Protein AF-0000000072489979 (afdb_homodimer)

Foldseek 3Di:
DPPVVVVLVVLLVVQVVVVVVVDQDAPADPVSLLSNLVVCVVVVNLVSNVSSLVNCVVPPVPDPSSLLSVLVCCCPVVVNLVVSLVSLVVCPPVDLSSLLSNCLSVLDADPVLVVSLVVSLVSDFAQELVSLLSNLVSCLSSVNLVVCVVCVVVNLVRYVDSLSNLVNNLVSVVVVVNLVVSLVSLVVNCVVVVLDLVSLQVNLVSCVSVPNLVVSLVSLVSSCVSPVLDLSSLLSNLVSCLVVVPCVVVSLVSLVVSCVVDVPPVVSLLSNLVSCLVVPNNVVSLVSLVVNCVVVVQDVVSLVSNLVSPDLVVNLVSLLSNVVNPPDDQVRLLVVLVVCLVVVNLSNSLSSQVSCCVVVVDGPPLASNLLSCVQVVVLVVLQVCCVPPVVPPVDPVPDPHALVSLLSNLLSCLVVVNLVVSLVSLVVLLPDDLVVDPDPVSSVSSVVSNVLSVVCVCSSVPNPPDDSVVSDPSHDDPPPPPPPPPPPPDD/DPPVVVVLVVLLVVQVVVVVVVDQDAPADPVSLLSNLVVCVVVVNLVSNVSSLVNCVVPPVPDPSSLLSVLVCCCPVVVNLVVSLVSLVVCPPVDLSSLLSNCLSVLDADPVLVVSLVVSLVSDAAQELVSLLSNLVSCLSSVNLVVCVVCVVVRLVRYVDSLSNLVNNLVSVVVVVNLVVSLVSLVVNCVVVVLDLVSLQVNLVSCVSVPNLVSSLVSLVSSCVSPVLDLSSLLSNLVSCLVVVPCVVVSLVSLVVSCVVDVPPVVSLLSNLVSCLVVVNNVVSLVSLVVNCVVVVQDVVSLVSNLVSPDLVVNLVSLLSNVVVPPDDQVRLLVVLVVCLVVVNLSNSLSSQVSCCVVVVDGPPLASNLLSCVQVVVLVVLQVCCVPPVVVPVDPVVDPHALVSLLSNLLSCLVVVNLVVSLVSLVVLLPDDLVVDPDPVSSVSSVVSNVLSVVCVCSSVPNPPDDSVVSDPSHDDPPPPPPPPPPPPDD

Secondary structure (DSSP, 8-state):
--HHHHHHHHHHHHHHHHHTTTSPP-S--HHHHHHHHHHHHHTT-HHHHHHHHHHHHHH-TT-HHHHHHHHHHHHHTT--HHHHHHHHHHTTTS-HHHHHHHHHHH---HHHHHHHHHHHHHH---B-HHHHHHHHHHHHHTT-HHHHHHTHHHHHHTBS-HHHHHHHHHHHHHHTT-HHHHHHHHHHHHHH-TT-HHHHHHHHHHHHHTT-HHHHHHHHHHHHHH-TT-HHHHHHHHHHHHHTTS-HHHHHHHHHHHHHH-TT-HHHHHHHHHHHHHTT-HHHHHHHHHHHHHH-TT-HHHHHHHHTT--HHHHHHHHHHHHHHH---HHHHHHHHHHHHHTT-HHHHHHHHHHHHHHHS--S-HHHHHHHHHHTT-HHHHHHHIIIIITTSS-GGGTT--HHHHHHHHHHHHHTT-HHHHHHHHHHHHHS-GGG---HHHHHHHHHHHHHHHHTHHHHTT-TTS-HHHH-TTS----------------/--HHHHHHHHHHHHHHHHHTTTSPP-S--HHHHHHHHHHHHHTT-HHHHHHHHHHHHHH-TT-HHHHHHHHHHHHHTT--HHHHHHHHHHTTTS-HHHHHHHHHHH---HHHHHHHHHHHHHH---B-HHHHHHHHHHHHHTT-HHHHHHTHHHHHHTBS-HHHHHHHHHHHHHHTT-HHHHHHHHHHHHHH-TT-HHHHHHHHHHHHHTT-HHHHHHHHHHHHHH-TT-HHHHHHHHHHHHHTTS-HHHHHHHHHHHHHH-TT-HHHHHHHHHHHHHTT-HHHHHHHHHHHHHH-TT-HHHHHHHHTT--HHHHHHHHHHHHHHH---HHHHHHHHHHHHHTT-HHHHHHHHHHHHHHHS--S-HHHHHHHHHHTT-HHHHHHHIIIIITT-S-GGGTT--HHHHHHHHHHHHHTT-HHHHHHHHHHHHHS-GGG---HHHHHHHHHHHHHHHHTHHHHTT-TTS-HHHH-TTS----------------

Nearest PDB structures (foldseek):
  5g04-assembly1_J  TM=3.143E-01  e=1.747E-06  Homo sapiens
  4ui9-assembly1_J  TM=3.166E-01  e=6.447E-06  Homo sapiens
  5nrl-assembly1_J  TM=4.904E-01  e=2.181E-04  Saccharomyces cerevisiae
  5a31-assembly1_J  TM=3.166E-01  e=7.858E-06  Homo sapiens
  4hnw-assembly1_A  TM=3.428E-01  e=1.734E-05  Saccharomyces cerevisiae S288C

Sequence (982 aa):
MDQEQKRRENLYRKFRELASSGEIPSNFDENDLVDIYDYANDSYDEAVQLQVIFAAVRYFPDSDELMQRRAYFLLENLSMSDSAISIAESHRNTGTLWDLLVLRVKRPVGQDAADAMSDILNRYGDYDDETIIQLVTTFSELGLLDWLKEHKNLIQQRCMYKDTFLYELAQEVEEQGDYHFAIKLLDELTGMEPFNSTYWHMLSQEYLNVDDYENALGSIEYAVALNPDSASILTTKAQILFDMKKDTQEAYRMMREVVARDNEYTPSLFTLAAMLAIDGSEEESASLLEKYLAEHPAEREAVEHILKLGDSLRNLRVLRQYLPNSGMNSDEWTAWARGFYERGQWQSAADILLTWLYVKGMSDDWNILVESLYRQKRVGEIAQLYREYLLKIDDPQSTNISFMTYLLLILALLRAGQQGVAQNMAGYLLSVNVNIVDSLEQRMQLIGAQSIIRSMQDVLLGDEHVDIDSIDPFITSAVDGKTSGNDTVPEMDQEQKRRENLYRKFRELASSGEIPSNFDENDLVDIYDYANDSYDEAVQLQVIFAAVRYFPDSDELMQRRAYFLLENLSMSDSAISIAESHRNTGTLWDLLVLRVKRPVGQDAADAMSDILNRYGDYDDETIIQLVTTFSELGLLDWLKEHKNLIQQRCMYKDTFLYELAQEVEEQGDYHFAIKLLDELTGMEPFNSTYWHMLSQEYLNVDDYENALGSIEYAVALNPDSASILTTKAQILFDMKKDTQEAYRMMREVVARDNEYTPSLFTLAAMLAIDGSEEESASLLEKYLAEHPAEREAVEHILKLGDSLRNLRVLRQYLPNSGMNSDEWTAWARGFYERGQWQSAADILLTWLYVKGMSDDWNILVESLYRQKRVGEIAQLYREYLLKIDDPQSTNISFMTYLLLILALLRAGQQGVAQNMAGYLLSVNVNIVDSLEQRMQLIGAQSIIRSMQDVLLGDEHVDIDSIDPFITSAVDGKTSGNDTVPE

Radius of gyration: 34.14 Å; Cα contacts (8 Å, |Δi|>4): 1162; chains: 2; bounding box: 89×101×71 Å

InterPro domains:
  IPR011990 Tetratricopeptide-like helical domain superfamily [G3DSA:1.25.40.10] (152-245)
  IPR011990 Tetratricopeptide-like helical domain superfamily [G3DSA:1.25.40.10] (246-457)
  IPR011990 Tetratricopeptide-like helical domain superfamily [SSF48452] (165-353)
  IPR019734 Tetratricopeptide repeat [PS50005] (197-230)
  IPR051685 Ycf3/AcsC/BcsC/TPR Multifunctional [PTHR44943] (36-290)

Structure (mmCIF, N/CA/C/O backbone):
data_AF-0000000072489979-model_v1
#
loop_
_entity.id
_entity.type
_entity.pdbx_description
1 polymer 'Uncharacterized protein'
#
loop_
_atom_site.group_PDB
_atom_site.id
_atom_site.type_symbol
_atom_site.label_atom_id
_atom_site.label_alt_id
_atom_site.label_comp_id
_atom_site.label_asym_id
_atom_site.label_entity_id
_atom_site.label_seq_id
_atom_site.pdbx_PDB_ins_code
_atom_site.Cartn_x
_atom_site.Cartn_y
_atom_site.Cartn_z
_atom_site.occupancy
_atom_site.B_iso_or_equiv
_atom_site.auth_seq_id
_atom_site.auth_comp_id
_atom_site.auth_asym_id
_atom_site.auth_atom_id
_atom_site.pdbx_PDB_model_num
ATOM 1 N N . MET A 1 1 ? -22.156 -28.844 -14.953 1 43.84 1 MET A N 1
ATOM 2 C CA . MET A 1 1 ? -22.375 -27.828 -13.93 1 43.84 1 MET A CA 1
ATOM 3 C C . MET A 1 1 ? -23.625 -28.125 -13.125 1 43.84 1 MET A C 1
ATOM 5 O O . MET A 1 1 ? -24.688 -28.391 -13.703 1 43.84 1 MET A O 1
ATOM 9 N N . ASP A 1 2 ? -23.422 -28.562 -11.922 1 62.31 2 ASP A N 1
ATOM 10 C CA . ASP A 1 2 ? -24.453 -29.016 -10.984 1 62.31 2 ASP A CA 1
ATOM 11 C C . ASP A 1 2 ? -25.641 -28.062 -10.977 1 62.31 2 ASP A C 1
ATOM 13 O O . ASP A 1 2 ? -25.484 -26.875 -11.258 1 62.31 2 ASP A O 1
ATOM 17 N N . GLN A 1 3 ? -26.766 -28.594 -11.336 1 68.5 3 GLN A N 1
ATOM 18 C CA . GLN A 1 3 ? -28.047 -27.906 -11.312 1 68.5 3 GLN A CA 1
ATOM 19 C C . GLN A 1 3 ? -28.094 -26.875 -10.188 1 68.5 3 GLN A C 1
ATOM 21 O O . GLN A 1 3 ? -28.625 -25.781 -10.367 1 68.5 3 GLN A O 1
ATOM 26 N N . GLU A 1 4 ? -27.5 -27.219 -9.148 1 78.5 4 GLU A N 1
ATOM 27 C CA . GLU A 1 4 ? -27.5 -26.312 -7.996 1 78.5 4 GLU A CA 1
ATOM 28 C C . GLU A 1 4 ? -26.578 -25.125 -8.234 1 78.5 4 GLU A C 1
ATOM 30 O O . GLU A 1 4 ? -26.906 -23.984 -7.875 1 78.5 4 GLU A O 1
ATOM 35 N N . GLN A 1 5 ? -25.578 -25.406 -8.875 1 79.25 5 GLN A N 1
ATOM 36 C CA . GLN A 1 5 ? -24.641 -24.328 -9.188 1 79.25 5 GLN A CA 1
ATOM 37 C C . GLN A 1 5 ? -25.234 -23.359 -10.195 1 79.25 5 GLN A C 1
ATOM 39 O O . GLN A 1 5 ? -25.062 -22.141 -10.078 1 79.25 5 GLN A O 1
ATOM 44 N N . LYS A 1 6 ? -26 -23.859 -11.109 1 83.88 6 LYS A N 1
ATOM 45 C CA . LYS A 1 6 ? -26.656 -23.016 -12.102 1 83.88 6 LYS A CA 1
ATOM 46 C C . LYS A 1 6 ? -27.75 -22.156 -11.461 1 83.88 6 LYS A C 1
ATOM 48 O O . LYS A 1 6 ? -27.922 -21 -11.82 1 83.88 6 LYS A O 1
ATOM 53 N N . ARG A 1 7 ? -28.375 -22.797 -10.562 1 89.38 7 ARG A N 1
ATOM 54 C CA . ARG A 1 7 ? -29.406 -22.047 -9.859 1 89.38 7 ARG A CA 1
ATOM 55 C C . ARG A 1 7 ? -28.812 -20.875 -9.094 1 89.38 7 ARG A C 1
ATOM 57 O O . ARG A 1 7 ? -29.312 -19.75 -9.172 1 89.38 7 ARG A O 1
ATOM 64 N N . ARG A 1 8 ? -27.797 -21.078 -8.414 1 91.06 8 ARG A N 1
ATOM 65 C CA . ARG A 1 8 ? -27.141 -20.047 -7.633 1 91.06 8 ARG A CA 1
ATOM 66 C C . ARG A 1 8 ? -26.578 -18.938 -8.531 1 91.06 8 ARG A C 1
ATOM 68 O O . ARG A 1 8 ? -26.688 -17.766 -8.203 1 91.06 8 ARG A O 1
ATOM 75 N N . GLU A 1 9 ? -26.125 -19.359 -9.609 1 92.06 9 GLU A N 1
ATOM 76 C CA . GLU A 1 9 ? -25.609 -18.391 -10.57 1 92.06 9 GLU A CA 1
ATOM 77 C C . GLU A 1 9 ? -26.734 -17.5 -11.109 1 92.06 9 GLU A C 1
ATOM 79 O O . GLU A 1 9 ? -26.547 -16.281 -11.227 1 92.06 9 GLU A O 1
ATOM 84 N N . ASN A 1 10 ? -27.812 -18.125 -11.359 1 92.88 10 ASN A N 1
ATOM 85 C CA . ASN A 1 10 ? -28.953 -17.359 -11.852 1 92.88 10 ASN A CA 1
ATOM 86 C C . ASN A 1 10 ? -29.453 -16.375 -10.812 1 92.88 10 ASN A C 1
ATOM 88 O O . ASN A 1 10 ? -29.766 -15.227 -11.141 1 92.88 10 ASN A O 1
ATOM 92 N N . LEU A 1 11 ? -29.531 -16.828 -9.586 1 94.88 11 LEU A N 1
ATOM 93 C CA . LEU A 1 11 ? -29.938 -15.953 -8.492 1 94.88 11 LEU A CA 1
ATOM 94 C C . LEU A 1 11 ? -28.984 -14.766 -8.375 1 94.88 11 LEU A C 1
ATOM 96 O O . LEU A 1 11 ? -29.422 -13.625 -8.258 1 94.88 11 LEU A O 1
ATOM 100 N N . TYR A 1 12 ? -27.734 -15.086 -8.453 1 95.56 12 TYR A N 1
ATOM 101 C CA . TYR A 1 12 ? -26.688 -14.086 -8.344 1 95.56 12 TYR A CA 1
ATOM 102 C C . TYR A 1 12 ? -26.797 -13.062 -9.469 1 95.56 12 TYR A C 1
ATOM 104 O O . TYR A 1 12 ? -26.766 -11.852 -9.227 1 95.56 12 TYR A O 1
ATOM 112 N N . ARG A 1 13 ? -27.031 -13.477 -10.672 1 94.5 13 ARG A N 1
ATOM 113 C CA . ARG A 1 13 ? -27.125 -12.586 -11.828 1 94.5 13 ARG A CA 1
ATOM 114 C C . ARG A 1 13 ? -28.359 -11.688 -11.742 1 94.5 13 ARG A C 1
ATOM 116 O O . ARG A 1 13 ? -28.281 -10.492 -12.039 1 94.5 13 ARG A O 1
ATOM 123 N N . LYS A 1 14 ? -29.406 -12.305 -11.359 1 95.12 14 LYS A N 1
ATOM 124 C CA . LYS A 1 14 ? -30.625 -11.531 -11.195 1 95.12 14 LYS A CA 1
ATOM 125 C C . LYS A 1 14 ? -30.469 -10.453 -10.125 1 95.12 14 LYS A C 1
ATOM 127 O O . LYS A 1 14 ? -30.859 -9.305 -10.336 1 95.12 14 LYS A O 1
ATOM 132 N N . PHE A 1 15 ? -29.875 -10.836 -9.055 1 96.19 15 PHE A N 1
ATOM 133 C CA . PHE A 1 15 ? -29.672 -9.891 -7.961 1 96.19 15 PHE A CA 1
ATOM 134 C C . PHE A 1 15 ? -28.734 -8.766 -8.398 1 96.19 15 PHE A C 1
ATOM 136 O O . PHE A 1 15 ? -29.016 -7.59 -8.141 1 96.19 15 PHE A O 1
ATOM 143 N N . ARG A 1 16 ? -27.672 -9.125 -9.008 1 94.19 16 ARG A N 1
ATOM 144 C CA . ARG A 1 16 ? -26.688 -8.156 -9.469 1 94.19 16 ARG A CA 1
ATOM 145 C C . ARG A 1 16 ? -27.312 -7.152 -10.43 1 94.19 16 ARG A C 1
ATOM 147 O O . ARG A 1 16 ? -27.047 -5.953 -10.352 1 94.19 16 ARG A O 1
ATOM 154 N N . GLU A 1 17 ? -28.125 -7.648 -11.305 1 92.62 17 GLU A N 1
ATOM 155 C CA . GLU A 1 17 ? -28.828 -6.789 -12.258 1 92.62 17 GLU A CA 1
ATOM 156 C C . GLU A 1 17 ? -29.75 -5.809 -11.547 1 92.62 17 GLU A C 1
ATOM 158 O O . GLU A 1 17 ? -29.75 -4.613 -11.852 1 92.62 17 GLU A O 1
ATOM 163 N N . LEU A 1 18 ? -30.438 -6.285 -10.641 1 92.5 18 LEU A N 1
ATOM 164 C CA . LEU A 1 18 ? -31.359 -5.43 -9.906 1 92.5 18 LEU A CA 1
ATOM 165 C C . LEU A 1 18 ? -30.594 -4.41 -9.062 1 92.5 18 LEU A C 1
ATOM 167 O O . LEU A 1 18 ? -31.016 -3.26 -8.945 1 92.5 18 LEU A O 1
ATOM 171 N N . ALA A 1 19 ? -29.516 -4.855 -8.516 1 90.56 19 ALA A N 1
ATOM 172 C CA . ALA A 1 19 ? -28.719 -3.99 -7.652 1 90.56 19 ALA A CA 1
ATOM 173 C C . ALA A 1 19 ? -28.062 -2.863 -8.453 1 90.56 19 ALA A C 1
ATOM 175 O O . ALA A 1 19 ? -27.75 -1.803 -7.906 1 90.56 19 ALA A O 1
ATOM 176 N N . SER A 1 20 ? -27.859 -3.068 -9.734 1 88.56 20 SER A N 1
ATOM 177 C CA . SER A 1 20 ? -27.203 -2.09 -10.602 1 88.56 20 SER A CA 1
ATOM 178 C C . SER A 1 20 ? -28.094 -0.86 -10.805 1 88.56 20 SER A C 1
ATOM 180 O O . SER A 1 20 ? -27.609 0.188 -11.242 1 88.56 20 SER A O 1
ATOM 182 N N . SER A 1 21 ? -29.328 -0.948 -10.398 1 87.19 21 SER A N 1
ATOM 183 C CA . SER A 1 21 ? -30.25 0.178 -10.516 1 87.19 21 SER A CA 1
ATOM 184 C C . SER A 1 21 ? -30.094 1.147 -9.352 1 87.19 21 SER A C 1
ATOM 186 O O . SER A 1 21 ? -30.688 2.227 -9.352 1 87.19 21 SER A O 1
ATOM 188 N N . GLY A 1 22 ? -29.328 0.793 -8.414 1 84.19 22 GLY A N 1
ATOM 189 C CA . GLY A 1 22 ? -29.078 1.671 -7.281 1 84.19 22 GLY A CA 1
ATOM 190 C C . GLY A 1 22 ? -30 1.401 -6.105 1 84.19 22 GLY A C 1
ATOM 191 O O . GLY A 1 22 ? -29.828 1.99 -5.035 1 84.19 22 GLY A O 1
ATOM 192 N N . GLU A 1 23 ? -30.922 0.505 -6.27 1 87.94 23 GLU A N 1
ATOM 193 C CA . GLU A 1 23 ? -31.844 0.153 -5.191 1 87.94 23 GLU A CA 1
ATOM 194 C C . GLU A 1 23 ? -31.453 -1.169 -4.539 1 87.94 23 GLU A C 1
ATOM 196 O O . GLU A 1 23 ? -30.781 -1.998 -5.16 1 87.94 23 GLU A O 1
ATOM 201 N N . ILE A 1 24 ? -31.875 -1.284 -3.316 1 92 24 ILE A N 1
ATOM 202 C CA . ILE A 1 24 ? -31.672 -2.555 -2.629 1 92 24 ILE A CA 1
ATOM 203 C C . ILE A 1 24 ? -32.719 -3.557 -3.068 1 92 24 ILE A C 1
ATOM 205 O O . ILE A 1 24 ? -33.938 -3.344 -2.844 1 92 24 ILE A O 1
ATOM 209 N N . PRO A 1 25 ? -32.312 -4.625 -3.646 1 92.94 25 PRO A N 1
ATOM 210 C CA . PRO A 1 25 ? -33.281 -5.578 -4.172 1 92.94 25 PRO A CA 1
ATOM 211 C C . PRO A 1 25 ? -34.125 -6.219 -3.078 1 92.94 25 PRO A C 1
ATOM 213 O O . PRO A 1 25 ? -33.625 -6.555 -2.008 1 92.94 25 PRO A O 1
ATOM 216 N N . SER A 1 26 ? -35.5 -6.438 -3.256 1 92.12 26 SER A N 1
ATOM 217 C CA . SER A 1 26 ? -36.406 -6.922 -2.215 1 92.12 26 SER A CA 1
ATOM 218 C C . SER A 1 26 ? -37 -8.281 -2.582 1 92.12 26 SER A C 1
ATOM 220 O O . SER A 1 26 ? -37.625 -8.945 -1.741 1 92.12 26 SER A O 1
ATOM 222 N N . ASN A 1 27 ? -36.844 -8.852 -3.701 1 91.5 27 ASN A N 1
ATOM 223 C CA . ASN A 1 27 ? -37.562 -10.039 -4.148 1 91.5 27 ASN A CA 1
ATOM 224 C C . ASN A 1 27 ? -36.719 -11.305 -3.967 1 91.5 27 ASN A C 1
ATOM 226 O O . ASN A 1 27 ? -36.719 -12.172 -4.84 1 91.5 27 ASN A O 1
ATOM 230 N N . PHE A 1 28 ? -36.031 -11.453 -2.822 1 96.69 28 PHE A N 1
ATOM 231 C CA . PHE A 1 28 ? -35.219 -12.617 -2.479 1 96.69 28 PHE A CA 1
ATOM 232 C C . PHE A 1 28 ? -35.469 -13.023 -1.027 1 96.69 28 PHE A C 1
ATOM 234 O O . PHE A 1 28 ? -35.562 -12.164 -0.148 1 96.69 28 PHE A O 1
ATOM 241 N N . ASP A 1 29 ? -35.656 -14.266 -0.741 1 96.25 29 ASP A N 1
ATOM 242 C CA . ASP A 1 29 ? -35.844 -14.703 0.639 1 96.25 29 ASP A CA 1
ATOM 243 C C . ASP A 1 29 ? -34.469 -14.891 1.329 1 96.25 29 ASP A C 1
ATOM 245 O O . ASP A 1 29 ? -33.438 -14.609 0.743 1 96.25 29 ASP A O 1
ATOM 249 N N . GLU A 1 30 ? -34.5 -15.281 2.535 1 96.81 30 GLU A N 1
ATOM 250 C CA . GLU A 1 30 ? -33.312 -15.391 3.369 1 96.81 30 GLU A CA 1
ATOM 251 C C . GLU A 1 30 ? -32.281 -16.359 2.762 1 96.81 30 GLU A C 1
ATOM 253 O O . GLU A 1 30 ? -31.109 -16.047 2.646 1 96.81 30 GLU A O 1
ATOM 258 N N . ASN A 1 31 ? -32.75 -17.5 2.365 1 96.19 31 ASN A N 1
ATOM 259 C CA . ASN A 1 31 ? -31.859 -18.531 1.798 1 96.19 31 ASN A CA 1
ATOM 260 C C . ASN A 1 31 ? -31.281 -18.078 0.461 1 96.19 31 ASN A C 1
ATOM 262 O O . ASN A 1 31 ? -30.125 -18.391 0.154 1 96.19 31 ASN A O 1
ATOM 266 N N . ASP A 1 32 ? -32.094 -17.391 -0.261 1 97.06 32 ASP A N 1
ATOM 267 C CA . ASP A 1 32 ? -31.609 -16.828 -1.518 1 97.06 32 ASP A CA 1
ATOM 268 C C . ASP A 1 32 ? -30.422 -15.906 -1.277 1 97.06 32 ASP A C 1
ATOM 270 O O . ASP A 1 32 ? -29.406 -16 -1.96 1 97.06 32 ASP A O 1
ATOM 274 N N . LEU A 1 33 ? -30.594 -15.031 -0.296 1 97.56 33 LEU A N 1
ATOM 275 C CA . LEU A 1 33 ? -29.562 -14.031 -0.02 1 97.56 33 LEU A CA 1
ATOM 276 C C . LEU A 1 33 ? -28.266 -14.695 0.432 1 97.56 33 LEU A C 1
ATOM 278 O O . LEU A 1 33 ? -27.172 -14.266 0.058 1 97.56 33 LEU A O 1
ATOM 282 N N . VAL A 1 34 ? -28.422 -15.742 1.207 1 96.94 34 VAL A N 1
ATOM 283 C CA . VAL A 1 34 ? -27.234 -16.484 1.644 1 96.94 34 VAL A CA 1
ATOM 284 C C . VAL A 1 34 ? -26.531 -17.094 0.433 1 96.94 34 VAL A C 1
ATOM 286 O O . VAL A 1 34 ? -25.312 -16.953 0.29 1 96.94 34 VAL A O 1
ATOM 289 N N . ASP A 1 35 ? -27.312 -17.641 -0.436 1 96.06 35 ASP A N 1
ATOM 290 C CA . ASP A 1 35 ? -26.766 -18.266 -1.638 1 96.06 35 ASP A CA 1
ATOM 291 C C . ASP A 1 35 ? -26.078 -17.219 -2.523 1 96.06 35 ASP A C 1
ATOM 293 O O . ASP A 1 35 ? -25 -17.484 -3.062 1 96.06 35 ASP A O 1
ATOM 297 N N . ILE A 1 36 ? -26.703 -16.109 -2.652 1 96.81 36 ILE A N 1
ATOM 298 C CA . ILE A 1 36 ? -26.156 -15.039 -3.48 1 96.81 36 ILE A CA 1
ATOM 299 C C . ILE A 1 36 ? -24.844 -14.531 -2.881 1 96.81 36 ILE A C 1
ATOM 301 O O . ILE A 1 36 ? -23.859 -14.344 -3.596 1 96.81 36 ILE A O 1
ATOM 305 N N . TYR A 1 37 ? -24.828 -14.328 -1.597 1 97.19 37 TYR A N 1
ATOM 306 C CA . TYR A 1 37 ? -23.625 -13.859 -0.92 1 97.19 37 TYR A CA 1
ATOM 307 C C . TYR A 1 37 ? -22.469 -14.82 -1.136 1 97.19 37 TYR A C 1
ATOM 309 O O . TYR A 1 37 ? -21.359 -14.398 -1.476 1 97.19 37 TYR A O 1
ATOM 317 N N . ASP A 1 38 ? -22.734 -16.031 -0.91 1 94.5 38 ASP A N 1
ATOM 318 C CA . ASP A 1 38 ? -21.688 -17.047 -1.008 1 94.5 38 ASP A CA 1
ATOM 319 C C . ASP A 1 38 ? -21.156 -17.156 -2.436 1 94.5 38 ASP A C 1
ATOM 321 O O . ASP A 1 38 ? -19.953 -17.312 -2.646 1 94.5 38 ASP A O 1
ATOM 325 N N . TYR A 1 39 ? -22.062 -17.062 -3.348 1 93.88 39 TYR A N 1
ATOM 326 C CA . TYR A 1 39 ? -21.625 -17.078 -4.738 1 93.88 39 TYR A CA 1
ATOM 327 C C . TYR A 1 39 ? -20.766 -15.852 -5.047 1 93.88 39 TYR A C 1
ATOM 329 O O . TYR A 1 39 ? -19.734 -15.961 -5.723 1 93.88 39 TYR A O 1
ATOM 337 N N . ALA A 1 40 ? -21.188 -14.68 -4.598 1 94.5 40 ALA A N 1
ATOM 338 C CA . ALA A 1 40 ? -20.438 -13.445 -4.797 1 94.5 40 ALA A CA 1
ATOM 339 C C . ALA A 1 40 ? -19.047 -13.539 -4.156 1 94.5 40 ALA A C 1
ATOM 341 O O . ALA A 1 40 ? -18.078 -12.992 -4.68 1 94.5 40 ALA A O 1
ATOM 342 N N . ASN A 1 41 ? -18.984 -14.164 -3.043 1 92.88 41 ASN A N 1
ATOM 343 C CA . ASN A 1 41 ? -17.703 -14.375 -2.371 1 92.88 41 ASN A CA 1
ATOM 344 C C . ASN A 1 41 ? -16.75 -15.195 -3.23 1 92.88 41 ASN A C 1
ATOM 346 O O . ASN A 1 41 ? -15.57 -14.852 -3.365 1 92.88 41 ASN A O 1
ATOM 350 N N . ASP A 1 42 ? -17.25 -16.188 -3.875 1 87.31 42 ASP A N 1
ATOM 351 C CA . ASP A 1 42 ? -16.469 -17.031 -4.75 1 87.31 42 ASP A CA 1
ATOM 352 C C . ASP A 1 42 ? -15.969 -16.266 -5.973 1 87.31 42 ASP A C 1
ATOM 354 O O . ASP A 1 42 ? -14.914 -16.578 -6.523 1 87.31 42 ASP A O 1
ATOM 358 N N . SER A 1 43 ? -16.797 -15.344 -6.285 1 89.25 43 SER A N 1
ATOM 359 C CA . SER A 1 43 ? -16.484 -14.578 -7.484 1 89.25 43 SER A CA 1
ATOM 360 C C . SER A 1 43 ? -15.75 -13.289 -7.141 1 89.25 43 SER A C 1
ATOM 362 O O . SER A 1 43 ? -15.562 -12.422 -8 1 89.25 43 SER A O 1
ATOM 364 N N . TYR A 1 44 ? -15.469 -13.039 -5.887 1 90.69 44 TYR A N 1
ATOM 365 C CA . TYR A 1 44 ? -14.773 -11.859 -5.387 1 90.69 44 TYR A CA 1
ATOM 366 C C . TYR A 1 44 ? -15.516 -10.586 -5.77 1 90.69 44 TYR A C 1
ATOM 368 O O . TYR A 1 44 ? -14.898 -9.602 -6.18 1 90.69 44 TYR A O 1
ATOM 376 N N . ASP A 1 45 ? -16.781 -10.719 -5.73 1 93.31 45 ASP A N 1
ATOM 377 C CA . ASP A 1 45 ? -17.625 -9.57 -6.008 1 93.31 45 ASP A CA 1
ATOM 378 C C . ASP A 1 45 ? -18.078 -8.898 -4.711 1 93.31 45 ASP A C 1
ATOM 380 O O . ASP A 1 45 ? -19.203 -9.148 -4.238 1 93.31 45 ASP A O 1
ATOM 384 N N . GLU A 1 46 ? -17.297 -8.016 -4.258 1 94.44 46 GLU A N 1
ATOM 385 C CA . GLU A 1 46 ? -17.531 -7.371 -2.973 1 94.44 46 GLU A CA 1
ATOM 386 C C . GLU A 1 46 ? -18.766 -6.461 -3.029 1 94.44 46 GLU A C 1
ATOM 388 O O . GLU A 1 46 ? -19.469 -6.305 -2.035 1 94.44 46 GLU A O 1
ATOM 393 N N . ALA A 1 47 ? -19.016 -5.926 -4.207 1 93.81 47 ALA A N 1
ATOM 394 C CA . ALA A 1 47 ? -20.141 -5.02 -4.367 1 93.81 47 ALA A CA 1
ATOM 395 C C . ALA A 1 47 ? -21.469 -5.742 -4.113 1 93.81 47 ALA A C 1
ATOM 397 O O . ALA A 1 47 ? -22.312 -5.254 -3.361 1 93.81 47 ALA A O 1
ATOM 398 N N . VAL A 1 48 ? -21.516 -6.898 -4.672 1 95.5 48 VAL A N 1
ATOM 399 C CA . VAL A 1 48 ? -22.75 -7.676 -4.504 1 95.5 48 VAL A CA 1
ATOM 400 C C . VAL A 1 48 ? -22.844 -8.172 -3.064 1 95.5 48 VAL A C 1
ATOM 402 O O . VAL A 1 48 ? -23.922 -8.195 -2.479 1 95.5 48 VAL A O 1
ATOM 405 N N . GLN A 1 49 ? -21.703 -8.531 -2.518 1 96.62 49 GLN A N 1
ATOM 406 C CA . GLN A 1 49 ? -21.703 -8.938 -1.117 1 96.62 49 GLN A CA 1
ATOM 407 C C . GLN A 1 49 ? -22.297 -7.852 -0.225 1 96.62 49 GLN A C 1
ATOM 409 O O . GLN A 1 49 ? -23.172 -8.117 0.587 1 96.62 49 GLN A O 1
ATOM 414 N N . LEU A 1 50 ? -21.812 -6.68 -0.447 1 96.25 50 LEU A N 1
ATOM 415 C CA . LEU A 1 50 ? -22.25 -5.566 0.384 1 96.25 50 LEU A CA 1
ATOM 416 C C . LEU A 1 50 ? -23.734 -5.262 0.142 1 96.25 50 LEU A C 1
ATOM 418 O O . LEU A 1 50 ? -24.469 -4.969 1.084 1 96.25 50 LEU A O 1
ATOM 422 N N . GLN A 1 51 ? -24.219 -5.387 -1.052 1 95.75 51 GLN A N 1
ATOM 423 C CA . GLN A 1 51 ? -25.625 -5.164 -1.358 1 95.75 51 GLN A CA 1
ATOM 424 C C . GLN A 1 51 ? -26.5 -6.215 -0.694 1 95.75 51 GLN A C 1
ATOM 426 O O . GLN A 1 51 ? -27.594 -5.906 -0.227 1 95.75 51 GLN A O 1
ATOM 431 N N . VAL A 1 52 ? -26 -7.391 -0.688 1 97.56 52 VAL A N 1
ATOM 432 C CA . VAL A 1 52 ? -26.734 -8.453 -0.004 1 97.56 52 VAL A CA 1
ATOM 433 C C . VAL A 1 52 ? -26.828 -8.133 1.486 1 97.56 52 VAL A C 1
ATOM 435 O O . VAL A 1 52 ? -27.875 -8.328 2.102 1 97.56 52 VAL A O 1
ATOM 438 N N . ILE A 1 53 ? -25.766 -7.613 1.996 1 97.25 53 ILE A N 1
ATOM 439 C CA . ILE A 1 53 ? -25.75 -7.27 3.412 1 97.25 53 ILE A CA 1
ATOM 440 C C . ILE A 1 53 ? -26.766 -6.156 3.684 1 97.25 53 ILE A C 1
ATOM 442 O O . ILE A 1 53 ? -27.484 -6.199 4.676 1 97.25 53 ILE A O 1
ATOM 446 N N . PHE A 1 54 ? -26.844 -5.219 2.795 1 96.31 54 PHE A N 1
ATOM 447 C CA . PHE A 1 54 ? -27.859 -4.172 2.941 1 96.31 54 PHE A CA 1
ATOM 448 C C . PHE A 1 54 ? -29.266 -4.758 2.898 1 96.31 54 PHE A C 1
ATOM 450 O O . PHE A 1 54 ? -30.109 -4.406 3.719 1 96.31 54 PHE A O 1
ATOM 457 N N . ALA A 1 55 ? -29.469 -5.621 1.964 1 97.06 55 ALA A N 1
ATOM 458 C CA . ALA A 1 55 ? -30.766 -6.27 1.858 1 97.06 55 ALA A CA 1
ATOM 459 C C . ALA A 1 55 ? -31.094 -7.062 3.121 1 97.06 55 ALA A C 1
ATOM 461 O O . ALA A 1 55 ? -32.219 -7.027 3.615 1 97.06 55 ALA A O 1
ATOM 462 N N . ALA A 1 56 ? -30.109 -7.73 3.609 1 97.19 56 ALA A N 1
ATOM 463 C CA . ALA A 1 56 ? -30.281 -8.539 4.812 1 97.19 56 ALA A CA 1
ATOM 464 C C . ALA A 1 56 ? -30.641 -7.676 6.012 1 97.19 56 ALA A C 1
ATOM 466 O O . ALA A 1 56 ? -31.547 -8.023 6.785 1 97.19 56 ALA A O 1
ATOM 467 N N . VAL A 1 57 ? -29.969 -6.59 6.129 1 96.25 57 VAL A N 1
ATOM 468 C CA . VAL A 1 57 ? -30.203 -5.676 7.238 1 96.25 57 VAL A CA 1
ATOM 469 C C . VAL A 1 57 ? -31.625 -5.113 7.145 1 96.25 57 VAL A C 1
ATOM 471 O O . VAL A 1 57 ? -32.312 -4.953 8.156 1 96.25 57 VAL A O 1
ATOM 474 N N . ARG A 1 58 ? -32.062 -4.902 5.969 1 96.12 58 ARG A N 1
ATOM 475 C CA . ARG A 1 58 ? -33.344 -4.277 5.75 1 96.12 58 ARG A CA 1
ATOM 476 C C . ARG A 1 58 ? -34.5 -5.293 5.922 1 96.12 58 ARG A C 1
ATOM 478 O O . ARG A 1 58 ? -35.469 -5.035 6.637 1 96.12 58 ARG A O 1
ATOM 485 N N . TYR A 1 59 ? -34.312 -6.461 5.352 1 96.5 59 TYR A N 1
ATOM 486 C CA . TYR A 1 59 ? -35.469 -7.359 5.207 1 96.5 59 TYR A CA 1
ATOM 487 C C . TYR A 1 59 ? -35.375 -8.516 6.195 1 96.5 59 TYR A C 1
ATOM 489 O O . TYR A 1 59 ? -36.375 -9.125 6.531 1 96.5 59 TYR A O 1
ATOM 497 N N . PHE A 1 60 ? -34.156 -8.867 6.648 1 96.69 60 PHE A N 1
ATOM 498 C CA . PHE A 1 60 ? -33.969 -10 7.551 1 96.69 60 PHE A CA 1
ATOM 499 C C . PHE A 1 60 ? -33 -9.656 8.672 1 96.69 60 PHE A C 1
ATOM 501 O O . PHE A 1 60 ? -32 -10.352 8.875 1 96.69 60 PHE A O 1
ATOM 508 N N . PRO A 1 61 ? -33.25 -8.672 9.477 1 93.38 61 PRO A N 1
ATOM 509 C CA . PRO A 1 61 ? -32.312 -8.18 10.492 1 93.38 61 PRO A CA 1
ATOM 510 C C . PRO A 1 61 ? -32.031 -9.227 11.57 1 93.38 61 PRO A C 1
ATOM 512 O O . PRO A 1 61 ? -30.984 -9.148 12.234 1 93.38 61 PRO A O 1
ATOM 515 N N . ASP A 1 62 ? -32.875 -10.281 11.719 1 93.25 62 ASP A N 1
ATOM 516 C CA . ASP A 1 62 ? -32.688 -11.242 12.797 1 93.25 62 ASP A CA 1
ATOM 517 C C . ASP A 1 62 ? -32.094 -12.547 12.281 1 93.25 62 ASP A C 1
ATOM 519 O O . ASP A 1 62 ? -31.969 -13.523 13.023 1 93.25 62 ASP A O 1
ATOM 523 N N . SER A 1 63 ? -31.75 -12.547 11.039 1 95.25 63 SER A N 1
ATOM 524 C CA . SER A 1 63 ? -31.156 -13.742 10.461 1 95.25 63 SER A CA 1
ATOM 525 C C . SER A 1 63 ? -29.766 -13.992 11.023 1 95.25 63 SER A C 1
ATOM 527 O O . SER A 1 63 ? -28.859 -13.156 10.867 1 95.25 63 SER A O 1
ATOM 529 N N . ASP A 1 64 ? -29.562 -15.117 11.602 1 94.88 64 ASP A N 1
ATOM 530 C CA . ASP A 1 64 ? -28.266 -15.469 12.164 1 94.88 64 ASP A CA 1
ATOM 531 C C . ASP A 1 64 ? -27.219 -15.672 11.07 1 94.88 64 ASP A C 1
ATOM 533 O O . ASP A 1 64 ? -26.109 -15.164 11.164 1 94.88 64 ASP A O 1
ATOM 537 N N . GLU A 1 65 ? -27.578 -16.344 10.031 1 95.88 65 GLU A N 1
ATOM 538 C CA . GLU A 1 65 ? -26.672 -16.656 8.938 1 95.88 65 GLU A CA 1
ATOM 539 C C . GLU A 1 65 ? -26.203 -15.391 8.227 1 95.88 65 GLU A C 1
ATOM 541 O O . GLU A 1 65 ? -25.016 -15.234 7.945 1 95.88 65 GLU A O 1
ATOM 546 N N . LEU A 1 66 ? -27.141 -14.516 8.008 1 97.06 66 LEU A N 1
ATOM 547 C CA . LEU A 1 66 ? -26.797 -13.281 7.297 1 97.06 66 LEU A CA 1
ATOM 548 C C . LEU A 1 66 ? -26 -12.344 8.195 1 97.06 66 LEU A C 1
ATOM 550 O O . LEU A 1 66 ? -25.156 -11.586 7.715 1 97.06 66 LEU A O 1
ATOM 554 N N . MET A 1 67 ? -26.266 -12.406 9.5 1 96.19 67 MET A N 1
ATOM 555 C CA . MET A 1 67 ? -25.469 -11.641 10.445 1 96.19 67 MET A CA 1
ATOM 556 C C . MET A 1 67 ? -24.031 -12.148 10.469 1 96.19 67 MET A C 1
ATOM 558 O O . MET A 1 67 ? -23.094 -11.352 10.578 1 96.19 67 MET A O 1
ATOM 562 N N . GLN A 1 68 ? -23.922 -13.422 10.398 1 96.69 68 GLN A N 1
ATOM 563 C CA . GLN A 1 68 ? -22.594 -14.008 10.32 1 96.69 68 GLN A CA 1
ATOM 564 C C . GLN A 1 68 ? -21.844 -13.508 9.086 1 96.69 68 GLN A C 1
ATOM 566 O O . GLN A 1 68 ? -20.688 -13.094 9.18 1 96.69 68 GLN A O 1
ATOM 571 N N . ARG A 1 69 ? -22.516 -13.539 7.938 1 97.25 69 ARG A N 1
ATOM 572 C CA . ARG A 1 69 ? -21.891 -13.07 6.707 1 97.25 69 ARG A CA 1
ATOM 573 C C . ARG A 1 69 ? -21.469 -11.609 6.828 1 97.25 69 ARG A C 1
ATOM 575 O O . ARG A 1 69 ? -20.375 -11.234 6.395 1 97.25 69 ARG A O 1
ATOM 582 N N . ARG A 1 70 ? -22.312 -10.828 7.453 1 96.44 70 ARG A N 1
ATOM 583 C CA . ARG A 1 70 ? -22 -9.422 7.668 1 96.44 70 ARG A CA 1
ATOM 584 C C . ARG A 1 70 ? -20.75 -9.266 8.531 1 96.44 70 ARG A C 1
ATOM 586 O O . ARG A 1 70 ? -19.828 -8.523 8.18 1 96.44 70 ARG A O 1
ATOM 593 N N . ALA A 1 71 ? -20.703 -9.969 9.617 1 96.62 71 ALA A N 1
ATOM 594 C CA . ALA A 1 71 ? -19.578 -9.875 10.531 1 96.62 71 ALA A CA 1
ATOM 595 C C . ALA A 1 71 ? -18.281 -10.312 9.852 1 96.62 71 ALA A C 1
ATOM 597 O O . ALA A 1 71 ? -17.25 -9.648 9.992 1 96.62 71 ALA A O 1
ATOM 598 N N . TYR A 1 72 ? -18.281 -11.383 9.109 1 97.31 72 TYR A N 1
ATOM 599 C CA . TYR A 1 72 ? -17.094 -11.867 8.406 1 97.31 72 TYR A CA 1
ATOM 600 C C . TYR A 1 72 ? -16.688 -10.906 7.309 1 97.31 72 TYR A C 1
ATOM 602 O O . TYR A 1 72 ? -15.492 -10.711 7.059 1 97.31 72 TYR A O 1
ATOM 610 N N . PHE A 1 73 ? -17.656 -10.25 6.629 1 96.69 73 PHE A N 1
ATOM 611 C CA . PHE A 1 73 ? -17.359 -9.25 5.617 1 96.69 73 PHE A CA 1
ATOM 612 C C . PHE A 1 73 ? -16.609 -8.07 6.23 1 96.69 73 PHE A C 1
ATOM 614 O O . PHE A 1 73 ? -15.648 -7.566 5.645 1 96.69 73 PHE A O 1
ATOM 621 N N . LEU A 1 74 ? -17.062 -7.664 7.414 1 96.12 74 LEU A N 1
ATOM 622 C CA . LEU A 1 74 ? -16.422 -6.555 8.117 1 96.12 74 LEU A CA 1
ATOM 623 C C . LEU A 1 74 ? -14.961 -6.871 8.406 1 96.12 74 LEU A C 1
ATOM 625 O O . LEU A 1 74 ? -14.094 -6.008 8.266 1 96.12 74 LEU A O 1
ATOM 629 N N . LEU A 1 75 ? -14.703 -8.078 8.734 1 95.38 75 LEU A N 1
ATOM 630 C CA . LEU A 1 75 ? -13.336 -8.477 9.062 1 95.38 75 LEU A CA 1
ATOM 631 C C . LEU A 1 75 ? -12.523 -8.695 7.789 1 95.38 75 LEU A C 1
ATOM 633 O O . LEU A 1 75 ? -11.477 -8.07 7.605 1 95.38 75 LEU A O 1
ATOM 637 N N . GLU A 1 76 ? -13.008 -9.484 6.828 1 94.5 76 GLU A N 1
ATOM 638 C CA . GLU A 1 76 ? -12.219 -10.016 5.723 1 94.5 76 GLU A CA 1
ATOM 639 C C . GLU A 1 76 ? -12.117 -9.008 4.582 1 94.5 76 GLU A C 1
ATOM 641 O O . GLU A 1 76 ? -11.094 -8.93 3.898 1 94.5 76 GLU A O 1
ATOM 646 N N . ASN A 1 77 ? -13.164 -8.281 4.406 1 93.44 77 ASN A N 1
ATOM 647 C CA . ASN A 1 77 ? -13.211 -7.398 3.244 1 93.44 77 ASN A CA 1
ATOM 648 C C . ASN A 1 77 ? -12.914 -5.953 3.627 1 93.44 77 ASN A C 1
ATOM 650 O O . ASN A 1 77 ? -12.258 -5.227 2.875 1 93.44 77 ASN A O 1
ATOM 654 N N . LEU A 1 78 ? -13.328 -5.59 4.879 1 93.31 78 LEU A N 1
ATOM 655 C CA . LEU A 1 78 ? -13.203 -4.176 5.227 1 93.31 78 LEU A CA 1
ATOM 656 C C . LEU A 1 78 ? -12.156 -3.975 6.312 1 93.31 78 LEU A C 1
ATOM 658 O O . LEU A 1 78 ? -11.867 -2.838 6.695 1 93.31 78 LEU A O 1
ATOM 662 N N . SER A 1 79 ? -11.625 -4.988 6.875 1 92.31 79 SER A N 1
ATOM 663 C CA . SER A 1 79 ? -10.594 -4.945 7.914 1 92.31 79 SER A CA 1
ATOM 664 C C . SER A 1 79 ? -11.086 -4.188 9.141 1 92.31 79 SER A C 1
ATOM 666 O O . SER A 1 79 ? -10.32 -3.441 9.758 1 92.31 79 SER A O 1
ATOM 668 N N . MET A 1 80 ? -12.344 -4.344 9.398 1 92.31 80 MET A N 1
ATOM 669 C CA . MET A 1 80 ? -12.938 -3.713 10.57 1 92.31 80 MET A CA 1
ATOM 670 C C . MET A 1 80 ? -13.078 -4.715 11.711 1 92.31 80 MET A C 1
ATOM 672 O O . MET A 1 80 ? -14.188 -5.117 12.055 1 92.31 80 MET A O 1
ATOM 676 N N . SER A 1 81 ? -12 -5.031 12.344 1 92.44 81 SER A N 1
ATOM 677 C CA . SER A 1 81 ? -11.922 -6.074 13.359 1 92.44 81 SER A CA 1
ATOM 678 C C . SER A 1 81 ? -12.766 -5.727 14.578 1 92.44 81 SER A C 1
ATOM 680 O O . SER A 1 81 ? -13.453 -6.59 15.125 1 92.44 81 SER A O 1
ATOM 682 N N . ASP A 1 82 ? -12.812 -4.445 14.953 1 89.5 82 ASP A N 1
ATOM 683 C CA . ASP A 1 82 ? -13.562 -4.027 16.141 1 89.5 82 ASP A CA 1
ATOM 684 C C . ASP A 1 82 ? -15.062 -4.211 15.93 1 89.5 82 ASP A C 1
ATOM 686 O O . ASP A 1 82 ? -15.766 -4.68 16.828 1 89.5 82 ASP A O 1
ATOM 690 N N . SER A 1 83 ? -15.438 -3.859 14.75 1 91.44 83 SER A N 1
ATOM 691 C CA . SER A 1 83 ? -16.859 -4.02 14.445 1 91.44 83 SER A CA 1
ATOM 692 C C . SER A 1 83 ? -17.234 -5.496 14.367 1 91.44 83 SER A C 1
ATOM 694 O O . SER A 1 83 ? -18.297 -5.895 14.875 1 91.44 83 SER A O 1
ATOM 696 N N . ALA A 1 84 ? -16.375 -6.281 13.758 1 94.81 84 ALA A N 1
ATOM 697 C CA . ALA A 1 84 ? -16.641 -7.711 13.602 1 94.81 84 ALA A CA 1
ATOM 698 C C . ALA A 1 84 ? -16.703 -8.406 14.953 1 94.81 84 ALA A C 1
ATOM 700 O O . ALA A 1 84 ? -17.641 -9.172 15.219 1 94.81 84 ALA A O 1
ATOM 701 N N . ILE A 1 85 ? -15.82 -8.117 15.797 1 93.56 85 ILE A N 1
ATOM 702 C CA . ILE A 1 85 ? -15.734 -8.828 17.062 1 93.56 85 ILE A CA 1
ATOM 703 C C . ILE A 1 85 ? -16.859 -8.375 17.984 1 93.56 85 ILE A C 1
ATOM 705 O O . ILE A 1 85 ? -17.344 -9.148 18.812 1 93.56 85 ILE A O 1
ATOM 709 N N . SER A 1 86 ? -17.281 -7.109 17.891 1 92.19 86 SER A N 1
ATOM 710 C CA . SER A 1 86 ? -18.422 -6.645 18.688 1 92.19 86 SER A CA 1
ATOM 711 C C . SER A 1 86 ? -19.672 -7.48 18.422 1 92.19 86 SER A C 1
ATOM 713 O O . SER A 1 86 ? -20.375 -7.863 19.344 1 92.19 86 SER A O 1
ATOM 715 N N . ILE A 1 87 ? -19.844 -7.809 17.203 1 93.88 87 ILE A N 1
ATOM 716 C CA . ILE A 1 87 ? -20.969 -8.656 16.828 1 93.88 87 ILE A CA 1
ATOM 717 C C . ILE A 1 87 ? -20.75 -10.07 17.359 1 93.88 87 ILE A C 1
ATOM 719 O O . ILE A 1 87 ? -21.641 -10.656 17.984 1 93.88 87 ILE A O 1
ATOM 723 N N . ALA A 1 88 ? -19.562 -10.562 17.125 1 95.31 88 ALA A N 1
ATOM 724 C CA . ALA A 1 88 ? -19.25 -11.945 17.453 1 95.31 88 ALA A CA 1
ATOM 725 C C . ALA A 1 88 ? -19.312 -12.18 18.969 1 95.31 88 ALA A C 1
ATOM 727 O O . ALA A 1 88 ? -19.797 -13.219 19.422 1 95.31 88 ALA A O 1
ATOM 728 N N . GLU A 1 89 ? -18.891 -11.266 19.719 1 93.62 89 GLU A N 1
ATOM 729 C CA . GLU A 1 89 ? -18.859 -11.406 21.172 1 93.62 89 GLU A CA 1
ATOM 730 C C . GLU A 1 89 ? -20.281 -11.461 21.75 1 93.62 89 GLU A C 1
ATOM 732 O O . GLU A 1 89 ? -20.531 -12.156 22.734 1 93.62 89 GLU A O 1
ATOM 737 N N . SER A 1 90 ? -21.141 -10.719 21.141 1 91.75 90 SER A N 1
ATOM 738 C CA . SER A 1 90 ? -22.531 -10.727 21.594 1 91.75 90 SER A CA 1
ATOM 739 C C . SER A 1 90 ? -23.188 -12.078 21.328 1 91.75 90 SER A C 1
ATOM 741 O O . SER A 1 90 ? -24.219 -12.391 21.922 1 91.75 90 SER A O 1
ATOM 743 N N . HIS A 1 91 ? -22.609 -12.891 20.469 1 92.81 91 HIS A N 1
ATOM 744 C CA . HIS A 1 91 ? -23.141 -14.203 20.125 1 92.81 91 HIS A CA 1
ATOM 745 C C . HIS A 1 91 ? -22.188 -15.32 20.516 1 92.81 91 HIS A C 1
ATOM 747 O O . HIS A 1 91 ? -22.297 -16.438 20.016 1 92.81 91 HIS A O 1
ATOM 753 N N . ARG A 1 92 ? -21.344 -15 21.375 1 90.69 92 ARG A N 1
ATOM 754 C CA . ARG A 1 92 ? -20.297 -15.953 21.766 1 90.69 92 ARG A CA 1
ATOM 755 C C . ARG A 1 92 ? -20.922 -17.234 22.312 1 90.69 92 ARG A C 1
ATOM 757 O O . ARG A 1 92 ? -21.906 -17.203 23.031 1 90.69 92 ARG A O 1
ATOM 764 N N . ASN A 1 93 ? -20.328 -18.328 21.953 1 90.81 93 ASN A N 1
ATOM 765 C CA . ASN A 1 93 ? -20.656 -19.656 22.438 1 90.81 93 ASN A CA 1
ATOM 766 C C . ASN A 1 93 ? -22.031 -20.109 21.922 1 90.81 93 ASN A C 1
ATOM 768 O O . ASN A 1 93 ? -22.625 -21.031 22.469 1 90.81 93 ASN A O 1
ATOM 772 N N . THR A 1 94 ? -22.547 -19.391 20.922 1 93.5 94 THR A N 1
ATOM 773 C CA . THR A 1 94 ? -23.844 -19.781 20.359 1 93.5 94 THR A CA 1
ATOM 774 C C . THR A 1 94 ? -23.656 -20.562 19.062 1 93.5 94 THR A C 1
ATOM 776 O O . THR A 1 94 ? -24.594 -21.188 18.562 1 93.5 94 THR A O 1
ATOM 779 N N . GLY A 1 95 ? -22.438 -20.531 18.531 1 94.75 95 GLY A N 1
ATOM 780 C CA . GLY A 1 95 ? -22.156 -21.219 17.281 1 94.75 95 GLY A CA 1
ATOM 781 C C . GLY A 1 95 ? -20.672 -21.234 16.938 1 94.75 95 GLY A C 1
ATOM 782 O O . GLY A 1 95 ? -19.906 -20.406 17.422 1 94.75 95 GLY A O 1
ATOM 783 N N . THR A 1 96 ? -20.344 -22.156 16.094 1 96.5 96 THR A N 1
ATOM 784 C CA . THR A 1 96 ? -18.953 -22.359 15.719 1 96.5 96 THR A CA 1
ATOM 785 C C . THR A 1 96 ? -18.406 -21.125 15 1 96.5 96 THR A C 1
ATOM 787 O O . THR A 1 96 ? -17.312 -20.641 15.328 1 96.5 96 THR A O 1
ATOM 790 N N . LEU A 1 97 ? -19.188 -20.578 14.07 1 97.19 97 LEU A N 1
ATOM 791 C CA . LEU A 1 97 ? -18.719 -19.469 13.234 1 97.19 97 LEU A CA 1
ATOM 792 C C . LEU A 1 97 ? -18.422 -18.234 14.086 1 97.19 97 LEU A C 1
ATOM 794 O O . LEU A 1 97 ? -17.453 -17.516 13.836 1 97.19 97 LEU A O 1
ATOM 798 N N . TRP A 1 98 ? -19.266 -18.016 15.102 1 97.31 98 TRP A N 1
ATOM 799 C CA . TRP A 1 98 ? -19.047 -16.875 15.977 1 97.31 98 TRP A CA 1
ATOM 800 C C . TRP A 1 98 ? -17.766 -17.047 16.781 1 97.31 98 TRP A C 1
ATOM 802 O O . TRP A 1 98 ? -16.953 -16.109 16.875 1 97.31 98 TRP A O 1
ATOM 812 N N . ASP A 1 99 ? -17.562 -18.234 17.328 1 97.44 99 ASP A N 1
ATOM 813 C CA . ASP A 1 99 ? -16.375 -18.5 18.125 1 97.44 99 ASP A CA 1
ATOM 814 C C . ASP A 1 99 ? -15.117 -18.422 17.25 1 97.44 99 ASP A C 1
ATOM 816 O O . ASP A 1 99 ? -14.078 -17.938 17.703 1 97.44 99 ASP A O 1
ATOM 820 N N . LEU A 1 100 ? -15.242 -18.922 16.031 1 97.69 100 LEU A N 1
ATOM 821 C CA . LEU A 1 100 ? -14.117 -18.828 15.117 1 97.69 100 LEU A CA 1
ATOM 822 C C . LEU A 1 100 ? -13.766 -17.375 14.828 1 97.69 100 LEU A C 1
ATOM 824 O O . LEU A 1 100 ? -12.586 -17.016 14.789 1 97.69 100 LEU A O 1
ATOM 828 N N . LEU A 1 101 ? -14.75 -16.547 14.578 1 97.31 101 LEU A N 1
ATOM 829 C CA . LEU A 1 101 ? -14.531 -15.148 14.258 1 97.31 101 LEU A CA 1
ATOM 830 C C . LEU A 1 101 ? -13.812 -14.438 15.398 1 97.31 101 LEU A C 1
ATOM 832 O O . LEU A 1 101 ? -12.906 -13.633 15.164 1 97.31 101 LEU A O 1
ATOM 836 N N . VAL A 1 102 ? -14.242 -14.742 16.625 1 96.38 102 VAL A N 1
ATOM 837 C CA . VAL A 1 102 ? -13.594 -14.164 17.797 1 96.38 102 VAL A CA 1
ATOM 838 C C . VAL A 1 102 ? -12.109 -14.523 17.797 1 96.38 102 VAL A C 1
ATOM 840 O O . VAL A 1 102 ? -11.25 -13.664 18 1 96.38 102 VAL A O 1
ATOM 843 N N . LEU A 1 103 ? -11.812 -15.727 17.453 1 95.88 103 LEU A N 1
ATOM 844 C CA . LEU A 1 103 ? -10.43 -16.203 17.453 1 95.88 103 LEU A CA 1
ATOM 845 C C . LEU A 1 103 ? -9.633 -15.516 16.344 1 95.88 103 LEU A C 1
ATOM 847 O O . LEU A 1 103 ? -8.453 -15.203 16.531 1 95.88 103 LEU A O 1
ATOM 851 N N . ARG A 1 104 ? -10.227 -15.328 15.227 1 95.12 104 ARG A N 1
ATOM 852 C CA . ARG A 1 104 ? -9.531 -14.742 14.086 1 95.12 104 ARG A CA 1
ATOM 853 C C . ARG A 1 104 ? -9.172 -13.281 14.359 1 95.12 104 ARG A C 1
ATOM 855 O O . ARG A 1 104 ? -8.227 -12.75 13.773 1 95.12 104 ARG A O 1
ATOM 862 N N . VAL A 1 105 ? -9.93 -12.625 15.227 1 93.5 105 VAL A N 1
ATOM 863 C CA . VAL A 1 105 ? -9.625 -11.242 15.578 1 93.5 105 VAL A CA 1
ATOM 864 C C . VAL A 1 105 ? -8.578 -11.211 16.688 1 93.5 105 VAL A C 1
ATOM 866 O O . VAL A 1 105 ? -7.625 -10.438 16.641 1 93.5 105 VAL A O 1
ATOM 869 N N . LYS A 1 106 ? -8.727 -12.062 17.688 1 91.62 106 LYS A N 1
ATOM 870 C CA . LYS A 1 106 ? -7.816 -12.078 18.828 1 91.62 106 LYS A CA 1
ATOM 871 C C . LYS A 1 106 ? -6.453 -12.641 18.438 1 91.62 106 LYS A C 1
ATOM 873 O O . LYS A 1 106 ? -5.43 -12.25 19 1 91.62 106 LYS A O 1
ATOM 878 N N . ARG A 1 107 ? -6.344 -13.602 17.547 1 89.75 107 ARG A N 1
ATOM 879 C CA . ARG A 1 107 ? -5.164 -14.18 16.906 1 89.75 107 ARG A CA 1
ATOM 880 C C . ARG A 1 107 ? -4.207 -14.758 17.953 1 89.75 107 ARG A C 1
ATOM 882 O O . ARG A 1 107 ? -3.041 -14.359 18.016 1 89.75 107 ARG A O 1
ATOM 889 N N . PRO A 1 108 ? -4.754 -15.633 18.719 1 90.31 108 PRO A N 1
ATOM 890 C CA . PRO A 1 108 ? -3.82 -16.328 19.594 1 90.31 108 PRO A CA 1
ATOM 891 C C . PRO A 1 108 ? -2.707 -17.047 18.828 1 90.31 108 PRO A C 1
ATOM 893 O O . PRO A 1 108 ? -2.83 -17.266 17.625 1 90.31 108 PRO A O 1
ATOM 896 N N . VAL A 1 109 ? -1.582 -17.312 19.516 1 85.81 109 VAL A N 1
ATOM 897 C CA . VAL A 1 109 ? -0.444 -17.891 18.812 1 85.81 109 VAL A CA 1
ATOM 898 C C . VAL A 1 109 ? -0.007 -19.172 19.516 1 85.81 109 VAL A C 1
ATOM 900 O O . VAL A 1 109 ? -0.333 -19.406 20.688 1 85.81 109 VAL A O 1
ATOM 903 N N . GLY A 1 110 ? 0.665 -20.047 18.812 1 88.75 110 GLY A N 1
ATOM 904 C CA . GLY A 1 110 ? 1.279 -21.234 19.359 1 88.75 110 GLY A CA 1
ATOM 905 C C . GLY A 1 110 ? 0.281 -22.172 20.016 1 88.75 110 GLY A C 1
ATOM 906 O O . GLY A 1 110 ? -0.739 -22.516 19.422 1 88.75 110 GLY A O 1
ATOM 907 N N . GLN A 1 111 ? 0.637 -22.531 21.219 1 91.69 111 GLN A N 1
ATOM 908 C CA . GLN A 1 111 ? -0.16 -23.531 21.922 1 91.69 111 GLN A CA 1
ATOM 909 C C . GLN A 1 111 ? -1.516 -22.969 22.328 1 91.69 111 GLN A C 1
ATOM 911 O O . GLN A 1 111 ? -2.518 -23.688 22.344 1 91.69 111 GLN A O 1
ATOM 916 N N . ASP A 1 112 ? -1.575 -21.688 22.562 1 94.38 112 ASP A N 1
ATOM 917 C CA . ASP A 1 112 ? -2.84 -21.047 22.906 1 94.38 112 ASP A CA 1
ATOM 918 C C . ASP A 1 112 ? -3.846 -21.156 21.766 1 94.38 112 ASP A C 1
ATOM 920 O O . ASP A 1 112 ? -5.035 -21.391 22 1 94.38 112 ASP A O 1
ATOM 924 N N . ALA A 1 113 ? -3.324 -21 20.578 1 95.56 113 ALA A N 1
ATOM 925 C CA . ALA A 1 113 ? -4.18 -21.125 19.406 1 95.56 113 ALA A CA 1
ATOM 926 C C . ALA A 1 113 ? -4.699 -22.562 19.25 1 95.56 113 ALA A C 1
ATOM 928 O O . ALA A 1 113 ? -5.891 -22.766 19.016 1 95.56 113 ALA A O 1
ATOM 929 N N . ALA A 1 114 ? -3.84 -23.484 19.422 1 96.12 114 ALA A N 1
ATOM 930 C CA . ALA A 1 114 ? -4.215 -24.891 19.297 1 96.12 114 ALA A CA 1
ATOM 931 C C . ALA A 1 114 ? -5.254 -25.281 20.344 1 96.12 114 ALA A C 1
ATOM 933 O O . ALA A 1 114 ? -6.223 -25.984 20.031 1 96.12 114 ALA A O 1
ATOM 934 N N . ASP A 1 115 ? -5.059 -24.812 21.531 1 97.12 115 ASP A N 1
ATOM 935 C CA . ASP A 1 115 ? -5.988 -25.109 22.609 1 97.12 115 ASP A CA 1
ATOM 936 C C . ASP A 1 115 ? -7.363 -24.5 22.328 1 97.12 115 ASP A C 1
ATOM 938 O O . ASP A 1 115 ? -8.391 -25.156 22.547 1 97.12 115 ASP A O 1
ATOM 942 N N . ALA A 1 116 ? -7.324 -23.297 21.906 1 96.88 116 ALA A N 1
ATOM 943 C CA . ALA A 1 116 ? -8.578 -22.625 21.609 1 96.88 116 ALA A CA 1
ATOM 944 C C . ALA A 1 116 ? -9.352 -23.359 20.516 1 96.88 116 ALA A C 1
ATOM 946 O O . ALA A 1 116 ? -10.57 -23.547 20.625 1 96.88 116 ALA A O 1
ATOM 947 N N . MET A 1 117 ? -8.68 -23.797 19.5 1 97.12 117 MET A N 1
ATOM 948 C CA . MET A 1 117 ? -9.32 -24.516 18.391 1 97.12 117 MET A CA 1
ATOM 949 C C . MET A 1 117 ? -9.82 -25.875 18.859 1 97.12 117 MET A C 1
ATOM 951 O O . MET A 1 117 ? -10.906 -26.312 18.469 1 97.12 117 MET A O 1
ATOM 955 N N . SER A 1 118 ? -9.039 -26.516 19.688 1 96.19 118 SER A N 1
ATOM 956 C CA . SER A 1 118 ? -9.469 -27.797 20.25 1 96.19 118 SER A CA 1
ATOM 957 C C . SER A 1 118 ? -10.75 -27.641 21.062 1 96.19 118 SER A C 1
ATOM 959 O O . SER A 1 118 ? -11.641 -28.484 20.984 1 96.19 118 SER A O 1
ATOM 961 N N . ASP A 1 119 ? -10.812 -26.594 21.781 1 96.25 119 ASP A N 1
ATOM 962 C CA . ASP A 1 119 ? -12.016 -26.312 22.562 1 96.25 119 ASP A CA 1
ATOM 963 C C . ASP A 1 119 ? -13.234 -26.156 21.656 1 96.25 119 ASP A C 1
ATOM 965 O O . ASP A 1 119 ? -14.305 -26.688 21.953 1 96.25 119 ASP A O 1
ATOM 969 N N . ILE A 1 120 ? -13.086 -25.453 20.578 1 96.38 120 ILE A N 1
ATOM 970 C CA . ILE A 1 120 ? -14.172 -25.25 19.625 1 96.38 120 ILE A CA 1
ATOM 971 C C . ILE A 1 120 ? -14.594 -26.578 19.031 1 96.38 120 ILE A C 1
ATOM 973 O O . ILE A 1 120 ? -15.781 -26.875 18.906 1 96.38 120 ILE A O 1
ATOM 977 N N . LEU A 1 121 ? -13.625 -27.438 18.688 1 95.81 121 LEU A N 1
ATOM 978 C CA . LEU A 1 121 ? -13.898 -28.734 18.078 1 95.81 121 LEU A CA 1
ATOM 979 C C . LEU A 1 121 ? -14.617 -29.656 19.047 1 95.81 121 LEU A C 1
ATOM 981 O O . LEU A 1 121 ? -15.438 -30.484 18.641 1 95.81 121 LEU A O 1
ATOM 985 N N . ASN A 1 122 ? -14.352 -29.469 20.312 1 93.81 122 ASN A N 1
ATOM 986 C CA . ASN A 1 122 ? -14.977 -30.297 21.344 1 93.81 122 ASN A CA 1
ATOM 987 C C . ASN A 1 122 ? -16.406 -29.844 21.641 1 93.81 122 ASN A C 1
ATOM 989 O O . ASN A 1 122 ? -17.25 -30.656 22.016 1 93.81 122 ASN A O 1
ATOM 993 N N . ARG A 1 123 ? -16.641 -28.625 21.406 1 94.38 123 ARG A N 1
ATOM 994 C CA . ARG A 1 123 ? -17.922 -28.047 21.781 1 94.38 123 ARG A CA 1
ATOM 995 C C . ARG A 1 123 ? -18.953 -28.234 20.672 1 94.38 123 ARG A C 1
ATOM 997 O O . ARG A 1 123 ? -20.156 -28.391 20.953 1 94.38 123 ARG A O 1
ATOM 1004 N N . TYR A 1 124 ? -18.453 -28.188 19.469 1 94.12 124 TYR A N 1
ATOM 1005 C CA . TYR A 1 124 ? -19.422 -28.203 18.375 1 94.12 124 TYR A CA 1
ATOM 1006 C C . TYR A 1 124 ? -19.156 -29.375 17.438 1 94.12 124 TYR A C 1
ATOM 1008 O O . TYR A 1 124 ? -18.141 -30.062 17.562 1 94.12 124 TYR A O 1
ATOM 1016 N N . GLY A 1 125 ? -20.172 -29.641 16.5 1 91.94 125 GLY A N 1
ATOM 1017 C CA . GLY A 1 125 ? -20.109 -30.672 15.477 1 91.94 125 GLY A CA 1
ATOM 1018 C C . GLY A 1 125 ? -21.047 -30.422 14.312 1 91.94 125 GLY A C 1
ATOM 1019 O O . GLY A 1 125 ? -21.641 -29.359 14.203 1 91.94 125 GLY A O 1
ATOM 1020 N N . ASP A 1 126 ? -20.984 -31.391 13.344 1 93.31 126 ASP A N 1
ATOM 1021 C CA . ASP A 1 126 ? -21.828 -31.312 12.156 1 93.31 126 ASP A CA 1
ATOM 1022 C C . ASP A 1 126 ? -21.609 -30 11.406 1 93.31 126 ASP A C 1
ATOM 1024 O O . ASP A 1 126 ? -22.562 -29.281 11.133 1 93.31 126 ASP A O 1
ATOM 1028 N N . TYR A 1 127 ? -20.422 -29.797 11.07 1 96.5 127 TYR A N 1
ATOM 1029 C CA . TYR A 1 127 ? -20.031 -28.562 10.406 1 96.5 127 TYR A CA 1
ATOM 1030 C C . TYR A 1 127 ? -20.625 -28.484 9.008 1 96.5 127 TYR A C 1
ATOM 1032 O O . TYR A 1 127 ? -20.375 -29.359 8.18 1 96.5 127 TYR A O 1
ATOM 1040 N N . ASP A 1 128 ? -21.391 -27.469 8.766 1 94.31 128 ASP A N 1
ATOM 1041 C CA . ASP A 1 128 ? -21.891 -27.25 7.418 1 94.31 128 ASP A CA 1
ATOM 1042 C C . ASP A 1 128 ? -20.812 -26.656 6.52 1 94.31 128 ASP A C 1
ATOM 1044 O O . ASP A 1 128 ? -19.656 -26.5 6.941 1 94.31 128 ASP A O 1
ATOM 1048 N N . ASP A 1 129 ? -21.109 -26.328 5.293 1 93.69 129 ASP A N 1
ATOM 1049 C CA . ASP A 1 129 ? -20.125 -25.922 4.285 1 93.69 129 ASP A CA 1
ATOM 1050 C C . ASP A 1 129 ? -19.406 -24.641 4.703 1 93.69 129 ASP A C 1
ATOM 1052 O O . ASP A 1 129 ? -18.172 -24.609 4.734 1 93.69 129 ASP A O 1
ATOM 1056 N N . GLU A 1 130 ? -20.156 -23.625 5.082 1 94.31 130 GLU A N 1
ATOM 1057 C CA . GLU A 1 130 ? -19.547 -22.359 5.465 1 94.31 130 GLU A CA 1
ATOM 1058 C C . GLU A 1 130 ? -18.656 -22.516 6.688 1 94.31 130 GLU A C 1
ATOM 1060 O O . GLU A 1 130 ? -17.562 -21.953 6.738 1 94.31 130 GLU A O 1
ATOM 1065 N N . THR A 1 131 ? -19.125 -23.281 7.633 1 96.5 131 THR A N 1
ATOM 1066 C CA . THR A 1 131 ? -18.344 -23.531 8.836 1 96.5 131 THR A CA 1
ATOM 1067 C C . THR A 1 131 ? -17.016 -2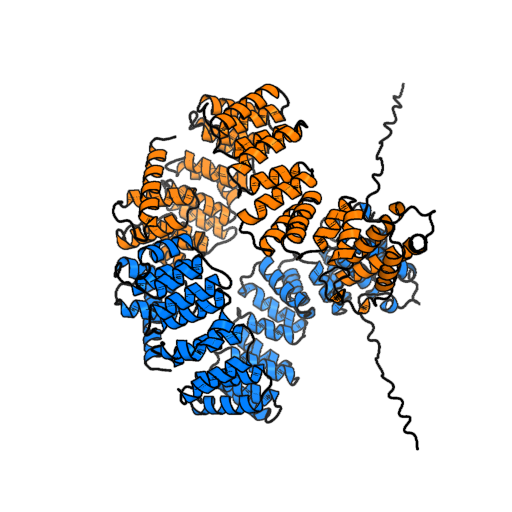4.219 8.484 1 96.5 131 THR A C 1
ATOM 1069 O O . THR A 1 131 ? -15.969 -23.875 9.023 1 96.5 131 THR A O 1
ATOM 1072 N N . ILE A 1 132 ? -17.094 -25.172 7.621 1 97.19 132 ILE A N 1
ATOM 1073 C CA . ILE A 1 132 ? -15.906 -25.906 7.199 1 97.19 132 ILE A CA 1
ATOM 1074 C C . ILE A 1 132 ? -14.906 -24.938 6.574 1 97.19 132 ILE A C 1
ATOM 1076 O O . ILE A 1 132 ? -13.719 -24.953 6.91 1 97.19 132 ILE A O 1
ATOM 1080 N N . ILE A 1 133 ? -15.375 -24.078 5.656 1 96.5 133 ILE A N 1
ATOM 1081 C CA . ILE A 1 133 ? -14.531 -23.125 4.949 1 96.5 133 ILE A CA 1
ATOM 1082 C C . ILE A 1 133 ? -13.82 -22.219 5.957 1 96.5 133 ILE A C 1
ATOM 1084 O O . ILE A 1 133 ? -12.594 -22.078 5.914 1 96.5 133 ILE A O 1
ATOM 1088 N N . GLN A 1 134 ? -14.562 -21.688 6.914 1 96.81 134 GLN A N 1
ATOM 1089 C CA . GLN A 1 134 ? -14 -20.75 7.891 1 96.81 134 GLN A CA 1
ATOM 1090 C C . GLN A 1 134 ? -13.102 -21.469 8.891 1 96.81 134 GLN A C 1
ATOM 1092 O O . GLN A 1 134 ? -12.117 -20.906 9.359 1 96.81 134 GLN A O 1
ATOM 1097 N N . LEU A 1 135 ? -13.516 -22.703 9.172 1 97.56 135 LEU A N 1
ATOM 1098 C CA . LEU A 1 135 ? -12.719 -23.516 10.078 1 97.56 135 LEU A CA 1
ATOM 1099 C C . LEU A 1 135 ? -11.312 -23.734 9.516 1 97.56 135 LEU A C 1
ATOM 1101 O O . LEU A 1 135 ? -10.32 -23.469 10.195 1 97.56 135 LEU A O 1
ATOM 1105 N N . VAL A 1 136 ? -11.234 -24.188 8.281 1 97.88 136 VAL A N 1
ATOM 1106 C CA . VAL A 1 136 ? -9.953 -24.469 7.645 1 97.88 136 VAL A CA 1
ATOM 1107 C C . VAL A 1 136 ? -9.156 -23.172 7.504 1 97.88 136 VAL A C 1
ATOM 1109 O O . VAL A 1 136 ? -7.961 -23.141 7.809 1 97.88 136 VAL A O 1
ATOM 1112 N N . THR A 1 137 ? -9.805 -22.109 7.094 1 96.56 137 THR A N 1
ATOM 1113 C CA . THR A 1 137 ? -9.156 -20.812 6.953 1 96.56 137 THR A CA 1
ATOM 1114 C C . THR A 1 137 ? -8.586 -20.344 8.289 1 96.56 137 THR A C 1
ATOM 1116 O O . THR A 1 137 ? -7.469 -19.828 8.352 1 96.56 137 THR A O 1
ATOM 1119 N N . THR A 1 138 ? -9.367 -20.562 9.352 1 97.44 138 THR A N 1
ATOM 1120 C CA . THR A 1 138 ? -8.93 -20.141 10.672 1 97.44 138 THR A CA 1
ATOM 1121 C C . THR A 1 138 ? -7.676 -20.891 11.102 1 97.44 138 THR A C 1
ATOM 1123 O O . THR A 1 138 ? -6.734 -20.297 11.633 1 97.44 138 THR A O 1
ATOM 1126 N N . PHE A 1 139 ? -7.648 -22.156 10.852 1 97.06 139 PHE A N 1
ATOM 1127 C CA . PHE A 1 139 ? -6.453 -22.938 11.156 1 97.06 139 PHE A CA 1
ATOM 1128 C C . PHE A 1 139 ? -5.238 -22.375 10.43 1 97.06 139 PHE A C 1
ATOM 1130 O O . PHE A 1 139 ? -4.16 -22.25 11.016 1 97.06 139 PHE A O 1
ATOM 1137 N N . SER A 1 140 ? -5.441 -22.109 9.172 1 95.94 140 SER A N 1
ATOM 1138 C CA . SER A 1 140 ? -4.348 -21.578 8.359 1 95.94 140 SER A CA 1
ATOM 1139 C C . SER A 1 140 ? -3.881 -20.219 8.867 1 95.94 140 SER A C 1
ATOM 1141 O O . SER A 1 140 ? -2.682 -20 9.047 1 95.94 140 SER A O 1
ATOM 1143 N N . GLU A 1 141 ? -4.805 -19.375 9.195 1 93.94 141 GLU A N 1
ATOM 1144 C CA . GLU A 1 141 ? -4.473 -18.031 9.641 1 93.94 141 GLU A CA 1
ATOM 1145 C C . GLU A 1 141 ? -3.762 -18.047 10.992 1 93.94 141 GLU A C 1
ATOM 1147 O O . GLU A 1 141 ? -2.926 -17.188 11.273 1 93.94 141 GLU A O 1
ATOM 1152 N N . LEU A 1 142 ? -4.105 -19.047 11.789 1 94.56 142 LEU A N 1
ATOM 1153 C CA . LEU A 1 142 ? -3.521 -19.125 13.125 1 94.56 142 LEU A CA 1
ATOM 1154 C C . LEU A 1 142 ? -2.223 -19.922 13.102 1 94.56 142 LEU A C 1
ATOM 1156 O O . LEU A 1 142 ? -1.639 -20.203 14.156 1 94.56 142 LEU A O 1
ATOM 1160 N N . GLY A 1 143 ? -1.796 -20.375 11.938 1 93.31 143 GLY A N 1
ATOM 1161 C CA . GLY A 1 143 ? -0.556 -21.125 11.812 1 93.31 143 GLY A CA 1
ATOM 1162 C C . GLY A 1 143 ? -0.672 -22.562 12.289 1 93.31 143 GLY A C 1
ATOM 1163 O O . GLY A 1 143 ? 0.301 -23.141 12.781 1 93.31 143 GLY A O 1
ATOM 1164 N N . LEU A 1 144 ? -1.827 -23.094 12.211 1 96.25 144 LEU A N 1
ATOM 1165 C CA . LEU A 1 144 ? -2.07 -24.406 12.781 1 96.25 144 LEU A CA 1
ATOM 1166 C C . LEU A 1 144 ? -2.354 -25.438 11.688 1 96.25 144 LEU A C 1
ATOM 1168 O O . LEU A 1 144 ? -3.078 -26.406 11.906 1 96.25 144 LEU A O 1
ATOM 1172 N N . LEU A 1 145 ? -1.879 -25.188 10.492 1 95.94 145 LEU A N 1
ATOM 1173 C CA . LEU A 1 145 ? -2.164 -26.109 9.391 1 95.94 145 LEU A CA 1
ATOM 1174 C C . LEU A 1 145 ? -1.587 -27.484 9.664 1 95.94 145 LEU A C 1
ATOM 1176 O O . LEU A 1 145 ? -2.217 -28.5 9.344 1 95.94 145 LEU A O 1
ATOM 1180 N N . ASP A 1 146 ? -0.39 -27.578 10.273 1 95.75 146 ASP A N 1
ATOM 1181 C CA . ASP A 1 146 ? 0.213 -28.859 10.602 1 95.75 146 ASP A CA 1
ATOM 1182 C C . ASP A 1 146 ? -0.621 -29.609 11.633 1 95.75 146 ASP A C 1
ATOM 1184 O O . ASP A 1 146 ? -0.797 -30.828 11.539 1 95.75 146 ASP A O 1
ATOM 1188 N N . TRP A 1 147 ? -1.047 -28.828 12.562 1 96.56 147 TRP A N 1
ATOM 1189 C CA . TRP A 1 147 ? -1.936 -29.422 13.555 1 96.56 147 TRP A CA 1
ATOM 1190 C C . TRP A 1 147 ? -3.184 -30 12.891 1 96.56 147 TRP A C 1
ATOM 1192 O O . TRP A 1 147 ? -3.613 -31.109 13.219 1 96.56 147 TRP A O 1
ATOM 1202 N N . LEU A 1 148 ? -3.764 -29.266 11.992 1 97.56 148 LEU A N 1
ATOM 1203 C CA . LEU A 1 148 ? -4.953 -29.688 11.266 1 97.56 148 LEU A CA 1
ATOM 1204 C C . LEU A 1 148 ? -4.676 -30.969 10.477 1 97.56 148 LEU A C 1
ATOM 1206 O O . LEU A 1 148 ? -5.492 -31.891 10.477 1 97.56 148 LEU A O 1
ATOM 1210 N N . LYS A 1 149 ? -3.551 -31.016 9.766 1 97.06 149 LYS A N 1
ATOM 1211 C CA . LYS A 1 149 ? -3.168 -32.219 9 1 97.06 149 LYS A CA 1
ATOM 1212 C C . LYS A 1 149 ? -3.096 -33.438 9.898 1 97.06 149 LYS A C 1
ATOM 1214 O O . LYS A 1 149 ? -3.576 -34.5 9.523 1 97.06 149 LYS A O 1
ATOM 1219 N N . GLU A 1 150 ? -2.531 -33.219 11.086 1 96.25 150 GLU A N 1
ATOM 1220 C CA . GLU A 1 150 ? -2.373 -34.312 12.039 1 96.25 150 GLU A CA 1
ATOM 1221 C C . GLU A 1 150 ? -3.727 -34.812 12.539 1 96.25 150 GLU A C 1
ATOM 1223 O O . GLU A 1 150 ? -3.881 -36 12.867 1 96.25 150 GLU A O 1
ATOM 1228 N N . HIS A 1 151 ? -4.664 -33.906 12.609 1 96.62 151 HIS A N 1
ATOM 1229 C CA . HIS A 1 151 ? -5.977 -34.25 13.141 1 96.62 151 HIS A CA 1
ATOM 1230 C C . HIS A 1 151 ? -7.023 -34.312 12.039 1 96.62 151 HIS A C 1
ATOM 1232 O O . HIS A 1 151 ? -8.219 -34.156 12.297 1 96.62 151 HIS A O 1
ATOM 1238 N N . LYS A 1 152 ? -6.645 -34.5 10.797 1 97.56 152 LYS A N 1
ATOM 1239 C CA . LYS A 1 152 ? -7.484 -34.438 9.609 1 97.56 152 LYS A CA 1
ATOM 1240 C C . LYS A 1 152 ? -8.672 -35.406 9.734 1 97.56 152 LYS A C 1
ATOM 1242 O O . LYS A 1 152 ? -9.82 -35 9.516 1 97.56 152 LYS A O 1
ATOM 1247 N N . ASN A 1 153 ? -8.391 -36.656 10.148 1 96.12 153 ASN A N 1
ATOM 1248 C CA . ASN A 1 153 ? -9.43 -37.656 10.188 1 96.12 153 ASN A CA 1
ATOM 1249 C C . ASN A 1 153 ? -10.5 -37.344 11.227 1 96.12 153 ASN A C 1
ATOM 1251 O O . ASN A 1 153 ? -11.695 -37.5 10.977 1 96.12 153 ASN A O 1
ATOM 1255 N N . LEU A 1 154 ? -10.047 -36.844 12.32 1 95.19 154 LEU A N 1
ATOM 1256 C CA . LEU A 1 154 ? -10.977 -36.469 13.383 1 95.19 154 LEU A CA 1
ATOM 1257 C C . LEU A 1 154 ? -11.898 -35.344 12.93 1 95.19 154 LEU A C 1
ATOM 1259 O O . LEU A 1 154 ? -13.117 -35.438 13.109 1 95.19 154 LEU A O 1
ATOM 1263 N N . ILE A 1 155 ? -11.398 -34.375 12.336 1 97.06 155 ILE A N 1
ATOM 1264 C CA . ILE A 1 155 ? -12.156 -33.188 11.922 1 97.06 155 ILE A CA 1
ATOM 1265 C C . ILE A 1 155 ? -13.055 -33.562 10.742 1 97.06 155 ILE A C 1
ATOM 1267 O O . ILE A 1 155 ? -14.211 -33.125 10.672 1 97.06 155 ILE A O 1
ATOM 1271 N N . GLN A 1 156 ? -12.523 -34.375 9.828 1 97.19 156 GLN A N 1
ATOM 1272 C CA . GLN A 1 156 ? -13.289 -34.812 8.664 1 97.19 156 GLN A CA 1
ATOM 1273 C C . GLN A 1 156 ? -14.578 -35.5 9.086 1 97.19 156 GLN A C 1
ATOM 1275 O O . GLN A 1 156 ? -15.625 -35.312 8.469 1 97.19 156 GLN A O 1
ATOM 1280 N N . GLN A 1 157 ? -14.516 -36.25 10.148 1 95.62 157 GLN A N 1
ATOM 1281 C CA . GLN A 1 157 ? -15.672 -37 10.633 1 95.62 157 GLN A CA 1
ATOM 1282 C C . GLN A 1 157 ? -16.75 -36.062 11.18 1 95.62 157 GLN A C 1
ATOM 1284 O O . GLN A 1 157 ? -17.922 -36.406 11.188 1 95.62 157 GLN A O 1
ATOM 1289 N N . ARG A 1 158 ? -16.391 -34.906 11.531 1 95.75 158 ARG A N 1
ATOM 1290 C CA . ARG A 1 158 ? -17.312 -33.969 12.125 1 95.75 158 ARG A CA 1
ATOM 1291 C C . ARG A 1 158 ? -17.922 -33.062 11.062 1 95.75 158 ARG A C 1
ATOM 1293 O O . ARG A 1 158 ? -18.781 -32.219 11.367 1 95.75 158 ARG A O 1
ATOM 1300 N N . CYS A 1 159 ? -17.516 -33.219 9.867 1 97.12 159 CYS A N 1
ATOM 1301 C CA . CYS A 1 159 ? -18 -32.375 8.773 1 97.12 159 CYS A CA 1
ATOM 1302 C C . CYS A 1 159 ? -19.203 -33.031 8.094 1 97.12 159 CYS A C 1
ATOM 1304 O O . CYS A 1 159 ? -19.188 -34.219 7.793 1 97.12 159 CYS A O 1
ATOM 1306 N N . MET A 1 160 ? -20.281 -32.312 7.918 1 95.94 160 MET A N 1
ATOM 1307 C CA . MET A 1 160 ? -21.453 -32.781 7.199 1 95.94 160 MET A CA 1
ATOM 1308 C C . MET A 1 160 ? -21.109 -33.094 5.746 1 95.94 160 MET A C 1
ATOM 1310 O O . MET A 1 160 ? -21.703 -34 5.148 1 95.94 160 MET A O 1
ATOM 1314 N N . TYR A 1 161 ? -20.172 -32.375 5.207 1 95.31 161 TYR A N 1
ATOM 1315 C CA . TYR A 1 161 ? -19.703 -32.531 3.832 1 95.31 161 TYR A CA 1
ATOM 1316 C C . TYR A 1 161 ? -18.203 -32.75 3.781 1 95.31 161 TYR A C 1
ATOM 1318 O O . TYR A 1 161 ? -17.422 -31.812 3.686 1 95.31 161 TYR A O 1
ATOM 1326 N N . LYS A 1 162 ? -17.922 -33.938 3.768 1 96.06 162 LYS A N 1
ATOM 1327 C CA . LYS A 1 162 ? -16.531 -34.344 3.846 1 96.06 162 LYS A CA 1
ATOM 1328 C C . LYS A 1 162 ? -15.75 -33.875 2.617 1 96.06 162 LYS A C 1
ATOM 1330 O O . LYS A 1 162 ? -14.555 -33.594 2.705 1 96.06 162 LYS A O 1
ATOM 1335 N N . ASP A 1 163 ? -16.438 -33.844 1.512 1 95.62 163 ASP A N 1
ATOM 1336 C CA . ASP A 1 163 ? -15.805 -33.406 0.274 1 95.62 163 ASP A CA 1
ATOM 1337 C C . ASP A 1 163 ? -15.398 -31.938 0.363 1 95.62 163 ASP A C 1
ATOM 1339 O O . ASP A 1 163 ? -14.305 -31.562 -0.071 1 95.62 163 ASP A O 1
ATOM 1343 N N . THR A 1 164 ? -16.25 -31.125 0.969 1 95.75 164 THR A N 1
ATOM 1344 C CA . THR A 1 164 ? -15.922 -29.703 1.162 1 95.75 164 THR A CA 1
ATOM 1345 C C . THR A 1 164 ? -14.672 -29.562 2.023 1 95.75 164 THR A C 1
ATOM 1347 O O . THR A 1 164 ? -13.789 -28.75 1.716 1 95.75 164 THR A O 1
ATOM 1350 N N . PHE A 1 165 ? -14.625 -30.328 3.037 1 97.62 165 PHE A N 1
ATOM 1351 C CA . PHE A 1 165 ? -13.484 -30.266 3.939 1 97.62 165 PHE A CA 1
ATOM 1352 C C . PHE A 1 165 ? -12.195 -30.609 3.205 1 97.62 165 PHE A C 1
ATOM 1354 O O . PHE A 1 165 ? -11.211 -29.875 3.279 1 97.62 165 PHE A O 1
ATOM 1361 N N . LEU A 1 166 ? -12.242 -31.734 2.518 1 97.94 166 LEU A N 1
ATOM 1362 C CA . LEU A 1 166 ? -11.062 -32.156 1.771 1 97.94 166 LEU A CA 1
ATOM 1363 C C . LEU A 1 166 ? -10.664 -31.125 0.729 1 97.94 166 LEU A C 1
ATOM 1365 O O . LEU A 1 166 ? -9.477 -30.844 0.554 1 97.94 166 LEU A O 1
ATOM 1369 N N . TYR A 1 167 ? -11.641 -30.594 0.06 1 97.5 167 TYR A N 1
ATOM 1370 C CA . TYR A 1 167 ? -11.398 -29.578 -0.962 1 97.5 167 TYR A CA 1
ATOM 1371 C C . TYR A 1 167 ? -10.711 -28.359 -0.365 1 97.5 167 TYR A C 1
ATOM 1373 O O . TYR A 1 167 ? -9.672 -27.922 -0.861 1 97.5 167 TYR A O 1
ATOM 1381 N N . GLU A 1 168 ? -11.234 -27.812 0.736 1 97.19 168 GLU A N 1
ATOM 1382 C CA . GLU A 1 168 ? -10.703 -26.609 1.36 1 97.19 168 GLU A CA 1
ATOM 1383 C C . GLU A 1 168 ? -9.305 -26.844 1.911 1 97.19 168 GLU A C 1
ATOM 1385 O O . GLU A 1 168 ? -8.43 -25.984 1.773 1 97.19 168 GLU A O 1
ATOM 1390 N N . LEU A 1 169 ? -9.164 -27.969 2.518 1 98.06 169 LEU A N 1
ATOM 1391 C CA . LEU A 1 169 ? -7.848 -28.297 3.051 1 98.06 169 LEU A CA 1
ATOM 1392 C C . LEU A 1 169 ? -6.824 -28.438 1.93 1 98.06 169 LEU A C 1
ATOM 1394 O O . LEU A 1 169 ? -5.684 -27.984 2.062 1 98.06 169 LEU A O 1
ATOM 1398 N N . ALA A 1 170 ? -7.242 -29.062 0.802 1 98 170 ALA A N 1
ATOM 1399 C CA . ALA A 1 170 ? -6.355 -29.203 -0.35 1 98 170 ALA A CA 1
ATOM 1400 C C . ALA A 1 170 ? -5.93 -27.844 -0.886 1 98 170 ALA A C 1
ATOM 1402 O O . ALA A 1 170 ? -4.758 -27.641 -1.222 1 98 170 ALA A O 1
ATOM 1403 N N . GLN A 1 171 ? -6.848 -26.922 -0.92 1 96.44 171 GLN A N 1
ATOM 1404 C CA . GLN A 1 171 ? -6.547 -25.578 -1.393 1 96.44 171 GLN A CA 1
ATOM 1405 C C . GLN A 1 171 ? -5.539 -24.891 -0.479 1 96.44 171 GLN A C 1
ATOM 1407 O O . GLN A 1 171 ? -4.582 -24.266 -0.954 1 96.44 171 GLN A O 1
ATOM 1412 N N . GLU A 1 172 ? -5.73 -25.047 0.763 1 96.31 172 GLU A N 1
ATOM 1413 C CA . GLU A 1 172 ? -4.867 -24.375 1.73 1 96.31 172 GLU A CA 1
ATOM 1414 C C . GLU A 1 172 ? -3.453 -24.938 1.697 1 96.31 172 GLU A C 1
ATOM 1416 O O . GLU A 1 172 ? -2.477 -24.188 1.724 1 96.31 172 GLU A O 1
ATOM 1421 N N . VAL A 1 173 ? -3.352 -26.234 1.648 1 96.75 173 VAL A N 1
ATOM 1422 C CA . VAL A 1 173 ? -2.029 -26.844 1.695 1 96.75 173 VAL A CA 1
ATOM 1423 C C . VAL A 1 173 ? -1.286 -26.578 0.39 1 96.75 173 VAL A C 1
ATOM 1425 O O . VAL A 1 173 ? -0.063 -26.422 0.385 1 96.75 173 VAL A O 1
ATOM 1428 N N . GLU A 1 174 ? -2.035 -26.531 -0.729 1 96.19 174 GLU A N 1
ATOM 1429 C CA . GLU A 1 174 ? -1.436 -26.156 -2.006 1 96.19 174 GLU A CA 1
ATOM 1430 C C . GLU A 1 174 ? -0.853 -24.75 -1.95 1 96.19 174 GLU A C 1
ATOM 1432 O O . GLU A 1 174 ? 0.251 -24.5 -2.441 1 96.19 174 GLU A O 1
ATOM 1437 N N . GLU A 1 175 ? -1.591 -23.891 -1.364 1 94.56 175 GLU A N 1
ATOM 1438 C CA . GLU A 1 175 ? -1.14 -22.5 -1.243 1 94.56 175 GLU A CA 1
ATOM 1439 C C . GLU A 1 175 ? 0.155 -22.406 -0.44 1 94.56 175 GLU A C 1
ATOM 1441 O O . GLU A 1 175 ? 0.975 -21.516 -0.672 1 94.56 175 GLU A O 1
ATOM 1446 N N . GLN A 1 176 ? 0.337 -23.375 0.415 1 93.12 176 GLN A N 1
ATOM 1447 C CA . GLN A 1 176 ? 1.538 -23.391 1.242 1 93.12 176 GLN A CA 1
ATOM 1448 C C . GLN A 1 176 ? 2.652 -24.203 0.577 1 93.12 176 GLN A C 1
ATOM 1450 O O . GLN A 1 176 ? 3.729 -24.375 1.152 1 93.12 176 GLN A O 1
ATOM 1455 N N . GLY A 1 177 ? 2.354 -24.781 -0.602 1 94.25 177 GLY A N 1
ATOM 1456 C CA . GLY A 1 177 ? 3.369 -25.469 -1.392 1 94.25 177 GLY A CA 1
ATOM 1457 C C . GLY A 1 177 ? 3.486 -26.938 -1.069 1 94.25 177 GLY A C 1
ATOM 1458 O O . GLY A 1 177 ? 4.406 -27.609 -1.539 1 94.25 177 GLY A O 1
ATOM 1459 N N . ASP A 1 178 ? 2.65 -27.375 -0.197 1 96.25 178 ASP A N 1
ATOM 1460 C CA . ASP A 1 178 ? 2.648 -28.797 0.121 1 96.25 178 ASP A CA 1
ATOM 1461 C C . ASP A 1 178 ? 1.826 -29.594 -0.896 1 96.25 178 ASP A C 1
ATOM 1463 O O . ASP A 1 178 ? 0.772 -30.141 -0.562 1 96.25 178 ASP A O 1
ATOM 1467 N N . TYR A 1 179 ? 2.32 -29.766 -2.09 1 97.62 179 TYR A N 1
ATOM 1468 C CA . TYR A 1 179 ? 1.62 -30.359 -3.225 1 97.62 179 TYR A CA 1
ATOM 1469 C C . TYR A 1 179 ? 1.404 -31.859 -3.012 1 97.62 179 TYR A C 1
ATOM 1471 O O . TYR A 1 179 ? 0.382 -32.406 -3.426 1 97.62 179 TYR A O 1
ATOM 1479 N N . HIS A 1 180 ? 2.332 -32.531 -2.361 1 97.5 180 HIS A N 1
ATOM 1480 C CA . HIS A 1 180 ? 2.207 -33.969 -2.137 1 97.5 180 HIS A CA 1
ATOM 1481 C C . HIS A 1 180 ? 1.019 -34.281 -1.236 1 97.5 180 HIS A C 1
ATOM 1483 O O . HIS A 1 180 ? 0.264 -35.219 -1.502 1 97.5 180 HIS A O 1
ATOM 1489 N N . PHE A 1 181 ? 0.922 -33.5 -0.199 1 98 181 PHE A N 1
ATOM 1490 C CA . PHE A 1 181 ? -0.239 -33.719 0.655 1 98 181 PHE A CA 1
ATOM 1491 C C . PHE A 1 181 ? -1.527 -33.375 -0.085 1 98 181 PHE A C 1
ATOM 1493 O O . PHE A 1 181 ? -2.547 -34.031 0.094 1 98 181 PHE A O 1
ATOM 1500 N N . ALA A 1 182 ? -1.503 -32.312 -0.905 1 98.44 182 ALA A N 1
ATOM 1501 C CA . ALA A 1 182 ? -2.666 -31.953 -1.713 1 98.44 182 ALA A CA 1
ATOM 1502 C C . ALA A 1 182 ? -3.078 -33.094 -2.621 1 98.44 182 ALA A C 1
ATOM 1504 O O . ALA A 1 182 ? -4.27 -33.375 -2.777 1 98.44 182 ALA A O 1
ATOM 1505 N N . ILE A 1 183 ? -2.111 -33.75 -3.211 1 98.56 183 ILE A N 1
ATOM 1506 C CA . ILE A 1 183 ? -2.369 -34.906 -4.074 1 98.56 183 ILE A CA 1
ATOM 1507 C C . ILE A 1 183 ? -3.102 -36 -3.283 1 98.56 183 ILE A C 1
ATOM 1509 O O . ILE A 1 183 ? -4.09 -36.562 -3.758 1 98.56 183 ILE A O 1
ATOM 1513 N N . LYS A 1 184 ? -2.619 -36.25 -2.084 1 98.12 184 LYS A N 1
ATOM 1514 C CA . LYS A 1 184 ? -3.26 -37.25 -1.24 1 98.12 184 LYS A CA 1
ATOM 1515 C C . LYS A 1 184 ? -4.719 -36.906 -0.973 1 98.12 184 LYS A C 1
ATOM 1517 O O . LYS A 1 184 ? -5.598 -37.75 -1.057 1 98.12 184 LYS A O 1
ATOM 1522 N N . LEU A 1 185 ? -4.918 -35.688 -0.636 1 98.5 185 LEU A N 1
ATOM 1523 C CA . LEU A 1 185 ? -6.266 -35.219 -0.337 1 98.5 185 LEU A CA 1
ATOM 1524 C C . LEU A 1 185 ? -7.16 -35.312 -1.567 1 98.5 185 LEU A C 1
ATOM 1526 O O . LEU A 1 185 ? -8.305 -35.75 -1.474 1 98.5 185 LEU A O 1
ATOM 1530 N N . LEU A 1 186 ? -6.668 -34.906 -2.701 1 98.62 186 LEU A N 1
ATOM 1531 C CA . LEU A 1 186 ? -7.457 -34.906 -3.928 1 98.62 186 LEU A CA 1
ATOM 1532 C C . LEU A 1 186 ? -7.703 -36.312 -4.422 1 98.62 186 LEU A C 1
ATOM 1534 O O . LEU A 1 186 ? -8.75 -36.594 -5 1 98.62 186 LEU A O 1
ATOM 1538 N N . ASP A 1 187 ? -6.73 -37.156 -4.172 1 98.12 187 ASP A N 1
ATOM 1539 C CA . ASP A 1 187 ? -6.949 -38.594 -4.461 1 98.12 187 ASP A CA 1
ATOM 1540 C C . ASP A 1 187 ? -8.133 -39.125 -3.666 1 98.12 187 ASP A C 1
ATOM 1542 O O . ASP A 1 187 ? -9 -39.812 -4.219 1 98.12 187 ASP A O 1
ATOM 1546 N N . GLU A 1 188 ? -8.094 -38.812 -2.43 1 97.81 188 GLU A N 1
ATOM 1547 C CA . GLU A 1 188 ? -9.227 -39.219 -1.595 1 97.81 188 GLU A CA 1
ATOM 1548 C C . GLU A 1 188 ? -10.523 -38.594 -2.102 1 97.81 188 GLU A C 1
ATOM 1550 O O . GLU A 1 188 ? -11.562 -39.25 -2.131 1 97.81 188 GLU A O 1
ATOM 1555 N N . LEU A 1 189 ? -10.43 -37.375 -2.471 1 97.75 189 LEU A N 1
ATOM 1556 C CA . LEU A 1 189 ? -11.602 -36.625 -2.938 1 97.75 189 LEU A CA 1
ATOM 1557 C C . LEU A 1 189 ? -12.141 -37.25 -4.23 1 97.75 189 LEU A C 1
ATOM 1559 O O . LEU A 1 189 ? -13.352 -37.406 -4.379 1 97.75 189 LEU A O 1
ATOM 1563 N N . THR A 1 190 ? -11.266 -37.562 -5.195 1 97.62 190 THR A N 1
ATOM 1564 C CA . THR A 1 190 ? -11.703 -38.188 -6.445 1 97.62 190 THR A CA 1
ATOM 1565 C C . THR A 1 190 ? -12.258 -39.562 -6.195 1 97.62 190 THR A C 1
ATOM 1567 O O . THR A 1 190 ? -13.117 -40.062 -6.941 1 97.62 190 THR A O 1
ATOM 1570 N N . GLY A 1 191 ? -11.758 -40.219 -5.133 1 97 191 GLY A N 1
ATOM 1571 C CA . GLY A 1 191 ? -12.344 -41.5 -4.719 1 97 191 GLY A CA 1
ATOM 1572 C C . GLY A 1 191 ? -13.758 -41.344 -4.184 1 97 191 GLY A C 1
ATOM 1573 O O . GLY A 1 191 ? -14.625 -42.156 -4.488 1 97 191 GLY A O 1
ATOM 1574 N N . MET A 1 192 ? -13.977 -40.344 -3.48 1 95.81 192 MET A N 1
ATOM 1575 C CA . MET A 1 192 ? -15.281 -40.062 -2.889 1 95.81 192 MET A CA 1
ATOM 1576 C C . MET A 1 192 ? -16.266 -39.562 -3.949 1 95.81 192 MET A C 1
ATOM 1578 O O . MET A 1 192 ? -17.453 -39.906 -3.906 1 95.81 192 MET A O 1
ATOM 1582 N N . GLU A 1 193 ? -15.695 -38.75 -4.859 1 95.69 193 GLU A N 1
ATOM 1583 C CA . GLU A 1 193 ? -16.5 -38.188 -5.945 1 95.69 193 GLU A CA 1
ATOM 1584 C C . GLU A 1 193 ? -15.852 -38.469 -7.301 1 95.69 193 GLU A C 1
ATOM 1586 O O . GLU A 1 193 ? -15.391 -37.531 -7.969 1 95.69 193 GLU A O 1
ATOM 1591 N N . PRO A 1 194 ? -16.016 -39.594 -7.73 1 95.88 194 PRO A N 1
ATOM 1592 C CA . PRO A 1 194 ? -15.281 -39.969 -8.938 1 95.88 194 PRO A CA 1
ATOM 1593 C C . PRO A 1 194 ? -15.82 -39.312 -10.203 1 95.88 194 PRO A C 1
ATOM 1595 O O . PRO A 1 194 ? -15.141 -39.281 -11.227 1 95.88 194 PRO A O 1
ATOM 1598 N N . PHE A 1 195 ? -17.062 -38.781 -10.188 1 96.19 195 PHE A N 1
ATOM 1599 C CA . PHE A 1 195 ? -17.641 -38.188 -11.398 1 96.19 195 PHE A CA 1
ATOM 1600 C C . PHE A 1 195 ? -17.625 -36.688 -11.352 1 96.19 195 PHE A C 1
ATOM 1602 O O . PHE A 1 195 ? -18.438 -36.031 -12 1 96.19 195 PHE A O 1
ATOM 1609 N N . ASN A 1 196 ? -16.781 -36.188 -10.578 1 95.31 196 ASN A N 1
ATOM 1610 C CA . ASN A 1 196 ? -16.547 -34.75 -10.531 1 95.31 196 ASN A CA 1
ATOM 1611 C C . ASN A 1 196 ? -15.312 -34.344 -11.336 1 95.31 196 ASN A C 1
ATOM 1613 O O . ASN A 1 196 ? -14.18 -34.594 -10.906 1 95.31 196 ASN A O 1
ATOM 1617 N N . SER A 1 197 ? -15.547 -33.781 -12.492 1 96.88 197 SER A N 1
ATOM 1618 C CA . SER A 1 197 ? -14.461 -33.469 -13.406 1 96.88 197 SER A CA 1
ATOM 1619 C C . SER A 1 197 ? -13.516 -32.438 -12.812 1 96.88 197 SER A C 1
ATOM 1621 O O . SER A 1 197 ? -12.312 -32.469 -13.078 1 96.88 197 SER A O 1
ATOM 1623 N N . THR A 1 198 ? -13.992 -31.531 -11.992 1 95.38 198 THR A N 1
ATOM 1624 C CA . THR A 1 198 ? -13.195 -30.469 -11.383 1 95.38 198 THR A CA 1
ATOM 1625 C C . THR A 1 198 ? -12.133 -31.062 -10.453 1 95.38 198 THR A C 1
ATOM 1627 O O . THR A 1 198 ? -10.984 -30.625 -10.469 1 95.38 198 THR A O 1
ATOM 1630 N N . TYR A 1 199 ? -12.516 -32.031 -9.672 1 97.5 199 TYR A N 1
ATOM 1631 C CA . TYR A 1 199 ? -11.57 -32.656 -8.734 1 97.5 199 TYR A CA 1
ATOM 1632 C C . TYR A 1 199 ? -10.445 -33.375 -9.484 1 97.5 199 TYR A C 1
ATOM 1634 O O . TYR A 1 199 ? -9.281 -33.281 -9.086 1 97.5 199 TYR A O 1
ATOM 1642 N N . TRP A 1 200 ? -10.82 -34.031 -10.555 1 98.12 200 TRP A N 1
ATOM 1643 C CA . TRP A 1 200 ? -9.812 -34.688 -11.383 1 98.12 200 TRP A CA 1
ATOM 1644 C C . TRP A 1 200 ? -8.891 -33.656 -12.031 1 98.12 200 TRP A C 1
ATOM 1646 O O . TRP A 1 200 ? -7.684 -33.875 -12.141 1 98.12 200 TRP A O 1
ATOM 1656 N N . HIS A 1 201 ? -9.477 -32.594 -12.5 1 97.94 201 HIS A N 1
ATOM 1657 C CA . HIS A 1 201 ? -8.688 -31.5 -13.055 1 97.94 201 HIS A CA 1
ATOM 1658 C C . HIS A 1 201 ? -7.699 -30.953 -12.031 1 97.94 201 HIS A C 1
ATOM 1660 O O . HIS A 1 201 ? -6.523 -30.75 -12.344 1 97.94 201 HIS A O 1
ATOM 1666 N N . MET A 1 202 ? -8.133 -30.719 -10.828 1 97.88 202 MET A N 1
ATOM 1667 C CA . MET A 1 202 ? -7.281 -30.219 -9.75 1 97.88 202 MET A CA 1
ATOM 1668 C C . MET A 1 202 ? -6.156 -31.203 -9.445 1 97.88 202 MET A C 1
ATOM 1670 O O . MET A 1 202 ? -5.008 -30.797 -9.258 1 97.88 202 MET A O 1
ATOM 1674 N N . LEU A 1 203 ? -6.539 -32.438 -9.406 1 98.44 203 LEU A N 1
ATOM 1675 C CA . LEU A 1 203 ? -5.543 -33.469 -9.148 1 98.44 203 LEU A CA 1
ATOM 1676 C C . LEU A 1 203 ? -4.465 -33.469 -10.227 1 98.44 203 LEU A C 1
ATOM 1678 O O . LEU A 1 203 ? -3.273 -33.594 -9.922 1 98.44 203 LEU A O 1
ATOM 1682 N N . SER A 1 204 ? -4.902 -33.344 -11.469 1 98.62 204 SER A N 1
ATOM 1683 C CA . SER A 1 204 ? -3.961 -33.25 -12.578 1 98.62 204 SER A CA 1
ATOM 1684 C C . SER A 1 204 ? -2.996 -32.062 -12.383 1 98.62 204 SER A C 1
ATOM 1686 O O . SER A 1 204 ? -1.789 -32.219 -12.586 1 98.62 204 SER A O 1
ATOM 1688 N N . GLN A 1 205 ? -3.518 -31.016 -11.977 1 97.25 205 GLN A N 1
ATOM 1689 C CA . GLN A 1 205 ? -2.701 -29.828 -11.758 1 97.25 205 GLN A CA 1
ATOM 1690 C C . GLN A 1 205 ? -1.673 -30.047 -10.656 1 97.25 205 GLN A C 1
ATOM 1692 O O . GLN A 1 205 ? -0.527 -29.609 -10.766 1 97.25 205 GLN A O 1
ATOM 1697 N N . GLU A 1 206 ? -2.078 -30.688 -9.594 1 98.06 206 GLU A N 1
ATOM 1698 C CA . GLU A 1 206 ? -1.135 -30.953 -8.516 1 98.06 206 GLU A CA 1
ATOM 1699 C C . GLU A 1 206 ? -0.014 -31.875 -8.977 1 98.06 206 GLU A C 1
ATOM 1701 O O . GLU A 1 206 ? 1.138 -31.719 -8.562 1 98.06 206 GLU A O 1
ATOM 1706 N N . TYR A 1 207 ? -0.336 -32.844 -9.805 1 98.12 207 TYR A N 1
ATOM 1707 C CA . TYR A 1 207 ? 0.687 -33.719 -10.383 1 98.12 207 TYR A CA 1
ATOM 1708 C C . TYR A 1 207 ? 1.671 -32.938 -11.227 1 98.12 207 TYR A C 1
ATOM 1710 O O . TYR A 1 207 ? 2.871 -33.219 -11.227 1 98.12 207 TYR A O 1
ATOM 1718 N N . LEU A 1 208 ? 1.164 -31.969 -11.922 1 96.5 208 LEU A N 1
ATOM 1719 C CA . LEU A 1 208 ? 2.037 -31.078 -12.695 1 96.5 208 LEU A CA 1
ATOM 1720 C C . LEU A 1 208 ? 2.992 -30.328 -11.781 1 96.5 208 LEU A C 1
ATOM 1722 O O . LEU A 1 208 ? 4.168 -30.156 -12.109 1 96.5 208 LEU A O 1
ATOM 1726 N N . ASN A 1 209 ? 2.506 -29.906 -10.648 1 96.06 209 ASN A N 1
ATOM 1727 C CA . ASN A 1 209 ? 3.303 -29.125 -9.703 1 96.06 209 ASN A CA 1
ATOM 1728 C C . ASN A 1 209 ? 4.477 -29.938 -9.164 1 96.06 209 ASN A C 1
ATOM 1730 O O . ASN A 1 209 ? 5.484 -29.359 -8.734 1 96.06 209 ASN A O 1
ATOM 1734 N N . VAL A 1 210 ? 4.367 -31.234 -9.195 1 96.69 210 VAL A N 1
ATOM 1735 C CA . VAL A 1 210 ? 5.457 -32.062 -8.719 1 96.69 210 VAL A CA 1
ATOM 1736 C C . VAL A 1 210 ? 6.152 -32.75 -9.898 1 96.69 210 VAL A C 1
ATOM 1738 O O . VAL A 1 210 ? 6.844 -33.75 -9.727 1 96.69 210 VAL A O 1
ATOM 1741 N N . ASP A 1 211 ? 5.871 -32.344 -11.164 1 95.31 211 ASP A N 1
ATOM 1742 C CA . ASP A 1 211 ? 6.504 -32.781 -12.414 1 95.31 211 ASP A CA 1
ATOM 1743 C C . ASP A 1 211 ? 6.211 -34.25 -12.703 1 95.31 211 ASP A C 1
ATOM 1745 O O . ASP A 1 211 ? 7.074 -34.969 -13.211 1 95.31 211 ASP A O 1
ATOM 1749 N N . ASP A 1 212 ? 5.137 -34.656 -12.219 1 97.06 212 ASP A N 1
ATOM 1750 C CA . ASP A 1 212 ? 4.664 -36 -12.539 1 97.06 212 ASP A CA 1
ATOM 1751 C C . ASP A 1 212 ? 3.688 -35.969 -13.711 1 97.06 212 ASP A C 1
ATOM 1753 O O . ASP A 1 212 ? 2.477 -36.094 -13.523 1 97.06 212 ASP A O 1
ATOM 1757 N N . TYR A 1 213 ? 4.133 -35.938 -14.922 1 96.44 213 TYR A N 1
ATOM 1758 C CA . TYR A 1 213 ? 3.35 -35.688 -16.125 1 96.44 213 TYR A CA 1
ATOM 1759 C C . TYR A 1 213 ? 2.484 -36.906 -16.469 1 96.44 213 TYR A C 1
ATOM 1761 O O . TYR A 1 213 ? 1.37 -36.75 -16.984 1 96.44 213 TYR A O 1
ATOM 1769 N N . GLU A 1 214 ? 2.982 -38.062 -16.172 1 96.75 214 GLU A N 1
ATOM 1770 C CA . GLU A 1 214 ? 2.225 -39.25 -16.484 1 96.75 214 GLU A CA 1
ATOM 1771 C C . GLU A 1 214 ? 0.917 -39.312 -15.703 1 96.75 214 GLU A C 1
ATOM 1773 O O . GLU A 1 214 ? -0.153 -39.5 -16.281 1 96.75 214 GLU A O 1
ATOM 1778 N N . ASN A 1 215 ? 1.05 -39.125 -14.422 1 98.19 215 ASN A N 1
ATOM 1779 C CA . ASN A 1 215 ? -0.158 -39.156 -13.602 1 98.19 215 ASN A CA 1
ATOM 1780 C C . ASN A 1 215 ? -1.038 -37.938 -13.898 1 98.19 215 ASN A C 1
ATOM 1782 O O . ASN A 1 215 ? -2.266 -38.031 -13.836 1 98.19 215 ASN A O 1
ATOM 1786 N N . ALA A 1 216 ? -0.406 -36.844 -14.25 1 98.5 216 ALA A N 1
ATOM 1787 C CA . ALA A 1 216 ? -1.168 -35.656 -14.656 1 98.5 216 ALA A CA 1
ATOM 1788 C C . ALA A 1 216 ? -2.035 -35.969 -15.875 1 98.5 216 ALA A C 1
ATOM 1790 O O . ALA A 1 216 ? -3.221 -35.625 -15.898 1 98.5 216 ALA A O 1
ATOM 1791 N N . LEU A 1 217 ? -1.401 -36.594 -16.828 1 97.44 217 LEU A N 1
ATOM 1792 C CA . LEU A 1 217 ? -2.121 -36.969 -18.047 1 97.44 217 LEU A CA 1
ATOM 1793 C C . LEU A 1 217 ? -3.264 -37.938 -17.734 1 97.44 217 LEU A C 1
ATOM 1795 O O . LEU A 1 217 ? -4.371 -37.781 -18.25 1 97.44 217 LEU A O 1
ATOM 1799 N N . GLY A 1 218 ? -2.959 -38.875 -16.906 1 97.81 218 GLY A N 1
ATOM 1800 C CA . GLY A 1 218 ? -4.004 -39.812 -16.5 1 97.81 218 GLY A CA 1
ATOM 1801 C C . GLY A 1 218 ? -5.199 -39.125 -15.859 1 97.81 218 GLY A C 1
ATOM 1802 O O . GLY A 1 218 ? -6.344 -39.375 -16.234 1 97.81 218 GLY A O 1
ATOM 1803 N N . SER A 1 219 ? -4.957 -38.312 -14.953 1 98.56 219 SER A N 1
ATOM 1804 C CA . SER A 1 219 ? -6.008 -37.594 -14.219 1 98.56 219 SER A CA 1
ATOM 1805 C C . SER A 1 219 ? -6.789 -36.656 -15.133 1 98.56 219 SER A C 1
ATOM 1807 O O . SER A 1 219 ? -8.016 -36.594 -15.062 1 98.56 219 SER A O 1
ATOM 1809 N N . ILE A 1 220 ? -6.094 -35.969 -16.016 1 98.5 220 ILE A N 1
ATOM 1810 C CA . ILE A 1 220 ? -6.773 -35 -16.875 1 98.5 220 ILE A CA 1
ATOM 1811 C C . ILE A 1 220 ? -7.621 -35.719 -17.906 1 98.5 220 ILE A C 1
ATOM 1813 O O . ILE A 1 220 ? -8.672 -35.25 -18.328 1 98.5 220 ILE A O 1
ATOM 1817 N N . GLU A 1 221 ? -7.18 -36.844 -18.328 1 97.88 221 GLU A N 1
ATOM 1818 C CA . GLU A 1 221 ? -7.969 -37.656 -19.266 1 97.88 221 GLU A CA 1
ATOM 1819 C C . GLU A 1 221 ? -9.289 -38.094 -18.641 1 97.88 221 GLU A C 1
ATOM 1821 O O . GLU A 1 221 ? -10.328 -38.094 -19.297 1 97.88 221 GLU A O 1
ATOM 1826 N N . TYR A 1 222 ? -9.195 -38.406 -17.359 1 98.19 222 TYR A N 1
ATOM 1827 C CA . TYR A 1 222 ? -10.43 -38.719 -16.656 1 98.19 222 TYR A CA 1
ATOM 1828 C C . TYR A 1 222 ? -11.352 -37.5 -16.625 1 98.19 222 TYR A C 1
ATOM 1830 O O . TYR A 1 222 ? -12.562 -37.625 -16.844 1 98.19 222 TYR A O 1
ATOM 1838 N N . ALA A 1 223 ? -10.82 -36.344 -16.375 1 98.31 223 ALA A N 1
ATOM 1839 C CA . ALA A 1 223 ? -11.602 -35.125 -16.344 1 98.31 223 ALA A CA 1
ATOM 1840 C C . ALA A 1 223 ? -12.234 -34.844 -17.719 1 98.31 223 ALA A C 1
ATOM 1842 O O . ALA A 1 223 ? -13.398 -34.438 -17.797 1 98.31 223 ALA A O 1
ATOM 1843 N N . VAL A 1 224 ? -11.469 -35.125 -18.797 1 97.56 224 VAL A N 1
ATOM 1844 C CA . VAL A 1 224 ? -11.953 -34.906 -20.156 1 97.56 224 VAL A CA 1
ATOM 1845 C C . VAL A 1 224 ? -13.117 -35.875 -20.438 1 97.56 224 VAL A C 1
ATOM 1847 O O . VAL A 1 224 ? -14.102 -35.469 -21.062 1 97.56 224 VAL A O 1
ATOM 1850 N N . ALA A 1 225 ? -12.969 -37.031 -19.984 1 97.62 225 ALA A N 1
ATOM 1851 C CA . ALA A 1 225 ? -14.023 -38.031 -20.188 1 97.62 225 ALA A CA 1
ATOM 1852 C C . ALA A 1 225 ? -15.328 -37.594 -19.531 1 97.62 225 ALA A C 1
ATOM 1854 O O . ALA A 1 225 ? -16.406 -37.844 -20.062 1 97.62 225 ALA A O 1
ATOM 1855 N N . LEU A 1 226 ? -15.172 -37 -18.438 1 97 226 LEU A N 1
ATOM 1856 C CA . LEU A 1 226 ? -16.344 -36.562 -17.688 1 97 226 LEU A CA 1
ATOM 1857 C C . LEU A 1 226 ? -16.922 -35.281 -18.266 1 97 226 LEU A C 1
ATOM 1859 O O . LEU A 1 226 ? -18.125 -35.031 -18.203 1 97 226 LEU A O 1
ATOM 1863 N N . ASN A 1 227 ? -16.109 -34.406 -18.797 1 96.12 227 ASN A N 1
ATOM 1864 C CA . ASN A 1 227 ? -16.5 -33.125 -19.359 1 96.12 227 ASN A CA 1
ATOM 1865 C C . ASN A 1 227 ? -15.68 -32.781 -20.609 1 96.12 227 ASN A C 1
ATOM 1867 O O . ASN A 1 227 ? -14.82 -31.906 -20.578 1 96.12 227 ASN A O 1
ATOM 1871 N N . PRO A 1 228 ? -16.031 -33.375 -21.625 1 94.62 228 PRO A N 1
ATOM 1872 C CA . PRO A 1 228 ? -15.219 -33.281 -22.844 1 94.62 228 PRO A CA 1
ATOM 1873 C C . PRO A 1 228 ? -15.242 -31.906 -23.5 1 94.62 228 PRO A C 1
ATOM 1875 O O . PRO A 1 228 ? -14.375 -31.594 -24.312 1 94.62 228 PRO A O 1
ATOM 1878 N N . ASP A 1 229 ? -16.172 -31.047 -23.156 1 91.69 229 ASP A N 1
ATOM 1879 C CA . ASP A 1 229 ? -16.312 -29.781 -23.844 1 91.69 229 ASP A CA 1
ATOM 1880 C C . ASP A 1 229 ? -15.75 -28.641 -23 1 91.69 229 ASP A C 1
ATOM 1882 O O . ASP A 1 229 ? -15.805 -27.469 -23.406 1 91.69 229 ASP A O 1
ATOM 1886 N N . SER A 1 230 ? -15.25 -28.984 -21.859 1 93.06 230 SER A N 1
ATOM 1887 C CA . SER A 1 230 ? -14.719 -27.938 -21 1 93.06 230 SER A CA 1
ATOM 1888 C C . SER A 1 230 ? -13.43 -27.344 -21.562 1 93.06 230 SER A C 1
ATOM 1890 O O . SER A 1 230 ? -12.422 -28.047 -21.688 1 93.06 230 SER A O 1
ATOM 1892 N N . ALA A 1 231 ? -13.445 -26.047 -21.859 1 93.44 231 ALA A N 1
ATOM 1893 C CA . ALA A 1 231 ? -12.281 -25.359 -22.406 1 93.44 231 ALA A CA 1
ATOM 1894 C C . ALA A 1 231 ? -11.094 -25.438 -21.453 1 93.44 231 ALA A C 1
ATOM 1896 O O . ALA A 1 231 ? -9.961 -25.672 -21.891 1 93.44 231 ALA A O 1
ATOM 1897 N N . SER A 1 232 ? -11.336 -25.266 -20.172 1 94.12 232 SER A N 1
ATOM 1898 C CA . SER A 1 232 ? -10.273 -25.281 -19.156 1 94.12 232 SER A CA 1
ATOM 1899 C C . SER A 1 232 ? -9.609 -26.656 -19.078 1 94.12 232 SER A C 1
ATOM 1901 O O . SER A 1 232 ? -8.383 -26.75 -19.016 1 94.12 232 SER A O 1
ATOM 1903 N N . ILE A 1 233 ? -10.352 -27.672 -19.047 1 96.31 233 ILE A N 1
ATOM 1904 C CA . ILE A 1 233 ? -9.852 -29.047 -18.938 1 96.31 233 ILE A CA 1
ATOM 1905 C C . ILE A 1 233 ? -9.07 -29.406 -20.20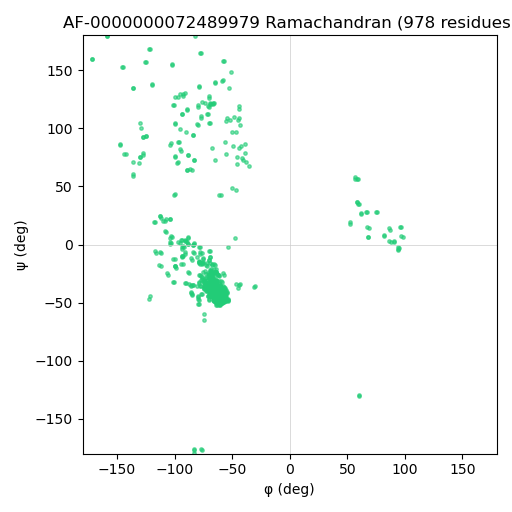3 1 96.31 233 ILE A C 1
ATOM 1907 O O . ILE A 1 233 ? -7.961 -29.938 -20.125 1 96.31 233 ILE A O 1
ATOM 1911 N N . LEU A 1 234 ? -9.688 -29.109 -21.359 1 96.06 234 LEU A N 1
ATOM 1912 C CA . LEU A 1 234 ? -9.023 -29.391 -22.625 1 96.06 234 LEU A CA 1
ATOM 1913 C C . LEU A 1 234 ? -7.715 -28.625 -22.75 1 96.06 234 LEU A C 1
ATOM 1915 O O . LEU A 1 234 ? -6.73 -29.141 -23.281 1 96.06 234 LEU A O 1
ATOM 1919 N N . THR A 1 235 ? -7.676 -27.391 -22.344 1 95.62 235 THR A N 1
ATOM 1920 C CA . THR A 1 235 ? -6.465 -26.578 -22.359 1 95.62 235 THR A CA 1
ATOM 1921 C C . THR A 1 235 ? -5.367 -27.234 -21.516 1 95.62 235 THR A C 1
ATOM 1923 O O . THR A 1 235 ? -4.219 -27.328 -21.953 1 95.62 235 THR A O 1
ATOM 1926 N N . THR A 1 236 ? -5.742 -27.688 -20.344 1 96.44 236 THR A N 1
ATOM 1927 C CA . THR A 1 236 ? -4.773 -28.344 -19.469 1 96.44 236 THR A CA 1
ATOM 1928 C C . THR A 1 236 ? -4.227 -29.609 -20.125 1 96.44 236 THR A C 1
ATOM 1930 O O . THR A 1 236 ? -3.018 -29.859 -20.109 1 96.44 236 THR A O 1
ATOM 1933 N N . LYS A 1 237 ? -5.078 -30.406 -20.719 1 96.94 237 LYS A N 1
ATOM 1934 C CA . LYS A 1 237 ? -4.613 -31.609 -21.391 1 96.94 237 LYS A CA 1
ATOM 1935 C C . LYS A 1 237 ? -3.641 -31.266 -22.516 1 96.94 237 LYS A C 1
ATOM 1937 O O . LYS A 1 237 ? -2.59 -31.891 -22.656 1 96.94 237 LYS A O 1
ATOM 1942 N N . ALA A 1 238 ? -4.062 -30.312 -23.344 1 96.06 238 ALA A N 1
ATOM 1943 C CA . ALA A 1 238 ? -3.207 -29.906 -24.438 1 96.06 238 ALA A CA 1
ATOM 1944 C C . ALA A 1 238 ? -1.832 -29.469 -23.938 1 96.06 238 ALA A C 1
ATOM 1946 O O . ALA A 1 238 ? -0.809 -29.812 -24.531 1 96.06 238 ALA A O 1
ATOM 1947 N N . GLN A 1 239 ? -1.78 -28.766 -22.906 1 94.5 239 GLN A N 1
ATOM 1948 C CA . GLN A 1 239 ? -0.526 -28.312 -22.312 1 94.5 239 GLN A CA 1
ATOM 1949 C C . GLN A 1 239 ? 0.332 -29.5 -21.875 1 94.5 239 GLN A C 1
ATOM 1951 O O . GLN A 1 239 ? 1.544 -29.5 -22.094 1 94.5 239 GLN A O 1
ATOM 1956 N N . ILE A 1 240 ? -0.301 -30.391 -21.203 1 96.31 240 ILE A N 1
ATOM 1957 C CA . ILE A 1 240 ? 0.414 -31.562 -20.734 1 96.31 240 ILE A CA 1
ATOM 1958 C C . ILE A 1 240 ? 1.017 -32.312 -21.922 1 96.31 240 ILE A C 1
ATOM 1960 O O . ILE A 1 240 ? 2.199 -32.656 -21.906 1 96.31 240 ILE A O 1
ATOM 1964 N N . LEU A 1 241 ? 0.224 -32.531 -22.953 1 96 241 LEU A N 1
ATOM 1965 C CA . LEU A 1 241 ? 0.69 -33.219 -24.156 1 96 241 LEU A CA 1
ATOM 1966 C C . LEU A 1 241 ? 1.858 -32.5 -24.797 1 96 241 LEU A C 1
ATOM 1968 O O . LEU A 1 241 ? 2.836 -33.094 -25.219 1 96 241 LEU A O 1
ATOM 1972 N N . PHE A 1 242 ? 1.772 -31.234 -24.922 1 95.06 242 PHE A N 1
ATOM 1973 C CA . PHE A 1 242 ? 2.814 -30.391 -25.5 1 95.06 242 PHE A CA 1
ATOM 1974 C C . PHE A 1 242 ? 4.105 -30.5 -24.688 1 95.06 242 PHE A C 1
ATOM 1976 O O . PHE A 1 242 ? 5.18 -30.719 -25.25 1 95.06 242 PHE A O 1
ATOM 1983 N N . ASP A 1 243 ? 4.008 -30.422 -23.344 1 93.19 243 ASP A N 1
ATOM 1984 C CA . ASP A 1 243 ? 5.172 -30.438 -22.469 1 93.19 243 ASP A CA 1
ATOM 1985 C C . ASP A 1 243 ? 5.863 -31.797 -22.5 1 93.19 243 ASP A C 1
ATOM 1987 O O . ASP A 1 243 ? 7.09 -31.891 -22.375 1 93.19 243 ASP A O 1
ATOM 1991 N N . MET A 1 244 ? 5.074 -32.812 -22.641 1 93.62 244 MET A N 1
ATOM 1992 C CA . MET A 1 244 ? 5.609 -34.156 -22.703 1 93.62 244 MET A CA 1
ATOM 1993 C C . MET A 1 244 ? 6.23 -34.438 -24.062 1 93.62 244 MET A C 1
ATOM 1995 O O . MET A 1 244 ? 6.883 -35.469 -24.25 1 93.62 244 MET A O 1
ATOM 1999 N N . LYS A 1 245 ? 6.082 -33.531 -25.047 1 89.06 245 LYS A N 1
ATOM 2000 C CA . LYS A 1 245 ? 6.531 -33.719 -26.422 1 89.06 245 LYS A CA 1
ATOM 2001 C C . LYS A 1 245 ? 5.992 -35.031 -27 1 89.06 245 LYS A C 1
ATOM 2003 O O . LYS A 1 245 ? 6.672 -35.688 -27.797 1 89.06 245 LYS A O 1
ATOM 2008 N N . LYS A 1 246 ? 5.066 -35.562 -26.5 1 84.19 246 LYS A N 1
ATOM 2009 C CA . LYS A 1 246 ? 4.465 -36.812 -26.969 1 84.19 246 LYS A CA 1
ATOM 2010 C C . LYS A 1 246 ? 3.65 -36.594 -28.234 1 84.19 246 LYS A C 1
ATOM 2012 O O . LYS A 1 246 ? 3.836 -37.281 -29.234 1 84.19 246 LYS A O 1
ATOM 2017 N N . ASP A 1 247 ? 2.645 -35.812 -28.344 1 86 247 ASP A N 1
ATOM 2018 C CA . ASP A 1 247 ? 1.751 -35.531 -29.469 1 86 247 ASP A CA 1
ATOM 2019 C C . ASP A 1 247 ? 1.497 -34.031 -29.609 1 86 247 ASP A C 1
ATOM 2021 O O . ASP A 1 247 ? 0.374 -33.562 -29.422 1 86 247 ASP A O 1
ATOM 2025 N N . THR A 1 248 ? 2.504 -33.438 -30.016 1 90.81 248 THR A N 1
ATOM 2026 C CA . THR A 1 248 ? 2.457 -31.984 -30.141 1 90.81 248 THR A CA 1
ATOM 2027 C C . THR A 1 248 ? 1.416 -31.562 -31.172 1 90.81 248 THR A C 1
ATOM 2029 O O . THR A 1 248 ? 0.722 -30.562 -30.984 1 90.81 248 THR A O 1
ATOM 2032 N N . GLN A 1 249 ? 1.306 -32.312 -32.156 1 92 249 GLN A N 1
ATOM 2033 C CA . GLN A 1 249 ? 0.331 -32 -33.188 1 92 249 GLN A CA 1
ATOM 2034 C C . GLN A 1 249 ? -1.095 -32.094 -32.656 1 92 249 GLN A C 1
ATOM 2036 O O . GLN A 1 249 ? -1.943 -31.266 -32.969 1 92 249 GLN A O 1
ATOM 2041 N N . GLU A 1 250 ? -1.246 -33.125 -31.953 1 93.56 250 GLU A N 1
ATOM 2042 C CA . GLU A 1 250 ? -2.557 -33.281 -31.344 1 93.56 250 GLU A CA 1
ATOM 2043 C C . GLU A 1 250 ? -2.854 -32.125 -30.375 1 93.56 250 GLU A C 1
ATOM 2045 O O . GLU A 1 250 ? -3.986 -31.656 -30.312 1 93.56 250 GLU A O 1
ATOM 2050 N N . ALA A 1 251 ? -1.917 -31.75 -29.609 1 95.44 251 ALA A N 1
ATOM 2051 C CA . ALA A 1 251 ? -2.062 -30.609 -28.703 1 95.44 251 ALA A CA 1
ATOM 2052 C C . ALA A 1 251 ? -2.479 -29.344 -29.453 1 95.44 251 ALA A C 1
ATOM 2054 O O . ALA A 1 251 ? -3.4 -28.641 -29.031 1 95.44 251 ALA A O 1
ATOM 2055 N N . TYR A 1 252 ? -1.847 -29.078 -30.594 1 94.5 252 TYR A N 1
ATOM 2056 C CA . TYR A 1 252 ? -2.176 -27.906 -31.422 1 94.5 252 TYR A CA 1
ATOM 2057 C C . TYR A 1 252 ? -3.605 -28 -31.938 1 94.5 252 TYR A C 1
ATOM 2059 O O . TYR A 1 252 ? -4.352 -27.016 -31.891 1 94.5 252 TYR A O 1
ATOM 2067 N N . ARG A 1 253 ? -3.887 -29.141 -32.406 1 94.31 253 ARG A N 1
ATOM 2068 C CA . ARG A 1 253 ? -5.234 -29.344 -32.938 1 94.31 253 ARG A CA 1
ATOM 2069 C C . ARG A 1 253 ? -6.281 -29.078 -31.859 1 94.31 253 ARG A C 1
ATOM 2071 O O . ARG A 1 253 ? -7.266 -28.375 -32.094 1 94.31 253 ARG A O 1
ATOM 2078 N N . MET A 1 254 ? -6.102 -29.625 -30.719 1 94.12 254 MET A N 1
ATOM 2079 C CA . MET A 1 254 ? -7.016 -29.453 -29.594 1 94.12 254 MET A CA 1
ATOM 2080 C C . MET A 1 254 ? -7.168 -27.969 -29.25 1 94.12 254 MET A C 1
ATOM 2082 O O . MET A 1 254 ? -8.281 -27.484 -29.062 1 94.12 254 MET A O 1
ATOM 2086 N N . MET A 1 255 ? -6.059 -27.312 -29.203 1 95 255 MET A N 1
ATOM 2087 C CA . MET A 1 255 ? -6.078 -25.906 -28.797 1 95 255 MET A CA 1
ATOM 2088 C C . MET A 1 255 ? -6.777 -25.047 -29.859 1 95 255 MET A C 1
ATOM 2090 O O . MET A 1 255 ? -7.531 -24.125 -29.516 1 95 255 MET A O 1
ATOM 2094 N N . ARG A 1 256 ? -6.539 -25.281 -31.062 1 93.69 256 ARG A N 1
ATOM 2095 C CA . ARG A 1 256 ? -7.188 -24.531 -32.125 1 93.69 256 ARG A CA 1
ATOM 2096 C C . ARG A 1 256 ? -8.703 -24.734 -32.094 1 93.69 256 ARG A C 1
ATOM 2098 O O . ARG A 1 256 ? -9.461 -23.797 -32.312 1 93.69 256 ARG A O 1
ATOM 2105 N N . GLU A 1 257 ? -9.086 -25.906 -31.812 1 93.81 257 GLU A N 1
ATOM 2106 C CA . GLU A 1 257 ? -10.516 -26.203 -31.703 1 93.81 257 GLU A CA 1
ATOM 2107 C C . GLU A 1 257 ? -11.141 -25.469 -30.516 1 93.81 257 GLU A C 1
ATOM 2109 O O . GLU A 1 257 ? -12.227 -24.906 -30.641 1 93.81 257 GLU A O 1
ATOM 2114 N N . VAL A 1 258 ? -10.477 -25.547 -29.406 1 94.75 258 VAL A N 1
ATOM 2115 C CA . VAL A 1 258 ? -10.977 -24.891 -28.203 1 94.75 258 VAL A CA 1
ATOM 2116 C C . VAL A 1 258 ? -11.109 -23.391 -28.453 1 94.75 258 VAL A C 1
ATOM 2118 O O . VAL A 1 258 ? -12.133 -22.797 -28.109 1 94.75 258 VAL A O 1
ATOM 2121 N N . VAL A 1 259 ? -10.102 -22.75 -29.062 1 93.31 259 VAL A N 1
ATOM 2122 C CA . VAL A 1 259 ? -10.094 -21.312 -29.328 1 93.31 259 VAL A CA 1
ATOM 2123 C C . VAL A 1 259 ? -11.188 -20.953 -30.328 1 93.31 259 VAL A C 1
ATOM 2125 O O . VAL A 1 259 ? -11.844 -19.922 -30.203 1 93.31 259 VAL A O 1
ATOM 2128 N N . ALA A 1 260 ? -11.398 -21.766 -31.266 1 90.19 260 ALA A N 1
ATOM 2129 C CA . ALA A 1 260 ? -12.43 -21.531 -32.281 1 90.19 260 ALA A CA 1
ATOM 2130 C C . ALA A 1 260 ? -13.82 -21.609 -31.656 1 90.19 260 ALA A C 1
ATOM 2132 O O . ALA A 1 260 ? -14.719 -20.844 -32.031 1 90.19 260 ALA A O 1
ATOM 2133 N N . ARG A 1 261 ? -14 -22.438 -30.719 1 89.75 261 ARG A N 1
ATOM 2134 C CA . ARG A 1 261 ? -15.305 -22.672 -30.109 1 89.75 261 ARG A CA 1
ATOM 2135 C C . ARG A 1 261 ? -15.633 -21.578 -29.094 1 89.75 261 ARG A C 1
ATOM 2137 O O . ARG A 1 261 ? -16.781 -21.156 -29 1 89.75 261 ARG A O 1
ATOM 2144 N N . ASP A 1 262 ? -14.742 -21.297 -28.312 1 82.88 262 ASP A N 1
ATOM 2145 C CA . ASP A 1 262 ? -14.945 -20.312 -27.25 1 82.88 262 ASP A CA 1
ATOM 2146 C C . ASP A 1 262 ? -13.859 -19.234 -27.281 1 82.88 262 ASP A C 1
ATOM 2148 O O . ASP A 1 262 ? -12.82 -19.375 -26.625 1 82.88 262 ASP A O 1
ATOM 2152 N N . ASN A 1 263 ? -14.18 -18.234 -27.969 1 71.94 263 ASN A N 1
ATOM 2153 C CA . ASN A 1 263 ? -13.164 -17.203 -28.125 1 71.94 263 ASN A CA 1
ATOM 2154 C C . ASN A 1 263 ? -13.148 -16.234 -26.938 1 71.94 263 ASN A C 1
ATOM 2156 O O . ASN A 1 263 ? -12.266 -15.391 -26.828 1 71.94 263 ASN A O 1
ATOM 2160 N N . GLU A 1 264 ? -14.039 -16.484 -26 1 77.5 264 GLU A N 1
ATOM 2161 C CA . GLU A 1 264 ? -14.102 -15.586 -24.844 1 77.5 264 GLU A CA 1
ATOM 2162 C C . GLU A 1 264 ? -13.258 -16.109 -23.688 1 77.5 264 GLU A C 1
ATOM 2164 O O . GLU A 1 264 ? -12.891 -15.359 -22.781 1 77.5 264 GLU A O 1
ATOM 2169 N N . TYR A 1 265 ? -12.938 -17.406 -23.812 1 84.06 265 TYR A N 1
ATOM 2170 C CA . TYR A 1 265 ? -12.055 -17.984 -22.797 1 84.06 265 TYR A CA 1
ATOM 2171 C C . TYR A 1 265 ? -10.594 -17.719 -23.141 1 84.06 265 TYR A C 1
ATOM 2173 O O . TYR A 1 265 ? -9.945 -18.531 -23.797 1 84.06 265 TYR A O 1
ATOM 2181 N N . THR A 1 266 ? -10.008 -16.688 -22.625 1 90.75 266 THR A N 1
ATOM 2182 C CA . THR A 1 266 ? -8.734 -16.125 -23.031 1 90.75 266 THR A CA 1
ATOM 2183 C C . THR A 1 266 ? -7.578 -17.047 -22.656 1 90.75 266 THR A C 1
ATOM 2185 O O . THR A 1 266 ? -6.582 -17.125 -23.375 1 90.75 266 THR A O 1
ATOM 2188 N N . PRO A 1 267 ? -7.738 -17.844 -21.578 1 91.38 267 PRO A N 1
ATOM 2189 C CA . PRO A 1 267 ? -6.605 -18.688 -21.203 1 91.38 267 PRO A CA 1
ATOM 2190 C C . PRO A 1 267 ? -6.219 -19.672 -22.312 1 91.38 267 PRO A C 1
ATOM 2192 O O . PRO A 1 267 ? -5.031 -19.953 -22.5 1 91.38 267 PRO A O 1
ATOM 2195 N N . SER A 1 268 ? -7.219 -20.188 -23.031 1 93.75 268 SER A N 1
ATOM 2196 C CA . SER A 1 268 ? -6.914 -21.109 -24.141 1 93.75 268 SER A CA 1
ATOM 2197 C C . SER A 1 268 ? -6.188 -20.391 -25.266 1 93.75 268 SER A C 1
ATOM 2199 O O . SER A 1 268 ? -5.262 -20.938 -25.859 1 93.75 268 SER A O 1
ATOM 2201 N N . LEU A 1 269 ? -6.598 -19.219 -25.578 1 94.06 269 LEU A N 1
ATOM 2202 C CA . LEU A 1 269 ? -5.953 -18.406 -26.609 1 94.06 269 LEU A CA 1
ATOM 2203 C C . LEU A 1 269 ? -4.492 -18.141 -26.25 1 94.06 269 LEU A C 1
ATOM 2205 O O . LEU A 1 269 ? -3.602 -18.312 -27.078 1 94.06 269 LEU A O 1
ATOM 2209 N N . PHE A 1 270 ? -4.219 -17.75 -25.062 1 94.25 270 PHE A N 1
ATOM 2210 C CA . PHE A 1 270 ? -2.871 -17.422 -24.609 1 94.25 270 PHE A CA 1
ATOM 2211 C C . PHE A 1 270 ? -1.997 -18.672 -24.562 1 94.25 270 PHE A C 1
ATOM 2213 O O . PHE A 1 270 ? -0.804 -18.609 -24.875 1 94.25 270 PHE A O 1
ATOM 2220 N N . THR A 1 271 ? -2.623 -19.75 -24.156 1 94 271 THR A N 1
ATOM 2221 C CA . THR A 1 271 ? -1.886 -21.016 -24.156 1 94 271 THR A CA 1
ATOM 2222 C C . THR A 1 271 ? -1.457 -21.391 -25.562 1 94 271 THR A C 1
ATOM 2224 O O . THR A 1 271 ? -0.304 -21.766 -25.781 1 94 271 THR A O 1
ATOM 2227 N N . LEU A 1 272 ? -2.357 -21.328 -26.516 1 94.81 272 LEU A N 1
ATOM 2228 C CA . LEU A 1 272 ? -2.02 -21.594 -27.906 1 94.81 272 LEU A CA 1
ATOM 2229 C C . LEU A 1 272 ? -0.909 -20.672 -28.391 1 94.81 272 LEU A C 1
ATOM 2231 O O . LEU A 1 272 ? 0.052 -21.125 -29.016 1 94.81 272 LEU A O 1
ATOM 2235 N N . ALA A 1 273 ? -1.041 -19.438 -28.141 1 95.5 273 ALA A N 1
ATOM 2236 C CA . ALA A 1 273 ? -0.03 -18.469 -28.531 1 95.5 273 ALA A CA 1
ATOM 2237 C C . ALA A 1 273 ? 1.33 -18.812 -27.922 1 95.5 273 ALA A C 1
ATOM 2239 O O . ALA A 1 273 ? 2.354 -18.734 -28.609 1 95.5 273 ALA A O 1
ATOM 2240 N N . ALA A 1 274 ? 1.346 -19.188 -26.719 1 93.81 274 ALA A N 1
ATOM 2241 C CA . ALA A 1 274 ? 2.586 -19.562 -26.047 1 93.81 274 ALA A CA 1
ATOM 2242 C C . ALA A 1 274 ? 3.201 -20.812 -26.672 1 93.81 274 ALA A C 1
ATOM 2244 O O . ALA A 1 274 ? 4.414 -20.875 -26.891 1 93.81 274 ALA A O 1
ATO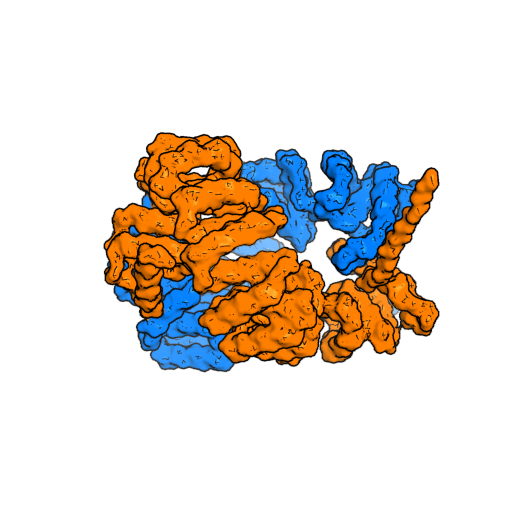M 2245 N N . MET A 1 275 ? 2.385 -21.75 -26.891 1 94.12 275 MET A N 1
ATOM 2246 C CA . MET A 1 275 ? 2.852 -22.969 -27.547 1 94.12 275 MET A CA 1
ATOM 2247 C C . MET A 1 275 ? 3.498 -22.656 -28.891 1 94.12 275 MET A C 1
ATOM 2249 O O . MET A 1 275 ? 4.574 -23.172 -29.203 1 94.12 275 MET A O 1
ATOM 2253 N N . LEU A 1 276 ? 2.863 -21.812 -29.641 1 94.5 276 LEU A N 1
ATOM 2254 C CA . LEU A 1 276 ? 3.377 -21.406 -30.953 1 94.5 276 LEU A CA 1
ATOM 2255 C C . LEU A 1 276 ? 4.719 -20.688 -30.812 1 94.5 276 LEU A C 1
ATOM 2257 O O . LEU A 1 276 ? 5.656 -20.969 -31.562 1 94.5 276 LEU A O 1
ATOM 2261 N N . ALA A 1 277 ? 4.852 -19.828 -29.891 1 93.69 277 ALA A N 1
ATOM 2262 C CA . ALA A 1 277 ? 6.078 -19.078 -29.672 1 93.69 277 ALA A CA 1
ATOM 2263 C C . ALA A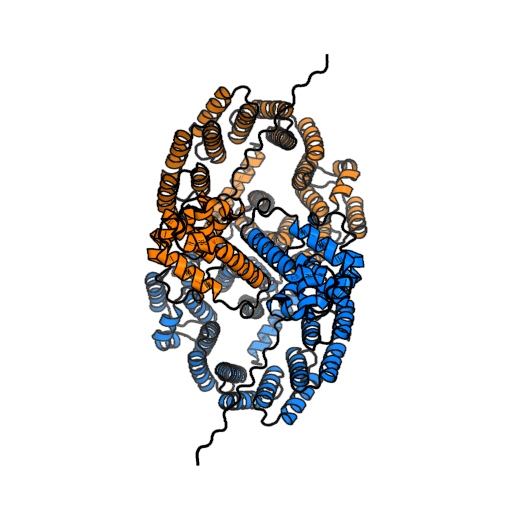 1 277 ? 7.223 -20 -29.266 1 93.69 277 ALA A C 1
ATOM 2265 O O . ALA A 1 277 ? 8.344 -19.875 -29.766 1 93.69 277 ALA A O 1
ATOM 2266 N N . ILE A 1 278 ? 6.918 -20.938 -28.391 1 91.56 278 ILE A N 1
ATOM 2267 C CA . ILE A 1 278 ? 7.914 -21.891 -27.891 1 91.56 278 ILE A CA 1
ATOM 2268 C C . ILE A 1 278 ? 8.414 -22.766 -29.031 1 91.56 278 ILE A C 1
ATOM 2270 O O . ILE A 1 278 ? 9.602 -23.078 -29.109 1 91.56 278 ILE A O 1
ATOM 2274 N N . ASP A 1 279 ? 7.512 -23.062 -29.891 1 90.81 279 ASP A N 1
ATOM 2275 C CA . ASP A 1 279 ? 7.855 -23.922 -31.016 1 90.81 279 ASP A CA 1
ATOM 2276 C C . ASP A 1 279 ? 8.492 -23.109 -32.156 1 90.81 279 ASP A C 1
ATOM 2278 O O . ASP A 1 279 ? 8.781 -23.656 -33.219 1 90.81 279 ASP A O 1
ATOM 2282 N N . GLY A 1 280 ? 8.68 -21.75 -32 1 91.12 280 GLY A N 1
ATOM 2283 C CA . GLY A 1 280 ? 9.391 -20.938 -32.969 1 91.12 280 GLY A CA 1
ATOM 2284 C C . GLY A 1 280 ? 8.484 -20.281 -34 1 91.12 280 GLY A C 1
ATOM 2285 O O . GLY A 1 280 ? 8.953 -19.625 -34.938 1 91.12 280 GLY A O 1
ATOM 2286 N N . SER A 1 281 ? 7.223 -20.562 -33.906 1 93.19 281 SER A N 1
ATOM 2287 C CA . SER A 1 281 ? 6.262 -19.906 -34.781 1 93.19 281 SER A CA 1
ATOM 2288 C C . SER A 1 281 ? 5.805 -18.578 -34.188 1 93.19 281 SER A C 1
ATOM 2290 O O . SER A 1 281 ? 4.613 -18.375 -33.969 1 93.19 281 SER A O 1
ATOM 2292 N N . GLU A 1 282 ? 6.652 -17.656 -34.062 1 93.75 282 GLU A N 1
ATOM 2293 C CA . GLU A 1 282 ? 6.41 -16.391 -33.406 1 93.75 282 GLU A CA 1
ATOM 2294 C C . GLU A 1 282 ? 5.43 -15.523 -34.188 1 93.75 282 GLU A C 1
ATOM 2296 O O . GLU A 1 282 ? 4.578 -14.852 -33.625 1 93.75 282 GLU A O 1
ATOM 2301 N N . GLU A 1 283 ? 5.613 -15.562 -35.469 1 94.56 283 GLU A N 1
ATOM 2302 C CA . GLU A 1 283 ? 4.754 -14.727 -36.312 1 94.56 283 GLU A CA 1
ATOM 2303 C C . GLU A 1 283 ? 3.299 -15.172 -36.25 1 94.56 283 GLU A C 1
ATOM 2305 O O . GLU A 1 283 ? 2.391 -14.344 -36.188 1 94.56 283 GLU A O 1
ATOM 2310 N N . GLU A 1 284 ? 3.104 -16.453 -36.25 1 94.75 284 GLU A N 1
ATOM 2311 C CA . GLU A 1 284 ? 1.745 -16.953 -36.094 1 94.75 284 GLU A CA 1
ATOM 2312 C C . GLU A 1 284 ? 1.175 -16.609 -34.719 1 94.75 284 GLU A C 1
ATOM 2314 O O . GLU A 1 284 ? -0.001 -16.266 -34.594 1 94.75 284 GLU A O 1
ATOM 2319 N N . SER A 1 285 ? 1.96 -16.828 -33.719 1 95.88 285 SER A N 1
ATOM 2320 C CA . SER A 1 285 ? 1.564 -16.453 -32.375 1 95.88 285 SER A CA 1
ATOM 2321 C C . SER A 1 285 ? 1.148 -14.992 -32.281 1 95.88 285 SER A C 1
ATOM 2323 O O . SER A 1 285 ? 0.061 -14.672 -31.812 1 95.88 285 SER A O 1
ATOM 2325 N N . ALA A 1 286 ? 1.994 -14.094 -32.875 1 95.75 286 ALA A N 1
ATOM 2326 C CA . ALA A 1 286 ? 1.726 -12.656 -32.875 1 95.75 286 ALA A CA 1
ATOM 2327 C C . ALA A 1 286 ? 0.427 -12.336 -33.594 1 95.75 286 ALA A C 1
ATOM 2329 O O . ALA A 1 286 ? -0.385 -11.547 -33.125 1 95.75 286 ALA A O 1
ATOM 2330 N N . SER A 1 287 ? 0.302 -12.961 -34.719 1 94.94 287 SER A N 1
ATOM 2331 C CA . SER A 1 287 ? -0.884 -12.711 -35.531 1 94.94 287 SER A CA 1
ATOM 2332 C C . SER A 1 287 ? -2.156 -13.094 -34.781 1 94.94 287 SER A C 1
ATOM 2334 O O . SER A 1 287 ? -3.162 -12.383 -34.844 1 94.94 287 SER A O 1
ATOM 2336 N N . LEU A 1 288 ? -2.133 -14.188 -34.156 1 93.62 288 LEU A N 1
ATOM 2337 C CA . LEU A 1 288 ? -3.262 -14.656 -33.344 1 93.62 288 LEU A CA 1
ATOM 2338 C C . LEU A 1 288 ? -3.633 -13.641 -32.281 1 93.62 288 LEU A C 1
ATOM 2340 O O . LEU A 1 288 ? -4.805 -13.305 -32.125 1 93.62 288 LEU A O 1
ATOM 2344 N N . LEU A 1 289 ? -2.711 -13.141 -31.578 1 95.56 289 LEU A N 1
ATOM 2345 C CA . LEU A 1 289 ? -2.912 -12.211 -30.469 1 95.56 289 LEU A CA 1
ATOM 2346 C C . LEU A 1 289 ? -3.355 -10.844 -30.984 1 95.56 289 LEU A C 1
ATOM 2348 O O . LEU A 1 289 ? -4.211 -10.195 -30.375 1 95.56 289 LEU A O 1
ATOM 2352 N N . GLU A 1 290 ? -2.771 -10.414 -32.094 1 95.38 290 GLU A N 1
ATOM 2353 C CA . GLU A 1 290 ? -3.146 -9.125 -32.656 1 95.38 290 GLU A CA 1
ATOM 2354 C C . GLU A 1 290 ? -4.598 -9.141 -33.125 1 95.38 290 GLU A C 1
ATOM 2356 O O . GLU A 1 290 ? -5.305 -8.133 -33 1 95.38 290 GLU A O 1
ATOM 2361 N N . LYS A 1 291 ? -4.98 -10.227 -33.688 1 92.88 291 LYS A N 1
ATOM 2362 C CA . LYS A 1 291 ? -6.375 -10.359 -34.094 1 92.88 291 LYS A CA 1
ATOM 2363 C C . LYS A 1 291 ? -7.309 -10.234 -32.906 1 92.88 291 LYS A C 1
ATOM 2365 O O . LYS A 1 291 ? -8.336 -9.555 -32.969 1 92.88 291 LYS A O 1
ATOM 2370 N N . TYR A 1 292 ? -7.031 -10.898 -31.891 1 93.69 292 TYR A N 1
ATOM 2371 C CA . TYR A 1 292 ? -7.812 -10.805 -30.656 1 93.69 292 TYR A CA 1
ATOM 2372 C C . TYR A 1 292 ? -7.852 -9.375 -30.141 1 93.69 292 TYR A C 1
ATOM 2374 O O . TYR A 1 292 ? -8.906 -8.875 -29.75 1 93.69 292 TYR A O 1
ATOM 2382 N N . LEU A 1 293 ? -6.688 -8.664 -30.188 1 94 293 LEU A N 1
ATOM 2383 C CA . LEU A 1 293 ? -6.566 -7.301 -29.672 1 94 293 LEU A CA 1
ATOM 2384 C C . LEU A 1 293 ? -7.402 -6.332 -30.484 1 94 293 LEU A C 1
ATOM 2386 O O . LEU A 1 293 ? -7.891 -5.328 -29.969 1 94 293 LEU A O 1
ATOM 2390 N N . ALA A 1 294 ? -7.527 -6.594 -31.719 1 93.31 294 ALA A N 1
ATOM 2391 C CA . ALA A 1 294 ? -8.359 -5.754 -32.562 1 93.31 294 ALA A CA 1
ATOM 2392 C C . ALA A 1 294 ? -9.789 -5.688 -32.062 1 93.31 294 ALA A C 1
ATOM 2394 O O . ALA A 1 294 ? -10.438 -4.641 -32.125 1 93.31 294 ALA A O 1
ATOM 2395 N N . GLU A 1 295 ? -10.258 -6.781 -31.531 1 91.56 295 GLU A N 1
ATOM 2396 C CA . GLU A 1 295 ? -11.609 -6.863 -31 1 91.56 295 GLU A CA 1
ATOM 2397 C C . GLU A 1 295 ? -11.656 -6.438 -29.531 1 91.56 295 GLU A C 1
ATOM 2399 O O . GLU A 1 295 ? -12.703 -6.023 -29.031 1 91.56 295 GLU A O 1
ATOM 2404 N N . HIS A 1 296 ? -10.477 -6.582 -28.922 1 93 296 HIS A N 1
ATOM 2405 C CA . HIS A 1 296 ? -10.375 -6.246 -27.5 1 93 296 HIS A CA 1
ATOM 2406 C C . HIS A 1 296 ? -9.195 -5.316 -27.25 1 93 296 HIS A C 1
ATOM 2408 O O . HIS A 1 296 ? -8.234 -5.699 -26.578 1 93 296 HIS A O 1
ATOM 2414 N N . PRO A 1 297 ? -9.328 -4.125 -27.578 1 93.69 297 PRO A N 1
ATOM 2415 C CA . PRO A 1 297 ? -8.18 -3.217 -27.609 1 93.69 297 PRO A CA 1
ATOM 2416 C C . PRO A 1 297 ? -7.648 -2.887 -26.219 1 93.69 297 PRO A C 1
ATOM 2418 O O . PRO A 1 297 ? -6.531 -2.389 -26.094 1 93.69 297 PRO A O 1
ATOM 2421 N N . ALA A 1 298 ? -8.344 -3.184 -25.188 1 92.81 298 ALA A N 1
ATOM 2422 C CA . ALA A 1 298 ? -7.922 -2.814 -23.844 1 92.81 298 ALA A CA 1
ATOM 2423 C C . ALA A 1 298 ? -7.34 -4.016 -23.109 1 92.81 298 ALA A C 1
ATOM 2425 O O . ALA A 1 298 ? -7.023 -3.93 -21.922 1 92.81 298 ALA A O 1
ATOM 2426 N N . GLU A 1 299 ? -7.16 -5.133 -23.766 1 92.81 299 GLU A N 1
ATOM 2427 C CA . GLU A 1 299 ? -6.711 -6.352 -23.094 1 92.81 299 GLU A CA 1
ATOM 2428 C C . GLU A 1 299 ? -5.199 -6.34 -22.891 1 92.81 299 GLU A C 1
ATOM 2430 O O . GLU A 1 299 ? -4.438 -6.66 -23.812 1 92.81 299 GLU A O 1
ATOM 2435 N N . ARG A 1 300 ? -4.773 -6.094 -21.734 1 94.25 300 ARG A N 1
ATOM 2436 C CA . ARG A 1 300 ? -3.357 -5.934 -21.422 1 94.25 300 ARG A CA 1
ATOM 2437 C C . ARG A 1 300 ? -2.619 -7.262 -21.547 1 94.25 300 ARG A C 1
ATOM 2439 O O . ARG A 1 300 ? -1.472 -7.301 -22 1 94.25 300 ARG A O 1
ATOM 2446 N N . GLU A 1 301 ? -3.242 -8.328 -21.031 1 93.75 301 GLU A N 1
ATOM 2447 C CA . GLU A 1 301 ? -2.588 -9.633 -21.047 1 93.75 301 GLU A CA 1
ATOM 2448 C C . GLU A 1 301 ? -2.176 -10.039 -22.453 1 93.75 301 GLU A C 1
ATOM 2450 O O . GLU A 1 301 ? -1.111 -10.625 -22.656 1 93.75 301 GLU A O 1
ATOM 2455 N N . ALA A 1 302 ? -3.006 -9.75 -23.391 1 94.75 302 ALA A N 1
ATOM 2456 C CA . ALA A 1 302 ? -2.664 -10.031 -24.781 1 94.75 302 ALA A CA 1
ATOM 2457 C C . ALA A 1 302 ? -1.449 -9.227 -25.219 1 94.75 302 ALA A C 1
ATOM 2459 O O . ALA A 1 302 ? -0.554 -9.75 -25.891 1 94.75 302 ALA A O 1
ATOM 2460 N N . VAL A 1 303 ? -1.396 -7.992 -24.844 1 96.94 303 VAL A N 1
ATOM 2461 C CA . VAL A 1 303 ? -0.263 -7.125 -25.156 1 96.94 303 VAL A CA 1
ATOM 2462 C C . VAL A 1 303 ? 1.014 -7.715 -24.562 1 96.94 303 VAL A C 1
ATOM 2464 O O . VAL A 1 303 ? 2.041 -7.797 -25.234 1 96.94 303 VAL A O 1
ATOM 2467 N N . GLU A 1 304 ? 0.92 -8.18 -23.312 1 96.12 304 GLU A N 1
ATOM 2468 C CA . GLU A 1 304 ? 2.082 -8.719 -22.609 1 96.12 304 GLU A CA 1
ATOM 2469 C C . GLU A 1 304 ? 2.623 -9.961 -23.312 1 96.12 304 GLU A C 1
ATOM 2471 O O . GLU A 1 304 ? 3.838 -10.164 -23.375 1 96.12 304 GLU A O 1
ATOM 2476 N N . HIS A 1 305 ? 1.73 -10.734 -23.781 1 94.94 305 HIS A N 1
ATOM 2477 C CA . HIS A 1 305 ? 2.176 -11.906 -24.531 1 94.94 305 HIS A CA 1
ATOM 2478 C C . HIS A 1 305 ? 2.91 -11.492 -25.812 1 94.94 305 HIS A C 1
ATOM 2480 O O . HIS A 1 305 ? 3.891 -12.133 -26.203 1 94.94 305 HIS A O 1
ATOM 2486 N N . ILE A 1 306 ? 2.477 -10.477 -26.469 1 96.25 306 ILE A N 1
ATOM 2487 C CA . ILE A 1 306 ? 3.135 -9.992 -27.688 1 96.25 306 ILE A CA 1
ATOM 2488 C C . ILE A 1 306 ? 4.512 -9.43 -27.328 1 96.25 306 ILE A C 1
ATOM 2490 O O . ILE A 1 306 ? 5.492 -9.688 -28.031 1 96.25 306 ILE A O 1
ATOM 2494 N N . LEU A 1 307 ? 4.57 -8.711 -26.25 1 95.94 307 LEU A N 1
ATOM 2495 C CA . LEU A 1 307 ? 5.828 -8.102 -25.828 1 95.94 307 LEU A CA 1
ATOM 2496 C C . LEU A 1 307 ? 6.895 -9.172 -25.578 1 95.94 307 LEU A C 1
ATOM 2498 O O . LEU A 1 307 ? 8.078 -8.938 -25.844 1 95.94 307 LEU A O 1
ATOM 2502 N N . LYS A 1 308 ? 6.465 -10.352 -25.141 1 92 308 LYS A N 1
ATOM 2503 C CA . LYS A 1 308 ? 7.391 -11.422 -24.797 1 92 308 LYS A CA 1
ATOM 2504 C C . LYS A 1 308 ? 7.961 -12.078 -26.047 1 92 308 LYS A C 1
ATOM 2506 O O . LYS A 1 308 ? 8.945 -12.82 -25.984 1 92 308 LYS A O 1
ATOM 2511 N N . LEU A 1 309 ? 7.414 -11.797 -27.203 1 92 309 LEU A N 1
ATOM 2512 C CA . LEU A 1 309 ? 7.91 -12.375 -28.453 1 92 309 LEU A CA 1
ATOM 2513 C C . LEU A 1 309 ? 9.211 -11.703 -28.875 1 92 309 LEU A C 1
ATOM 2515 O O . LEU A 1 309 ? 9.977 -12.273 -29.672 1 92 309 LEU A O 1
ATOM 2519 N N . GLY A 1 310 ? 9.531 -10.469 -28.453 1 85.62 310 GLY A N 1
ATOM 2520 C CA . GLY A 1 310 ? 10.875 -9.93 -28.547 1 85.62 310 GLY A CA 1
ATOM 2521 C C . GLY A 1 310 ? 11.07 -9.031 -29.766 1 85.62 310 GLY A C 1
ATOM 2522 O O . GLY A 1 310 ? 12.188 -8.586 -30.031 1 85.62 310 GLY A O 1
ATOM 2523 N N . ASP A 1 311 ? 9.977 -8.727 -30.531 1 91.19 311 ASP A N 1
ATOM 2524 C CA . ASP A 1 311 ? 10.086 -7.824 -31.672 1 91.19 311 ASP A CA 1
ATOM 2525 C C . ASP A 1 311 ? 9.758 -6.391 -31.266 1 91.19 311 ASP A C 1
ATOM 2527 O O . ASP A 1 311 ? 8.586 -6.047 -31.078 1 91.19 311 ASP A O 1
ATOM 2531 N N . SER A 1 312 ? 10.789 -5.555 -31.312 1 91.88 312 SER A N 1
ATOM 2532 C CA . SER A 1 312 ? 10.633 -4.203 -30.781 1 91.88 312 SER A CA 1
ATOM 2533 C C . SER A 1 312 ? 9.703 -3.365 -31.656 1 91.88 312 SER A C 1
ATOM 2535 O O . SER A 1 312 ? 8.914 -2.572 -31.141 1 91.88 312 SER A O 1
ATOM 2537 N N . LEU A 1 313 ? 9.875 -3.486 -32.906 1 93.19 313 LEU A N 1
ATOM 2538 C CA . LEU A 1 313 ? 9.023 -2.707 -33.812 1 93.19 313 LEU A CA 1
ATOM 2539 C C . LEU A 1 313 ? 7.555 -3.061 -33.625 1 93.19 313 LEU A C 1
ATOM 2541 O O . LEU A 1 313 ? 6.703 -2.172 -33.531 1 93.19 313 LEU A O 1
ATOM 2545 N N . ARG A 1 314 ? 7.297 -4.309 -33.531 1 94.62 314 ARG A N 1
ATOM 2546 C CA . ARG A 1 314 ? 5.938 -4.762 -33.281 1 94.62 314 ARG A CA 1
ATOM 2547 C C . ARG A 1 314 ? 5.469 -4.293 -31.891 1 94.62 314 ARG A C 1
ATOM 2549 O O . ARG A 1 314 ? 4.332 -3.846 -31.734 1 94.62 314 ARG A O 1
ATOM 2556 N N . ASN A 1 315 ? 6.359 -4.43 -30.938 1 96.06 315 ASN A N 1
ATOM 2557 C CA . ASN A 1 315 ? 6.031 -3.982 -29.578 1 96.06 315 ASN A CA 1
ATOM 2558 C C . ASN A 1 315 ? 5.555 -2.533 -29.578 1 96.06 315 ASN A C 1
ATOM 2560 O O . ASN A 1 315 ? 4.496 -2.227 -29.016 1 96.06 315 ASN A O 1
ATOM 2564 N N . LEU A 1 316 ? 6.32 -1.686 -30.25 1 95.94 316 LEU A N 1
ATOM 2565 C CA . LEU A 1 316 ? 6.012 -0.26 -30.25 1 95.94 316 LEU A CA 1
ATOM 2566 C C . LEU A 1 316 ? 4.672 0.005 -30.922 1 95.94 316 LEU A C 1
ATOM 2568 O O . LEU A 1 316 ? 3.885 0.828 -30.453 1 95.94 316 LEU A O 1
ATOM 2572 N N . ARG A 1 317 ? 4.434 -0.696 -31.969 1 95.25 317 ARG A N 1
ATOM 2573 C CA . ARG A 1 317 ? 3.172 -0.528 -32.688 1 95.25 317 ARG A CA 1
ATOM 2574 C C . ARG A 1 317 ? 1.988 -0.928 -31.812 1 95.25 317 ARG A C 1
ATOM 2576 O O . ARG A 1 317 ? 1.02 -0.176 -31.688 1 95.25 317 ARG A O 1
ATOM 2583 N N . VAL A 1 318 ? 2.088 -2.07 -31.234 1 96.56 318 VAL A N 1
ATOM 2584 C CA . VAL A 1 318 ? 1.006 -2.615 -30.422 1 96.56 318 VAL A CA 1
ATOM 2585 C C . VAL A 1 318 ? 0.791 -1.736 -29.188 1 96.56 318 VAL A C 1
ATOM 2587 O O . VAL A 1 318 ? -0.349 -1.452 -28.812 1 96.56 318 VAL A O 1
ATOM 2590 N N . LEU A 1 319 ? 1.838 -1.282 -28.609 1 97.5 319 LEU A N 1
ATOM 2591 C CA . LEU A 1 319 ? 1.752 -0.449 -27.422 1 97.5 319 LEU A CA 1
ATOM 2592 C C . LEU A 1 319 ? 1.127 0.904 -27.75 1 97.5 319 LEU A C 1
ATOM 2594 O O . LEU A 1 319 ? 0.362 1.447 -26.938 1 97.5 319 LEU A O 1
ATOM 2598 N N . ARG A 1 320 ? 1.495 1.437 -28.875 1 95.81 320 ARG A N 1
ATOM 2599 C CA . ARG A 1 320 ? 0.911 2.705 -29.297 1 95.81 320 ARG A CA 1
ATOM 2600 C C . ARG A 1 320 ? -0.603 2.59 -29.438 1 95.81 320 ARG A C 1
ATOM 2602 O O . ARG A 1 320 ? -1.335 3.527 -29.109 1 95.81 320 ARG A O 1
ATOM 2609 N N . GLN A 1 321 ? -1.047 1.458 -29.906 1 94.75 321 GLN A N 1
ATOM 2610 C CA . GLN A 1 321 ? -2.477 1.21 -30.078 1 94.75 321 GLN A CA 1
ATOM 2611 C C . GLN A 1 321 ? -3.148 0.968 -28.719 1 94.75 321 GLN A C 1
ATOM 2613 O O . GLN A 1 321 ? -4.297 1.365 -28.516 1 94.75 321 GLN A O 1
ATOM 2618 N N . TYR A 1 322 ? -2.477 0.397 -27.828 1 96.25 322 TYR A N 1
ATOM 2619 C CA . TYR A 1 322 ? -3.01 0.006 -26.531 1 96.25 322 TYR A CA 1
ATOM 2620 C C . TYR A 1 322 ? -3.129 1.212 -25.609 1 96.25 322 TYR A C 1
ATOM 2622 O O . TYR A 1 322 ? -4.074 1.309 -24.828 1 96.25 322 TYR A O 1
ATOM 2630 N N . LEU A 1 323 ? -2.209 2.131 -25.688 1 94.69 323 LEU A N 1
ATOM 2631 C CA . LEU A 1 323 ? -2.033 3.209 -24.719 1 94.69 323 LEU A CA 1
ATOM 2632 C C . LEU A 1 323 ? -3.32 4.012 -24.562 1 94.69 323 LEU A C 1
ATOM 2634 O O . LEU A 1 323 ? -3.807 4.199 -23.438 1 94.69 323 LEU A O 1
ATOM 2638 N N . PRO A 1 324 ? -3.975 4.438 -25.656 1 90.06 324 PRO A N 1
ATOM 2639 C CA . PRO A 1 324 ? -5.195 5.23 -25.484 1 90.06 324 PRO A CA 1
ATOM 2640 C C . PRO A 1 324 ? -6.328 4.438 -24.844 1 90.06 324 PRO A C 1
ATOM 2642 O O . PRO A 1 324 ? -7.227 5.02 -24.219 1 90.06 324 PRO A O 1
ATOM 2645 N N . ASN A 1 325 ? -6.301 3.137 -24.984 1 91.62 325 ASN A N 1
ATOM 2646 C CA . ASN A 1 325 ? -7.367 2.277 -24.469 1 91.62 325 ASN A CA 1
ATOM 2647 C C . ASN A 1 325 ? -7.055 1.758 -23.078 1 91.62 325 ASN A C 1
ATOM 2649 O O . ASN A 1 325 ? -7.922 1.182 -22.422 1 91.62 325 ASN A O 1
ATOM 2653 N N . SER A 1 326 ? -5.867 1.955 -22.641 1 90.06 326 SER A N 1
ATOM 2654 C CA . SER A 1 326 ? -5.422 1.346 -21.391 1 90.06 326 SER A CA 1
ATOM 2655 C C . SER A 1 326 ? -5.996 2.078 -20.188 1 90.06 326 SER A C 1
ATOM 2657 O O . SER A 1 326 ? -6.164 1.487 -19.109 1 90.06 326 SER A O 1
ATOM 2659 N N . GLY A 1 327 ? -6.27 3.354 -20.375 1 84.31 327 GLY A N 1
ATOM 2660 C CA . GLY A 1 327 ? -6.703 4.176 -19.266 1 84.31 327 GLY A CA 1
ATOM 2661 C C . GLY A 1 327 ? -5.613 4.398 -18.219 1 84.31 327 GLY A C 1
ATOM 2662 O O . GLY A 1 327 ? -5.867 4.969 -17.156 1 84.31 327 GLY A O 1
ATOM 2663 N N . MET A 1 328 ? -4.379 3.984 -18.406 1 87.12 328 MET A N 1
ATOM 2664 C CA . MET A 1 328 ? -3.285 4.09 -17.453 1 87.12 328 MET A CA 1
ATOM 2665 C C . MET A 1 328 ? -2.703 5.5 -17.438 1 87.12 328 MET A C 1
ATOM 2667 O O . MET A 1 328 ? -2.57 6.129 -18.484 1 87.12 328 MET A O 1
ATOM 2671 N N . ASN A 1 329 ? -2.496 5.945 -16.25 1 86.44 329 ASN A N 1
ATOM 2672 C CA . ASN A 1 329 ? -1.72 7.176 -16.141 1 86.44 329 ASN A CA 1
ATOM 2673 C C . ASN A 1 329 ? -0.22 6.898 -16.188 1 86.44 329 ASN A C 1
ATOM 2675 O O . ASN A 1 329 ? 0.199 5.758 -16.391 1 86.44 329 ASN A O 1
ATOM 2679 N N . SER A 1 330 ? 0.56 7.891 -16.016 1 88.69 330 SER A N 1
ATOM 2680 C CA . SER A 1 330 ? 2.008 7.797 -16.172 1 88.69 330 SER A CA 1
ATOM 2681 C C . SER A 1 330 ? 2.613 6.852 -15.141 1 88.69 330 SER A C 1
ATOM 2683 O O . SER A 1 330 ? 3.455 6.016 -15.477 1 88.69 330 SER A O 1
ATOM 2685 N N . ASP A 1 331 ? 2.1 6.984 -13.906 1 92.31 331 ASP A N 1
ATOM 2686 C CA . ASP A 1 331 ? 2.631 6.156 -12.828 1 92.31 331 ASP A CA 1
ATOM 2687 C C . ASP A 1 331 ? 2.332 4.68 -13.078 1 92.31 331 ASP A C 1
ATOM 2689 O O . ASP A 1 331 ? 3.197 3.822 -12.875 1 92.31 331 ASP A O 1
ATOM 2693 N N . GLU A 1 332 ? 1.126 4.445 -13.484 1 92.19 332 GLU A N 1
ATOM 2694 C CA . GLU A 1 332 ? 0.706 3.074 -13.758 1 92.19 332 GLU A CA 1
ATOM 2695 C C . GLU A 1 332 ? 1.49 2.48 -14.93 1 92.19 332 GLU A C 1
ATOM 2697 O O . GLU A 1 332 ? 1.905 1.32 -14.875 1 92.19 332 GLU A O 1
ATOM 2702 N N . TRP A 1 333 ? 1.695 3.281 -15.961 1 95.44 333 TRP A N 1
ATOM 2703 C CA . TRP A 1 333 ? 2.43 2.852 -17.156 1 95.44 333 TRP A CA 1
ATOM 2704 C C . TRP A 1 333 ? 3.881 2.533 -16.797 1 95.44 333 TRP A C 1
ATOM 2706 O O . TRP A 1 333 ? 4.41 1.497 -17.219 1 95.44 333 TRP A O 1
ATOM 2716 N N . THR A 1 334 ? 4.477 3.373 -15.992 1 95.62 334 THR A N 1
ATOM 2717 C CA . THR A 1 334 ? 5.863 3.191 -15.57 1 95.62 334 THR A CA 1
ATOM 2718 C C . THR A 1 334 ? 5.996 1.979 -14.656 1 95.62 334 THR A C 1
ATOM 2720 O O . THR A 1 334 ? 6.965 1.225 -14.75 1 95.62 334 THR A O 1
ATOM 2723 N N . ALA A 1 335 ? 5.02 1.881 -13.773 1 96.12 335 ALA A N 1
ATOM 2724 C CA . ALA A 1 335 ? 5.02 0.709 -12.898 1 96.12 335 ALA A CA 1
ATOM 2725 C C . ALA A 1 335 ? 4.938 -0.58 -13.711 1 96.12 335 ALA A C 1
ATOM 2727 O O . ALA A 1 335 ? 5.578 -1.577 -13.375 1 96.12 335 ALA A O 1
ATOM 2728 N N . TRP A 1 336 ? 4.133 -0.534 -14.727 1 96.06 336 TRP A N 1
ATOM 2729 C CA . TRP A 1 336 ? 3.994 -1.681 -15.617 1 96.06 336 TRP A CA 1
ATOM 2730 C C . TRP A 1 336 ? 5.328 -2.033 -16.266 1 96.06 336 TRP A C 1
ATOM 2732 O O . TRP A 1 336 ? 5.73 -3.199 -16.281 1 96.06 336 TRP A O 1
ATOM 2742 N N . ALA A 1 337 ? 6.098 -1.052 -16.75 1 97.31 337 ALA A N 1
ATOM 2743 C CA . ALA A 1 337 ? 7.418 -1.251 -17.328 1 97.31 337 ALA A CA 1
ATOM 2744 C C . ALA A 1 337 ? 8.406 -1.782 -16.297 1 97.31 337 ALA A C 1
ATOM 2746 O O . ALA A 1 337 ? 9.203 -2.672 -16.594 1 97.31 337 ALA A O 1
ATOM 2747 N N . ARG A 1 338 ? 8.297 -1.229 -15.133 1 96.44 338 ARG A N 1
ATOM 2748 C CA . ARG A 1 338 ? 9.172 -1.663 -14.047 1 96.44 338 ARG A CA 1
ATOM 2749 C C . ARG A 1 338 ? 8.984 -3.148 -13.758 1 96.44 338 ARG A C 1
ATOM 2751 O O . ARG A 1 338 ? 9.945 -3.848 -13.43 1 96.44 338 ARG A O 1
ATOM 2758 N N . GLY A 1 339 ? 7.762 -3.576 -13.805 1 95.31 339 GLY A N 1
ATOM 2759 C CA . GLY A 1 339 ? 7.508 -5 -13.633 1 95.31 339 GLY A CA 1
ATOM 2760 C C . GLY A 1 339 ? 8.297 -5.863 -14.602 1 95.31 339 GLY A C 1
ATOM 2761 O O . GLY A 1 339 ? 8.875 -6.879 -14.203 1 95.31 339 GLY A O 1
ATOM 2762 N N . PHE A 1 340 ? 8.391 -5.461 -15.812 1 96.25 340 PHE A N 1
ATOM 2763 C CA . PHE A 1 340 ? 9.156 -6.184 -16.812 1 96.25 340 PHE A CA 1
ATOM 2764 C C . PHE A 1 340 ? 10.656 -6.078 -16.531 1 96.25 340 PHE A C 1
ATOM 2766 O O . PHE A 1 340 ? 11.383 -7.062 -16.641 1 96.25 340 PHE A O 1
ATOM 2773 N N . TYR A 1 341 ? 11.039 -4.914 -16.094 1 95 341 TYR A N 1
ATOM 2774 C CA . TYR A 1 341 ? 12.438 -4.664 -15.758 1 95 341 TYR A CA 1
ATOM 2775 C C . TYR A 1 341 ? 12.891 -5.59 -14.633 1 95 341 TYR A C 1
ATOM 2777 O O . TYR A 1 341 ? 13.953 -6.211 -14.727 1 95 341 TYR A O 1
ATOM 2785 N N . GLU A 1 342 ? 12.102 -5.738 -13.625 1 93.75 342 GLU A N 1
ATOM 2786 C CA . GLU A 1 342 ? 12.445 -6.543 -12.461 1 93.75 342 GLU A CA 1
ATOM 2787 C C . GLU A 1 342 ? 12.508 -8.023 -12.805 1 93.75 342 GLU A C 1
ATOM 2789 O O . GLU A 1 342 ? 13.234 -8.789 -12.164 1 93.75 342 GLU A O 1
ATOM 2794 N N . ARG A 1 343 ? 11.836 -8.391 -13.867 1 92.88 343 ARG A N 1
ATOM 2795 C CA . ARG A 1 343 ? 11.844 -9.789 -14.289 1 92.88 343 ARG A CA 1
ATOM 2796 C C . ARG A 1 343 ? 12.93 -10.031 -15.336 1 92.88 343 ARG A C 1
ATOM 2798 O O . ARG A 1 343 ? 13.008 -11.117 -15.914 1 92.88 343 ARG A O 1
ATOM 2805 N N . GLY A 1 344 ? 13.703 -9.031 -15.617 1 91.81 344 GLY A N 1
ATOM 2806 C CA . GLY A 1 344 ? 14.812 -9.156 -16.562 1 91.81 344 GLY A CA 1
ATOM 2807 C C . GLY A 1 344 ? 14.375 -9.039 -18 1 91.81 344 GLY A C 1
ATOM 2808 O O . GLY A 1 344 ? 15.141 -9.383 -18.922 1 91.81 344 GLY A O 1
ATOM 2809 N N . GLN A 1 345 ? 13.164 -8.703 -18.203 1 94.19 345 GLN A N 1
ATOM 2810 C CA . GLN A 1 345 ? 12.656 -8.492 -19.562 1 94.19 345 GLN A CA 1
ATOM 2811 C C . GLN A 1 345 ? 12.867 -7.047 -20.016 1 94.19 345 GLN A C 1
ATOM 2813 O O . GLN A 1 345 ? 11.898 -6.309 -20.219 1 94.19 345 GLN A O 1
ATOM 2818 N N . TRP A 1 346 ? 14.047 -6.777 -20.359 1 94.56 346 TRP A N 1
ATOM 2819 C CA . TRP A 1 346 ? 14.5 -5.402 -20.547 1 94.56 346 TRP A CA 1
ATOM 2820 C C . TRP A 1 346 ? 13.945 -4.816 -21.844 1 94.56 346 TRP A C 1
ATOM 2822 O O . TRP A 1 346 ? 13.625 -3.629 -21.906 1 94.56 346 TRP A O 1
ATOM 2832 N N . GLN A 1 347 ? 13.875 -5.641 -22.859 1 95.75 347 GLN A N 1
ATOM 2833 C CA . GLN A 1 347 ? 13.352 -5.141 -24.125 1 95.75 347 GLN A CA 1
ATOM 2834 C C . GLN A 1 347 ? 11.922 -4.613 -23.953 1 95.75 347 GLN A C 1
ATOM 2836 O O . GLN A 1 347 ? 11.609 -3.516 -24.422 1 95.75 347 GLN A O 1
ATOM 2841 N N . SER A 1 348 ? 11.125 -5.461 -23.312 1 96.69 348 SER A N 1
ATOM 2842 C CA . SER A 1 348 ? 9.742 -5.07 -23.094 1 96.69 348 SER A CA 1
ATOM 2843 C C . SER A 1 348 ? 9.648 -3.811 -22.234 1 96.69 348 SER A C 1
ATOM 2845 O O . SER A 1 348 ? 8.875 -2.9 -22.547 1 96.69 348 SER A O 1
ATOM 2847 N N . ALA A 1 349 ? 10.461 -3.779 -21.188 1 96.94 349 ALA A N 1
ATOM 2848 C CA . ALA A 1 349 ? 10.484 -2.609 -20.312 1 96.94 349 ALA A CA 1
ATOM 2849 C C . ALA A 1 349 ? 10.828 -1.345 -21.094 1 96.94 349 ALA A C 1
ATOM 2851 O O . ALA A 1 349 ? 10.133 -0.331 -20.984 1 96.94 349 ALA A O 1
ATOM 2852 N N . ALA A 1 350 ? 11.844 -1.442 -21.938 1 96.94 350 ALA A N 1
ATOM 2853 C CA . ALA A 1 350 ? 12.289 -0.302 -22.734 1 96.94 350 ALA A CA 1
ATOM 2854 C C . ALA A 1 350 ? 11.203 0.141 -23.703 1 96.94 350 ALA A C 1
ATOM 2856 O O . ALA A 1 350 ? 10.914 1.334 -23.828 1 96.94 350 ALA A O 1
ATOM 2857 N N . ASP A 1 351 ? 10.609 -0.795 -24.359 1 97.56 351 ASP A N 1
ATOM 2858 C CA . ASP A 1 351 ? 9.609 -0.476 -25.375 1 97.56 351 ASP A CA 1
ATOM 2859 C C . ASP A 1 351 ? 8.375 0.171 -24.75 1 97.56 351 ASP A C 1
ATOM 2861 O O . ASP A 1 351 ? 7.781 1.074 -25.344 1 97.56 351 ASP A O 1
ATOM 2865 N N . ILE A 1 352 ? 7.98 -0.271 -23.594 1 97.94 352 ILE A N 1
ATOM 2866 C CA . ILE A 1 352 ? 6.859 0.335 -22.891 1 97.94 352 ILE A CA 1
ATOM 2867 C C . ILE A 1 352 ? 7.184 1.792 -22.562 1 97.94 352 ILE A C 1
ATOM 2869 O O . ILE A 1 352 ? 6.391 2.689 -22.859 1 97.94 352 ILE A O 1
ATOM 2873 N N . LEU A 1 353 ? 8.344 2.057 -22.047 1 97.06 353 L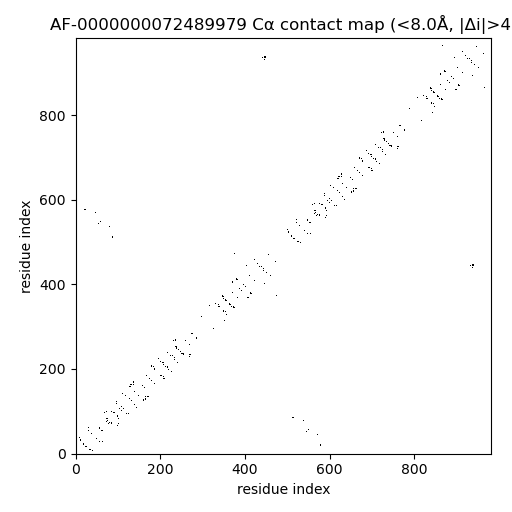EU A N 1
ATOM 2874 C CA . LEU A 1 353 ? 8.734 3.402 -21.641 1 97.06 353 LEU A CA 1
ATOM 2875 C C . LEU A 1 353 ? 8.93 4.297 -22.859 1 97.06 353 LEU A C 1
ATOM 2877 O O . LEU A 1 353 ? 8.562 5.477 -22.844 1 97.06 353 LEU A O 1
ATOM 2881 N N . LEU A 1 354 ? 9.516 3.73 -23.906 1 96.25 354 LEU A N 1
ATOM 2882 C CA . LEU A 1 354 ? 9.719 4.488 -25.141 1 96.25 354 LEU A CA 1
ATOM 2883 C C . LEU A 1 354 ? 8.383 4.938 -25.719 1 96.25 354 LEU A C 1
ATOM 2885 O O . LEU A 1 354 ? 8.258 6.059 -26.219 1 96.25 354 LEU A O 1
ATOM 2889 N N . THR A 1 355 ? 7.41 4.027 -25.703 1 96.94 355 THR A N 1
ATOM 2890 C CA . THR A 1 355 ? 6.098 4.367 -26.234 1 96.94 355 THR A CA 1
ATOM 2891 C C . THR A 1 355 ? 5.512 5.574 -25.516 1 96.94 355 THR A C 1
ATOM 2893 O O . THR A 1 355 ? 5.023 6.512 -26.141 1 96.94 355 THR A O 1
ATOM 2896 N N . TRP A 1 356 ? 5.559 5.559 -24.219 1 95.62 356 TRP A N 1
ATOM 2897 C CA . TRP A 1 356 ? 5.066 6.699 -23.453 1 95.62 356 TRP A CA 1
ATOM 2898 C C . TRP A 1 356 ? 5.82 7.969 -23.828 1 95.62 356 TRP A C 1
ATOM 2900 O O . TRP A 1 356 ? 5.215 9.023 -24.047 1 95.62 356 TRP A O 1
ATOM 2910 N N . LEU A 1 357 ? 7.137 7.844 -23.906 1 93.44 357 LEU A N 1
ATOM 2911 C CA . LEU A 1 357 ? 7.992 8.984 -24.234 1 93.44 357 LEU A CA 1
ATOM 2912 C C . LEU A 1 357 ? 7.605 9.57 -25.578 1 93.44 357 LEU A C 1
ATOM 2914 O O . LEU A 1 357 ? 7.445 10.789 -25.719 1 93.44 357 LEU A O 1
ATOM 2918 N N . TYR A 1 358 ? 7.395 8.719 -26.5 1 92.5 358 TYR A N 1
ATOM 2919 C CA . TYR A 1 358 ? 7.133 9.172 -27.859 1 92.5 358 TYR A CA 1
ATOM 2920 C C . TYR A 1 358 ? 5.738 9.781 -27.969 1 92.5 358 TYR A C 1
ATOM 2922 O O . TYR A 1 358 ? 5.516 10.711 -28.75 1 92.5 358 TYR A O 1
ATOM 2930 N N . VAL A 1 359 ? 4.852 9.273 -27.25 1 92.06 359 VAL A N 1
ATOM 2931 C CA . VAL A 1 359 ? 3.469 9.727 -27.359 1 92.06 359 VAL A CA 1
ATOM 2932 C C . VAL A 1 359 ? 3.248 10.945 -26.469 1 92.06 359 VAL A C 1
ATOM 2934 O O . VAL A 1 359 ? 2.586 11.906 -26.875 1 92.06 359 VAL A O 1
ATOM 2937 N N . LYS A 1 360 ? 3.789 10.953 -25.281 1 88.06 360 LYS A N 1
ATOM 2938 C CA . LYS A 1 360 ? 3.502 12 -24.297 1 88.06 360 LYS A CA 1
ATOM 2939 C C . LYS A 1 360 ? 4.609 13.047 -24.281 1 88.06 360 LYS A C 1
ATOM 2941 O O . LYS A 1 360 ? 4.426 14.141 -23.734 1 88.06 360 LYS A O 1
ATOM 2946 N N . GLY A 1 361 ? 5.75 12.711 -24.766 1 86.75 361 GLY A N 1
ATOM 2947 C CA . GLY A 1 361 ? 6.836 13.664 -24.906 1 86.75 361 GLY A CA 1
ATOM 2948 C C . GLY A 1 361 ? 7.695 13.766 -23.656 1 86.75 361 GLY A C 1
ATOM 2949 O O . GLY A 1 361 ? 8.578 14.625 -23.562 1 86.75 361 GLY A O 1
ATOM 2950 N N . MET A 1 362 ? 7.375 12.961 -22.672 1 84 362 MET A N 1
ATOM 2951 C CA . MET A 1 362 ? 8.164 12.992 -21.453 1 84 362 MET A CA 1
ATOM 2952 C C . MET A 1 362 ? 8.289 11.602 -20.844 1 84 362 MET A C 1
ATOM 2954 O O . MET A 1 362 ? 7.461 10.727 -21.109 1 84 362 MET A O 1
ATOM 2958 N N . SER A 1 363 ? 9.422 11.461 -20.109 1 85.06 363 SER A N 1
ATOM 2959 C CA . SER A 1 363 ? 9.633 10.195 -19.422 1 85.06 363 SER A CA 1
ATOM 2960 C C . SER A 1 363 ? 9.727 10.398 -17.906 1 85.06 363 SER A C 1
ATOM 2962 O O . SER A 1 363 ? 10.375 11.336 -17.438 1 85.06 363 SER A O 1
ATOM 2964 N N . ASP A 1 364 ? 9.078 9.508 -17.203 1 81.56 364 ASP A N 1
ATOM 2965 C CA . ASP A 1 364 ? 9.125 9.57 -15.742 1 81.56 364 ASP A CA 1
ATOM 2966 C C . ASP A 1 364 ? 10.242 8.695 -15.18 1 81.56 364 ASP A C 1
ATOM 2968 O O . ASP A 1 364 ? 10.594 8.797 -14 1 81.56 364 ASP A O 1
ATOM 2972 N N . ASP A 1 365 ? 10.859 7.883 -16.016 1 90.94 365 ASP A N 1
ATOM 2973 C CA . ASP A 1 365 ? 11.891 6.988 -15.5 1 90.94 365 ASP A CA 1
ATOM 2974 C C . ASP A 1 365 ? 12.992 6.75 -16.531 1 90.94 365 ASP A C 1
ATOM 2976 O O . ASP A 1 365 ? 13.023 5.703 -17.188 1 90.94 365 ASP A O 1
ATOM 2980 N N . TRP A 1 366 ? 13.93 7.586 -16.578 1 91.81 366 TRP A N 1
ATOM 2981 C CA . TRP A 1 366 ? 15.055 7.508 -17.5 1 91.81 366 TRP A CA 1
ATOM 2982 C C . TRP A 1 366 ? 16.016 6.402 -17.094 1 91.81 366 TRP A C 1
ATOM 2984 O O . TRP A 1 366 ? 16.703 5.82 -17.938 1 91.81 366 TRP A O 1
ATOM 2994 N N . ASN A 1 367 ? 16.062 6.113 -15.766 1 93.25 367 ASN A N 1
ATOM 2995 C CA . ASN A 1 367 ? 17.016 5.125 -15.266 1 93.25 367 ASN A CA 1
ATOM 2996 C C . ASN A 1 367 ? 16.703 3.73 -15.797 1 93.25 367 ASN A C 1
ATOM 2998 O O . ASN A 1 367 ? 17.578 3.076 -16.375 1 93.25 367 ASN A O 1
ATOM 3002 N N . ILE A 1 368 ? 15.438 3.352 -15.758 1 94.75 368 ILE A N 1
ATOM 3003 C CA . ILE A 1 368 ? 15.039 2.033 -16.234 1 94.75 368 ILE A CA 1
ATOM 3004 C C . ILE A 1 368 ? 15.117 1.993 -17.766 1 94.75 368 ILE A C 1
ATOM 3006 O O . ILE A 1 368 ? 15.547 0.992 -18.344 1 94.75 368 ILE A O 1
ATOM 3010 N N . LEU A 1 369 ? 14.789 3.094 -18.391 1 96.12 369 LEU A N 1
ATOM 3011 C CA . LEU A 1 369 ? 14.789 3.143 -19.844 1 96.12 369 LEU A CA 1
ATOM 3012 C C . LEU A 1 369 ? 16.203 2.973 -20.406 1 96.12 369 LEU A C 1
ATOM 3014 O O . LEU A 1 369 ? 16.453 2.078 -21.219 1 96.12 369 LEU A O 1
ATOM 3018 N N . VAL A 1 370 ? 17.156 3.68 -19.906 1 94.94 370 VAL A N 1
ATOM 3019 C CA . VAL A 1 370 ? 18.516 3.674 -20.422 1 94.94 370 VAL A CA 1
ATOM 3020 C C . VAL A 1 370 ? 19.188 2.342 -20.094 1 94.94 370 VAL A C 1
ATOM 3022 O O . VAL A 1 370 ? 19.859 1.745 -20.953 1 94.94 370 VAL A O 1
ATOM 3025 N N . GLU A 1 371 ? 18.969 1.938 -18.844 1 95.19 371 GLU A N 1
ATOM 3026 C CA . GLU A 1 371 ? 19.547 0.652 -18.469 1 95.19 371 GLU A CA 1
ATOM 3027 C C . GLU A 1 371 ? 19 -0.473 -19.344 1 95.19 371 GLU A C 1
ATOM 3029 O O . GLU A 1 371 ? 19.766 -1.331 -19.812 1 95.19 371 GLU A O 1
ATOM 3034 N N . SER A 1 372 ? 17.719 -0.486 -19.547 1 95.5 372 SER A N 1
ATOM 3035 C CA . SER A 1 372 ? 17.094 -1.526 -20.344 1 95.5 372 SER A CA 1
ATOM 3036 C C . SER A 1 372 ? 17.609 -1.507 -21.781 1 95.5 372 SER A C 1
ATOM 3038 O O . SER A 1 372 ? 17.938 -2.557 -22.344 1 95.5 372 SER A O 1
ATOM 3040 N N . LEU A 1 373 ? 17.781 -0.366 -22.359 1 96.06 373 LEU A N 1
ATOM 3041 C CA . LEU A 1 373 ? 18.312 -0.234 -23.719 1 96.06 373 LEU A CA 1
ATOM 3042 C C . LEU A 1 373 ? 19.766 -0.682 -23.797 1 96.06 373 LEU A C 1
ATOM 3044 O O . LEU A 1 373 ? 20.172 -1.355 -24.734 1 96.06 373 LEU A O 1
ATOM 3048 N N . TYR A 1 374 ? 20.484 -0.307 -22.781 1 95.5 374 TYR A N 1
ATOM 3049 C CA . TYR A 1 374 ? 21.891 -0.652 -22.781 1 95.5 374 TYR A CA 1
ATOM 3050 C C . TYR A 1 374 ? 22.094 -2.16 -22.688 1 95.5 374 TYR A C 1
ATOM 3052 O O . TYR A 1 374 ? 22.938 -2.729 -23.375 1 95.5 374 TYR A O 1
ATOM 3060 N N . ARG A 1 375 ? 21.312 -2.773 -21.844 1 92.81 375 ARG A N 1
ATOM 3061 C CA . ARG A 1 375 ? 21.391 -4.223 -21.688 1 92.81 375 ARG A CA 1
ATOM 3062 C C . ARG A 1 375 ? 21.031 -4.93 -22.984 1 92.81 375 ARG A C 1
ATOM 3064 O O . ARG A 1 375 ? 21.531 -6.023 -23.266 1 92.81 375 ARG A O 1
ATOM 3071 N N . GLN A 1 376 ? 20.219 -4.23 -23.797 1 92.19 376 GLN A N 1
ATOM 3072 C CA . GLN A 1 376 ? 19.844 -4.758 -25.094 1 92.19 376 GLN A CA 1
ATOM 3073 C C . GLN A 1 376 ? 20.812 -4.316 -26.188 1 92.19 376 GLN A C 1
ATOM 3075 O O . GLN A 1 376 ? 20.562 -4.535 -27.375 1 92.19 376 GLN A O 1
ATOM 3080 N N . LYS A 1 377 ? 21.844 -3.621 -25.828 1 92 377 LYS A N 1
ATOM 3081 C CA . LYS A 1 377 ? 22.906 -3.146 -26.703 1 92 377 LYS A CA 1
ATOM 3082 C C . LYS A 1 377 ? 22.359 -2.189 -27.766 1 92 377 LYS A C 1
ATOM 3084 O O . LYS A 1 377 ? 22.828 -2.174 -28.906 1 92 377 LYS A O 1
ATOM 3089 N N . ARG A 1 378 ? 21.297 -1.572 -27.375 1 94.19 378 ARG A N 1
ATOM 3090 C CA . ARG A 1 378 ? 20.719 -0.56 -28.25 1 94.19 378 ARG A CA 1
ATOM 3091 C C . ARG A 1 378 ? 21.312 0.815 -27.969 1 94.19 378 ARG A C 1
ATOM 3093 O O . ARG A 1 378 ? 20.578 1.759 -27.656 1 94.19 378 ARG A O 1
ATOM 3100 N N . VAL A 1 379 ? 22.562 0.991 -28.188 1 94.81 379 VAL A N 1
ATOM 3101 C CA . VAL A 1 379 ? 23.328 2.158 -27.781 1 94.81 379 VAL A CA 1
ATOM 3102 C C . VAL A 1 379 ? 23.031 3.334 -28.703 1 94.81 379 VAL A C 1
ATOM 3104 O O . VAL A 1 379 ? 23.062 4.492 -28.281 1 94.81 379 VAL A O 1
ATOM 3107 N N . GLY A 1 380 ? 22.703 3.01 -29.953 1 94.5 380 GLY A N 1
ATOM 3108 C CA . GLY A 1 380 ? 22.328 4.07 -30.875 1 94.5 380 GLY A CA 1
ATOM 3109 C C . GLY A 1 380 ? 21.078 4.82 -30.422 1 94.5 380 GLY A C 1
ATOM 3110 O O . GLY A 1 380 ? 21.031 6.051 -30.5 1 94.5 380 GLY A O 1
ATOM 3111 N N . GLU A 1 381 ? 20.172 4.094 -30 1 94.62 381 GLU A N 1
ATOM 3112 C CA . GLU A 1 381 ? 18.938 4.691 -29.516 1 94.62 381 GLU A CA 1
ATOM 3113 C C . GLU A 1 381 ? 19.188 5.535 -28.266 1 94.62 381 GLU A C 1
ATOM 3115 O O . GLU A 1 381 ? 18.578 6.598 -28.094 1 94.62 381 GLU A O 1
ATOM 3120 N N . ILE A 1 382 ? 20.031 5.082 -27.422 1 95.69 382 ILE A N 1
ATOM 3121 C CA . ILE A 1 382 ? 20.391 5.832 -26.219 1 95.69 382 ILE A CA 1
ATOM 3122 C C . ILE A 1 382 ? 21 7.18 -26.609 1 95.69 382 ILE A C 1
ATOM 3124 O O . ILE A 1 382 ? 20.625 8.219 -26.062 1 95.69 382 ILE A O 1
ATOM 3128 N N . ALA A 1 383 ? 21.875 7.105 -27.578 1 93.88 383 ALA A N 1
ATOM 3129 C CA . ALA A 1 383 ? 22.531 8.328 -28.031 1 93.88 383 ALA A CA 1
ATOM 3130 C C . ALA A 1 383 ? 21.516 9.305 -28.609 1 93.88 383 ALA A C 1
ATOM 3132 O O . ALA A 1 383 ? 21.594 10.508 -28.375 1 93.88 383 ALA A O 1
ATOM 3133 N N . GLN A 1 384 ? 20.578 8.781 -29.312 1 93.12 384 GLN A N 1
ATOM 3134 C CA . GLN A 1 384 ? 19.531 9.609 -29.891 1 93.12 384 GLN A CA 1
ATOM 3135 C C . GLN A 1 384 ? 18.672 10.234 -28.797 1 93.12 384 GLN A C 1
ATOM 3137 O O . GLN A 1 384 ? 18.328 11.414 -28.875 1 93.12 384 GLN A O 1
ATOM 3142 N N . LEU A 1 385 ? 18.281 9.453 -27.844 1 92.44 385 LEU A N 1
ATOM 3143 C CA . LEU A 1 385 ? 17.469 9.938 -26.734 1 92.44 385 LEU A CA 1
ATOM 3144 C C . LEU A 1 385 ? 18.188 11.039 -25.969 1 92.44 385 LEU A C 1
ATOM 3146 O O . LEU A 1 385 ? 17.562 12.023 -25.547 1 92.44 385 LEU A O 1
ATOM 3150 N N . TYR A 1 386 ? 19.5 10.805 -25.781 1 90.75 386 TYR A N 1
ATOM 3151 C CA . TYR A 1 386 ? 20.297 11.82 -25.109 1 90.75 386 TYR A CA 1
ATOM 3152 C C . TYR A 1 386 ? 20.234 13.148 -25.859 1 90.75 386 TYR A C 1
ATOM 3154 O O . TYR A 1 386 ? 20 14.195 -25.266 1 90.75 386 TYR A O 1
ATOM 3162 N N . ARG A 1 387 ? 20.359 13.117 -27.062 1 87.38 387 ARG A N 1
ATOM 3163 C CA . ARG A 1 387 ? 20.391 14.305 -27.906 1 87.38 387 ARG A CA 1
ATOM 3164 C C . ARG A 1 387 ? 19.031 15.008 -27.938 1 87.38 387 ARG A C 1
ATOM 3166 O O . ARG A 1 387 ? 18.969 16.234 -27.859 1 87.38 387 ARG A O 1
ATOM 3173 N N . GLU A 1 388 ? 18.078 14.312 -27.922 1 88.38 388 GLU A N 1
ATOM 3174 C CA . GLU A 1 388 ? 16.75 14.867 -28.156 1 88.38 388 GLU A CA 1
ATOM 3175 C C . GLU A 1 388 ? 16.094 15.297 -26.844 1 88.38 388 GLU A C 1
ATOM 3177 O O . GLU A 1 388 ? 15.352 16.281 -26.797 1 88.38 388 GLU A O 1
ATOM 3182 N N . TYR A 1 389 ? 16.359 14.625 -25.781 1 84.81 389 TYR A N 1
ATOM 3183 C CA . TYR A 1 389 ? 15.539 14.859 -24.594 1 84.81 389 TYR A CA 1
ATOM 3184 C C . TYR A 1 389 ? 16.406 15.281 -23.422 1 84.81 389 TYR A C 1
ATOM 3186 O O . TYR A 1 389 ? 16.031 16.172 -22.656 1 84.81 389 TYR A O 1
ATOM 3194 N N . LEU A 1 390 ? 17.5 14.602 -23.156 1 77.5 390 LEU A N 1
ATOM 3195 C CA . LEU A 1 390 ? 18.234 14.773 -21.906 1 77.5 390 LEU A CA 1
ATOM 3196 C C . LEU A 1 390 ? 19.125 16 -21.953 1 77.5 390 LEU A C 1
ATOM 3198 O O . LEU A 1 390 ? 19.375 16.656 -20.938 1 77.5 390 LEU A O 1
ATOM 3202 N N . LEU A 1 391 ? 19.688 16.25 -23.156 1 68.88 391 LEU A N 1
ATOM 3203 C CA . LEU A 1 391 ? 20.5 17.453 -23.312 1 68.88 391 LEU A CA 1
ATOM 3204 C C . LEU A 1 391 ? 19.656 18.703 -23.141 1 68.88 391 LEU A C 1
ATOM 3206 O O . LEU A 1 391 ? 20.172 19.766 -22.781 1 68.88 391 LEU A O 1
ATOM 3210 N N . LYS A 1 392 ? 18.516 18.5 -23.359 1 65.19 392 LYS A N 1
ATOM 3211 C CA . LYS A 1 392 ? 17.625 19.656 -23.297 1 65.19 392 LYS A CA 1
ATOM 3212 C C . LYS A 1 392 ? 17.25 20 -21.859 1 65.19 392 LYS A C 1
ATOM 3214 O O . LYS A 1 392 ? 16.734 21.078 -21.594 1 65.19 392 LYS A O 1
ATOM 3219 N N . ILE A 1 393 ? 17.594 19.094 -21 1 58.19 393 ILE A N 1
ATOM 3220 C CA . ILE A 1 393 ? 17.266 19.375 -19.609 1 58.19 393 ILE A CA 1
ATOM 3221 C C . ILE A 1 393 ? 18.422 20.125 -18.938 1 58.19 393 ILE A C 1
ATOM 3223 O O . ILE A 1 393 ? 19.562 19.672 -18.984 1 58.19 393 ILE A O 1
ATOM 3227 N N . ASP A 1 394 ? 18.484 21.391 -18.797 1 54.25 394 ASP A N 1
ATOM 3228 C CA . ASP A 1 394 ? 19.469 22.391 -18.406 1 54.25 394 ASP A CA 1
ATOM 3229 C C . ASP A 1 394 ? 20.266 21.922 -17.188 1 54.25 394 ASP A C 1
ATOM 3231 O O . ASP A 1 394 ? 21.391 22.375 -16.953 1 54.25 394 ASP A O 1
ATOM 3235 N N . ASP A 1 395 ? 19.703 21.141 -16.188 1 54.78 395 ASP A N 1
ATOM 3236 C CA . ASP A 1 395 ? 20.375 20.797 -14.945 1 54.78 395 ASP A CA 1
ATOM 3237 C C . ASP A 1 395 ? 20.312 19.297 -14.688 1 54.78 395 ASP A C 1
ATOM 3239 O O . ASP A 1 395 ? 19.234 18.734 -14.484 1 54.78 395 ASP A O 1
ATOM 3243 N N . PRO A 1 396 ? 21.516 18.641 -15.039 1 53.56 396 PRO A N 1
ATOM 3244 C CA . PRO A 1 396 ? 21.547 17.203 -14.742 1 53.56 396 PRO A CA 1
ATOM 3245 C C . PRO A 1 396 ? 20.984 16.891 -13.352 1 53.56 396 PRO A C 1
ATOM 3247 O O . PRO A 1 396 ? 20.438 15.805 -13.141 1 53.56 396 PRO A O 1
ATOM 3250 N N . GLN A 1 397 ? 21.25 17.812 -12.5 1 57.94 397 GLN A N 1
ATOM 3251 C CA . GLN A 1 397 ? 20.734 17.594 -11.148 1 57.94 397 GLN A CA 1
ATOM 3252 C C . GLN A 1 397 ? 19.203 17.609 -11.133 1 57.94 397 GLN A C 1
ATOM 3254 O O . GLN A 1 397 ? 18.594 17.078 -10.211 1 57.94 397 GLN A O 1
ATOM 3259 N N . SER A 1 398 ? 18.766 18.25 -12.203 1 58.81 398 SER A N 1
ATOM 3260 C CA . SER A 1 398 ? 17.312 18.375 -12.273 1 58.81 398 SER A CA 1
ATOM 3261 C C . SER A 1 398 ? 16.672 17.078 -12.734 1 58.81 398 SER A C 1
ATOM 3263 O O . SER A 1 398 ? 15.461 16.891 -12.578 1 58.81 398 SER A O 1
ATOM 3265 N N . THR A 1 399 ? 17.609 16.281 -13.258 1 63.41 399 THR A N 1
ATOM 3266 C CA . THR A 1 399 ? 17.047 15.016 -13.719 1 63.41 399 THR A CA 1
ATOM 3267 C C . THR A 1 399 ? 17.219 13.93 -12.672 1 63.41 399 THR A C 1
ATOM 3269 O O . THR A 1 399 ? 18.156 13.984 -11.867 1 63.41 399 THR A O 1
ATOM 3272 N N . ASN A 1 400 ? 16.219 13.305 -12.328 1 77.44 400 ASN A N 1
ATOM 3273 C CA . ASN A 1 400 ? 16.281 12.156 -11.438 1 77.44 400 ASN A CA 1
ATOM 3274 C C . ASN A 1 400 ? 17.109 11.023 -12.047 1 77.44 400 ASN A C 1
ATOM 3276 O O . ASN A 1 400 ? 16.688 9.867 -12.031 1 77.44 400 ASN A O 1
ATOM 3280 N N . ILE A 1 401 ? 18.344 11.461 -12.711 1 86.69 401 ILE A N 1
ATOM 3281 C CA . ILE A 1 401 ? 19.203 10.469 -13.352 1 86.69 401 ILE A CA 1
ATOM 3282 C C . ILE A 1 401 ? 20.266 9.992 -12.359 1 86.69 401 ILE A C 1
ATOM 3284 O O . ILE A 1 401 ? 20.953 10.805 -11.742 1 86.69 401 ILE A O 1
ATOM 3288 N N . SER A 1 402 ? 20.391 8.742 -12.195 1 88.19 402 SER A N 1
ATOM 3289 C CA . SER A 1 402 ? 21.359 8.148 -11.266 1 88.19 402 SER A CA 1
ATOM 3290 C C . SER A 1 402 ? 22.766 8.18 -11.836 1 88.19 402 SER A C 1
ATOM 3292 O O . SER A 1 402 ? 22.953 8.375 -13.039 1 88.19 402 SER A O 1
ATOM 3294 N N . PHE A 1 403 ? 23.844 7.98 -11.055 1 88.38 403 PHE A N 1
ATOM 3295 C CA . PHE A 1 403 ? 25.234 7.938 -11.5 1 88.38 403 PHE A CA 1
ATOM 3296 C C . PHE A 1 403 ? 25.469 6.75 -12.422 1 88.38 403 PHE A C 1
ATOM 3298 O O . PHE A 1 403 ? 26.266 6.836 -13.359 1 88.38 403 PHE A O 1
ATOM 3305 N N . MET A 1 404 ? 24.781 5.738 -12.133 1 90.38 404 MET A N 1
ATOM 3306 C CA . MET A 1 404 ? 24.859 4.574 -13.008 1 90.38 404 MET A CA 1
ATOM 3307 C C . MET A 1 404 ? 24.359 4.898 -14.406 1 90.38 404 MET A C 1
ATOM 3309 O O . MET A 1 404 ? 25 4.566 -15.406 1 90.38 404 MET A O 1
ATOM 3313 N N . THR A 1 405 ? 23.219 5.555 -14.422 1 91.56 405 THR A N 1
ATOM 3314 C CA . THR A 1 405 ? 22.641 5.926 -15.711 1 91.56 405 THR A CA 1
ATOM 3315 C C . THR A 1 405 ? 23.562 6.887 -16.453 1 91.56 405 THR A C 1
ATOM 3317 O O . THR A 1 405 ? 23.703 6.781 -17.672 1 91.56 405 THR A O 1
ATOM 3320 N N . TYR A 1 406 ? 24.156 7.754 -15.742 1 90.62 406 TYR A N 1
ATOM 3321 C CA . TYR A 1 406 ? 25.125 8.68 -16.328 1 90.62 406 TYR A CA 1
ATOM 3322 C C . TYR A 1 406 ? 26.281 7.922 -16.969 1 90.62 406 TYR A C 1
ATOM 3324 O O . TYR A 1 406 ? 26.688 8.227 -18.094 1 90.62 406 TYR A O 1
ATOM 3332 N N . LEU A 1 407 ? 26.75 6.988 -16.234 1 92.31 407 LEU A N 1
ATOM 3333 C CA . LEU A 1 407 ? 27.828 6.168 -16.766 1 92.31 407 LEU A CA 1
ATOM 3334 C C . LEU A 1 407 ? 27.375 5.398 -18 1 92.31 407 LEU A C 1
ATOM 3336 O O . LEU A 1 407 ? 28.125 5.297 -18.984 1 92.31 407 LEU A O 1
ATOM 3340 N N . LEU A 1 408 ? 26.219 4.891 -17.953 1 93.56 408 LEU A N 1
ATOM 3341 C CA . LEU A 1 408 ? 25.688 4.164 -19.094 1 93.56 408 LEU A CA 1
ATOM 3342 C C . LEU A 1 408 ? 25.562 5.078 -20.312 1 93.56 408 LEU A C 1
ATOM 3344 O O . LEU A 1 408 ? 25.828 4.656 -21.438 1 93.56 408 LEU A O 1
ATOM 3348 N N . LEU A 1 409 ? 25.172 6.277 -20.109 1 92.56 409 LEU A N 1
ATOM 3349 C CA . LEU A 1 409 ? 25.109 7.254 -21.188 1 92.56 409 LEU A CA 1
ATOM 3350 C C . LEU A 1 409 ? 26.484 7.48 -21.812 1 92.56 409 LEU A C 1
ATOM 3352 O O . LEU A 1 409 ? 26.625 7.492 -23.031 1 92.56 409 LEU A O 1
ATOM 3356 N N . ILE A 1 410 ? 27.453 7.637 -20.969 1 92 410 ILE A N 1
ATOM 3357 C CA . ILE A 1 410 ? 28.828 7.855 -21.438 1 92 410 ILE A CA 1
ATOM 3358 C C . ILE A 1 410 ? 29.266 6.676 -22.297 1 92 410 ILE A C 1
ATOM 3360 O O . ILE A 1 410 ? 29.766 6.863 -23.406 1 92 410 ILE A O 1
ATOM 3364 N N . LEU A 1 411 ? 29.047 5.512 -21.719 1 93.06 411 LEU A N 1
ATOM 3365 C CA . LEU A 1 411 ? 29.453 4.301 -22.406 1 93.06 411 LEU A CA 1
ATOM 3366 C C . LEU A 1 411 ? 28.703 4.152 -23.734 1 93.06 411 LEU A C 1
ATOM 3368 O O . LEU A 1 411 ? 29.297 3.783 -24.75 1 93.06 411 LEU A O 1
ATOM 3372 N N . ALA A 1 412 ? 27.469 4.453 -23.734 1 94 412 ALA A N 1
ATOM 3373 C CA . ALA A 1 412 ? 26.656 4.363 -24.938 1 94 412 ALA A CA 1
ATOM 3374 C C . ALA A 1 412 ? 27.109 5.383 -25.984 1 94 412 ALA A C 1
ATOM 3376 O O . ALA A 1 412 ? 27.203 5.07 -27.172 1 94 412 ALA A O 1
ATOM 3377 N N . LEU A 1 413 ? 27.375 6.59 -25.594 1 92.44 413 LEU A N 1
ATOM 3378 C CA . LEU A 1 413 ? 27.828 7.645 -26.484 1 92.44 413 LEU A CA 1
ATOM 3379 C C . LEU A 1 413 ? 29.172 7.289 -27.094 1 92.44 413 LEU A C 1
ATOM 3381 O O . LEU A 1 413 ? 29.406 7.516 -28.297 1 92.44 413 LEU A O 1
ATOM 3385 N N . LEU A 1 414 ? 30.031 6.684 -26.266 1 91.62 414 LEU A N 1
ATOM 3386 C CA . LEU A 1 414 ? 31.312 6.219 -26.781 1 91.62 414 LEU A CA 1
ATOM 3387 C C . LEU A 1 414 ? 31.125 5.16 -27.859 1 91.62 414 LEU A C 1
ATOM 3389 O O . LEU A 1 414 ? 31.75 5.23 -28.922 1 91.62 414 LEU A O 1
ATOM 3393 N N . ARG A 1 415 ? 30.219 4.32 -27.594 1 91.62 415 ARG A N 1
ATOM 3394 C CA . ARG A 1 415 ? 29.969 3.234 -28.531 1 91.62 415 ARG A CA 1
ATOM 3395 C C . ARG A 1 415 ? 29.297 3.754 -29.812 1 91.62 415 ARG A C 1
ATOM 3397 O O . ARG A 1 415 ? 29.469 3.176 -30.891 1 91.62 415 ARG A O 1
ATOM 3404 N N . ALA A 1 416 ? 28.625 4.816 -29.641 1 92.12 416 ALA A N 1
ATOM 3405 C CA . ALA A 1 416 ? 27.938 5.406 -30.781 1 92.12 416 ALA A CA 1
ATOM 3406 C C . ALA A 1 416 ? 28.844 6.371 -31.531 1 92.12 416 ALA A C 1
ATOM 3408 O O . ALA A 1 416 ? 28.391 7.047 -32.469 1 92.12 416 ALA A O 1
ATOM 3409 N N . GLY A 1 417 ? 30.031 6.504 -31.078 1 88 417 GLY A N 1
ATOM 3410 C CA . GLY A 1 417 ? 31 7.316 -31.797 1 88 417 GLY A CA 1
ATOM 3411 C C . GLY A 1 417 ? 30.938 8.789 -31.422 1 88 417 GLY A C 1
ATOM 3412 O O . GLY A 1 417 ? 31.5 9.633 -32.125 1 88 417 GLY A O 1
ATOM 3413 N N . GLN A 1 418 ? 30.266 9.07 -30.406 1 90.12 418 GLN A N 1
ATOM 3414 C CA . GLN A 1 418 ? 30.188 10.453 -29.938 1 90.12 418 GLN A CA 1
ATOM 3415 C C . GLN A 1 418 ? 31.188 10.719 -28.812 1 90.12 418 GLN A C 1
ATOM 3417 O O . GLN A 1 418 ? 30.797 11.055 -27.703 1 90.12 418 GLN A O 1
ATOM 3422 N N . GLN A 1 419 ? 32.375 10.75 -29.141 1 90.19 419 GLN A N 1
ATOM 3423 C CA . GLN A 1 419 ? 33.469 10.781 -28.203 1 90.19 419 GLN A CA 1
ATOM 3424 C C . GLN A 1 419 ? 33.562 12.117 -27.469 1 90.19 419 GLN A C 1
ATOM 3426 O O . GLN A 1 419 ? 33.781 12.156 -26.25 1 90.19 419 GLN A O 1
ATOM 3431 N N . GLY A 1 420 ? 33.375 13.148 -28.188 1 88.88 420 GLY A N 1
ATOM 3432 C CA . GLY A 1 420 ? 33.438 14.461 -27.578 1 88.88 420 GLY A CA 1
ATOM 3433 C C . GLY A 1 420 ? 32.438 14.664 -26.453 1 88.88 420 GLY A C 1
ATOM 3434 O O . GLY A 1 420 ? 32.812 15.109 -25.359 1 88.88 420 GLY A O 1
ATOM 3435 N N . VAL A 1 421 ? 31.281 14.297 -26.75 1 89.69 421 VAL A N 1
ATOM 3436 C CA . VAL A 1 421 ? 30.219 14.453 -25.766 1 89.69 421 VAL A CA 1
ATOM 3437 C C . VAL A 1 421 ? 30.484 13.539 -24.578 1 89.69 421 VAL A C 1
ATOM 3439 O O . VAL A 1 421 ? 30.297 13.938 -23.422 1 89.69 421 VAL A O 1
ATOM 3442 N N . ALA A 1 422 ? 30.891 12.352 -24.828 1 92.12 422 ALA A N 1
ATOM 3443 C CA . ALA A 1 422 ? 31.203 11.383 -23.781 1 92.12 422 ALA A CA 1
ATOM 3444 C C . ALA A 1 422 ? 32.312 11.898 -22.875 1 92.12 422 ALA A C 1
ATOM 3446 O O . ALA A 1 422 ? 32.25 11.75 -21.656 1 92.12 422 ALA A O 1
ATOM 3447 N N . GLN A 1 423 ? 33.281 12.484 -23.469 1 92 423 GLN A N 1
ATOM 3448 C CA . GLN A 1 423 ? 34.406 13.031 -22.703 1 92 423 GLN A CA 1
ATOM 3449 C C . GLN A 1 423 ? 33.938 14.148 -21.781 1 92 423 GLN A C 1
ATOM 3451 O O . GLN A 1 423 ? 34.375 14.227 -20.625 1 92 423 GLN A O 1
ATOM 3456 N N . ASN A 1 424 ? 33.125 14.938 -22.328 1 89.62 424 ASN A N 1
ATOM 3457 C CA . ASN A 1 424 ? 32.594 16.031 -21.5 1 89.62 424 ASN A CA 1
ATOM 3458 C C . ASN A 1 424 ? 31.812 15.492 -20.312 1 89.62 424 ASN A C 1
ATOM 3460 O O . ASN A 1 424 ? 31.984 15.969 -19.188 1 89.62 424 ASN A O 1
ATOM 3464 N N . MET A 1 425 ? 31.016 14.531 -20.562 1 89.44 425 MET A N 1
ATOM 3465 C CA . MET A 1 425 ? 30.203 13.945 -19.5 1 89.44 425 MET A CA 1
ATOM 3466 C C . MET A 1 425 ? 31.094 13.25 -18.469 1 89.44 425 MET A C 1
ATOM 3468 O O . MET A 1 425 ? 30.844 13.352 -17.266 1 89.44 425 MET A O 1
ATOM 3472 N N . ALA A 1 426 ? 32.031 12.523 -18.953 1 92.31 426 ALA A N 1
ATOM 3473 C CA . ALA A 1 426 ? 32.969 11.844 -18.078 1 92.31 426 ALA A CA 1
ATOM 3474 C C . ALA A 1 426 ? 33.719 12.844 -17.203 1 92.31 426 ALA A C 1
ATOM 3476 O O . ALA A 1 426 ? 33.906 12.609 -16 1 92.31 426 ALA A O 1
ATOM 3477 N N . GLY A 1 427 ? 34.156 13.953 -17.844 1 90.62 427 GLY A N 1
ATOM 3478 C CA . GLY A 1 427 ? 34.844 15 -17.078 1 90.62 427 GLY A CA 1
ATOM 3479 C C . GLY A 1 427 ? 33.969 15.547 -15.945 1 90.62 427 GLY A C 1
ATOM 3480 O O . GLY A 1 427 ? 34.469 15.781 -14.844 1 90.62 427 GLY A O 1
ATOM 3481 N N . TYR A 1 428 ? 32.812 15.656 -16.266 1 86.25 428 TYR A N 1
ATOM 3482 C CA . TYR A 1 428 ? 31.891 16.125 -15.234 1 86.25 428 TYR A CA 1
ATOM 3483 C C . TYR A 1 428 ? 31.812 15.148 -14.07 1 86.25 428 TYR A C 1
ATOM 3485 O O . TYR A 1 428 ? 31.953 15.547 -12.914 1 86.25 428 TYR A O 1
ATOM 3493 N N . LEU A 1 429 ? 31.562 13.914 -14.32 1 89.06 429 LEU A N 1
ATOM 3494 C CA . LEU A 1 429 ? 31.406 12.906 -13.273 1 89.06 429 LEU A CA 1
ATOM 3495 C C . LEU A 1 429 ? 32.688 12.797 -12.438 1 89.06 429 LEU A C 1
ATOM 3497 O O . LEU A 1 429 ? 32.594 12.57 -11.227 1 89.06 429 LEU A O 1
ATOM 3501 N N . LEU A 1 430 ? 33.812 12.969 -13.102 1 91.19 430 LEU A N 1
ATOM 3502 C CA . LEU A 1 430 ? 35.094 12.891 -12.406 1 91.19 430 LEU A CA 1
ATOM 3503 C C . LEU A 1 430 ? 35.281 14.086 -11.484 1 91.19 430 LEU A C 1
ATOM 3505 O O . LEU A 1 430 ? 36 13.992 -10.477 1 91.19 430 LEU A O 1
ATOM 3509 N N . SER A 1 431 ? 34.625 15.141 -11.82 1 89.88 431 SER A N 1
ATOM 3510 C CA . SER A 1 431 ? 34.812 16.375 -11.062 1 89.88 431 SER A CA 1
ATOM 3511 C C . SER A 1 431 ? 33.906 16.406 -9.836 1 89.88 431 SER A C 1
ATOM 3513 O O . SER A 1 431 ? 34.062 17.234 -8.945 1 89.88 431 SER A O 1
ATOM 3515 N N . VAL A 1 432 ? 32.969 15.531 -9.781 1 88.06 432 VAL A N 1
ATOM 3516 C CA . VAL A 1 432 ? 32.031 15.516 -8.664 1 88.06 432 VAL A CA 1
ATOM 3517 C C . VAL A 1 432 ? 32.75 15.07 -7.395 1 88.06 432 VAL A C 1
ATOM 3519 O O . VAL A 1 432 ? 33.406 14.023 -7.379 1 88.06 432 VAL A O 1
ATOM 3522 N N . ASN A 1 433 ? 32.625 15.898 -6.395 1 87.69 433 ASN A N 1
ATOM 3523 C CA . ASN A 1 433 ? 33.156 15.531 -5.094 1 87.69 433 ASN A CA 1
ATOM 3524 C C . ASN A 1 433 ? 32.312 14.477 -4.398 1 87.69 433 ASN A C 1
ATOM 3526 O O . ASN A 1 433 ? 31.125 14.711 -4.125 1 87.69 433 ASN A O 1
ATOM 3530 N N . VAL A 1 434 ? 32.875 13.375 -4.059 1 86.62 434 VAL A N 1
ATOM 3531 C CA . VAL A 1 434 ? 32.125 12.242 -3.512 1 86.62 434 VAL A CA 1
ATOM 3532 C C . VAL A 1 434 ? 31.516 12.617 -2.17 1 86.62 434 VAL A C 1
ATOM 3534 O O . VAL A 1 434 ? 30.469 12.086 -1.787 1 86.62 434 VAL A O 1
ATOM 3537 N N . ASN A 1 435 ? 32.031 13.562 -1.48 1 84.69 435 ASN A N 1
ATOM 3538 C CA . ASN A 1 435 ? 31.609 13.914 -0.135 1 84.69 435 ASN A CA 1
ATOM 3539 C C . ASN A 1 435 ? 30.281 14.672 -0.157 1 84.69 435 ASN A C 1
ATOM 3541 O O . ASN A 1 435 ? 29.625 14.82 0.876 1 84.69 435 ASN A O 1
ATOM 3545 N N . ILE A 1 436 ? 29.953 15.141 -1.344 1 82.5 436 ILE A N 1
ATOM 3546 C CA . ILE A 1 436 ? 28.719 15.898 -1.454 1 82.5 436 ILE A CA 1
ATOM 3547 C C . ILE A 1 436 ? 27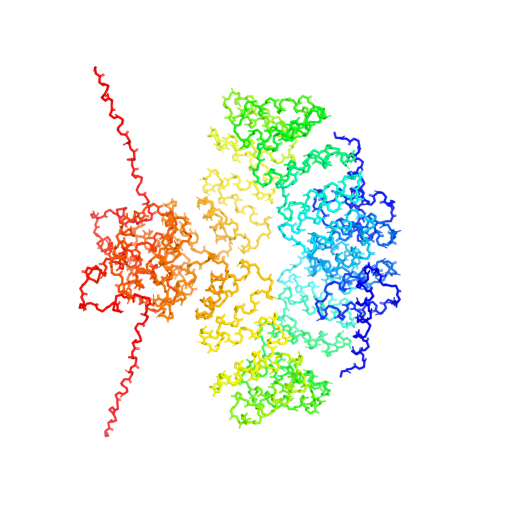.516 14.945 -1.49 1 82.5 436 ILE A C 1
ATOM 3549 O O . ILE A 1 436 ? 26.375 15.367 -1.278 1 82.5 436 ILE A O 1
ATOM 3553 N N . VAL A 1 437 ? 27.828 13.703 -1.719 1 85.06 437 VAL A N 1
ATOM 3554 C CA . VAL A 1 437 ? 26.781 12.703 -1.818 1 85.06 437 VAL A CA 1
ATOM 3555 C C . VAL A 1 437 ? 26.484 12.125 -0.437 1 85.06 437 VAL A C 1
ATOM 3557 O O . VAL A 1 437 ? 27.344 11.469 0.165 1 85.06 437 VAL A O 1
ATOM 3560 N N . ASP A 1 438 ? 25.266 12.359 0.038 1 81.5 438 ASP A N 1
ATOM 3561 C CA . ASP A 1 438 ? 24.922 11.953 1.396 1 81.5 438 ASP A CA 1
ATOM 3562 C C . ASP A 1 438 ? 24.672 10.453 1.478 1 81.5 438 ASP A C 1
ATOM 3564 O O . ASP A 1 438 ? 25.141 9.789 2.406 1 81.5 438 ASP A O 1
ATOM 3568 N N . SER A 1 439 ? 23.969 9.969 0.473 1 85.56 439 SER A N 1
ATOM 3569 C CA . SER A 1 439 ? 23.688 8.539 0.457 1 85.56 439 SER A CA 1
ATOM 3570 C C . SER A 1 439 ? 24.953 7.723 0.276 1 85.56 439 SER A C 1
ATOM 3572 O O . SER A 1 439 ? 25.656 7.879 -0.721 1 85.56 439 SER A O 1
ATOM 3574 N N . LEU A 1 440 ? 25.25 6.855 1.215 1 86.75 440 LEU A N 1
ATOM 3575 C CA . LEU A 1 440 ? 26.484 6.066 1.142 1 86.75 440 LEU A CA 1
ATOM 3576 C C . LEU A 1 440 ? 26.453 5.125 -0.058 1 86.75 440 LEU A C 1
ATOM 3578 O O . LEU A 1 440 ? 27.484 4.879 -0.685 1 86.75 440 LEU A O 1
ATOM 3582 N N . GLU A 1 441 ? 25.25 4.691 -0.32 1 83.75 441 GLU A N 1
ATOM 3583 C CA . GLU A 1 441 ? 25.109 3.83 -1.488 1 83.75 441 GLU A CA 1
ATOM 3584 C C . GLU A 1 441 ? 25.422 4.586 -2.775 1 83.75 441 GLU A C 1
ATOM 3586 O O . GLU A 1 441 ? 26.141 4.078 -3.639 1 83.75 441 GLU A O 1
ATOM 3591 N N . GLN A 1 442 ? 24.906 5.793 -2.865 1 85.31 442 GLN A N 1
ATOM 3592 C CA . GLN A 1 442 ? 25.172 6.617 -4.043 1 85.31 442 GLN A CA 1
ATOM 3593 C C . GLN A 1 442 ? 26.641 7.016 -4.113 1 85.31 442 GLN A C 1
ATOM 3595 O O . GLN A 1 442 ? 27.203 7.121 -5.203 1 85.31 442 GLN A O 1
ATOM 3600 N N . ARG A 1 443 ? 27.188 7.23 -2.982 1 87.56 443 ARG A N 1
ATOM 3601 C CA . ARG A 1 443 ? 28.594 7.559 -2.926 1 87.56 443 ARG A CA 1
ATOM 3602 C C . ARG A 1 443 ? 29.453 6.418 -3.482 1 87.56 443 ARG A C 1
ATOM 3604 O O . ARG A 1 443 ? 30.391 6.648 -4.238 1 87.56 443 ARG A O 1
ATOM 3611 N N . MET A 1 444 ? 29.078 5.277 -3.072 1 87.75 444 MET A N 1
ATOM 3612 C CA . MET A 1 444 ? 29.781 4.102 -3.57 1 87.75 444 MET A CA 1
ATOM 3613 C C . MET A 1 444 ? 29.609 3.959 -5.078 1 87.75 444 MET A C 1
ATOM 3615 O O . MET A 1 444 ? 30.547 3.592 -5.785 1 87.75 444 MET A O 1
ATOM 3619 N N . GLN A 1 445 ? 28.484 4.238 -5.523 1 87.31 445 GLN A N 1
ATOM 3620 C CA . GLN A 1 445 ? 28.219 4.188 -6.957 1 87.31 445 GLN A CA 1
ATOM 3621 C C . GLN A 1 445 ? 29.062 5.215 -7.707 1 87.31 445 GLN A C 1
ATOM 3623 O O . GLN A 1 445 ? 29.625 4.914 -8.766 1 87.31 445 GLN A O 1
ATOM 3628 N N . LEU A 1 446 ? 29.125 6.391 -7.145 1 90.44 446 LEU A N 1
ATOM 3629 C CA . LEU A 1 446 ? 29.922 7.449 -7.762 1 90.44 446 LEU A CA 1
ATOM 3630 C C . LEU A 1 446 ? 31.391 7.059 -7.812 1 90.44 446 LEU A C 1
ATOM 3632 O O . LEU A 1 446 ? 32.062 7.211 -8.852 1 90.44 446 LEU A O 1
ATOM 3636 N N . ILE A 1 447 ? 31.859 6.504 -6.711 1 91.12 447 ILE A N 1
ATOM 3637 C CA . ILE A 1 447 ? 33.25 6.082 -6.652 1 91.12 447 ILE A CA 1
ATOM 3638 C C . ILE A 1 447 ? 33.5 4.977 -7.676 1 91.12 447 ILE A C 1
ATOM 3640 O O . ILE A 1 447 ? 34.531 4.988 -8.375 1 91.12 447 ILE A O 1
ATOM 3644 N N . GLY A 1 448 ? 32.562 4.125 -7.707 1 89.25 448 GLY A N 1
ATOM 3645 C CA . GLY A 1 448 ? 32.656 3.082 -8.711 1 89.25 448 GLY A CA 1
ATOM 3646 C C . GLY A 1 448 ? 32.688 3.619 -10.133 1 89.25 448 GLY A C 1
ATOM 3647 O O . GLY A 1 448 ? 33.5 3.213 -10.953 1 89.25 448 GLY A O 1
ATOM 3648 N N . ALA A 1 449 ? 31.797 4.512 -10.414 1 91.38 449 ALA A N 1
ATOM 3649 C CA . ALA A 1 449 ? 31.734 5.117 -11.742 1 91.38 449 ALA A CA 1
ATOM 3650 C C . ALA A 1 449 ? 33.031 5.852 -12.086 1 91.38 449 ALA A C 1
ATOM 3652 O O . ALA A 1 449 ? 33.531 5.73 -13.195 1 91.38 449 ALA A O 1
ATOM 3653 N N . GLN A 1 450 ? 33.5 6.59 -11.164 1 92.06 450 GLN A N 1
ATOM 3654 C CA . GLN A 1 450 ? 34.75 7.336 -11.375 1 92.06 450 GLN A CA 1
ATOM 3655 C C . GLN A 1 450 ? 35.906 6.395 -11.641 1 92.06 450 GLN A C 1
ATOM 3657 O O . GLN A 1 450 ? 36.75 6.668 -12.5 1 92.06 450 GLN A O 1
ATOM 3662 N N . SER A 1 451 ? 35.938 5.332 -10.898 1 90.19 451 SER A N 1
ATOM 3663 C CA . SER A 1 451 ? 36.969 4.336 -11.094 1 90.19 451 SER A CA 1
ATOM 3664 C C . SER A 1 451 ? 36.938 3.74 -12.492 1 90.19 451 SER A C 1
ATOM 3666 O O . SER A 1 451 ? 37.969 3.572 -13.141 1 90.19 451 SER A O 1
ATOM 3668 N N . ILE A 1 452 ? 35.812 3.488 -12.945 1 89.75 452 ILE A N 1
ATOM 3669 C CA . ILE A 1 452 ? 35.625 2.91 -14.273 1 89.75 452 ILE A CA 1
ATOM 3670 C C . ILE A 1 452 ? 36.062 3.922 -15.336 1 89.75 452 ILE A C 1
ATOM 3672 O O . ILE A 1 452 ? 36.75 3.576 -16.281 1 89.75 452 ILE A O 1
ATOM 3676 N N . ILE A 1 453 ? 35.656 5.125 -15.164 1 92.12 453 ILE A N 1
ATOM 3677 C CA . ILE A 1 453 ? 35.969 6.176 -16.125 1 92.12 453 ILE A CA 1
ATOM 3678 C C . ILE A 1 453 ? 37.5 6.344 -16.188 1 92.12 453 ILE A C 1
ATOM 3680 O O . ILE A 1 453 ? 38.062 6.492 -17.266 1 92.12 453 ILE A O 1
ATOM 3684 N N . ARG A 1 454 ? 38.156 6.305 -15.047 1 90.25 454 ARG A N 1
ATOM 3685 C CA . ARG A 1 454 ? 39.594 6.438 -15.016 1 90.25 454 ARG A CA 1
ATOM 3686 C C . ARG A 1 454 ? 40.281 5.285 -15.758 1 90.25 454 ARG A C 1
ATOM 3688 O O . ARG A 1 454 ? 41.312 5.469 -16.375 1 90.25 454 ARG A O 1
ATOM 3695 N N . SER A 1 455 ? 39.625 4.195 -15.695 1 86.38 455 SER A N 1
ATOM 3696 C CA . SER A 1 455 ? 40.188 3.031 -16.359 1 86.38 455 SER A CA 1
ATOM 3697 C C . SER A 1 455 ? 40 3.113 -17.875 1 86.38 455 SER A C 1
ATOM 3699 O O . SER A 1 455 ? 40.656 2.398 -18.625 1 86.38 455 SER A O 1
ATOM 3701 N N . MET A 1 456 ? 39.094 4.004 -18.297 1 86.75 456 MET A N 1
ATOM 3702 C CA . MET A 1 456 ? 38.844 4.086 -19.719 1 86.75 456 MET A CA 1
ATOM 3703 C C . MET A 1 456 ? 39.344 5.402 -20.297 1 86.75 456 MET A C 1
ATOM 3705 O O . MET A 1 456 ? 38.875 5.855 -21.344 1 86.75 456 MET A O 1
ATOM 3709 N N . GLN A 1 457 ? 40.25 6.004 -19.641 1 86.81 457 GLN A N 1
ATOM 3710 C CA . GLN A 1 457 ? 40.75 7.305 -20.062 1 86.81 457 GLN A CA 1
ATOM 3711 C C . GLN A 1 457 ? 41.344 7.227 -21.469 1 86.81 457 GLN A C 1
ATOM 3713 O O . GLN A 1 457 ? 41.156 8.148 -22.281 1 86.81 457 GLN A O 1
ATOM 3718 N N . ASP A 1 458 ? 41.969 6.145 -21.734 1 84.69 458 ASP A N 1
ATOM 3719 C CA . ASP A 1 458 ? 42.562 5.984 -23.047 1 84.69 458 ASP A CA 1
ATOM 3720 C C . ASP A 1 458 ? 41.5 5.922 -24.141 1 84.69 458 ASP A C 1
ATOM 3722 O O . ASP A 1 458 ? 41.688 6.496 -25.219 1 84.69 458 ASP A O 1
ATOM 3726 N N . VAL A 1 459 ? 40.469 5.266 -23.844 1 85.69 459 VAL A N 1
ATOM 3727 C CA . VAL A 1 459 ? 39.375 5.148 -24.797 1 85.69 459 VAL A CA 1
ATOM 3728 C C . VAL A 1 459 ? 38.688 6.504 -24.969 1 85.69 459 VAL A C 1
ATOM 3730 O O . VAL A 1 459 ? 38.344 6.887 -26.078 1 85.69 459 VAL A O 1
ATOM 3733 N N . LEU A 1 460 ? 38.594 7.246 -23.938 1 87.88 460 LEU A N 1
ATOM 3734 C CA . LEU A 1 460 ? 37.969 8.555 -23.953 1 87.88 460 LEU A CA 1
ATOM 3735 C C . LEU A 1 460 ? 38.75 9.555 -24.781 1 87.88 460 LEU A C 1
ATOM 3737 O O . LEU A 1 460 ? 38.188 10.43 -25.422 1 87.88 460 LEU A O 1
ATOM 3741 N N . LEU A 1 461 ? 40.062 9.32 -24.734 1 83.19 461 LEU A N 1
ATOM 3742 C CA . LEU A 1 461 ? 40.938 10.234 -25.469 1 83.19 461 LEU A CA 1
ATOM 3743 C C . LEU A 1 461 ? 41.125 9.789 -26.906 1 83.19 461 LEU A C 1
ATOM 3745 O O . LEU A 1 461 ? 41.844 10.43 -27.672 1 83.19 461 LEU A O 1
ATOM 3749 N N . GLY A 1 462 ? 40.438 8.766 -27.391 1 75.81 462 GLY A N 1
ATOM 3750 C CA . GLY A 1 462 ? 40.375 8.398 -28.797 1 75.81 462 GLY A CA 1
ATOM 3751 C C . GLY A 1 462 ? 41.375 7.305 -29.172 1 75.81 462 GLY A C 1
ATOM 3752 O O . GLY A 1 462 ? 41.688 7.109 -30.344 1 75.81 462 GLY A O 1
ATOM 3753 N N . ASP A 1 463 ? 41.906 6.656 -28.109 1 71.25 463 ASP A N 1
ATOM 3754 C CA . ASP A 1 463 ? 42.781 5.551 -28.422 1 71.25 463 ASP A CA 1
ATOM 3755 C C . ASP A 1 463 ? 42.031 4.363 -29 1 71.25 463 ASP A C 1
ATOM 3757 O O . ASP A 1 463 ? 41.219 3.75 -28.328 1 71.25 463 ASP A O 1
ATOM 3761 N N . GLU A 1 464 ? 42.125 4.145 -30.297 1 67.31 464 GLU A N 1
ATOM 3762 C CA . GLU A 1 464 ? 41.375 3.152 -31.047 1 67.31 464 GLU A CA 1
ATOM 3763 C C . GLU A 1 464 ? 41.812 1.734 -30.703 1 67.31 464 GLU A C 1
ATOM 3765 O O . GLU A 1 464 ? 41.125 0.763 -31.031 1 67.31 464 GLU A O 1
ATOM 3770 N N . HIS A 1 465 ? 42.875 1.589 -29.875 1 67 465 HIS A N 1
ATOM 3771 C CA . HIS A 1 465 ? 43.406 0.25 -29.641 1 67 465 HIS A CA 1
ATOM 3772 C C . HIS A 1 465 ? 42.75 -0.406 -28.438 1 67 465 HIS A C 1
ATOM 3774 O O . HIS A 1 465 ? 42.906 -1.604 -28.203 1 67 465 HIS A O 1
ATOM 3780 N N . VAL A 1 466 ? 41.969 0.37 -27.781 1 73.19 466 VAL A N 1
ATOM 3781 C CA . VAL A 1 466 ? 41.375 -0.224 -26.578 1 73.19 466 VAL A CA 1
ATOM 3782 C C . VAL A 1 466 ? 39.938 -0.649 -26.859 1 73.19 466 VAL A C 1
ATOM 3784 O O . VAL A 1 466 ? 39.125 0.146 -27.344 1 73.19 466 VAL A O 1
ATOM 3787 N N . ASP A 1 467 ? 39.75 -1.968 -26.672 1 80.38 467 ASP A N 1
ATOM 3788 C CA . ASP A 1 467 ? 38.406 -2.553 -26.812 1 80.38 467 ASP A CA 1
ATOM 3789 C C . ASP A 1 467 ? 37.5 -2.137 -25.656 1 80.38 467 ASP A C 1
ATOM 3791 O O . ASP A 1 467 ? 37.75 -2.502 -24.5 1 80.38 467 ASP A O 1
ATOM 3795 N N . ILE A 1 468 ? 36.5 -1.336 -25.969 1 82.56 468 ILE A N 1
ATOM 3796 C CA . ILE A 1 468 ? 35.594 -0.842 -24.953 1 82.56 468 ILE A CA 1
ATOM 3797 C C . ILE A 1 468 ? 34.938 -2.02 -24.234 1 82.56 468 ILE A C 1
ATOM 3799 O O . ILE A 1 468 ? 34.594 -1.922 -23.047 1 82.56 468 ILE A O 1
ATOM 3803 N N . ASP A 1 469 ? 34.844 -3.145 -24.828 1 83.31 469 ASP A N 1
ATOM 3804 C CA . ASP A 1 469 ? 34.188 -4.32 -24.25 1 83.31 469 ASP A CA 1
ATOM 3805 C C . ASP A 1 469 ? 35.031 -4.879 -23.094 1 83.31 469 ASP A C 1
ATOM 3807 O O . ASP A 1 469 ? 34.469 -5.492 -22.172 1 83.31 469 ASP A O 1
ATOM 3811 N N . SER A 1 470 ? 36.219 -4.645 -23.172 1 79.19 470 SER A N 1
ATOM 3812 C CA . SER A 1 470 ? 37.125 -5.168 -22.141 1 79.19 470 SER A CA 1
ATOM 3813 C C . SER A 1 470 ? 37.062 -4.32 -20.875 1 79.19 470 SER A C 1
ATOM 3815 O O . SER A 1 470 ? 37.406 -4.785 -19.781 1 79.19 470 SER A O 1
ATOM 3817 N N . ILE A 1 471 ? 36.531 -3.168 -21 1 78.44 471 ILE A N 1
ATOM 3818 C CA . ILE A 1 471 ? 36.562 -2.258 -19.859 1 78.44 471 ILE A CA 1
ATOM 3819 C C . ILE A 1 471 ? 35.156 -2.033 -19.344 1 78.44 471 ILE A C 1
ATOM 3821 O O . ILE A 1 471 ? 34.969 -1.618 -18.203 1 78.44 471 ILE A O 1
ATOM 3825 N N . ASP A 1 472 ? 34.219 -2.348 -20.156 1 86.38 472 ASP A N 1
ATOM 3826 C CA . ASP A 1 472 ? 32.812 -2.174 -19.797 1 86.38 472 ASP A CA 1
ATOM 3827 C C . ASP A 1 472 ? 32.344 -3.275 -18.844 1 86.38 472 ASP A C 1
ATOM 3829 O O . ASP A 1 472 ? 32.188 -4.43 -19.25 1 86.38 472 ASP A O 1
ATOM 3833 N N . PRO A 1 473 ? 32.094 -2.867 -17.609 1 85.5 473 PRO A N 1
ATOM 3834 C CA . PRO A 1 473 ? 31.719 -3.908 -16.656 1 85.5 473 PRO A CA 1
ATOM 3835 C C . PRO A 1 473 ? 30.266 -4.34 -16.781 1 85.5 473 PRO A C 1
ATOM 3837 O O . PRO A 1 473 ? 29.828 -5.273 -16.109 1 85.5 473 PRO A O 1
ATOM 3840 N N . PHE A 1 474 ? 29.562 -3.725 -17.641 1 85.44 474 PHE A N 1
ATOM 3841 C CA . PHE A 1 474 ? 28.125 -3.965 -17.688 1 85.44 474 PHE A CA 1
ATOM 3842 C C . PHE A 1 474 ? 27.781 -4.941 -18.797 1 85.44 474 PHE A C 1
ATOM 3844 O O . PHE A 1 474 ? 26.672 -5.461 -18.859 1 85.44 474 PHE A O 1
ATOM 3851 N N . ILE A 1 475 ? 28.578 -5.16 -19.734 1 77.81 475 ILE A N 1
ATOM 3852 C CA . ILE A 1 475 ? 28.281 -6.055 -20.844 1 77.81 475 ILE A CA 1
ATOM 3853 C C . ILE A 1 475 ? 29.016 -7.379 -20.656 1 77.81 475 ILE A C 1
ATOM 3855 O O . ILE A 1 475 ? 30.219 -7.395 -20.344 1 77.81 475 ILE A O 1
ATOM 3859 N N . THR A 1 476 ? 28.5 -8.352 -19.984 1 59.59 476 THR A N 1
ATOM 3860 C CA . THR A 1 476 ? 29.125 -9.641 -19.734 1 59.59 476 THR A CA 1
ATOM 3861 C C . THR A 1 476 ? 29.797 -10.172 -21.016 1 59.59 476 THR A C 1
ATOM 3863 O O . THR A 1 476 ? 29.188 -10.141 -22.078 1 59.59 476 THR A O 1
ATOM 3866 N N . SER A 1 477 ? 31.109 -10.062 -21.094 1 48.62 477 SER A N 1
ATOM 3867 C CA . SER A 1 477 ? 31.766 -10.898 -22.094 1 48.62 477 SER A CA 1
ATOM 3868 C C . SER A 1 477 ? 31.344 -12.359 -21.953 1 48.62 477 SER A C 1
ATOM 3870 O O . SER A 1 477 ? 31.281 -12.883 -20.844 1 48.62 477 SER A O 1
ATOM 3872 N N . ALA A 1 478 ? 30.562 -12.938 -22.781 1 40.97 478 ALA A N 1
ATOM 3873 C CA . ALA A 1 478 ? 30.391 -14.383 -22.891 1 40.97 478 ALA A CA 1
ATOM 3874 C C . ALA A 1 478 ? 31.719 -15.109 -22.688 1 40.97 478 ALA A C 1
ATOM 3876 O O . ALA A 1 478 ? 32.625 -15.023 -23.516 1 40.97 478 ALA A O 1
ATOM 3877 N N . VAL A 1 479 ? 32.312 -15.211 -21.641 1 37.28 479 VAL A N 1
ATOM 3878 C CA . VAL A 1 479 ? 33.344 -16.25 -21.594 1 37.28 479 VAL A CA 1
ATOM 3879 C C . VAL A 1 479 ? 32.75 -17.562 -22.156 1 37.28 479 VAL A C 1
ATOM 3881 O O . VAL A 1 479 ? 31.703 -18.016 -21.719 1 37.28 479 VAL A O 1
ATOM 3884 N N . ASP A 1 480 ? 33.219 -18 -23.406 1 34.97 480 ASP A N 1
ATOM 3885 C CA . ASP A 1 480 ? 33.125 -19.344 -23.984 1 34.97 480 ASP A CA 1
ATOM 3886 C C . ASP A 1 480 ? 33.531 -20.406 -22.953 1 34.97 480 ASP A C 1
ATOM 3888 O O . ASP A 1 480 ? 34.688 -20.438 -22.5 1 34.97 480 ASP A O 1
ATOM 3892 N N . GLY A 1 481 ? 32.906 -20.781 -22.047 1 29.5 481 GLY A N 1
ATOM 3893 C CA . GLY A 1 481 ? 33.156 -22.016 -21.328 1 29.5 481 GLY A CA 1
ATOM 3894 C C . GLY A 1 481 ? 33.375 -23.203 -22.266 1 29.5 481 GLY A C 1
ATOM 3895 O O . GLY A 1 481 ? 32.406 -23.922 -22.578 1 29.5 481 GLY A O 1
ATOM 3896 N N . LYS A 1 482 ? 34.219 -23.234 -23.422 1 30.77 482 LYS A N 1
ATOM 3897 C CA . LYS A 1 482 ? 34.625 -24.531 -23.938 1 30.77 482 LYS A CA 1
ATOM 3898 C C . LYS A 1 482 ? 35.312 -25.359 -22.859 1 30.77 482 LYS A C 1
ATOM 3900 O O . LYS A 1 482 ? 36.406 -25.016 -22.406 1 30.77 482 LYS A O 1
ATOM 3905 N N . THR A 1 483 ? 34.625 -26 -21.906 1 27.34 483 THR A N 1
ATOM 3906 C CA . THR A 1 483 ? 35.125 -27.234 -21.312 1 27.34 483 THR A CA 1
ATOM 3907 C C . THR A 1 483 ? 35.75 -28.125 -22.375 1 27.34 483 THR A C 1
ATOM 3909 O O . THR A 1 483 ? 35.062 -28.609 -23.281 1 27.34 483 THR A O 1
ATOM 3912 N N . SER A 1 484 ? 36.906 -27.812 -22.891 1 26 484 SER A N 1
ATOM 3913 C CA . SER A 1 484 ? 37.781 -28.797 -23.531 1 26 484 SER A CA 1
ATOM 3914 C C . SER A 1 484 ? 37.812 -30.094 -22.734 1 26 484 SER A C 1
ATOM 3916 O O . SER A 1 484 ? 38.281 -30.125 -21.594 1 26 484 SER A O 1
ATOM 3918 N N . GLY A 1 485 ? 36.719 -30.922 -22.797 1 24.8 485 GLY A N 1
ATOM 3919 C CA . GLY A 1 485 ? 36.781 -32.344 -22.562 1 24.8 485 GLY A CA 1
ATOM 3920 C C . GLY A 1 485 ? 38.031 -32.969 -23.141 1 24.8 485 GLY A C 1
ATOM 3921 O O . GLY A 1 485 ? 38.281 -32.906 -24.344 1 24.8 485 GLY A O 1
ATOM 3922 N N . ASN A 1 486 ? 39.188 -32.844 -22.469 1 24.31 486 ASN A N 1
ATOM 3923 C CA . ASN A 1 486 ? 40.375 -33.688 -22.641 1 24.31 486 ASN A CA 1
ATOM 3924 C C . ASN A 1 486 ? 39.969 -35.156 -22.859 1 24.31 486 ASN A C 1
ATOM 3926 O O . ASN A 1 486 ? 39.344 -35.75 -21.984 1 24.31 486 ASN A O 1
ATOM 3930 N N . ASP A 1 487 ? 39.688 -35.562 -24.109 1 24.75 487 ASP A N 1
ATOM 3931 C CA . ASP A 1 487 ? 39.531 -36.875 -24.75 1 24.75 487 ASP A CA 1
ATOM 3932 C C . ASP A 1 487 ? 40.688 -37.812 -24.359 1 24.75 487 ASP A C 1
ATOM 3934 O O . ASP A 1 487 ? 40.875 -38.844 -24.984 1 24.75 487 ASP A O 1
ATOM 3938 N N . THR A 1 488 ? 41.594 -37.438 -23.453 1 25.14 488 THR A N 1
ATOM 3939 C CA . THR A 1 488 ? 42.625 -38.469 -23.438 1 25.14 488 THR A CA 1
ATOM 3940 C C . THR A 1 488 ? 42.062 -39.812 -22.938 1 25.14 488 THR A C 1
ATOM 3942 O O . THR A 1 488 ? 41.719 -39.938 -21.766 1 25.14 488 THR A O 1
ATOM 3945 N N . VAL A 1 489 ? 41.219 -40.469 -23.828 1 27.67 489 VAL A N 1
ATOM 3946 C CA . VAL A 1 489 ? 41.062 -41.906 -23.75 1 27.67 489 VAL A CA 1
ATOM 3947 C C . VAL A 1 489 ? 42.438 -42.594 -23.719 1 27.67 489 VAL A C 1
ATOM 3949 O O . VAL A 1 489 ? 43.281 -42.312 -24.562 1 27.67 489 VAL A O 1
ATOM 3952 N N . PRO A 1 490 ? 42.875 -42.906 -22.531 1 27.25 490 PRO A N 1
ATOM 3953 C CA . PRO A 1 490 ? 43.969 -43.875 -22.609 1 27.25 490 PRO A CA 1
ATOM 3954 C C . PRO A 1 490 ? 43.625 -45.094 -23.484 1 27.25 490 PRO A C 1
ATOM 3956 O O . PRO A 1 490 ? 42.469 -45.406 -23.703 1 27.25 490 PRO A O 1
ATOM 3959 N N . GLU A 1 491 ? 44.656 -45.688 -24.172 1 22.03 491 GLU A N 1
ATOM 3960 C CA . GLU A 1 491 ? 44.656 -47.094 -24.562 1 22.03 491 GLU A CA 1
ATOM 3961 C C . GLU A 1 491 ? 44.438 -48 -23.359 1 22.03 491 GLU A C 1
ATOM 3963 O O . GLU A 1 491 ? 44.938 -47.75 -22.266 1 22.03 491 GLU A O 1
ATOM 3968 N N . MET B 1 1 ? -17.516 25.797 23.078 1 43.75 1 MET B N 1
ATOM 3969 C CA . MET B 1 1 ? -17.969 24.688 22.234 1 43.75 1 MET B CA 1
ATOM 3970 C C . MET B 1 1 ? -19.469 24.781 21.984 1 43.75 1 MET B C 1
ATOM 3972 O O . MET B 1 1 ? -20.25 24.922 22.922 1 43.75 1 MET B O 1
ATOM 3976 N N . ASP B 1 2 ? -19.812 25.203 20.812 1 62.12 2 ASP B N 1
ATOM 3977 C CA . ASP B 1 2 ? -21.172 25.5 20.359 1 62.12 2 ASP B CA 1
ATOM 3978 C C . ASP B 1 2 ? -22.141 24.406 20.797 1 62.12 2 ASP B C 1
ATOM 3980 O O . ASP B 1 2 ? -21.75 23.25 20.953 1 62.12 2 ASP B O 1
ATOM 3984 N N . GLN B 1 3 ? -23.078 24.828 21.625 1 68.31 3 GLN B N 1
ATOM 3985 C CA . GLN B 1 3 ? -24.172 23.984 22.094 1 68.31 3 GLN B CA 1
ATOM 3986 C C . GLN B 1 3 ? -24.547 22.922 21.047 1 68.31 3 GLN B C 1
ATOM 3988 O O . GLN B 1 3 ? -24.812 21.781 21.391 1 68.31 3 GLN B O 1
ATOM 3993 N N . GLU B 1 4 ? -24.453 23.312 19.875 1 78.5 4 GLU B N 1
ATOM 3994 C CA . GLU B 1 4 ? -24.812 22.406 18.797 1 78.5 4 GLU B CA 1
ATOM 3995 C C . GLU B 1 4 ? -23.734 21.328 18.594 1 78.5 4 GLU B C 1
ATOM 3997 O O . GLU B 1 4 ? -24.062 20.156 18.375 1 78.5 4 GLU B O 1
ATOM 4002 N N . GLN B 1 5 ? -22.609 21.734 18.781 1 79.44 5 GLN B N 1
ATOM 4003 C CA . GLN B 1 5 ? -21.516 20.781 18.656 1 79.44 5 GLN B CA 1
ATOM 4004 C C . GLN B 1 5 ? -21.531 19.766 19.797 1 79.44 5 GLN B C 1
ATOM 4006 O O . GLN B 1 5 ? -21.281 18.578 19.578 1 79.44 5 GLN B O 1
ATOM 4011 N N . LYS B 1 6 ? -21.891 20.188 20.953 1 83.38 6 LYS B N 1
ATOM 4012 C CA . LYS B 1 6 ? -21.984 19.297 22.109 1 83.38 6 LYS B CA 1
ATOM 4013 C C . LYS B 1 6 ? -23.141 18.312 21.938 1 83.38 6 LYS B C 1
ATOM 4015 O O . LYS B 1 6 ? -23 17.141 22.312 1 83.38 6 LYS B O 1
ATOM 4020 N N . ARG B 1 7 ? -24.141 18.844 21.391 1 89.19 7 ARG B N 1
ATOM 4021 C CA . ARG B 1 7 ? -25.281 17.969 21.141 1 89.19 7 ARG B CA 1
ATOM 4022 C C . ARG B 1 7 ? -24.906 16.859 20.172 1 89.19 7 ARG B C 1
ATOM 4024 O O . ARG B 1 7 ? -25.203 15.68 20.422 1 89.19 7 ARG B O 1
ATOM 4031 N N . ARG B 1 8 ? -24.297 17.172 19.141 1 90.94 8 ARG B N 1
ATOM 4032 C CA . ARG B 1 8 ? -23.906 16.188 18.141 1 90.94 8 ARG B CA 1
ATOM 4033 C C . ARG B 1 8 ? -22.906 15.188 18.703 1 90.94 8 ARG B C 1
ATOM 4035 O O . ARG B 1 8 ? -22.984 13.992 18.406 1 90.94 8 ARG B O 1
ATOM 4042 N N . GLU B 1 9 ? -22.094 15.688 19.516 1 92.06 9 GLU B N 1
ATOM 4043 C CA . GLU B 1 9 ? -21.125 14.812 20.156 1 92.06 9 GLU B CA 1
ATOM 4044 C C . GLU B 1 9 ? -21.812 13.805 21.078 1 92.06 9 GLU B C 1
ATOM 4046 O O . GLU B 1 9 ? -21.453 12.617 21.078 1 92.06 9 GLU B O 1
ATOM 4051 N N . ASN B 1 10 ? -22.75 14.312 21.766 1 92.81 10 ASN B N 1
ATOM 4052 C CA . ASN B 1 10 ? -23.5 13.43 22.656 1 92.81 10 ASN B CA 1
ATOM 4053 C C . ASN B 1 10 ? -24.266 12.359 21.891 1 92.81 10 ASN B C 1
ATOM 4055 O O . ASN B 1 10 ? -24.266 11.188 22.281 1 92.81 10 ASN B O 1
ATOM 4059 N N . LEU B 1 11 ? -24.891 12.781 20.797 1 94.75 11 LEU B N 1
ATOM 4060 C CA . LEU B 1 11 ? -25.594 11.828 19.953 1 94.75 11 LEU B CA 1
ATOM 4061 C C . LEU B 1 11 ? -24.641 10.766 19.422 1 94.75 11 LEU B C 1
ATOM 4063 O O . LEU B 1 11 ? -24.953 9.57 19.453 1 94.75 11 LEU B O 1
ATOM 4067 N N . TYR B 1 12 ? -23.531 11.234 18.984 1 95.38 12 TYR B N 1
ATOM 4068 C CA . TYR B 1 12 ? -22.5 10.359 18.438 1 95.38 12 TYR B CA 1
ATOM 4069 C C . TYR B 1 12 ? -22.016 9.359 19.484 1 95.38 12 TYR B C 1
ATOM 4071 O O . TYR B 1 12 ? -21.953 8.156 19.219 1 95.38 12 TYR B O 1
ATOM 4079 N N . ARG B 1 13 ? -21.797 9.766 20.703 1 94.44 13 ARG B N 1
ATOM 4080 C CA . ARG B 1 13 ? -21.297 8.898 21.766 1 94.44 13 ARG B CA 1
ATOM 4081 C C . ARG B 1 13 ? -22.344 7.859 22.156 1 94.44 13 ARG B C 1
ATOM 4083 O O . ARG B 1 13 ? -22.016 6.691 22.375 1 94.44 13 ARG B O 1
ATOM 4090 N N . LYS B 1 14 ? -23.531 8.336 22.25 1 95.06 14 LYS B N 1
ATOM 4091 C CA . LYS B 1 14 ? -24.609 7.426 22.578 1 95.06 14 LYS B CA 1
ATOM 4092 C C . LYS B 1 14 ? -24.766 6.348 21.516 1 95.06 14 LYS B C 1
ATOM 4094 O O . LYS B 1 14 ? -24.906 5.164 21.828 1 95.06 14 LYS B O 1
ATOM 4099 N N . PHE B 1 15 ? -24.734 6.77 20.297 1 96.12 15 PHE B N 1
ATOM 4100 C CA . PHE B 1 15 ? -24.859 5.832 19.188 1 96.12 15 PHE B CA 1
ATOM 4101 C C . PHE B 1 15 ? -23.703 4.836 19.188 1 96.12 15 PHE B C 1
ATOM 4103 O O . PHE B 1 15 ? -23.922 3.631 19.031 1 96.12 15 PHE B O 1
ATOM 4110 N N . ARG B 1 16 ? -22.531 5.336 19.312 1 94.19 16 ARG B N 1
ATOM 4111 C CA . ARG B 1 16 ? -21.328 4.5 19.312 1 94.19 16 ARG B CA 1
ATOM 4112 C C . ARG B 1 16 ? -21.391 3.453 20.422 1 94.19 16 ARG B C 1
ATOM 4114 O O . ARG B 1 16 ? -21.047 2.293 20.203 1 94.19 16 ARG B O 1
ATOM 4121 N N . GLU B 1 17 ? -21.844 3.869 21.562 1 92.5 17 GLU B N 1
ATOM 4122 C CA . GLU B 1 17 ? -21.984 2.955 22.688 1 92.5 17 GLU B CA 1
ATOM 4123 C C . GLU B 1 17 ? -22.984 1.852 22.391 1 92.5 17 GLU B C 1
ATOM 4125 O O . GLU B 1 17 ? -22.719 0.673 22.625 1 92.5 17 GLU B O 1
ATOM 4130 N N . LEU B 1 18 ? -24.047 2.211 21.844 1 92.38 18 LEU B N 1
ATOM 4131 C CA . LEU B 1 18 ? -25.078 1.235 21.516 1 92.38 18 LEU B CA 1
ATOM 4132 C C . LEU B 1 18 ? -24.594 0.292 20.422 1 92.38 18 LEU B C 1
ATOM 4134 O O . LEU B 1 18 ? -24.891 -0.904 20.453 1 92.38 18 LEU B O 1
ATOM 4138 N N . ALA B 1 19 ? -23.891 0.85 19.5 1 90.31 19 ALA B N 1
ATOM 4139 C CA . ALA B 1 19 ? -23.406 0.068 18.359 1 90.31 19 ALA B CA 1
ATOM 4140 C C . ALA B 1 19 ? -22.359 -0.955 18.812 1 90.31 19 ALA B C 1
ATOM 4142 O O . ALA B 1 19 ? -22.172 -1.982 18.156 1 90.31 19 ALA B O 1
ATOM 4143 N N . SER B 1 20 ? -21.688 -0.691 19.906 1 88.5 20 SER B N 1
ATOM 4144 C CA . SER B 1 20 ? -20.625 -1.564 20.406 1 88.5 20 SER B CA 1
ATOM 4145 C C . SER B 1 20 ? -21.203 -2.883 20.922 1 88.5 20 SER B C 1
ATOM 4147 O O . SER B 1 20 ? -20.469 -3.855 21.094 1 88.5 20 SER B O 1
ATOM 4149 N N . SER B 1 21 ? -22.5 -2.951 21.047 1 86.94 21 SER B N 1
ATOM 4150 C CA . SER B 1 21 ? -23.156 -4.176 21.5 1 86.94 21 SER B CA 1
ATOM 4151 C C . SER B 1 21 ? -23.375 -5.145 20.359 1 86.94 21 SER B C 1
ATOM 4153 O O . SER B 1 21 ? -23.797 -6.285 20.562 1 86.94 21 SER B O 1
ATOM 4155 N N . GLY B 1 22 ? -23.094 -4.734 19.188 1 83.88 22 GLY B N 1
ATOM 4156 C CA . GLY B 1 22 ? -23.234 -5.605 18.031 1 83.88 22 GLY B CA 1
ATOM 4157 C C . GLY B 1 22 ? -24.562 -5.477 17.328 1 83.88 22 GLY B C 1
ATOM 4158 O O . GLY B 1 22 ? -24.781 -6.066 16.281 1 83.88 22 GLY B O 1
ATOM 4159 N N . GLU B 1 23 ? -25.453 -4.691 17.875 1 87.69 23 GLU B N 1
ATOM 4160 C CA . GLU B 1 23 ? -26.766 -4.48 17.281 1 87.69 23 GLU B CA 1
ATOM 4161 C C . GLU B 1 23 ? -26.828 -3.135 16.562 1 87.69 23 GLU B C 1
ATOM 4163 O O . GLU B 1 23 ? -26.062 -2.219 16.875 1 87.69 23 GLU B O 1
ATOM 4168 N N . ILE B 1 24 ? -27.719 -3.1 15.609 1 91.75 24 ILE B N 1
ATOM 4169 C CA . ILE B 1 24 ? -27.953 -1.832 14.93 1 91.75 24 ILE B CA 1
ATOM 4170 C C . ILE B 1 24 ? -28.859 -0.949 15.789 1 91.75 24 ILE B C 1
ATOM 4172 O O . ILE B 1 24 ? -30 -1.308 16.078 1 91.75 24 ILE B O 1
ATOM 4176 N N . PRO B 1 25 ? -28.375 0.172 16.156 1 92.69 25 PRO B N 1
ATOM 4177 C CA . PRO B 1 25 ? -29.141 1.019 17.062 1 92.69 25 PRO B CA 1
ATOM 4178 C C . PRO B 1 25 ? -30.438 1.523 16.438 1 92.69 25 PRO B C 1
ATOM 4180 O O . PRO B 1 25 ? -30.453 1.885 15.258 1 92.69 25 PRO B O 1
ATOM 4183 N N . SER B 1 26 ? -31.672 1.587 17.141 1 91.94 26 SER B N 1
ATOM 4184 C CA . SER B 1 26 ? -32.969 1.936 16.578 1 91.94 26 SER B CA 1
ATOM 4185 C C . SER B 1 26 ? -33.531 3.211 17.203 1 91.94 26 SER B C 1
ATOM 4187 O O . SER B 1 26 ? -34.5 3.777 16.703 1 91.94 26 SER B O 1
ATOM 4189 N N . ASN B 1 27 ? -32.969 3.834 18.188 1 91.12 27 ASN B N 1
ATOM 4190 C CA . ASN B 1 27 ? -33.594 4.934 18.922 1 91.12 27 ASN B CA 1
ATOM 4191 C C . ASN B 1 27 ? -33.062 6.285 18.453 1 91.12 27 ASN B C 1
ATOM 4193 O O . ASN B 1 27 ? -32.781 7.164 19.281 1 91.12 27 ASN B O 1
ATOM 4197 N N . PHE B 1 28 ? -32.906 6.496 17.109 1 96.62 28 PHE B N 1
ATOM 4198 C CA . PHE B 1 28 ? -32.469 7.738 16.516 1 96.62 28 PHE B CA 1
ATOM 4199 C C . PHE B 1 28 ? -33.312 8.086 15.289 1 96.62 28 PHE B C 1
ATOM 4201 O O . PHE B 1 28 ? -33.656 7.203 14.508 1 96.62 28 PHE B O 1
ATOM 4208 N N . ASP B 1 29 ? -33.75 9.289 15.148 1 96.12 29 ASP B N 1
ATOM 4209 C CA . ASP B 1 29 ? -34.531 9.68 13.969 1 96.12 29 ASP B CA 1
ATOM 4210 C C . ASP B 1 29 ? -33.594 10.008 12.797 1 96.12 29 ASP B C 1
ATOM 4212 O O . ASP B 1 29 ? -32.375 9.867 12.906 1 96.12 29 ASP B O 1
ATOM 4216 N N . GLU B 1 30 ? -34.156 10.352 11.703 1 96.81 30 GLU B N 1
ATOM 4217 C CA . GLU B 1 30 ? -33.406 10.586 10.461 1 96.81 30 GLU B CA 1
ATOM 4218 C C . GLU B 1 30 ? -32.375 11.68 10.633 1 96.81 30 GLU B C 1
ATOM 4220 O O . GLU B 1 30 ? -31.203 11.508 10.25 1 96.81 30 GLU B O 1
ATOM 4225 N N . ASN B 1 31 ? -32.75 12.781 11.211 1 96.12 31 ASN B N 1
ATOM 4226 C CA . ASN B 1 31 ? -31.844 13.914 11.406 1 96.12 31 ASN B CA 1
ATOM 4227 C C . ASN B 1 31 ? -30.719 13.578 12.375 1 96.12 31 ASN B C 1
ATOM 4229 O O . ASN B 1 31 ? -29.578 14.023 12.195 1 96.12 31 ASN B O 1
ATOM 4233 N N . ASP B 1 32 ? -31.078 12.805 13.344 1 97 32 ASP B N 1
ATOM 4234 C CA . ASP B 1 32 ? -30.062 12.344 14.273 1 97 32 ASP B CA 1
ATOM 4235 C C . ASP B 1 32 ? -28.969 11.555 13.547 1 97 32 ASP B C 1
ATOM 4237 O O . ASP B 1 32 ? -27.781 11.797 13.766 1 97 32 ASP B O 1
ATOM 4241 N N . LEU B 1 33 ? -29.422 10.641 12.703 1 97.56 33 LEU B N 1
ATOM 4242 C CA . LEU B 1 33 ? -28.484 9.766 12.008 1 97.56 33 LEU B CA 1
ATOM 4243 C C . LEU B 1 33 ? -27.578 10.57 11.086 1 97.56 33 LEU B C 1
ATOM 4245 O O . LEU B 1 33 ? -26.375 10.281 10.969 1 97.56 33 LEU B O 1
ATOM 4249 N N . VAL B 1 34 ? -28.156 11.578 10.461 1 96.88 34 VAL B N 1
ATOM 4250 C CA . VAL B 1 34 ? -27.344 12.438 9.602 1 96.88 34 VAL B CA 1
ATOM 4251 C C . VAL B 1 34 ? -26.281 13.156 10.438 1 96.88 34 VAL B C 1
ATOM 4253 O O . VAL B 1 34 ? -25.109 13.172 10.062 1 96.88 34 VAL B O 1
ATOM 4256 N N . ASP B 1 35 ? -26.703 13.633 11.57 1 96.06 35 ASP B N 1
ATOM 4257 C CA . ASP B 1 35 ? -25.797 14.344 12.461 1 96.06 35 ASP B CA 1
ATOM 4258 C C . ASP B 1 35 ? -24.688 13.414 12.961 1 96.06 35 ASP B C 1
ATOM 4260 O O . ASP B 1 35 ? -23.516 13.812 13.016 1 96.06 35 ASP B O 1
ATOM 4264 N N . ILE B 1 36 ? -25.062 12.242 13.297 1 96.75 36 ILE B N 1
ATOM 4265 C CA . ILE B 1 36 ? -24.109 11.266 13.797 1 96.75 36 ILE B CA 1
ATOM 4266 C C . ILE B 1 36 ? -23.109 10.906 12.703 1 96.75 36 ILE B C 1
ATOM 4268 O O . ILE B 1 36 ? -21.906 10.852 12.953 1 96.75 36 ILE B O 1
ATOM 4272 N N . TYR B 1 37 ? -23.594 10.672 11.516 1 97.12 37 TYR B N 1
ATOM 4273 C CA . TYR B 1 37 ? -22.719 10.328 10.398 1 97.12 37 TYR B CA 1
ATOM 4274 C C . TYR B 1 37 ? -21.703 11.422 10.148 1 97.12 37 TYR B C 1
ATOM 4276 O O . TYR B 1 37 ? -20.5 11.148 9.992 1 97.12 37 TYR B O 1
ATOM 4284 N N . ASP B 1 38 ? -22.172 12.586 10.086 1 94.38 38 ASP B N 1
ATOM 4285 C CA . ASP B 1 38 ? -21.312 13.719 9.773 1 94.38 38 ASP B CA 1
ATOM 4286 C C . ASP B 1 38 ? -20.266 13.93 10.867 1 94.38 38 ASP B C 1
ATOM 4288 O O . ASP B 1 38 ? -19.109 14.234 10.578 1 94.38 38 ASP B O 1
ATOM 4292 N N . TYR B 1 39 ? -20.703 13.766 12.07 1 93.81 39 TYR B N 1
ATOM 4293 C CA . TYR B 1 39 ? -19.75 13.867 13.164 1 93.81 39 TYR B CA 1
ATOM 4294 C C . TYR B 1 39 ? -18.703 12.766 13.062 1 93.81 39 TYR B C 1
ATOM 4296 O O . TYR B 1 39 ? -17.5 13.008 13.266 1 93.81 39 TYR B O 1
ATOM 4304 N N . ALA B 1 40 ? -19.125 11.531 12.797 1 94.56 40 ALA B N 1
ATOM 4305 C CA . ALA B 1 40 ? -18.203 10.406 12.641 1 94.56 40 ALA B CA 1
ATOM 4306 C C . ALA B 1 40 ? -17.219 10.648 11.5 1 94.56 40 ALA B C 1
ATOM 4308 O O . ALA B 1 40 ? -16.062 10.227 11.57 1 94.56 40 ALA B O 1
ATOM 4309 N N . ASN B 1 41 ? -17.688 11.242 10.469 1 92.81 41 ASN B N 1
ATOM 4310 C CA . ASN B 1 41 ? -16.812 11.586 9.344 1 92.81 41 ASN B CA 1
ATOM 4311 C C . ASN B 1 41 ? -15.703 12.539 9.766 1 92.81 41 ASN B C 1
ATOM 4313 O O . ASN B 1 41 ? -14.539 12.336 9.406 1 92.81 41 ASN B O 1
ATOM 4317 N N . ASP B 1 42 ? -16.031 13.469 10.586 1 87.25 42 ASP B N 1
ATOM 4318 C CA . ASP B 1 42 ? -15.062 14.438 11.086 1 87.25 42 ASP B CA 1
ATOM 4319 C C . ASP B 1 42 ? -14.031 13.766 11.992 1 87.25 42 ASP B C 1
ATOM 4321 O O . ASP B 1 42 ? -12.883 14.219 12.07 1 87.25 42 ASP B O 1
ATOM 4325 N N . SER B 1 43 ? -14.531 12.742 12.578 1 89.06 43 SER B N 1
ATOM 4326 C CA . SER B 1 43 ? -13.664 12.047 13.523 1 89.06 43 SER B CA 1
ATOM 4327 C C . SER B 1 43 ? -12.992 10.844 12.875 1 89.06 43 SER B C 1
ATOM 4329 O O . SER B 1 43 ? -12.375 10.031 13.562 1 89.06 43 SER B O 1
ATOM 4331 N N . TYR B 1 44 ? -13.219 10.602 11.609 1 90.56 44 TYR B N 1
ATOM 4332 C CA . TYR B 1 44 ? -12.656 9.5 10.836 1 90.56 44 TYR B CA 1
ATOM 4333 C C . TYR B 1 44 ? -13.023 8.156 11.453 1 90.56 44 TYR B C 1
ATOM 4335 O O . TYR B 1 44 ? -12.188 7.254 11.547 1 90.56 44 TYR B O 1
ATOM 4343 N N . ASP B 1 45 ? -14.195 8.148 11.938 1 93.19 45 ASP B N 1
ATOM 4344 C CA . ASP B 1 45 ? -14.719 6.91 12.5 1 93.19 45 ASP B CA 1
ATOM 4345 C C . ASP B 1 45 ? -15.578 6.164 11.484 1 93.19 45 ASP B C 1
ATOM 4347 O O . ASP B 1 45 ? -16.812 6.262 11.516 1 93.19 45 ASP B O 1
ATOM 4351 N N . GLU B 1 46 ? -14.953 5.375 10.734 1 94.44 46 GLU B N 1
ATOM 4352 C CA . GLU B 1 46 ? -15.609 4.672 9.641 1 94.44 46 GLU B CA 1
ATOM 4353 C C . GLU B 1 46 ? -16.594 3.623 10.164 1 94.44 46 GLU B C 1
ATOM 4355 O O . GLU B 1 46 ? -17.609 3.359 9.539 1 94.44 46 GLU B O 1
ATOM 4360 N N . ALA B 1 47 ? -16.266 3.096 11.32 1 93.81 47 ALA B N 1
ATOM 4361 C CA . ALA B 1 47 ? -17.125 2.062 11.906 1 93.81 47 ALA B CA 1
ATOM 4362 C C . ALA B 1 47 ? -18.5 2.611 12.227 1 93.81 47 ALA B C 1
ATOM 4364 O O . ALA B 1 47 ? -19.516 2.008 11.867 1 93.81 47 ALA B O 1
ATOM 4365 N N . VAL B 1 48 ? -18.469 3.758 12.805 1 95.44 48 VAL B N 1
ATOM 4366 C CA . VAL B 1 48 ? -19.734 4.379 13.164 1 95.44 48 VAL B CA 1
ATOM 4367 C C . VAL B 1 48 ? -20.469 4.828 11.898 1 95.44 48 VAL B C 1
ATOM 4369 O O . VAL B 1 48 ? -21.688 4.703 11.805 1 95.44 48 VAL B O 1
ATOM 4372 N N . GLN B 1 49 ? -19.703 5.305 10.938 1 96.69 49 GLN B N 1
ATOM 4373 C CA . GLN B 1 49 ? -20.328 5.676 9.672 1 96.69 49 GLN B CA 1
ATOM 4374 C C . GLN B 1 49 ? -21.078 4.5 9.07 1 96.69 49 GLN B C 1
ATOM 4376 O O . GLN B 1 49 ? -22.25 4.637 8.695 1 96.69 49 GLN B O 1
ATOM 4381 N N . LEU B 1 50 ? -20.422 3.408 9.055 1 96.25 50 LEU B N 1
ATOM 4382 C CA . LEU B 1 50 ? -21.031 2.229 8.445 1 96.25 50 LEU B CA 1
ATOM 4383 C C . LEU B 1 50 ? -22.234 1.752 9.258 1 96.25 50 LEU B C 1
ATOM 4385 O O . LEU B 1 50 ? -23.25 1.348 8.688 1 96.25 50 LEU B O 1
ATOM 4389 N N . GLN B 1 51 ? -22.188 1.85 10.547 1 95.69 51 GLN B N 1
ATOM 4390 C CA . GLN B 1 51 ? -23.312 1.463 11.398 1 95.69 51 GLN B CA 1
ATOM 4391 C C . GLN B 1 51 ? -24.516 2.383 11.172 1 95.69 51 GLN B C 1
ATOM 4393 O O . GLN B 1 51 ? -25.656 1.932 11.188 1 95.69 51 GLN B O 1
ATOM 4398 N N . VAL B 1 52 ? -24.203 3.617 10.992 1 97.56 52 VAL B N 1
ATOM 4399 C CA . VAL B 1 52 ? -25.266 4.562 10.688 1 97.56 52 VAL B CA 1
ATOM 4400 C C . VAL B 1 52 ? -25.922 4.199 9.359 1 97.56 52 VAL B C 1
ATOM 4402 O O . VAL B 1 52 ? -27.156 4.25 9.227 1 97.56 52 VAL B O 1
ATOM 4405 N N . ILE B 1 53 ? -25.109 3.787 8.445 1 97.25 53 ILE B N 1
ATOM 4406 C CA . ILE B 1 53 ? -25.625 3.408 7.137 1 97.25 53 ILE B CA 1
ATOM 4407 C C . ILE B 1 53 ? -26.516 2.176 7.27 1 97.25 53 ILE B C 1
ATOM 4409 O O . ILE B 1 53 ? -27.594 2.107 6.664 1 97.25 53 ILE B O 1
ATOM 4413 N N . PHE B 1 54 ? -26.125 1.266 8.094 1 96.38 54 PHE B N 1
ATOM 4414 C CA . PHE B 1 54 ? -26.969 0.102 8.344 1 96.38 54 PHE B CA 1
ATOM 4415 C C . PHE B 1 54 ? -28.297 0.517 8.969 1 96.38 54 PHE B C 1
ATOM 4417 O O . PHE B 1 54 ? -29.359 0.044 8.562 1 96.38 54 PHE B O 1
ATOM 4424 N N . ALA B 1 55 ? -28.203 1.368 9.93 1 97.06 55 ALA B N 1
ATOM 4425 C CA . ALA B 1 55 ? -29.422 1.86 10.578 1 97.06 55 ALA B CA 1
ATOM 4426 C C . ALA B 1 55 ? -30.328 2.574 9.578 1 97.06 55 ALA B C 1
ATOM 4428 O O . ALA B 1 55 ? -31.547 2.389 9.586 1 97.06 55 ALA B O 1
ATOM 4429 N N . ALA B 1 56 ? -29.719 3.342 8.742 1 97.19 56 ALA B N 1
ATOM 4430 C CA . ALA B 1 56 ? -30.453 4.094 7.734 1 97.19 56 ALA B CA 1
ATOM 4431 C C . ALA B 1 56 ? -31.172 3.154 6.766 1 97.19 56 ALA B C 1
ATOM 4433 O O . ALA B 1 56 ? -32.344 3.367 6.434 1 97.19 56 ALA B O 1
ATOM 4434 N N . VAL B 1 57 ? -30.469 2.156 6.352 1 96.38 57 VAL B N 1
ATOM 4435 C CA . VAL B 1 57 ? -31.031 1.188 5.414 1 96.38 57 VAL B CA 1
ATOM 4436 C C . VAL B 1 57 ? -32.188 0.461 6.059 1 96.38 57 VAL B C 1
ATOM 4438 O O . VAL B 1 57 ? -33.219 0.191 5.402 1 96.38 57 VAL B O 1
ATOM 4441 N N . ARG B 1 58 ? -32.094 0.238 7.305 1 96.19 58 ARG B N 1
ATOM 4442 C CA . ARG B 1 58 ? -33.125 -0.53 8.023 1 96.19 58 ARG B CA 1
ATOM 4443 C C . ARG B 1 58 ? -34.344 0.337 8.344 1 96.19 58 ARG B C 1
ATOM 4445 O O . ARG B 1 58 ? -35.469 -0.054 8.086 1 96.19 58 ARG B O 1
ATOM 4452 N N . TYR B 1 59 ? -34.094 1.539 8.828 1 96.5 59 TYR B N 1
ATOM 4453 C CA . TYR B 1 59 ? -35.156 2.297 9.445 1 96.5 59 TYR B CA 1
ATOM 4454 C C . TYR B 1 59 ? -35.625 3.432 8.539 1 96.5 59 TYR B C 1
ATOM 4456 O O . TYR B 1 59 ? -36.75 3.908 8.664 1 96.5 59 TYR B O 1
ATOM 4464 N N . PHE B 1 60 ? -34.719 3.918 7.641 1 96.69 60 PHE B N 1
ATOM 4465 C CA . PHE B 1 60 ? -35.062 5.043 6.773 1 96.69 60 PHE B CA 1
ATOM 4466 C C . PHE B 1 60 ? -34.594 4.785 5.348 1 96.69 60 PHE B C 1
ATOM 4468 O O . PHE B 1 60 ? -33.875 5.594 4.77 1 96.69 60 PHE B O 1
ATOM 4475 N N . PRO B 1 61 ? -35.062 3.758 4.695 1 93.44 61 PRO B N 1
ATOM 4476 C CA . PRO B 1 61 ? -34.562 3.359 3.375 1 93.44 61 PRO B CA 1
ATOM 4477 C C . PRO B 1 61 ? -34.875 4.398 2.297 1 93.44 61 PRO B C 1
ATOM 4479 O O . PRO B 1 61 ? -34.188 4.43 1.264 1 93.44 61 PRO B O 1
ATOM 4482 N N . ASP B 1 62 ? -35.812 5.34 2.527 1 93.25 62 ASP B N 1
ATOM 4483 C CA . ASP B 1 62 ? -36.219 6.289 1.497 1 93.25 62 ASP B CA 1
ATOM 4484 C C . ASP B 1 62 ? -35.594 7.668 1.756 1 93.25 62 ASP B C 1
ATOM 4486 O O . ASP B 1 62 ? -35.906 8.633 1.048 1 93.25 62 ASP B O 1
ATOM 4490 N N . SER B 1 63 ? -34.812 7.738 2.758 1 95.25 63 SER B N 1
ATOM 4491 C CA . SER B 1 63 ? -34.156 9.016 3.066 1 95.25 63 SER B CA 1
ATOM 4492 C C . SER B 1 63 ? -33.156 9.406 1.988 1 95.25 63 SER B C 1
ATOM 4494 O O . SER B 1 63 ? -32.188 8.695 1.747 1 95.25 63 SER B O 1
ATOM 4496 N N . ASP B 1 64 ? -33.344 10.531 1.4 1 94.88 64 ASP B N 1
ATOM 4497 C CA . ASP B 1 64 ? -32.438 11.023 0.366 1 94.88 64 ASP B CA 1
ATOM 4498 C C . ASP B 1 64 ? -31.078 11.375 0.954 1 94.88 64 ASP B C 1
ATOM 4500 O O . ASP B 1 64 ? -30.047 11 0.4 1 94.88 64 ASP B O 1
ATOM 4504 N N . GLU B 1 65 ? -31.078 12.039 2.061 1 95.75 65 GLU B N 1
ATOM 4505 C CA . GLU B 1 65 ? -29.844 12.484 2.699 1 95.75 65 GLU B CA 1
ATOM 4506 C C . GLU B 1 65 ? -28.969 11.305 3.125 1 95.75 65 GLU B C 1
ATOM 4508 O O . GLU B 1 65 ? -27.766 11.297 2.898 1 95.75 65 GLU B O 1
ATOM 4513 N N . LEU B 1 66 ? -29.625 10.328 3.689 1 97.06 66 LEU B N 1
ATOM 4514 C CA . LEU B 1 66 ? -28.875 9.164 4.168 1 97.06 66 LEU B CA 1
ATOM 4515 C C . LEU B 1 66 ? -28.406 8.305 3.004 1 97.06 66 LEU B C 1
ATOM 4517 O O . LEU B 1 66 ? -27.359 7.672 3.078 1 97.06 66 LEU B O 1
ATOM 4521 N N . MET B 1 67 ? -29.188 8.297 1.927 1 96.25 67 MET B N 1
ATOM 4522 C CA . MET B 1 67 ? -28.75 7.609 0.714 1 96.25 67 MET B CA 1
ATOM 4523 C C . MET B 1 67 ? -27.516 8.281 0.12 1 96.25 67 MET B C 1
ATOM 4525 O O . MET B 1 67 ? -26.625 7.602 -0.381 1 96.25 67 MET B O 1
ATOM 4529 N N . GLN B 1 68 ? -27.562 9.562 0.172 1 96.75 68 GLN B N 1
ATOM 4530 C CA . GLN B 1 68 ? -26.391 10.305 -0.284 1 96.75 68 GLN B CA 1
ATOM 4531 C C . GLN B 1 68 ? -25.156 9.93 0.527 1 96.75 68 GLN B C 1
ATOM 4533 O O . GLN B 1 68 ? -24.094 9.656 -0.039 1 96.75 68 GLN B O 1
ATOM 4538 N N . ARG B 1 69 ? -25.297 9.922 1.855 1 97.25 69 ARG B N 1
ATOM 4539 C CA . ARG B 1 69 ? -24.172 9.562 2.711 1 97.25 69 ARG B CA 1
ATOM 4540 C C . ARG B 1 69 ? -23.656 8.156 2.389 1 97.25 69 ARG B C 1
ATOM 4542 O O . ARG B 1 69 ? -22.453 7.926 2.332 1 97.25 69 ARG B O 1
ATOM 4549 N N . ARG B 1 70 ? -24.578 7.258 2.145 1 96.5 70 ARG B N 1
ATOM 4550 C CA . ARG B 1 70 ? -24.219 5.895 1.78 1 96.5 70 ARG B CA 1
ATOM 4551 C C . ARG B 1 70 ? -23.422 5.871 0.483 1 96.5 70 ARG B C 1
ATOM 4553 O O . ARG B 1 70 ? -22.359 5.246 0.413 1 96.5 70 ARG B O 1
ATOM 4560 N N . ALA B 1 71 ? -23.906 6.543 -0.508 1 96.69 71 ALA B N 1
ATOM 4561 C CA . ALA B 1 71 ? -23.234 6.562 -1.812 1 96.69 71 ALA B CA 1
ATOM 4562 C C . ALA B 1 71 ? -21.844 7.164 -1.709 1 96.69 71 ALA B C 1
ATOM 4564 O O . ALA B 1 71 ? -20.891 6.625 -2.273 1 96.69 71 ALA B O 1
ATOM 4565 N N . TYR B 1 72 ? -21.688 8.258 -1.002 1 97.38 72 TYR B N 1
ATOM 4566 C CA . TYR B 1 72 ? -20.391 8.898 -0.835 1 97.38 72 TYR B CA 1
ATOM 4567 C C . TYR B 1 72 ? -19.438 8.016 -0.024 1 97.38 72 TYR B C 1
ATOM 4569 O O . TYR B 1 72 ? -18.234 7.98 -0.286 1 97.38 72 TYR B O 1
ATOM 4577 N N . PHE B 1 73 ? -19.969 7.266 0.979 1 96.75 73 PHE B N 1
ATOM 4578 C CA . PHE B 1 73 ? -19.156 6.332 1.754 1 96.75 73 PHE B CA 1
ATOM 4579 C C . PHE B 1 73 ? -18.594 5.238 0.858 1 96.75 73 PHE B C 1
ATOM 4581 O O . PHE B 1 73 ? -17.422 4.867 0.991 1 96.75 73 PHE B O 1
ATOM 4588 N N . LEU B 1 74 ? -19.438 4.754 -0.042 1 96.19 74 LEU B N 1
ATOM 4589 C CA . LEU B 1 74 ? -19.016 3.717 -0.972 1 96.19 74 LEU B CA 1
ATOM 4590 C C . LEU B 1 74 ? -17.844 4.195 -1.824 1 96.19 74 LEU B C 1
ATOM 4592 O O . LEU B 1 74 ? -16.891 3.445 -2.064 1 96.19 74 LEU B O 1
ATOM 4596 N N . LEU B 1 75 ? -17.891 5.418 -2.195 1 95.44 75 LEU B N 1
ATOM 4597 C CA . LEU B 1 75 ? -16.828 5.969 -3.035 1 95.44 75 LEU B CA 1
ATOM 4598 C C . LEU B 1 75 ? -15.602 6.312 -2.201 1 95.44 75 LEU B C 1
ATOM 4600 O O . LEU B 1 75 ? -14.5 5.824 -2.477 1 95.44 75 LEU B O 1
ATOM 4604 N N . GLU B 1 76 ? -15.742 7.059 -1.109 1 94.5 76 GLU B N 1
ATOM 4605 C CA . GLU B 1 76 ? -14.641 7.711 -0.408 1 94.5 76 GLU B CA 1
ATOM 4606 C C . GLU B 1 76 ? -13.969 6.75 0.569 1 94.5 76 GLU B C 1
ATOM 4608 O O . GLU B 1 76 ? -12.758 6.824 0.781 1 94.5 76 GLU B O 1
ATOM 4613 N N . ASN B 1 77 ? -14.75 5.918 1.146 1 93.56 77 ASN B N 1
ATOM 4614 C CA . ASN B 1 77 ? -14.211 5.062 2.199 1 93.56 77 ASN B CA 1
ATOM 4615 C C . ASN B 1 77 ? -13.922 3.656 1.684 1 93.56 77 ASN B C 1
ATOM 4617 O O . ASN B 1 77 ? -12.93 3.037 2.084 1 93.56 77 ASN B O 1
ATOM 4621 N N . LEU B 1 78 ? -14.766 3.215 0.702 1 93.5 78 LEU B N 1
ATOM 4622 C CA . LEU B 1 78 ? -14.633 1.818 0.298 1 93.5 78 LEU B CA 1
ATOM 4623 C C . LEU B 1 78 ? -14.094 1.715 -1.127 1 93.5 78 LEU B C 1
ATOM 4625 O O . LEU B 1 78 ? -13.852 0.613 -1.622 1 93.5 78 LEU B O 1
ATOM 4629 N N . SER B 1 79 ? -13.969 2.77 -1.829 1 92.44 79 SER B N 1
ATOM 4630 C CA . SER B 1 79 ? -13.453 2.824 -3.195 1 92.44 79 SER B CA 1
ATOM 4631 C C . SER B 1 79 ? -14.305 1.98 -4.137 1 92.44 79 SER B C 1
ATOM 4633 O O . SER B 1 79 ? -13.781 1.321 -5.035 1 92.44 79 SER B O 1
ATOM 4635 N N . MET B 1 80 ? -15.562 1.971 -3.857 1 92.31 80 MET B N 1
ATOM 4636 C CA . MET B 1 80 ? -16.5 1.241 -4.707 1 92.31 80 MET B CA 1
ATOM 4637 C C . MET B 1 80 ? -17.219 2.188 -5.664 1 92.31 80 MET B C 1
ATOM 4639 O O . MET B 1 80 ? -18.422 2.443 -5.512 1 92.31 80 MET B O 1
ATOM 4643 N N . SER B 1 81 ? -16.547 2.605 -6.668 1 92.38 81 SER B N 1
ATOM 4644 C CA . SER B 1 81 ? -17.016 3.623 -7.605 1 92.38 81 SER B CA 1
ATOM 4645 C C . SER B 1 81 ? -18.234 3.145 -8.375 1 92.38 81 SER B C 1
ATOM 4647 O O . SER B 1 81 ? -19.188 3.904 -8.578 1 92.38 81 SER B O 1
ATOM 4649 N N . ASP B 1 82 ? -18.281 1.862 -8.734 1 89.69 82 ASP B N 1
ATOM 4650 C CA . ASP B 1 82 ? -19.375 1.328 -9.516 1 89.69 82 ASP B CA 1
ATOM 4651 C C . ASP B 1 82 ? -20.688 1.338 -8.719 1 89.69 82 ASP B C 1
ATOM 4653 O O . ASP B 1 82 ? -21.734 1.692 -9.242 1 89.69 82 ASP B O 1
ATOM 4657 N N . SER B 1 83 ? -20.5 0.975 -7.496 1 91.62 83 SER B N 1
ATOM 4658 C CA . SER B 1 83 ? -21.672 0.972 -6.633 1 91.62 83 SER B CA 1
ATOM 4659 C C . SER B 1 83 ? -22.172 2.391 -6.367 1 91.62 83 SER B C 1
ATOM 4661 O O . SER B 1 83 ? -23.375 2.646 -6.387 1 91.62 83 SER B O 1
ATOM 4663 N N . ALA B 1 84 ? -21.234 3.295 -6.145 1 94.88 84 ALA B N 1
ATOM 4664 C CA . ALA B 1 84 ? -21.578 4.684 -5.855 1 94.88 84 ALA B CA 1
ATOM 4665 C C . ALA B 1 84 ? -22.266 5.336 -7.047 1 94.88 84 ALA B C 1
ATOM 4667 O O . ALA B 1 84 ? -23.312 5.977 -6.895 1 94.88 84 ALA B O 1
ATOM 4668 N N . ILE B 1 85 ? -21.781 5.125 -8.188 1 93.69 85 ILE B N 1
ATOM 4669 C CA . ILE B 1 85 ? -22.297 5.809 -9.367 1 93.69 85 ILE B CA 1
ATOM 4670 C C . ILE B 1 85 ? -23.641 5.199 -9.766 1 93.69 85 ILE B C 1
ATOM 4672 O O . ILE B 1 85 ? -24.516 5.895 -10.289 1 93.69 85 ILE B O 1
ATOM 4676 N N . SER B 1 86 ? -23.844 3.902 -9.531 1 92.38 86 SER B N 1
ATOM 4677 C CA . SER B 1 86 ? -25.141 3.285 -9.812 1 92.38 86 SER B CA 1
ATOM 4678 C C . SER B 1 86 ? -26.25 3.975 -9.039 1 92.38 86 SER B C 1
ATOM 4680 O O . SER B 1 86 ? -27.312 4.25 -9.594 1 92.38 86 SER B O 1
ATOM 4682 N N . ILE B 1 87 ? -25.953 4.301 -7.844 1 94 87 ILE B N 1
ATOM 4683 C CA . ILE B 1 87 ? -26.938 5.016 -7.027 1 94 87 ILE B CA 1
ATOM 4684 C C . ILE B 1 87 ? -27.109 6.438 -7.555 1 94 87 ILE B C 1
ATOM 4686 O O . ILE B 1 87 ? -28.234 6.898 -7.754 1 94 87 ILE B O 1
ATOM 4690 N N . ALA B 1 88 ? -26 7.078 -7.812 1 95.44 88 ALA B N 1
ATOM 4691 C CA . ALA B 1 88 ? -26 8.484 -8.211 1 95.44 88 ALA B CA 1
ATOM 4692 C C . ALA B 1 88 ? -26.703 8.664 -9.555 1 95.44 88 ALA B C 1
ATOM 4694 O O . ALA B 1 88 ? -27.453 9.625 -9.742 1 95.44 88 ALA B O 1
ATOM 4695 N N . GLU B 1 89 ? -26.531 7.781 -10.438 1 93.81 89 GLU B N 1
ATOM 4696 C CA . GLU B 1 89 ? -27.125 7.887 -11.773 1 93.81 89 GLU B CA 1
ATOM 4697 C C . GLU B 1 89 ? -28.641 7.746 -11.719 1 93.81 89 GLU B C 1
ATOM 4699 O O . GLU B 1 89 ? -29.359 8.383 -12.492 1 93.81 89 GLU B O 1
ATOM 4704 N N . SER B 1 90 ? -29.078 6.941 -10.836 1 92 90 SER B N 1
ATOM 4705 C CA . SER B 1 90 ? -30.516 6.766 -10.68 1 92 90 SER B CA 1
ATOM 4706 C C . SER B 1 90 ? -31.172 8.031 -10.141 1 92 90 SER B C 1
ATOM 4708 O O . SER B 1 90 ? -32.375 8.195 -10.242 1 92 90 SER B O 1
ATOM 4710 N N . HIS B 1 91 ? -30.406 8.922 -9.578 1 92.94 91 HIS B N 1
ATOM 4711 C CA . HIS B 1 91 ? -30.906 10.164 -9.008 1 92.94 91 HIS B CA 1
ATOM 4712 C C . HIS B 1 91 ? -30.328 11.383 -9.719 1 92.94 91 HIS B C 1
ATOM 4714 O O . HIS B 1 91 ? -30.375 12.492 -9.188 1 92.94 91 HIS B O 1
ATOM 4720 N N . ARG B 1 92 ? -29.859 11.148 -10.852 1 90.75 92 ARG B N 1
ATOM 4721 C CA . ARG B 1 92 ? -29.203 12.211 -11.602 1 90.75 92 ARG B CA 1
ATOM 4722 C C . ARG B 1 92 ? -30.141 13.391 -11.82 1 90.75 92 ARG B C 1
ATOM 4724 O O . ARG B 1 92 ? -31.328 13.211 -12.078 1 90.75 92 ARG B O 1
ATOM 4731 N N . ASN B 1 93 ? -29.594 14.547 -11.727 1 90.88 93 ASN B N 1
ATOM 4732 C CA . ASN B 1 93 ? -30.266 15.82 -11.984 1 90.88 93 ASN B CA 1
ATOM 4733 C C . ASN B 1 93 ? -31.344 16.109 -10.945 1 90.88 93 ASN B C 1
ATOM 4735 O O . ASN B 1 93 ? -32.219 16.938 -11.18 1 90.88 93 ASN B O 1
ATOM 4739 N N . THR B 1 94 ? -31.312 15.383 -9.828 1 93.5 94 THR B N 1
ATOM 4740 C CA . THR B 1 94 ? -32.312 15.633 -8.789 1 93.5 94 THR B CA 1
ATOM 4741 C C . THR B 1 94 ? -31.688 16.469 -7.66 1 93.5 94 THR B C 1
ATOM 4743 O O . THR B 1 94 ? -32.406 17 -6.812 1 93.5 94 THR B O 1
ATOM 4746 N N . GLY B 1 95 ? -30.375 16.594 -7.672 1 94.62 95 GLY B N 1
ATOM 4747 C CA . GLY B 1 95 ? -29.688 17.344 -6.629 1 94.62 95 GLY B CA 1
ATOM 4748 C C . GLY B 1 95 ? -28.219 17.547 -6.918 1 94.62 95 GLY B C 1
ATOM 4749 O O . GLY B 1 95 ? -27.625 16.797 -7.695 1 94.62 95 GLY B O 1
ATOM 4750 N N . THR B 1 96 ? -27.672 18.531 -6.27 1 96.44 96 THR B N 1
ATOM 4751 C CA . THR B 1 96 ? -26.281 18.891 -6.496 1 96.44 96 THR B CA 1
ATOM 4752 C C . THR B 1 96 ? -25.344 17.75 -6.098 1 96.44 96 THR B C 1
ATOM 4754 O O . THR B 1 96 ? -24.438 17.391 -6.852 1 96.44 96 THR B O 1
ATOM 4757 N N . LEU B 1 97 ? -25.609 17.141 -4.945 1 97.12 97 LEU B N 1
ATOM 4758 C CA . LEU B 1 97 ? -24.719 16.125 -4.402 1 97.12 97 LEU B CA 1
ATOM 4759 C C . LEU B 1 97 ? -24.656 14.914 -5.324 1 97.12 97 LEU B C 1
ATOM 4761 O O . LEU B 1 97 ? -23.594 14.32 -5.5 1 97.12 97 LEU B O 1
ATOM 4765 N N . TRP B 1 98 ? -25.797 14.562 -5.91 1 97.38 98 TRP B N 1
ATOM 4766 C CA . TRP B 1 98 ? -25.812 13.43 -6.828 1 97.38 98 TRP B CA 1
ATOM 4767 C C . TRP B 1 98 ? -25 13.727 -8.078 1 97.38 98 TRP B C 1
ATOM 4769 O O . TRP B 1 98 ? -24.188 12.891 -8.516 1 97.38 98 TRP B O 1
ATOM 4779 N N . ASP B 1 99 ? -25.188 14.922 -8.625 1 97.44 99 ASP B N 1
ATOM 4780 C CA . ASP B 1 99 ? -24.453 15.289 -9.836 1 97.44 99 ASP B CA 1
ATOM 4781 C C . ASP B 1 99 ? -22.953 15.398 -9.555 1 97.44 99 ASP B C 1
ATOM 4783 O O . ASP B 1 99 ? -22.141 15.016 -10.398 1 97.44 99 ASP B O 1
ATOM 4787 N N . LEU B 1 100 ? -22.641 15.906 -8.383 1 97.69 100 LEU B N 1
ATOM 4788 C CA . LEU B 1 100 ? -21.234 15.984 -8 1 97.69 100 LEU B CA 1
ATOM 4789 C C . LEU B 1 100 ? -20.625 14.586 -7.918 1 97.69 100 LEU B C 1
ATOM 4791 O O . LEU B 1 100 ? -19.5 14.375 -8.375 1 97.69 100 LEU B O 1
ATOM 4795 N N . LEU B 1 101 ? -21.328 13.656 -7.305 1 97.31 101 LEU B N 1
ATOM 4796 C CA . LEU B 1 101 ? -20.812 12.297 -7.137 1 97.31 101 LEU B CA 1
ATOM 4797 C C . LEU B 1 101 ? -20.547 11.641 -8.492 1 97.31 101 LEU B C 1
ATOM 4799 O O . LEU B 1 101 ? -19.547 10.961 -8.672 1 97.31 101 LEU B O 1
ATOM 4803 N N . VAL B 1 102 ? -21.469 11.875 -9.422 1 96.44 102 VAL B N 1
ATOM 4804 C CA . VAL B 1 102 ? -21.297 11.344 -10.773 1 96.44 102 VAL B CA 1
ATOM 4805 C C . VAL B 1 102 ? -20 11.883 -11.367 1 96.44 102 VAL B C 1
ATOM 4807 O O . VAL B 1 102 ? -19.203 11.125 -11.938 1 96.44 102 VAL B O 1
ATOM 4810 N N . LEU B 1 103 ? -19.734 13.125 -11.156 1 95.94 103 LEU B N 1
ATOM 4811 C CA . LEU B 1 103 ? -18.531 13.75 -11.711 1 95.94 103 LEU B CA 1
ATOM 4812 C C . LEU B 1 103 ? -17.281 13.203 -11.047 1 95.94 103 LEU B C 1
ATOM 4814 O O . LEU B 1 103 ? -16.25 13.023 -11.703 1 95.94 103 LEU B O 1
ATOM 4818 N N . ARG B 1 104 ? -17.328 12.969 -9.781 1 95.25 104 ARG B N 1
ATOM 4819 C CA . ARG B 1 104 ? -16.172 12.492 -9.039 1 95.25 104 ARG B CA 1
ATOM 4820 C C . ARG B 1 104 ? -15.781 11.086 -9.477 1 95.25 104 ARG B C 1
ATOM 4822 O O . ARG B 1 104 ? -14.625 10.688 -9.344 1 95.25 104 ARG B O 1
ATOM 4829 N N . VAL B 1 105 ? -16.75 10.328 -9.977 1 93.5 105 VAL B N 1
ATOM 4830 C CA . VAL B 1 105 ? -16.453 8.984 -10.461 1 93.5 105 VAL B CA 1
ATOM 4831 C C . VAL B 1 105 ? -15.961 9.047 -11.906 1 93.5 105 VAL B C 1
ATOM 4833 O O . VAL B 1 105 ? -14.977 8.391 -12.266 1 93.5 105 VAL B O 1
ATOM 4836 N N . LYS B 1 106 ? -16.594 9.844 -12.719 1 91.69 106 LYS B N 1
ATOM 4837 C CA . LYS B 1 106 ? -16.25 9.938 -14.133 1 91.69 106 LYS B CA 1
ATOM 4838 C C . LYS B 1 106 ? -14.914 10.664 -14.32 1 91.69 106 LYS B C 1
ATOM 4840 O O . LYS B 1 106 ? -14.172 10.383 -15.258 1 91.69 106 LYS B O 1
ATOM 4845 N N . ARG B 1 107 ? -14.562 11.656 -13.531 1 89.81 107 ARG B N 1
ATOM 4846 C CA . ARG B 1 107 ? -13.305 12.391 -13.422 1 89.81 107 ARG B CA 1
ATOM 4847 C C . ARG B 1 107 ? -12.938 13.047 -14.742 1 89.81 107 ARG B C 1
ATOM 4849 O O . ARG B 1 107 ? -11.859 12.797 -15.289 1 89.81 107 ARG B O 1
ATOM 4856 N N . PRO B 1 108 ? -13.852 13.828 -15.203 1 90.25 108 PRO B N 1
ATOM 4857 C CA . PRO B 1 108 ? -13.445 14.617 -16.375 1 90.25 108 PRO B CA 1
ATOM 4858 C C . PRO B 1 108 ? -12.211 15.477 -16.109 1 90.25 108 PRO B C 1
ATOM 4860 O O . PRO B 1 108 ? -11.859 15.711 -14.953 1 90.25 108 PRO B O 1
ATOM 4863 N N . VAL B 1 109 ? -11.5 15.852 -17.188 1 85.56 109 VAL B N 1
ATOM 4864 C CA . VAL B 1 109 ? -10.25 16.578 -17 1 85.56 109 VAL B CA 1
ATOM 4865 C C . VAL B 1 109 ? -10.289 17.891 -17.781 1 85.56 109 VAL B C 1
ATOM 4867 O O . VAL B 1 109 ? -11.086 18.047 -18.703 1 85.56 109 VAL B O 1
ATOM 4870 N N . GLY B 1 110 ? -9.484 18.859 -17.375 1 88.62 110 GLY B N 1
ATOM 4871 C CA . GLY B 1 110 ? -9.297 20.094 -18.094 1 88.62 110 GLY B CA 1
ATOM 4872 C C . GLY B 1 110 ? -10.586 20.891 -18.266 1 88.62 110 GLY B C 1
ATOM 4873 O O . GLY B 1 110 ? -11.305 21.125 -17.297 1 88.62 110 GLY B O 1
ATOM 4874 N N . GLN B 1 111 ? -10.789 21.266 -19.5 1 91.62 111 GLN B N 1
ATOM 4875 C CA . GLN B 1 111 ? -11.922 22.141 -19.797 1 91.62 111 GLN B CA 1
ATOM 4876 C C . GLN B 1 111 ? -13.25 21.406 -19.641 1 91.62 111 GLN B C 1
ATOM 4878 O O . GLN B 1 111 ? -14.25 22 -19.219 1 91.62 111 GLN B O 1
ATOM 4883 N N . ASP B 1 112 ? -13.242 20.125 -19.859 1 94.31 112 ASP B N 1
ATOM 4884 C CA . ASP B 1 112 ? -14.453 19.328 -19.672 1 94.31 112 ASP B CA 1
ATOM 4885 C C . ASP B 1 112 ? -14.914 19.359 -18.219 1 94.31 112 ASP B C 1
ATOM 4887 O O . ASP B 1 112 ? -16.109 19.422 -17.938 1 94.31 112 ASP B O 1
ATOM 4891 N N . ALA B 1 113 ? -13.938 19.281 -17.344 1 95.56 113 ALA B N 1
ATOM 4892 C CA . ALA B 1 113 ? -14.25 19.328 -15.922 1 95.56 113 ALA B CA 1
ATOM 4893 C C . ALA B 1 113 ? -14.828 20.688 -15.531 1 95.56 113 ALA B C 1
ATOM 4895 O O . ALA B 1 113 ? -15.836 20.766 -14.828 1 95.56 113 ALA B O 1
ATOM 4896 N N . ALA B 1 114 ? -14.234 21.719 -16.016 1 96.06 114 ALA B N 1
ATOM 4897 C CA . ALA B 1 114 ? -14.695 23.078 -15.711 1 96.06 114 ALA B CA 1
ATOM 4898 C C . ALA B 1 114 ? -16.109 23.312 -16.234 1 96.06 114 ALA B C 1
ATOM 4900 O O . ALA B 1 114 ? -16.953 23.891 -15.539 1 96.06 114 ALA B O 1
ATOM 4901 N N . ASP B 1 115 ? -16.359 22.828 -17.406 1 97.12 115 ASP B N 1
ATOM 4902 C CA . ASP B 1 115 ? -17.672 22.984 -18.016 1 97.12 115 ASP B CA 1
ATOM 4903 C C . ASP B 1 115 ? -18.734 22.219 -17.219 1 97.12 115 ASP B C 1
ATOM 4905 O O . ASP B 1 115 ? -19.828 22.734 -16.984 1 97.12 115 ASP B O 1
ATOM 4909 N N . ALA B 1 116 ? -18.375 21.047 -16.891 1 96.88 116 ALA B N 1
ATOM 4910 C CA . ALA B 1 116 ? -19.312 20.234 -16.109 1 96.88 116 ALA B CA 1
ATOM 4911 C C . ALA B 1 116 ? -19.656 20.906 -14.781 1 96.88 116 ALA B C 1
ATOM 4913 O O . ALA B 1 116 ? -20.828 20.938 -14.383 1 96.88 116 ALA B O 1
ATOM 4914 N N . MET B 1 117 ? -18.688 21.438 -14.109 1 97.06 117 MET B N 1
ATOM 4915 C CA . MET B 1 117 ? -18.906 22.109 -12.828 1 97.06 117 MET B CA 1
ATOM 4916 C C . MET B 1 117 ? -19.719 23.391 -13.008 1 97.06 117 MET B C 1
ATOM 4918 O O . MET B 1 117 ? -20.578 23.703 -12.188 1 97.06 117 MET B O 1
ATOM 4922 N N . SER B 1 118 ? -19.422 24.094 -14.07 1 96.12 118 SER B N 1
ATOM 4923 C CA . SER B 1 118 ? -20.188 25.297 -14.367 1 96.12 118 SER B CA 1
ATOM 4924 C C . SER B 1 118 ? -21.656 24.969 -14.586 1 96.12 118 SER B C 1
ATOM 4926 O O . SER B 1 118 ? -22.547 25.703 -14.148 1 96.12 118 SER B O 1
ATOM 4928 N N . ASP B 1 119 ? -21.891 23.906 -15.25 1 96.25 119 ASP B N 1
ATOM 4929 C CA . ASP B 1 119 ? -23.25 23.469 -15.484 1 96.25 119 ASP B CA 1
ATOM 4930 C C . ASP B 1 119 ? -23.969 23.188 -14.164 1 96.25 119 ASP B C 1
ATOM 4932 O O . ASP B 1 119 ? -25.125 23.578 -13.992 1 96.25 119 ASP B O 1
ATOM 4936 N N . ILE B 1 120 ? -23.328 22.516 -13.25 1 96.38 120 ILE B N 1
ATOM 4937 C CA . ILE B 1 120 ? -23.891 22.203 -11.953 1 96.38 120 ILE B CA 1
ATOM 4938 C C . ILE B 1 120 ? -24.188 23.5 -11.188 1 96.38 120 ILE B C 1
ATOM 4940 O O . ILE B 1 120 ? -25.266 23.641 -10.594 1 96.38 120 ILE B O 1
ATOM 4944 N N . LEU B 1 121 ? -23.281 24.469 -11.25 1 95.62 121 LEU B N 1
ATOM 4945 C CA . LEU B 1 121 ? -23.422 25.75 -10.547 1 95.62 121 LEU B CA 1
ATOM 4946 C C . LEU B 1 121 ? -24.594 26.547 -11.125 1 95.62 121 LEU B C 1
ATOM 4948 O O . LEU B 1 121 ? -25.266 27.266 -10.391 1 95.62 121 LEU B O 1
ATOM 4952 N N . ASN B 1 122 ? -24.828 26.375 -12.391 1 93.62 122 ASN B N 1
ATOM 4953 C CA . ASN B 1 122 ? -25.906 27.094 -13.055 1 93.62 122 ASN B CA 1
ATOM 4954 C C . ASN B 1 122 ? -27.266 26.469 -12.758 1 93.62 122 ASN B C 1
ATOM 4956 O O . ASN B 1 122 ? -28.281 27.156 -12.758 1 93.62 122 ASN B O 1
ATOM 4960 N N . ARG B 1 123 ? -27.25 25.25 -12.484 1 94.25 123 ARG B N 1
ATOM 4961 C CA . ARG B 1 123 ? -28.484 24.5 -12.32 1 94.25 123 ARG B CA 1
ATOM 4962 C C . ARG B 1 123 ? -29.016 24.609 -10.891 1 94.25 123 ARG B C 1
ATOM 4964 O O . ARG B 1 123 ? -30.219 24.594 -10.664 1 94.25 123 ARG B O 1
ATOM 4971 N N . TYR B 1 124 ? -28.078 24.641 -10 1 94 124 TYR B N 1
ATOM 4972 C CA . TYR B 1 124 ? -28.5 24.578 -8.609 1 94 124 TYR B CA 1
ATOM 4973 C C . TYR B 1 124 ? -28.031 25.797 -7.832 1 94 124 TYR B C 1
ATOM 4975 O O . TYR B 1 124 ? -27.25 26.609 -8.344 1 94 124 TYR B O 1
ATOM 4983 N N . GLY B 1 125 ? -28.594 25.953 -6.555 1 91.81 125 GLY B N 1
ATOM 4984 C CA . GLY B 1 125 ? -28.234 27.016 -5.625 1 91.81 125 GLY B CA 1
ATOM 4985 C C . GLY B 1 125 ? -28.578 26.688 -4.184 1 91.81 125 GLY B C 1
ATOM 4986 O O . GLY B 1 125 ? -28.922 25.547 -3.867 1 91.81 125 GLY B O 1
ATOM 4987 N N . ASP B 1 126 ? -28.234 27.672 -3.303 1 93.06 126 ASP B N 1
ATOM 4988 C CA . ASP B 1 126 ? -28.5 27.531 -1.877 1 93.06 126 ASP B CA 1
ATOM 4989 C C . ASP B 1 126 ? -27.844 26.266 -1.315 1 93.06 126 ASP B C 1
ATOM 4991 O O . ASP B 1 126 ? -28.516 25.438 -0.688 1 93.06 126 ASP B O 1
ATOM 4995 N N . TYR B 1 127 ? -26.594 26.234 -1.491 1 96.5 127 TYR B N 1
ATOM 4996 C CA . TYR B 1 127 ? -25.828 25.062 -1.077 1 96.5 127 TYR B CA 1
ATOM 4997 C C . TYR B 1 127 ? -25.781 24.953 0.442 1 96.5 127 TYR B C 1
ATOM 4999 O O . TYR B 1 127 ? -25.328 25.875 1.122 1 96.5 127 TYR B O 1
ATOM 5007 N N . ASP B 1 128 ? -26.266 23.875 0.95 1 94.19 128 ASP B N 1
ATOM 5008 C CA . ASP B 1 128 ? -26.141 23.625 2.383 1 94.19 128 ASP B CA 1
ATOM 5009 C C . ASP B 1 128 ? -24.734 23.188 2.752 1 94.19 128 ASP B C 1
ATOM 5011 O O . ASP B 1 128 ? -23.844 23.172 1.896 1 94.19 128 ASP B O 1
ATOM 5015 N N . ASP B 1 129 ? -24.453 22.859 3.986 1 93.62 129 ASP B N 1
ATOM 5016 C CA . ASP B 1 129 ? -23.125 22.609 4.5 1 93.62 129 ASP B CA 1
ATOM 5017 C C . ASP B 1 129 ? -22.484 21.422 3.797 1 93.62 129 ASP B C 1
ATOM 5019 O O . ASP B 1 129 ? -21.375 21.516 3.268 1 93.62 129 ASP B O 1
ATOM 5023 N N . GLU B 1 130 ? -23.188 20.312 3.73 1 94.25 130 GLU B N 1
ATOM 5024 C CA . GLU B 1 130 ? -22.641 19.109 3.107 1 94.25 130 GLU B CA 1
ATOM 5025 C C . GLU B 1 130 ? -22.344 19.328 1.629 1 94.25 130 GLU B C 1
ATOM 5027 O O . GLU B 1 130 ? -21.312 18.906 1.122 1 94.25 130 GLU B O 1
ATOM 5032 N N . THR B 1 131 ? -23.266 20.016 0.978 1 96.44 131 THR B N 1
ATOM 5033 C CA . THR B 1 131 ? -23.062 20.328 -0.435 1 96.44 131 THR B CA 1
ATOM 5034 C C . THR B 1 131 ? -21.812 21.172 -0.637 1 96.44 131 THR B C 1
ATOM 5036 O O . THR B 1 131 ? -21.031 20.938 -1.564 1 96.44 131 THR B O 1
ATOM 5039 N N . ILE B 1 132 ? -21.656 22.125 0.213 1 97.12 132 ILE B N 1
ATOM 5040 C CA . ILE B 1 132 ? -20.484 23 0.129 1 97.12 132 ILE B CA 1
ATOM 5041 C C . ILE B 1 132 ? -19.203 22.188 0.269 1 97.12 132 ILE B C 1
ATOM 5043 O O . ILE B 1 132 ? -18.266 22.344 -0.52 1 97.12 132 ILE B O 1
ATOM 5047 N N . ILE B 1 133 ? -19.156 21.297 1.274 1 96.44 133 ILE B N 1
ATOM 5048 C CA . ILE B 1 133 ? -17.984 20.469 1.552 1 96.44 133 ILE B CA 1
ATOM 5049 C C . ILE B 1 133 ? -17.641 19.625 0.323 1 96.44 133 ILE B C 1
ATOM 5051 O O . ILE B 1 133 ? -16.5 19.641 -0.142 1 96.44 133 ILE B O 1
ATOM 5055 N N . GLN B 1 134 ? -18.641 18.984 -0.262 1 96.81 134 GLN B N 1
ATOM 5056 C CA . GLN B 1 134 ? -18.422 18.094 -1.401 1 96.81 134 GLN B CA 1
ATOM 5057 C C . GLN B 1 134 ? -18.109 18.891 -2.662 1 96.81 134 GLN B C 1
ATOM 5059 O O . GLN B 1 134 ? -17.328 18.453 -3.51 1 96.81 134 GLN B O 1
ATOM 5064 N N . LEU B 1 135 ? -18.734 20.062 -2.719 1 97.5 135 LEU B N 1
ATOM 5065 C CA . LEU B 1 135 ? -18.484 20.953 -3.855 1 97.5 135 LEU B CA 1
ATOM 5066 C C . LEU B 1 135 ? -17.016 21.344 -3.906 1 97.5 135 LEU B C 1
ATOM 5068 O O . LEU B 1 135 ? -16.359 21.172 -4.934 1 97.5 135 LEU B O 1
ATOM 5072 N N . VAL B 1 136 ? -16.484 21.828 -2.809 1 97.81 136 VAL B N 1
ATOM 5073 C CA . VAL B 1 136 ? -15.102 22.281 -2.738 1 97.81 136 VAL B CA 1
ATOM 5074 C C . VAL B 1 136 ? -14.172 21.094 -2.965 1 97.81 136 VAL B C 1
ATOM 5076 O O . VAL B 1 136 ? -13.211 21.188 -3.73 1 97.81 136 VAL B O 1
ATOM 5079 N N . THR B 1 137 ? -14.469 19.969 -2.361 1 96.5 137 THR B N 1
ATOM 5080 C CA . THR B 1 137 ? -13.672 18.766 -2.527 1 96.5 137 THR B CA 1
ATOM 5081 C C . THR B 1 137 ? -13.641 18.328 -3.992 1 96.5 137 THR B C 1
ATOM 5083 O O . THR B 1 137 ? -12.586 17.953 -4.508 1 96.5 137 THR B O 1
ATOM 5086 N N . THR B 1 138 ? -14.797 18.422 -4.633 1 97.38 138 THR B N 1
ATOM 5087 C CA . THR B 1 138 ? -14.891 18.016 -6.031 1 97.38 138 THR B CA 1
ATOM 5088 C C . THR B 1 138 ? -14.023 18.906 -6.914 1 97.38 138 THR B C 1
ATOM 5090 O O . THR B 1 138 ? -13.312 18.406 -7.793 1 97.38 138 THR B O 1
ATOM 5093 N N . PHE B 1 139 ? -14.039 20.172 -6.68 1 97 139 PHE B N 1
ATOM 5094 C CA . PHE B 1 139 ? -13.172 21.078 -7.426 1 97 139 PHE B CA 1
ATOM 5095 C C . PHE B 1 139 ? -11.711 20.672 -7.273 1 97 139 PHE B C 1
ATOM 5097 O O . PHE B 1 139 ? -10.961 20.656 -8.25 1 97 139 PHE B O 1
ATOM 5104 N N . SER B 1 140 ? -11.352 20.422 -6.039 1 95.81 140 SER B N 1
ATOM 5105 C CA . SER B 1 140 ? -9.969 20.047 -5.754 1 95.81 140 SER B CA 1
ATOM 5106 C C . SER B 1 140 ? -9.594 18.75 -6.441 1 95.81 140 SER B C 1
ATOM 5108 O O . SER B 1 140 ? -8.555 18.656 -7.098 1 95.81 140 SER B O 1
ATOM 5110 N N . GLU B 1 141 ? -10.461 17.781 -6.383 1 93.81 141 GLU B N 1
ATOM 5111 C CA . GLU B 1 141 ? -10.188 16.469 -6.949 1 93.81 141 GLU B CA 1
ATOM 5112 C C . GLU B 1 141 ? -10.094 16.531 -8.469 1 93.81 141 GLU B C 1
ATOM 5114 O O . GLU B 1 141 ? -9.344 15.766 -9.086 1 93.81 141 GLU B O 1
ATOM 5119 N N . LEU B 1 142 ? -10.844 17.469 -9.039 1 94.5 142 LEU B N 1
ATOM 5120 C CA . LEU B 1 142 ? -10.867 17.578 -10.492 1 94.5 142 LEU B CA 1
ATOM 5121 C C . LEU B 1 142 ? -9.773 18.531 -10.977 1 94.5 142 LEU B C 1
ATOM 5123 O O . LEU B 1 142 ? -9.703 18.844 -12.172 1 94.5 142 LEU B O 1
ATOM 5127 N N . GLY B 1 143 ? -8.961 19.047 -10.086 1 93.19 143 GLY B N 1
ATOM 5128 C CA . GLY B 1 143 ? -7.871 19.938 -10.453 1 93.19 143 GLY B CA 1
ATOM 5129 C C . GLY B 1 143 ? -8.344 21.344 -10.812 1 93.19 143 GLY B C 1
ATOM 5130 O O . GLY B 1 143 ? -7.727 22.016 -11.641 1 93.19 143 GLY B O 1
ATOM 5131 N N . LEU B 1 144 ? -9.422 21.734 -10.258 1 96.19 144 LEU B N 1
ATOM 5132 C CA . LEU B 1 144 ? -10.031 23 -10.648 1 96.19 144 LEU B CA 1
ATOM 5133 C C . LEU B 1 144 ? -9.961 24.016 -9.508 1 96.19 144 LEU B C 1
ATOM 5135 O O . LEU B 1 144 ? -10.828 24.891 -9.391 1 96.19 144 LEU B O 1
ATOM 5139 N N . LEU B 1 145 ? -9.016 23.859 -8.617 1 95.88 145 LEU B N 1
ATOM 5140 C CA . LEU B 1 145 ? -8.93 24.75 -7.473 1 95.88 145 LEU B CA 1
ATOM 5141 C C . LEU B 1 145 ? -8.68 26.188 -7.926 1 95.88 145 LEU B C 1
ATOM 5143 O O . LEU B 1 145 ? -9.234 27.125 -7.352 1 95.88 145 LEU B O 1
ATOM 5147 N N . ASP B 1 146 ? -7.859 26.391 -8.969 1 95.69 146 ASP B N 1
ATOM 5148 C CA . ASP B 1 146 ? -7.598 27.734 -9.484 1 95.69 146 ASP B CA 1
ATOM 5149 C C . ASP B 1 146 ? -8.859 28.359 -10.07 1 95.69 146 ASP B C 1
ATOM 5151 O O . ASP B 1 146 ? -9.125 29.547 -9.883 1 95.69 146 ASP B O 1
ATOM 5155 N N . TRP B 1 147 ? -9.539 27.5 -10.758 1 96.5 147 TRP B N 1
ATOM 5156 C CA . TRP B 1 147 ? -10.82 27.969 -11.289 1 96.5 147 TRP B CA 1
ATOM 5157 C C . TRP B 1 147 ? -11.75 28.406 -10.164 1 96.5 147 TRP B C 1
ATOM 5159 O O . TRP B 1 147 ? -12.406 29.438 -10.266 1 96.5 147 TRP B O 1
ATOM 5169 N N . LEU B 1 148 ? -11.812 27.625 -9.125 1 97.56 148 LEU B N 1
ATOM 5170 C CA . LEU B 1 148 ? -12.648 27.938 -7.961 1 97.56 148 LEU B CA 1
ATOM 5171 C C . LEU B 1 148 ? -12.227 29.25 -7.324 1 97.56 148 LEU B C 1
ATOM 5173 O O . LEU B 1 148 ? -13.078 30.078 -6.965 1 97.56 148 LEU B O 1
ATOM 5177 N N . LYS B 1 149 ? -10.93 29.469 -7.145 1 96.94 149 LYS B N 1
ATOM 5178 C CA . LYS B 1 149 ? -10.414 30.719 -6.574 1 96.94 149 LYS B CA 1
ATOM 5179 C C . LYS B 1 149 ? -10.859 31.922 -7.391 1 96.94 149 LYS B C 1
ATOM 5181 O O . LYS B 1 149 ? -11.273 32.938 -6.828 1 96.94 149 LYS B O 1
ATOM 5186 N N . GLU B 1 150 ? -10.797 31.75 -8.711 1 96.19 150 GLU B N 1
ATOM 5187 C CA . GLU B 1 150 ? -11.172 32.812 -9.617 1 96.19 150 GLU B CA 1
ATOM 5188 C C . GLU B 1 150 ? -12.664 33.156 -9.516 1 96.19 150 GLU B C 1
ATOM 5190 O O . GLU B 1 150 ? -13.07 34.281 -9.727 1 96.19 150 GLU B O 1
ATOM 5195 N N . HIS B 1 151 ? -13.422 32.156 -9.211 1 96.56 151 HIS B N 1
ATOM 5196 C CA . HIS B 1 151 ? -14.875 32.312 -9.164 1 96.56 151 HIS B CA 1
ATOM 5197 C C . HIS B 1 151 ? -15.383 32.281 -7.723 1 96.56 151 HIS B C 1
ATOM 5199 O O . HIS B 1 151 ? -16.547 31.969 -7.48 1 96.56 151 HIS B O 1
ATOM 5205 N N . LYS B 1 152 ? -14.555 32.531 -6.738 1 97.56 152 LYS B N 1
ATOM 5206 C CA . LYS B 1 152 ? -14.836 32.406 -5.309 1 97.56 152 LYS B CA 1
ATOM 5207 C C . LYS B 1 152 ? -16.062 33.219 -4.922 1 97.56 152 LYS B C 1
ATOM 5209 O O . LYS B 1 152 ? -16.969 32.688 -4.266 1 97.56 152 LYS B O 1
ATOM 5214 N N . ASN B 1 153 ? -16.141 34.469 -5.387 1 96.12 153 ASN B N 1
ATOM 5215 C CA . ASN B 1 153 ? -17.219 35.375 -4.98 1 96.12 153 ASN B CA 1
ATOM 5216 C C . ASN B 1 153 ? -18.578 34.875 -5.508 1 96.12 153 ASN B C 1
ATOM 5218 O O . ASN B 1 153 ? -19.578 34.938 -4.789 1 96.12 153 ASN B O 1
ATOM 5222 N N . LEU B 1 154 ? -18.547 34.438 -6.695 1 95.06 154 LEU B N 1
ATOM 5223 C CA . LEU B 1 154 ? -19.766 33.906 -7.305 1 95.06 154 LEU B CA 1
ATOM 5224 C C . LEU B 1 154 ? -20.297 32.719 -6.543 1 95.06 154 LEU B C 1
ATOM 5226 O O . LEU B 1 154 ? -21.484 32.656 -6.223 1 95.06 154 LEU B O 1
ATOM 5230 N N . ILE B 1 155 ? -19.484 31.812 -6.219 1 97.06 155 ILE B N 1
ATOM 5231 C CA . ILE B 1 155 ? -19.875 30.578 -5.562 1 97.06 155 ILE B CA 1
ATOM 5232 C C . ILE B 1 155 ? -20.25 30.859 -4.109 1 97.06 155 ILE B C 1
ATOM 5234 O O . ILE B 1 155 ? -21.219 30.297 -3.594 1 97.06 155 ILE B O 1
ATOM 5238 N N . GLN B 1 156 ? -19.5 31.75 -3.473 1 97.12 156 GLN B N 1
ATOM 5239 C CA . GLN B 1 156 ? -19.766 32.125 -2.088 1 97.12 156 GLN B CA 1
ATOM 5240 C C . GLN B 1 156 ? -21.188 32.656 -1.93 1 97.12 156 GLN B C 1
ATOM 5242 O O . GLN B 1 156 ? -21.859 32.375 -0.935 1 97.12 156 GLN B O 1
ATOM 5247 N N . GLN B 1 157 ? -21.656 33.375 -2.912 1 95.5 157 GLN B N 1
ATOM 5248 C CA . GLN B 1 157 ? -22.984 33.969 -2.867 1 95.5 157 GLN B CA 1
ATOM 5249 C C . GLN B 1 157 ? -24.062 32.875 -2.951 1 95.5 157 GLN B C 1
ATOM 5251 O O . GLN B 1 157 ? -25.188 33.094 -2.477 1 95.5 157 GLN B O 1
ATOM 5256 N N . ARG B 1 158 ? -23.766 31.781 -3.43 1 95.62 158 ARG B N 1
ATOM 5257 C CA . ARG B 1 158 ? -24.734 30.703 -3.625 1 95.62 158 ARG B CA 1
ATOM 5258 C C . ARG B 1 158 ? -24.75 29.766 -2.428 1 95.62 158 ARG B C 1
ATOM 5260 O O . ARG B 1 158 ? -25.531 28.828 -2.385 1 95.62 158 ARG B O 1
ATOM 5267 N N . CYS B 1 159 ? -23.891 30 -1.495 1 97 159 CYS B N 1
ATOM 5268 C CA . CYS B 1 159 ? -23.797 29.141 -0.317 1 97 159 CYS B CA 1
ATOM 5269 C C . CYS B 1 159 ? -24.688 29.656 0.805 1 97 159 CYS B C 1
ATOM 5271 O O . CYS B 1 159 ? -24.703 30.844 1.101 1 97 159 CYS B O 1
ATOM 5273 N N . MET B 1 160 ? -25.484 28.812 1.386 1 95.88 160 MET B N 1
ATOM 5274 C CA . MET B 1 160 ? -26.328 29.188 2.529 1 95.88 160 MET B CA 1
ATOM 5275 C C . MET B 1 160 ? -25.469 29.578 3.723 1 95.88 160 MET B C 1
ATOM 5277 O O . MET B 1 160 ? -25.859 30.422 4.527 1 95.88 160 MET B O 1
ATOM 5281 N N . TYR B 1 161 ? -24.297 28.984 3.822 1 95.38 161 TYR B N 1
ATOM 5282 C CA . TYR B 1 161 ? -23.344 29.234 4.898 1 95.38 161 TYR B CA 1
ATOM 5283 C C . TYR B 1 161 ? -21.984 29.641 4.34 1 95.38 161 TYR B C 1
ATOM 5285 O O . TYR B 1 161 ? -21.125 28.797 4.09 1 95.38 161 TYR B O 1
ATOM 5293 N N . LYS B 1 162 ? -21.875 30.859 4.258 1 96 162 LYS B N 1
ATOM 5294 C CA . LYS B 1 162 ? -20.672 31.422 3.629 1 96 162 LYS B CA 1
ATOM 5295 C C . LYS B 1 162 ? -19.422 31.078 4.426 1 96 162 LYS B C 1
ATOM 5297 O O . LYS B 1 162 ? -18.344 30.922 3.855 1 96 162 LYS B O 1
ATOM 5302 N N . ASP B 1 163 ? -19.594 31 5.711 1 95.62 163 ASP B N 1
ATOM 5303 C CA . ASP B 1 163 ? -18.469 30.656 6.574 1 95.62 163 ASP B CA 1
ATOM 5304 C C . ASP B 1 163 ? -17.953 29.25 6.293 1 95.62 163 ASP B C 1
ATOM 5306 O O . ASP B 1 163 ? -16.75 29.016 6.238 1 95.62 163 ASP B O 1
ATOM 5310 N N . THR B 1 164 ? -18.891 28.312 6.07 1 95.81 164 THR B N 1
ATOM 5311 C CA . THR B 1 164 ? -18.5 26.953 5.727 1 95.81 164 THR B CA 1
ATOM 5312 C C . THR B 1 164 ? -17.688 26.938 4.426 1 95.81 164 THR B C 1
ATOM 5314 O O . THR B 1 164 ? -16.672 26.234 4.332 1 95.81 164 THR B O 1
ATOM 5317 N N . PHE B 1 165 ? -18.156 27.672 3.492 1 97.62 165 PHE B N 1
ATOM 5318 C CA . PHE B 1 165 ? -17.484 27.719 2.201 1 97.62 165 PHE B CA 1
ATOM 5319 C C . PHE B 1 165 ? -16.047 28.234 2.357 1 97.62 165 PHE B C 1
ATOM 5321 O O . PHE B 1 165 ? -15.109 27.625 1.866 1 97.62 165 PHE B O 1
ATOM 5328 N N . LEU B 1 166 ? -15.953 29.375 3.039 1 97.88 166 LEU B N 1
ATOM 5329 C CA . LEU B 1 166 ? -14.641 29.969 3.25 1 97.88 166 LEU B CA 1
ATOM 5330 C C . LEU B 1 166 ? -13.727 29.016 4.016 1 97.88 166 LEU B C 1
ATOM 5332 O O . LEU B 1 166 ? -12.539 28.891 3.688 1 97.88 166 LEU B O 1
ATOM 5336 N N . TYR B 1 167 ? -14.273 28.375 5.004 1 97.5 167 TYR B N 1
ATOM 5337 C CA . TYR B 1 167 ? -13.516 27.438 5.816 1 97.5 167 TYR B CA 1
ATOM 5338 C C . TYR B 1 167 ? -12.992 26.281 4.965 1 97.5 167 TYR B C 1
ATOM 5340 O O . TYR B 1 167 ? -11.797 25.984 4.984 1 97.5 167 TYR B O 1
ATOM 5348 N N . GLU B 1 168 ? -13.844 25.641 4.16 1 97.19 168 GLU B N 1
ATOM 5349 C CA . GLU B 1 168 ? -13.477 24.484 3.35 1 97.19 168 GLU B CA 1
ATOM 5350 C C . GLU B 1 168 ? -12.461 24.859 2.279 1 97.19 168 GLU B C 1
ATOM 5352 O O . GLU B 1 168 ? -11.508 24.109 2.031 1 97.19 168 GLU B O 1
ATOM 5357 N N . LEU B 1 169 ? -12.711 26 1.698 1 98 169 LEU B N 1
ATOM 5358 C CA . LEU B 1 169 ? -11.773 26.469 0.682 1 98 169 LEU B CA 1
ATOM 5359 C C . LEU B 1 169 ? -10.406 26.75 1.294 1 98 169 LEU B C 1
ATOM 5361 O O . LEU B 1 169 ? -9.375 26.438 0.697 1 98 169 LEU B O 1
ATOM 5365 N N . ALA B 1 170 ? -10.406 27.359 2.506 1 97.94 170 ALA B N 1
ATOM 5366 C CA . ALA B 1 170 ? -9.148 27.641 3.201 1 97.94 170 ALA B CA 1
ATOM 5367 C C . ALA B 1 170 ? -8.383 26.344 3.488 1 97.94 170 ALA B C 1
ATOM 5369 O O . ALA B 1 170 ? -7.164 26.297 3.314 1 97.94 170 ALA B O 1
ATOM 5370 N N . GLN B 1 171 ? -9.086 25.328 3.871 1 96.44 171 GLN B N 1
ATOM 5371 C CA . GLN B 1 171 ? -8.461 24.047 4.152 1 96.44 171 GLN B CA 1
ATOM 5372 C C . GLN B 1 171 ? -7.836 23.453 2.893 1 96.44 171 GLN B C 1
ATOM 5374 O O . GLN B 1 171 ? -6.699 22.969 2.924 1 96.44 171 GLN B O 1
ATOM 5379 N N . GLU B 1 172 ? -8.539 23.547 1.84 1 96.25 172 GLU B N 1
ATOM 5380 C CA . GLU B 1 172 ? -8.07 22.953 0.592 1 96.25 172 GLU B CA 1
ATOM 5381 C C . GLU B 1 172 ? -6.84 23.688 0.06 1 96.25 172 GLU B C 1
ATOM 5383 O O . GLU B 1 172 ? -5.879 23.062 -0.382 1 96.25 172 GLU B O 1
ATOM 5388 N N . VAL B 1 173 ? -6.883 25 0.086 1 96.69 173 VAL B N 1
ATOM 5389 C CA . VAL B 1 173 ? -5.777 25.75 -0.479 1 96.69 173 VAL B CA 1
ATOM 5390 C C . VAL B 1 173 ? -4.539 25.609 0.407 1 96.69 173 VAL B C 1
ATOM 5392 O O . VAL B 1 173 ? -3.412 25.594 -0.089 1 96.69 173 VAL B O 1
ATOM 5395 N N . GLU B 1 174 ? -4.77 25.516 1.734 1 96.19 174 GLU B N 1
ATOM 5396 C CA . GLU B 1 174 ? -3.66 25.25 2.648 1 96.19 174 GLU B CA 1
ATOM 5397 C C . GLU B 1 174 ? -2.986 23.906 2.328 1 96.19 174 GLU B C 1
ATOM 5399 O O . GLU B 1 174 ? -1.757 23.812 2.322 1 96.19 174 GLU B O 1
ATOM 5404 N N . GLU B 1 175 ? -3.787 22.953 2.07 1 94.56 175 GLU B N 1
ATOM 5405 C CA . GLU B 1 175 ? -3.26 21.625 1.744 1 94.56 175 GLU B CA 1
ATOM 5406 C C . GLU B 1 175 ? -2.404 21.672 0.481 1 94.56 175 GLU B C 1
ATOM 5408 O O . GLU B 1 175 ? -1.459 20.891 0.34 1 94.56 175 GLU B O 1
ATOM 5413 N N . GLN B 1 176 ? -2.715 22.625 -0.357 1 93 176 GLN B N 1
ATOM 5414 C CA . GLN B 1 176 ? -1.968 22.766 -1.602 1 93 176 GLN B CA 1
ATOM 5415 C C . GLN B 1 176 ? -0.789 23.719 -1.43 1 93 176 GLN B C 1
ATOM 5417 O O . GLN B 1 176 ? -0.068 24 -2.389 1 93 176 GLN B O 1
ATOM 5422 N N . GLY B 1 177 ? -0.638 24.297 -0.23 1 94.12 177 GLY B N 1
ATOM 5423 C CA . GLY B 1 177 ? 0.521 25.109 0.093 1 94.12 177 GLY B CA 1
ATOM 5424 C C . GLY B 1 177 ? 0.318 26.578 -0.219 1 94.12 177 GLY B C 1
ATOM 5425 O O . GLY B 1 177 ? 1.263 27.375 -0.15 1 94.12 177 GLY B O 1
ATOM 5426 N N . ASP B 1 178 ? -0.835 26.891 -0.662 1 96.19 178 ASP B N 1
ATOM 5427 C CA . ASP B 1 178 ? -1.138 28.297 -0.919 1 96.19 178 ASP B CA 1
ATOM 5428 C C . ASP B 1 178 ? -1.562 29.016 0.361 1 96.19 178 ASP B C 1
ATOM 5430 O O . ASP B 1 178 ? -2.719 29.422 0.499 1 96.19 178 ASP B O 1
ATOM 5434 N N . TYR B 1 179 ? -0.646 29.281 1.247 1 97.56 179 TYR B N 1
ATOM 5435 C CA . TYR B 1 179 ? -0.891 29.828 2.58 1 97.56 179 TYR B CA 1
ATOM 5436 C C . TYR B 1 179 ? -1.354 31.281 2.508 1 97.56 179 TYR B C 1
ATOM 5438 O O . TYR B 1 179 ? -2.172 31.719 3.32 1 97.56 179 TYR B O 1
ATOM 5446 N N . HIS B 1 180 ? -0.869 32.031 1.553 1 97.44 180 HIS B N 1
ATOM 5447 C CA . HIS B 1 180 ? -1.248 33.438 1.432 1 97.44 180 HIS B CA 1
ATOM 5448 C C . HIS B 1 180 ? -2.73 33.562 1.103 1 97.44 180 HIS B C 1
ATOM 5450 O O . HIS B 1 180 ? -3.418 34.438 1.673 1 97.44 180 HIS B O 1
ATOM 5456 N N . PHE B 1 181 ? -3.143 32.75 0.183 1 97.94 181 PHE B N 1
ATOM 5457 C CA . PHE B 1 181 ? -4.57 32.812 -0.116 1 97.94 181 PHE B CA 1
ATOM 5458 C C . PHE B 1 181 ? -5.391 32.344 1.079 1 97.94 181 PHE B C 1
ATOM 5460 O O . PHE B 1 181 ? -6.469 32.875 1.348 1 97.94 181 PHE B O 1
ATOM 5467 N N . ALA B 1 182 ? -4.898 31.297 1.8 1 98.44 182 ALA B N 1
ATOM 5468 C CA . ALA B 1 182 ? -5.578 30.828 3.006 1 98.44 182 ALA B CA 1
ATOM 5469 C C . ALA B 1 182 ? -5.719 31.953 4.027 1 98.44 182 ALA B C 1
ATOM 5471 O O . ALA B 1 182 ? -6.766 32.094 4.664 1 98.44 182 ALA B O 1
ATOM 5472 N N . ILE B 1 183 ? -4.688 32.75 4.18 1 98.56 183 ILE B N 1
ATOM 5473 C CA . ILE B 1 183 ? -4.707 33.875 5.094 1 98.56 183 ILE B CA 1
ATOM 5474 C C . ILE B 1 183 ? -5.82 34.844 4.695 1 98.56 183 ILE B C 1
ATOM 5476 O O . ILE B 1 183 ? -6.59 35.281 5.543 1 98.56 183 ILE B O 1
ATOM 5480 N N . LYS B 1 184 ? -5.898 35.125 3.406 1 98.06 184 LYS B N 1
ATOM 5481 C CA . LYS B 1 184 ? -6.941 36 2.916 1 98.06 184 LYS B CA 1
ATOM 5482 C C . LYS B 1 184 ? -8.328 35.469 3.26 1 98.06 184 LYS B C 1
ATOM 5484 O O . LYS B 1 184 ? -9.195 36.219 3.707 1 98.06 184 LYS B O 1
ATOM 5489 N N . LEU B 1 185 ? -8.516 34.25 3.016 1 98.44 185 LEU B N 1
ATOM 5490 C CA . LEU B 1 185 ? -9.805 33.594 3.281 1 98.44 185 LEU B CA 1
ATOM 5491 C C . LEU B 1 185 ? -10.125 33.625 4.77 1 98.44 185 LEU B C 1
ATOM 5493 O O . LEU B 1 185 ? -11.25 33.938 5.16 1 98.44 185 LEU B O 1
ATOM 5497 N N . LEU B 1 186 ? -9.164 33.312 5.602 1 98.56 186 LEU B N 1
ATOM 5498 C CA . LEU B 1 186 ? -9.375 33.25 7.043 1 98.56 186 LEU B CA 1
ATOM 5499 C C . LEU B 1 186 ? -9.57 34.656 7.621 1 98.56 186 LEU B C 1
ATOM 5501 O O . LEU B 1 186 ? -10.32 34.812 8.586 1 98.56 186 LEU B O 1
ATOM 5505 N N . ASP B 1 187 ? -8.891 35.594 7.023 1 98.06 187 ASP B N 1
ATOM 5506 C CA . ASP B 1 187 ? -9.141 37 7.406 1 98.06 187 ASP B CA 1
ATOM 5507 C C . ASP B 1 187 ? -10.602 37.375 7.172 1 98.06 187 ASP B C 1
ATOM 5509 O O . ASP B 1 187 ? -11.234 37.969 8.039 1 98.06 187 ASP B O 1
ATOM 5513 N N . GLU B 1 188 ? -11.031 37.031 6.016 1 97.75 188 GLU B N 1
ATOM 5514 C CA . GLU B 1 188 ? -12.445 37.281 5.723 1 97.75 188 GLU B CA 1
ATOM 5515 C C . GLU B 1 188 ? -13.344 36.531 6.699 1 97.75 188 GLU B C 1
ATOM 5517 O O . GLU B 1 188 ? -14.352 37.062 7.156 1 97.75 188 GLU B O 1
ATOM 5522 N N . LEU B 1 189 ? -12.977 35.312 6.977 1 97.69 189 LEU B N 1
ATOM 5523 C CA . LEU B 1 189 ? -13.758 34.469 7.863 1 97.69 189 LEU B CA 1
ATOM 5524 C C . LEU B 1 189 ? -13.797 35.031 9.273 1 97.69 189 LEU B C 1
ATOM 5526 O O . LEU B 1 189 ? -14.852 35.062 9.914 1 97.69 189 LEU B O 1
ATOM 5530 N N . THR B 1 190 ? -12.648 35.5 9.812 1 97.56 190 THR B N 1
ATOM 5531 C CA . THR B 1 190 ? -12.602 36.094 11.141 1 97.56 190 THR B CA 1
ATOM 5532 C C . THR B 1 190 ? -13.375 37.406 11.164 1 97.56 190 THR B C 1
ATOM 5534 O O . THR B 1 190 ? -13.906 37.812 12.203 1 97.56 190 THR B O 1
ATOM 5537 N N . GLY B 1 191 ? -13.438 38.094 10 1 96.94 191 GLY B N 1
ATOM 5538 C CA . GLY B 1 191 ? -14.289 39.25 9.891 1 96.94 191 GLY B CA 1
ATOM 5539 C C . GLY B 1 191 ? -15.773 38.938 9.977 1 96.94 191 GLY B C 1
ATOM 5540 O O . GLY B 1 191 ? -16.531 39.656 10.617 1 96.94 191 GLY B O 1
ATOM 5541 N N . MET B 1 192 ? -16.125 37.875 9.398 1 95.75 192 MET B N 1
ATOM 5542 C CA . MET B 1 192 ? -17.516 37.406 9.383 1 95.75 192 MET B CA 1
ATOM 5543 C C . MET B 1 192 ? -17.906 36.875 10.742 1 95.75 192 MET B C 1
ATOM 5545 O O . MET B 1 192 ? -19.047 37.062 11.195 1 95.75 192 MET B O 1
ATOM 5549 N N . GLU B 1 193 ? -16.938 36.156 11.336 1 95.62 193 GLU B N 1
ATOM 5550 C CA . GLU B 1 193 ? -17.141 35.531 12.641 1 95.62 193 GLU B CA 1
ATOM 5551 C C . GLU B 1 193 ? -16.047 35.906 13.625 1 95.62 193 GLU B C 1
ATOM 5553 O O . GLU B 1 193 ? -15.242 35.062 14.023 1 95.62 193 GLU B O 1
ATOM 5558 N N . PRO B 1 194 ? -16.156 37.031 14.102 1 95.75 194 PRO B N 1
ATOM 5559 C CA . PRO B 1 194 ? -15.047 37.531 14.914 1 95.75 194 PRO B CA 1
ATOM 5560 C C . PRO B 1 194 ? -14.945 36.844 16.281 1 95.75 194 PRO B C 1
ATOM 5562 O O . PRO B 1 194 ? -13.906 36.938 16.938 1 95.75 194 PRO B O 1
ATOM 5565 N N . PHE B 1 195 ? -15.992 36.188 16.75 1 96.19 195 PHE B N 1
ATOM 5566 C CA . PHE B 1 195 ? -15.969 35.594 18.078 1 96.19 195 PHE B CA 1
ATOM 5567 C C . PHE B 1 195 ? -15.789 34.062 18 1 96.19 195 PHE B C 1
ATOM 5569 O O . PHE B 1 195 ? -16.188 33.344 18.906 1 96.19 195 PHE B O 1
ATOM 5576 N N . ASN B 1 196 ? -15.273 33.656 16.938 1 95.31 196 ASN B N 1
ATOM 5577 C CA . ASN B 1 196 ? -14.906 32.25 16.766 1 95.31 196 ASN B CA 1
ATOM 5578 C C . ASN B 1 196 ? -13.414 32.031 17 1 95.31 196 ASN B C 1
ATOM 5580 O O . ASN B 1 196 ? -12.594 32.375 16.156 1 95.31 196 ASN B O 1
ATOM 5584 N N . SER B 1 197 ? -13.102 31.484 18.141 1 96.81 197 SER B N 1
ATOM 5585 C CA . SER B 1 197 ? -11.703 31.328 18.531 1 96.81 197 SER B CA 1
ATOM 5586 C C . SER B 1 197 ? -10.969 30.391 17.578 1 96.81 197 SER B C 1
ATOM 5588 O O . SER B 1 197 ? -9.773 30.562 17.328 1 96.81 197 SER B O 1
ATOM 5590 N N . THR B 1 198 ? -11.625 29.391 17 1 95.38 198 THR B N 1
ATOM 5591 C CA . THR B 1 198 ? -11.023 28.422 16.109 1 95.38 198 THR B CA 1
ATOM 5592 C C . THR B 1 198 ? -10.508 29.094 14.836 1 95.38 198 THR B C 1
ATOM 5594 O O . THR B 1 198 ? -9.406 28.797 14.375 1 95.38 198 THR B O 1
ATOM 5597 N N . TYR B 1 199 ? -11.289 30 14.281 1 97.5 199 TYR B N 1
ATOM 5598 C CA . TYR B 1 199 ? -10.891 30.688 13.062 1 97.5 199 TYR B CA 1
ATOM 5599 C C . TYR B 1 199 ? -9.648 31.547 13.305 1 97.5 199 TYR B C 1
ATOM 5601 O O . TYR B 1 199 ? -8.75 31.609 12.469 1 97.5 199 TYR B O 1
ATOM 5609 N N . TRP B 1 200 ? -9.625 32.188 14.453 1 98.06 200 TRP B N 1
ATOM 5610 C CA . TRP B 1 200 ? -8.461 33 14.82 1 98.06 200 TRP B CA 1
ATOM 5611 C C . TRP B 1 200 ? -7.234 32.094 15.008 1 98.06 200 TRP B C 1
ATOM 5613 O O . TRP B 1 200 ? -6.121 32.469 14.625 1 98.06 200 TRP B O 1
ATOM 5623 N N . HIS B 1 201 ? -7.449 30.984 15.648 1 97.88 201 HIS B N 1
ATOM 5624 C CA . HIS B 1 201 ? -6.371 30.016 15.812 1 97.88 201 HIS B CA 1
ATOM 5625 C C . HIS B 1 201 ? -5.828 29.547 14.461 1 97.88 201 HIS B C 1
ATOM 5627 O O . HIS B 1 201 ? -4.613 29.5 14.266 1 97.88 201 HIS B O 1
ATOM 5633 N N . MET B 1 202 ? -6.684 29.234 13.539 1 97.88 202 MET B N 1
ATOM 5634 C CA . MET B 1 202 ? -6.293 28.797 12.195 1 97.88 202 MET B CA 1
ATOM 5635 C C . MET B 1 202 ? -5.52 29.906 11.477 1 97.88 202 MET B C 1
ATOM 5637 O O . MET B 1 202 ? -4.508 29.625 10.828 1 97.88 202 MET B O 1
ATOM 5641 N N . LEU B 1 203 ? -6.031 31.109 11.617 1 98.44 203 LEU B N 1
ATOM 5642 C CA . LEU B 1 203 ? -5.355 32.25 11 1 98.44 203 LEU B CA 1
ATOM 5643 C C . LEU B 1 203 ? -3.938 32.406 11.547 1 98.44 203 LEU B C 1
ATOM 5645 O O . LEU B 1 203 ? -2.998 32.625 10.781 1 98.44 203 LEU B O 1
ATOM 5649 N N . SER B 1 204 ? -3.816 32.25 12.859 1 98.56 204 SER B N 1
ATOM 5650 C CA . SER B 1 204 ? -2.498 32.312 13.484 1 98.56 204 SER B CA 1
ATOM 5651 C C . SER B 1 204 ? -1.564 31.25 12.891 1 98.56 204 SER B C 1
ATOM 5653 O O . SER B 1 204 ? -0.405 31.547 12.586 1 98.56 204 SER B O 1
ATOM 5655 N N . GLN B 1 205 ? -2.078 30.125 12.703 1 97.19 205 GLN B N 1
ATOM 5656 C CA . GLN B 1 205 ? -1.283 29.031 12.148 1 97.19 205 GLN B CA 1
ATOM 5657 C C . GLN B 1 205 ? -0.83 29.344 10.727 1 97.19 205 GLN B C 1
ATOM 5659 O O . GLN B 1 205 ? 0.305 29.047 10.352 1 97.19 205 GLN B O 1
ATOM 5664 N N . GLU B 1 206 ? -1.707 29.891 9.938 1 98 206 GLU B N 1
ATOM 5665 C CA . GLU B 1 206 ? -1.325 30.234 8.57 1 98 206 GLU B CA 1
ATOM 5666 C C . GLU B 1 206 ? -0.237 31.297 8.555 1 98 206 GLU B C 1
ATOM 5668 O O . GLU B 1 206 ? 0.656 31.266 7.707 1 98 206 GLU B O 1
ATOM 5673 N N . TYR B 1 207 ? -0.299 32.281 9.461 1 98.06 207 TYR B N 1
ATOM 5674 C CA . TYR B 1 207 ? 0.756 33.281 9.586 1 98.06 207 TYR B CA 1
ATOM 5675 C C . TYR B 1 207 ? 2.088 32.625 9.938 1 98.06 207 TYR B C 1
ATOM 5677 O O . TYR B 1 207 ? 3.141 33.062 9.461 1 98.06 207 TYR B O 1
ATOM 5685 N N . LEU B 1 208 ? 2.02 31.609 10.766 1 96.31 208 LEU B N 1
ATOM 5686 C CA . LEU B 1 208 ? 3.23 30.875 11.094 1 96.31 208 LEU B CA 1
ATOM 5687 C C . LEU B 1 208 ? 3.816 30.203 9.852 1 96.31 208 LEU B C 1
ATOM 5689 O O . LEU B 1 208 ? 5.035 30.188 9.672 1 96.31 208 LEU B O 1
ATOM 5693 N N . ASN B 1 209 ? 2.961 29.688 9.008 1 96 209 ASN B N 1
ATOM 5694 C CA . ASN B 1 209 ? 3.395 28.984 7.812 1 96 209 ASN B CA 1
ATOM 5695 C C . ASN B 1 209 ? 4.141 29.906 6.852 1 96 209 ASN B C 1
ATOM 5697 O O . ASN B 1 209 ? 4.941 29.438 6.039 1 96 209 ASN B O 1
ATOM 5701 N N . VAL B 1 210 ? 3.902 31.188 6.945 1 96.56 210 VAL B N 1
ATOM 5702 C CA . VAL B 1 210 ? 4.598 32.125 6.082 1 96.56 210 VAL B CA 1
ATOM 5703 C C . VAL B 1 210 ? 5.625 32.906 6.895 1 96.56 210 VAL B C 1
ATOM 5705 O O . VAL B 1 210 ? 6.062 34 6.48 1 96.56 210 VAL B O 1
ATOM 5708 N N . ASP B 1 211 ? 5.938 32.531 8.156 1 95.19 211 ASP B N 1
ATOM 5709 C CA . ASP B 1 211 ? 6.961 33.062 9.047 1 95.19 211 ASP B CA 1
ATOM 5710 C C . ASP B 1 211 ? 6.641 34.5 9.461 1 95.19 211 ASP B C 1
ATOM 5712 O O . ASP B 1 211 ? 7.543 35.344 9.586 1 95.19 211 ASP B O 1
ATOM 5716 N N . ASP B 1 212 ? 5.422 34.781 9.469 1 97 212 ASP B N 1
ATOM 5717 C CA . ASP B 1 212 ? 4.961 36.062 9.977 1 97 212 ASP B CA 1
ATOM 5718 C C . ASP B 1 212 ? 4.559 35.969 11.445 1 97 212 ASP B C 1
ATOM 5720 O O . ASP B 1 212 ? 3.369 35.938 11.773 1 97 212 ASP B O 1
ATOM 5724 N N . TYR B 1 213 ? 5.441 36 12.383 1 96.31 213 TYR B N 1
ATOM 5725 C CA . TYR B 1 213 ? 5.258 35.688 13.797 1 96.31 213 TYR B CA 1
ATOM 5726 C C . TYR B 1 213 ? 4.465 36.812 14.492 1 96.31 213 TYR B C 1
ATOM 5728 O O . TYR B 1 213 ? 3.68 36.531 15.398 1 96.31 213 TYR B O 1
ATOM 5736 N N . GLU B 1 214 ? 4.668 38 14.031 1 96.62 214 GLU B N 1
ATOM 5737 C CA . GLU B 1 214 ? 3.971 39.125 14.656 1 96.62 214 GLU B CA 1
ATOM 5738 C C . GLU B 1 214 ? 2.459 39 14.477 1 96.62 214 GLU B C 1
ATOM 5740 O O . GLU B 1 214 ? 1.703 39.094 15.445 1 96.62 214 GLU B O 1
ATOM 5745 N N . ASN B 1 215 ? 2.084 38.781 13.242 1 98.12 215 ASN B N 1
ATOM 5746 C CA . ASN B 1 215 ? 0.656 38.625 12.984 1 98.12 215 ASN B CA 1
ATOM 5747 C C . ASN B 1 215 ? 0.124 37.344 13.586 1 98.12 215 ASN B C 1
ATOM 5749 O O . ASN B 1 215 ? -1.025 37.281 14.031 1 98.12 215 ASN B O 1
ATOM 5753 N N . ALA B 1 216 ? 0.965 36.312 13.625 1 98.44 216 ALA B N 1
ATOM 5754 C CA . ALA B 1 216 ? 0.581 35.094 14.281 1 98.44 216 ALA B CA 1
ATOM 5755 C C . ALA B 1 216 ? 0.259 35.312 15.758 1 98.44 216 ALA B C 1
ATOM 5757 O O . ALA B 1 216 ? -0.766 34.844 16.25 1 98.44 216 ALA B O 1
ATOM 5758 N N . LEU B 1 217 ? 1.132 36.062 16.391 1 97.38 217 LEU B N 1
ATOM 5759 C CA . LEU B 1 217 ? 0.933 36.375 17.797 1 97.38 217 LEU B CA 1
ATOM 5760 C C . LEU B 1 217 ? -0.345 37.188 18.016 1 97.38 217 LEU B C 1
ATOM 5762 O O . LEU B 1 217 ? -1.113 36.906 18.938 1 97.38 217 LEU B O 1
ATOM 5766 N N . GLY B 1 218 ? -0.513 38.156 17.141 1 97.81 218 GLY B N 1
ATOM 5767 C CA . GLY B 1 218 ? -1.734 38.938 17.219 1 97.81 218 GLY B CA 1
ATOM 5768 C C . GLY B 1 218 ? -2.992 38.094 17.109 1 97.81 218 GLY B C 1
ATOM 5769 O O . GLY B 1 218 ? -3.908 38.219 17.922 1 97.81 218 GLY B O 1
ATOM 5770 N N . SER B 1 219 ? -3.047 37.281 16.156 1 98.56 219 SER B N 1
ATOM 5771 C CA . SER B 1 219 ? -4.211 36.438 15.898 1 98.56 219 SER B CA 1
ATOM 5772 C C . SER B 1 219 ? -4.43 35.438 17.031 1 98.56 219 SER B C 1
ATOM 5774 O O . SER B 1 219 ? -5.566 35.219 17.469 1 98.56 219 SER B O 1
ATOM 5776 N N . ILE B 1 220 ? -3.357 34.844 17.562 1 98.5 220 ILE B N 1
ATOM 5777 C CA . ILE B 1 220 ? -3.508 33.812 18.609 1 98.5 220 ILE B CA 1
ATOM 5778 C C . ILE B 1 220 ? -3.943 34.469 19.906 1 98.5 220 ILE B C 1
ATOM 5780 O O . ILE B 1 220 ? -4.672 33.875 20.703 1 98.5 220 ILE B O 1
ATOM 5784 N N . GLU B 1 221 ? -3.504 35.656 20.141 1 97.88 221 GLU B N 1
ATOM 5785 C CA . GLU B 1 221 ? -3.932 36.406 21.328 1 97.88 221 GLU B CA 1
ATOM 5786 C C . GLU B 1 221 ? -5.438 36.656 21.297 1 97.88 221 GLU B C 1
ATOM 5788 O O . GLU B 1 221 ? -6.102 36.562 22.344 1 97.88 221 GLU B O 1
ATOM 5793 N N . TYR B 1 222 ? -5.91 36.938 20.109 1 98.12 222 TYR B N 1
ATOM 5794 C CA . TYR B 1 222 ? -7.359 37.094 19.984 1 98.12 222 TYR B CA 1
ATOM 5795 C C . TYR B 1 222 ? -8.055 35.75 20.297 1 98.12 222 TYR B C 1
ATOM 5797 O O . TYR B 1 222 ? -9.078 35.75 21 1 98.12 222 TYR B O 1
ATOM 5805 N N . ALA B 1 223 ? -7.535 34.688 19.828 1 98.31 223 ALA B N 1
ATOM 5806 C CA . ALA B 1 223 ? -8.102 33.375 20.094 1 98.31 223 ALA B CA 1
ATOM 5807 C C . ALA B 1 223 ? -8.086 33.062 21.594 1 98.31 223 ALA B C 1
ATOM 5809 O O . ALA B 1 223 ? -9.055 32.531 22.141 1 98.31 223 ALA B O 1
ATOM 5810 N N . VAL B 1 224 ? -6.996 33.438 22.281 1 97.5 224 VAL B N 1
ATOM 581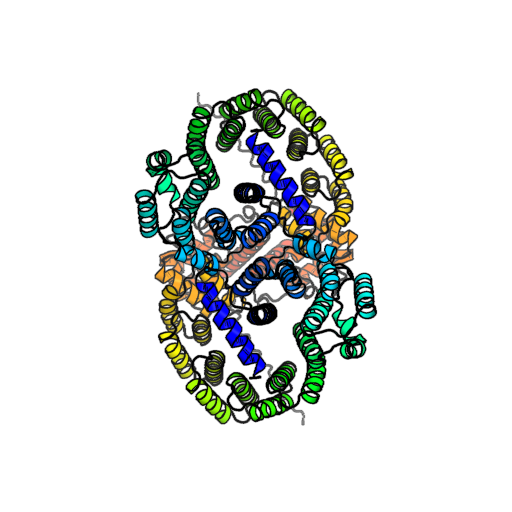1 C CA . VAL B 1 224 ? -6.855 33.219 23.719 1 97.5 224 VAL B CA 1
ATOM 5812 C C . VAL B 1 224 ? -7.898 34.031 24.469 1 97.5 224 VAL B C 1
ATOM 5814 O O . VAL B 1 224 ? -8.492 33.562 25.438 1 97.5 224 VAL B O 1
ATOM 5817 N N . ALA B 1 225 ? -8.094 35.219 24.016 1 97.56 225 ALA B N 1
ATOM 5818 C CA . ALA B 1 225 ? -9.078 36.094 24.641 1 97.56 225 ALA B CA 1
ATOM 5819 C C . ALA B 1 225 ? -10.477 35.469 24.578 1 97.56 225 ALA B C 1
ATOM 5821 O O . ALA B 1 225 ? -11.273 35.625 25.5 1 97.56 225 ALA B O 1
ATOM 5822 N N . LEU B 1 226 ? -10.719 34.875 23.516 1 97 226 LEU B N 1
ATOM 5823 C CA . LEU B 1 226 ? -12.031 34.281 23.281 1 97 226 LEU B CA 1
ATOM 5824 C C . LEU B 1 226 ? -12.164 32.938 24.016 1 97 226 LEU B C 1
ATOM 5826 O O . LEU B 1 226 ? -13.258 32.594 24.453 1 97 226 LEU B O 1
ATOM 5830 N N . ASN B 1 227 ? -11.102 32.219 24.156 1 96.12 227 ASN B N 1
ATOM 5831 C CA . ASN B 1 227 ? -11.07 30.891 24.797 1 96.12 227 ASN B CA 1
ATOM 5832 C C . ASN B 1 227 ? -9.781 30.688 25.594 1 96.12 227 ASN B C 1
ATOM 5834 O O . ASN B 1 227 ? -8.914 29.922 25.188 1 96.12 227 ASN B O 1
ATOM 5838 N N . PRO B 1 228 ? -9.758 31.25 26.703 1 94.56 228 PRO B N 1
ATOM 5839 C CA . PRO B 1 228 ? -8.508 31.312 27.469 1 94.56 228 PRO B CA 1
ATOM 5840 C C . PRO B 1 228 ? -8.102 29.953 28.047 1 94.56 228 PRO B C 1
ATOM 5842 O O . PRO B 1 228 ? -6.945 29.766 28.422 1 94.56 228 PRO B O 1
ATOM 5845 N N . ASP B 1 229 ? -8.984 28.984 28.094 1 91.62 229 ASP B N 1
ATOM 5846 C CA . ASP B 1 229 ? -8.68 27.719 28.75 1 91.62 229 ASP B CA 1
ATOM 5847 C C . ASP B 1 229 ? -8.375 26.625 27.719 1 91.62 229 ASP B C 1
ATOM 5849 O O . ASP B 1 229 ? -8.117 25.484 28.078 1 91.62 229 ASP B O 1
ATOM 5853 N N . SER B 1 230 ? -8.414 27 26.484 1 93 230 SER B N 1
ATOM 5854 C CA . SER B 1 230 ? -8.164 26 25.453 1 93 230 SER B CA 1
ATOM 5855 C C . SER B 1 230 ? -6.699 25.578 25.438 1 93 230 SER B C 1
ATOM 5857 O O . SER B 1 230 ? -5.816 26.406 25.141 1 93 230 SER B O 1
ATOM 5859 N N . ALA B 1 231 ? -6.438 24.312 25.672 1 93.44 231 ALA B N 1
ATOM 5860 C CA . ALA B 1 231 ? -5.074 23.781 25.688 1 93.44 231 ALA B CA 1
ATOM 5861 C C . ALA B 1 231 ? -4.398 23.984 24.328 1 93.44 231 ALA B C 1
ATOM 5863 O O . ALA B 1 231 ? -3.227 24.359 24.266 1 93.44 231 ALA B O 1
ATOM 5864 N N . SER B 1 232 ? -5.125 23.734 23.25 1 94 232 SER B N 1
ATOM 5865 C CA . SER B 1 232 ? -4.578 23.844 21.891 1 94 232 SER B CA 1
ATOM 5866 C C . SER B 1 232 ? -4.18 25.281 21.578 1 94 232 SER B C 1
ATOM 5868 O O . SER B 1 232 ? -3.104 25.531 21.031 1 94 232 SER B O 1
ATOM 5870 N N . ILE B 1 233 ? -4.984 26.219 21.891 1 96.25 233 ILE B N 1
ATOM 5871 C CA . ILE B 1 233 ? -4.746 27.625 21.625 1 96.25 233 ILE B CA 1
ATOM 5872 C C . ILE B 1 233 ? -3.568 28.125 22.453 1 96.25 233 ILE B C 1
ATOM 5874 O O . ILE B 1 233 ? -2.662 28.781 21.938 1 96.25 233 ILE B O 1
ATOM 5878 N N . LEU B 1 234 ? -3.609 27.781 23.766 1 96 234 LEU B N 1
ATOM 5879 C CA . LEU B 1 234 ? -2.529 28.188 24.656 1 96 234 LEU B CA 1
ATOM 5880 C C . LEU B 1 234 ? -1.201 27.578 24.219 1 96 234 LEU B C 1
ATOM 5882 O O . LEU B 1 234 ? -0.156 28.234 24.297 1 96 234 LEU B O 1
ATOM 5886 N N . THR B 1 235 ? -1.188 26.359 23.781 1 95.56 235 THR B N 1
ATOM 5887 C CA . THR B 1 235 ? 0.013 25.688 23.281 1 95.56 235 THR B CA 1
ATOM 5888 C C . THR B 1 235 ? 0.587 26.453 22.094 1 95.56 235 THR B C 1
ATOM 5890 O O . THR B 1 235 ? 1.795 26.688 22.016 1 95.56 235 THR B O 1
ATOM 5893 N N . THR B 1 236 ? -0.288 26.812 21.172 1 96.31 236 THR B N 1
ATOM 5894 C CA . THR B 1 236 ? 0.153 27.562 20 1 96.31 236 THR B CA 1
ATOM 5895 C C . THR B 1 236 ? 0.767 28.891 20.406 1 96.31 236 THR B C 1
ATOM 5897 O O . THR B 1 236 ? 1.818 29.281 19.891 1 96.31 236 THR B O 1
ATOM 5900 N N . LYS B 1 237 ? 0.148 29.609 21.312 1 96.88 237 LYS B N 1
ATOM 5901 C CA . LYS B 1 237 ? 0.703 30.891 21.781 1 96.88 237 LYS B CA 1
ATOM 5902 C C . LYS B 1 237 ? 2.084 30.688 22.391 1 96.88 237 LYS B C 1
ATOM 5904 O O . LYS B 1 237 ? 3.014 31.438 22.094 1 96.88 237 LYS B O 1
ATOM 5909 N N . ALA B 1 238 ? 2.15 29.719 23.281 1 96.06 238 ALA B N 1
ATOM 5910 C CA . ALA B 1 238 ? 3.428 29.438 23.938 1 96.06 238 ALA B CA 1
ATOM 5911 C C . ALA B 1 238 ? 4.516 29.156 22.906 1 96.06 238 ALA B C 1
ATOM 5913 O O . ALA B 1 238 ? 5.645 29.641 23.031 1 96.06 238 ALA B O 1
ATOM 5914 N N . GLN B 1 239 ? 4.215 28.422 21.906 1 94.56 239 GLN B N 1
ATOM 5915 C CA . GLN B 1 239 ? 5.164 28.109 20.844 1 94.56 239 GLN B CA 1
ATOM 5916 C C . GLN B 1 239 ? 5.617 29.375 20.125 1 94.56 239 GLN B C 1
ATOM 5918 O O . GLN B 1 239 ? 6.805 29.547 19.828 1 94.56 239 GLN B O 1
ATOM 5923 N N . ILE B 1 240 ? 4.668 30.172 19.797 1 96.25 240 ILE B N 1
ATOM 5924 C CA . ILE B 1 240 ? 4.977 31.406 19.094 1 96.25 240 ILE B CA 1
ATOM 5925 C C . ILE B 1 240 ? 5.914 32.25 19.938 1 96.25 240 ILE B C 1
ATOM 5927 O O . ILE B 1 240 ? 6.934 32.75 19.453 1 96.25 240 ILE B O 1
ATOM 5931 N N . LEU B 1 241 ? 5.609 32.438 21.219 1 95.94 241 LEU B N 1
ATOM 5932 C CA . LEU B 1 241 ? 6.434 33.219 22.141 1 95.94 241 LEU B CA 1
ATOM 5933 C C . LEU B 1 241 ? 7.844 32.625 22.219 1 95.94 241 LEU B C 1
ATOM 5935 O O . LEU B 1 241 ? 8.828 33.375 22.219 1 95.94 241 LEU B O 1
ATOM 5939 N N . PHE B 1 242 ? 7.945 31.375 22.344 1 94.94 242 PHE B N 1
ATOM 5940 C CA . PHE B 1 242 ? 9.227 30.672 22.422 1 94.94 242 PHE B CA 1
ATOM 5941 C C . PHE B 1 242 ? 10.055 30.906 21.172 1 94.94 242 PHE B C 1
ATOM 5943 O O . PHE B 1 242 ? 11.234 31.266 21.25 1 94.94 242 PHE B O 1
ATOM 5950 N N . ASP B 1 243 ? 9.43 30.781 19.984 1 93 243 ASP B N 1
ATOM 5951 C CA . ASP B 1 243 ? 10.117 30.906 18.703 1 93 243 ASP B CA 1
ATOM 5952 C C . ASP B 1 243 ? 10.586 32.344 18.469 1 93 243 ASP B C 1
ATOM 5954 O O . ASP B 1 243 ? 11.633 32.562 17.859 1 93 243 ASP B O 1
ATOM 5958 N N . MET B 1 244 ? 9.82 33.25 18.953 1 93.5 244 MET B N 1
ATOM 5959 C CA . MET B 1 244 ? 10.164 34.656 18.812 1 93.5 244 MET B CA 1
ATOM 5960 C C . MET B 1 244 ? 11.25 35.062 19.812 1 93.5 244 MET B C 1
ATOM 5962 O O . MET B 1 244 ? 11.797 36.156 19.734 1 93.5 244 MET B O 1
ATOM 5966 N N . LYS B 1 245 ? 11.648 34.156 20.75 1 89 245 LYS B N 1
ATOM 5967 C CA . LYS B 1 245 ? 12.602 34.438 21.812 1 89 245 LYS B CA 1
ATOM 5968 C C . LYS B 1 245 ? 12.188 35.688 22.594 1 89 245 LYS B C 1
ATOM 5970 O O . LYS B 1 245 ? 13.039 36.438 23.062 1 89 245 LYS B O 1
ATOM 5975 N N . LYS B 1 246 ? 11.094 36.094 22.531 1 83.75 246 LYS B N 1
ATOM 5976 C CA . LYS B 1 246 ? 10.586 37.281 23.25 1 83.75 246 LYS B CA 1
ATOM 5977 C C . LYS B 1 246 ? 10.398 36.969 24.734 1 83.75 246 LYS B C 1
ATOM 5979 O O . LYS B 1 246 ? 10.922 37.688 25.594 1 83.75 246 LYS B O 1
ATOM 5984 N N . ASP B 1 247 ? 9.586 36.156 25.25 1 85.81 247 ASP B N 1
ATOM 5985 C CA . ASP B 1 247 ? 9.266 35.812 26.641 1 85.81 247 ASP B CA 1
ATOM 5986 C C . ASP B 1 247 ? 9.273 34.281 26.828 1 85.81 247 ASP B C 1
ATOM 5988 O O . ASP B 1 247 ? 8.234 33.688 27.094 1 85.81 247 ASP B O 1
ATOM 5992 N N . THR B 1 248 ? 10.422 33.812 26.75 1 90.88 248 THR B N 1
ATOM 5993 C CA . THR B 1 248 ? 10.602 32.375 26.844 1 90.88 248 THR B CA 1
ATOM 5994 C C . THR B 1 248 ? 10.141 31.859 28.203 1 90.88 248 THR B C 1
ATOM 5996 O O . THR B 1 248 ? 9.562 30.766 28.297 1 90.88 248 THR B O 1
ATOM 5999 N N . GLN B 1 249 ? 10.352 32.625 29.172 1 91.94 249 GLN B N 1
ATOM 6000 C CA . GLN B 1 249 ? 9.938 32.219 30.5 1 91.94 249 GLN B CA 1
ATOM 6001 C C . GLN B 1 249 ? 8.422 32.125 30.609 1 91.94 249 GLN B C 1
ATOM 6003 O O . GLN B 1 249 ? 7.887 31.203 31.219 1 91.94 249 GLN B O 1
ATOM 6008 N N . GLU B 1 250 ? 7.863 33.125 30.047 1 93.5 250 GLU B N 1
ATOM 6009 C CA . GLU B 1 250 ? 6.402 33.094 30.016 1 93.5 250 GLU B CA 1
ATOM 6010 C C . GLU B 1 250 ? 5.887 31.891 29.25 1 93.5 250 GLU B C 1
ATOM 6012 O O . GLU B 1 250 ? 4.891 31.281 29.641 1 93.5 250 GLU B O 1
ATOM 6017 N N . ALA B 1 251 ? 6.473 31.578 28.141 1 95.38 251 ALA B N 1
ATOM 6018 C CA . ALA B 1 251 ? 6.105 30.406 27.344 1 95.38 251 ALA B CA 1
ATOM 6019 C C . ALA B 1 251 ? 6.191 29.125 28.172 1 95.38 251 ALA B C 1
ATOM 6021 O O . ALA B 1 251 ? 5.273 28.297 28.156 1 95.38 251 ALA B O 1
ATOM 6022 N N . TYR B 1 252 ? 7.254 28.969 28.953 1 94.38 252 TYR B N 1
ATOM 6023 C CA . TYR B 1 252 ? 7.434 27.797 29.812 1 94.38 252 TYR B CA 1
ATOM 6024 C C . TYR B 1 252 ? 6.344 27.719 30.875 1 94.38 252 TYR B C 1
ATOM 6026 O O . TYR B 1 252 ? 5.773 26.656 31.109 1 94.38 252 TYR B O 1
ATOM 6034 N N . ARG B 1 253 ? 6.156 28.844 31.469 1 94.12 253 ARG B N 1
ATOM 6035 C CA . ARG B 1 253 ? 5.125 28.891 32.5 1 94.12 253 ARG B CA 1
ATOM 6036 C C . ARG B 1 253 ? 3.77 28.469 31.938 1 94.12 253 ARG B C 1
ATOM 6038 O O . ARG B 1 253 ? 3.064 27.672 32.562 1 94.12 253 ARG B O 1
ATOM 6045 N N . MET B 1 254 ? 3.396 29.016 30.844 1 94.06 254 MET B N 1
ATOM 6046 C CA . MET B 1 254 ? 2.131 28.688 30.188 1 94.06 254 MET B CA 1
ATOM 6047 C C . MET B 1 254 ? 2.029 27.203 29.906 1 94.06 254 MET B C 1
ATOM 6049 O O . MET B 1 254 ? 1.003 26.578 30.188 1 94.06 254 MET B O 1
ATOM 6053 N N . MET B 1 255 ? 3.1 26.656 29.391 1 94.94 255 MET B N 1
ATOM 6054 C CA . MET B 1 255 ? 3.088 25.25 29 1 94.94 255 MET B CA 1
ATOM 6055 C C . MET B 1 255 ? 2.994 24.344 30.234 1 94.94 255 MET B C 1
ATOM 6057 O O . MET B 1 255 ? 2.283 23.344 30.219 1 94.94 255 MET B O 1
ATOM 6061 N N . ARG B 1 256 ? 3.67 24.656 31.25 1 93.62 256 ARG B N 1
ATOM 6062 C CA . ARG B 1 256 ? 3.609 23.859 32.469 1 93.62 256 ARG B CA 1
ATOM 6063 C C . ARG B 1 256 ? 2.205 23.875 33.062 1 93.62 256 ARG B C 1
ATOM 6065 O O . ARG B 1 256 ? 1.721 22.859 33.562 1 93.62 256 ARG B O 1
ATOM 6072 N N . GLU B 1 257 ? 1.592 25 33 1 93.75 257 GLU B N 1
ATOM 6073 C CA . GLU B 1 257 ? 0.223 25.125 33.469 1 93.75 257 GLU B CA 1
ATOM 6074 C C . GLU B 1 257 ? -0.74 24.281 32.656 1 93.75 257 GLU B C 1
ATOM 6076 O O . GLU B 1 257 ? -1.607 23.594 33.188 1 93.75 257 GLU B O 1
ATOM 6081 N N . VAL B 1 258 ? -0.592 24.406 31.344 1 94.69 258 VAL B N 1
ATOM 6082 C CA . VAL B 1 258 ? -1.463 23.656 30.438 1 94.69 258 VAL B CA 1
ATOM 6083 C C . VAL B 1 258 ? -1.305 22.156 30.688 1 94.69 258 VAL B C 1
ATOM 6085 O O . VAL B 1 258 ? -2.297 21.422 30.781 1 94.69 258 VAL B O 1
ATOM 6088 N N . VAL B 1 259 ? -0.07 21.656 30.828 1 93.31 259 VAL B N 1
ATOM 6089 C CA . VAL B 1 259 ? 0.222 20.234 31.016 1 93.31 259 VAL B CA 1
ATOM 6090 C C . VAL B 1 259 ? -0.314 19.781 32.375 1 93.31 259 VAL B C 1
ATOM 6092 O O . VAL B 1 259 ? -0.832 18.672 32.5 1 93.31 259 VAL B O 1
ATOM 6095 N N . ALA B 1 260 ? -0.226 20.594 33.344 1 90 260 ALA B N 1
ATOM 6096 C CA . ALA B 1 260 ? -0.715 20.266 34.688 1 90 260 ALA B CA 1
ATOM 6097 C C . ALA B 1 260 ? -2.236 20.156 34.688 1 90 260 ALA B C 1
ATOM 6099 O O . ALA B 1 260 ? -2.795 19.297 35.375 1 90 260 ALA B O 1
ATOM 6100 N N . ARG B 1 261 ? -2.893 20.938 33.938 1 89.38 261 ARG B N 1
ATOM 6101 C CA . ARG B 1 261 ? -4.352 21 33.906 1 89.38 261 ARG B CA 1
ATOM 6102 C C . ARG B 1 261 ? -4.93 19.844 33.094 1 89.38 261 ARG B C 1
ATOM 6104 O O . ARG B 1 261 ? -5.957 19.266 33.469 1 89.38 261 ARG B O 1
ATOM 6111 N N . ASP B 1 262 ? -4.406 19.641 32 1 82.5 262 ASP B N 1
ATOM 6112 C CA . ASP B 1 262 ? -4.902 18.625 31.094 1 82.5 262 ASP B CA 1
ATOM 6113 C C . ASP B 1 262 ? -3.777 17.688 30.641 1 82.5 262 ASP B C 1
ATOM 6115 O O . ASP B 1 262 ? -3.129 17.938 29.625 1 82.5 262 ASP B O 1
ATOM 6119 N N . ASN B 1 263 ? -3.66 16.656 31.375 1 71.25 263 ASN B N 1
ATOM 6120 C CA . ASN B 1 263 ? -2.549 15.766 31.062 1 71.25 263 ASN B CA 1
ATOM 6121 C C . ASN B 1 263 ? -2.912 14.789 29.953 1 71.25 263 ASN B C 1
ATOM 6123 O O . ASN B 1 263 ? -2.053 14.047 29.469 1 71.25 263 ASN B O 1
ATOM 6127 N N . GLU B 1 264 ? -4.125 14.891 29.484 1 77.12 264 GLU B N 1
ATOM 6128 C CA . GLU B 1 264 ? -4.551 13.961 28.438 1 77.12 264 GLU B CA 1
ATOM 6129 C C . GLU B 1 264 ? -4.32 14.547 27.047 1 77.12 264 GLU B C 1
ATOM 6131 O O . GLU B 1 264 ? -4.277 13.82 26.062 1 77.12 264 GLU B O 1
ATOM 6136 N N . TYR B 1 265 ? -4.133 15.875 27.047 1 83.81 265 TYR B N 1
ATOM 6137 C CA . TYR B 1 265 ? -3.816 16.516 25.766 1 83.81 265 TYR B CA 1
ATOM 6138 C C . TYR B 1 265 ? -2.326 16.422 25.469 1 83.81 265 TYR B C 1
ATOM 6140 O O . TYR B 1 265 ? -1.561 17.328 25.828 1 83.81 265 TYR B O 1
ATOM 6148 N N . THR B 1 266 ? -1.897 15.461 24.75 1 90.38 266 THR B N 1
ATOM 6149 C CA . THR B 1 266 ? -0.508 15.055 24.562 1 90.38 266 THR B CA 1
ATOM 6150 C C . THR B 1 266 ? 0.263 16.109 23.766 1 90.38 266 THR B C 1
ATOM 6152 O O . THR B 1 266 ? 1.446 16.344 24.031 1 90.38 266 THR B O 1
ATOM 6155 N N . PRO B 1 267 ? -0.412 16.844 22.891 1 91.19 267 PRO B N 1
ATOM 6156 C CA . PRO B 1 267 ? 0.36 17.812 22.109 1 91.19 267 PRO B CA 1
ATOM 6157 C C . PRO B 1 267 ? 1.044 18.875 22.984 1 91.19 267 PRO B C 1
ATOM 6159 O O . PRO B 1 267 ? 2.16 19.297 22.672 1 91.19 267 PRO B O 1
ATOM 6162 N N . SER B 1 268 ? 0.37 19.281 24.078 1 93.56 268 SER B N 1
ATOM 6163 C CA . SER B 1 268 ? 0.982 20.266 24.969 1 93.56 268 SER B CA 1
ATOM 6164 C C . SER B 1 268 ? 2.189 19.672 25.688 1 93.56 268 SER B C 1
ATOM 6166 O O . SER B 1 268 ? 3.205 20.344 25.875 1 93.56 268 SER B O 1
ATOM 6168 N N . LEU B 1 269 ? 2.084 18.469 26.109 1 93.94 269 LEU B N 1
ATOM 6169 C CA . LEU B 1 269 ? 3.188 17.766 26.766 1 93.94 269 LEU B CA 1
ATOM 6170 C C . LEU B 1 269 ? 4.395 17.672 25.844 1 93.94 269 LEU B C 1
ATOM 6172 O O . LEU B 1 269 ? 5.516 17.984 26.234 1 93.94 269 LEU B O 1
ATOM 6176 N N . PHE B 1 270 ? 4.199 17.281 24.625 1 94.19 270 PHE B N 1
ATOM 6177 C CA . PHE B 1 270 ? 5.273 17.109 23.656 1 94.19 270 PHE B CA 1
ATOM 6178 C C . PHE B 1 270 ? 5.891 18.453 23.297 1 94.19 270 PHE B C 1
ATOM 6180 O O . PHE B 1 270 ? 7.105 18.547 23.078 1 94.19 270 PHE B O 1
ATOM 6187 N N . THR B 1 271 ? 5.035 19.438 23.203 1 93.88 271 THR B N 1
ATOM 6188 C CA . THR B 1 271 ? 5.547 20.781 22.922 1 93.88 271 THR B CA 1
ATOM 6189 C C . THR B 1 271 ? 6.465 21.25 24.047 1 93.88 271 THR B C 1
ATOM 6191 O O . THR B 1 271 ? 7.555 21.781 23.797 1 93.88 271 THR B O 1
ATOM 6194 N N . LEU B 1 272 ? 6.043 21.094 25.281 1 94.69 272 LEU B N 1
ATOM 6195 C CA . LEU B 1 272 ? 6.883 21.453 26.422 1 94.69 272 LEU B CA 1
ATOM 6196 C C . LEU B 1 272 ? 8.203 20.688 26.391 1 94.69 272 LEU B C 1
ATOM 6198 O O . LEU B 1 272 ? 9.273 21.266 26.578 1 94.69 272 LEU B O 1
ATOM 6202 N N . ALA B 1 273 ? 8.125 19.422 26.172 1 95.38 273 ALA B N 1
ATOM 6203 C CA . ALA B 1 273 ? 9.32 18.594 26.094 1 95.38 273 ALA B CA 1
ATOM 6204 C C . ALA B 1 273 ? 10.266 19.078 25 1 95.38 273 ALA B C 1
ATOM 6206 O O . ALA B 1 273 ? 11.484 19.156 25.203 1 95.38 273 ALA B O 1
ATOM 6207 N N . ALA B 1 274 ? 9.734 19.438 23.891 1 93.81 274 ALA B N 1
ATOM 6208 C CA . ALA B 1 274 ? 10.539 19.938 22.781 1 93.81 274 ALA B CA 1
ATOM 6209 C C . ALA B 1 274 ? 11.195 21.266 23.125 1 93.81 274 ALA B C 1
ATOM 6211 O O . ALA B 1 274 ? 12.375 21.484 22.828 1 93.81 274 ALA B O 1
ATOM 6212 N N . MET B 1 275 ? 10.445 22.125 23.703 1 94 275 MET B N 1
ATOM 6213 C CA . MET B 1 275 ? 10.984 23.406 24.141 1 94 275 MET B CA 1
ATOM 6214 C C . MET B 1 275 ? 12.156 23.203 25.094 1 94 275 MET B C 1
ATOM 6216 O O . MET B 1 275 ? 13.195 23.859 24.953 1 94 275 MET B O 1
ATOM 6220 N N . LEU B 1 276 ? 11.992 22.312 26.031 1 94.5 276 LEU B N 1
ATOM 6221 C CA . LEU B 1 276 ? 13.039 22.016 27 1 94.5 276 LEU B CA 1
ATOM 6222 C C . LEU B 1 276 ? 14.281 21.469 26.297 1 94.5 276 LEU B C 1
ATOM 6224 O O . LEU B 1 276 ? 15.398 21.875 26.609 1 94.5 276 LEU B O 1
ATOM 6228 N N . ALA B 1 277 ? 14.133 20.594 25.375 1 93.62 277 ALA B N 1
ATOM 6229 C CA . ALA B 1 277 ? 15.242 19.984 24.641 1 93.62 277 ALA B CA 1
ATOM 6230 C C . ALA B 1 277 ? 16 21.031 23.844 1 93.62 277 ALA B C 1
ATOM 6232 O O . ALA B 1 277 ? 17.234 21.062 23.844 1 93.62 277 ALA B O 1
ATOM 6233 N N . ILE B 1 278 ? 15.234 21.922 23.188 1 91.38 278 ILE B N 1
ATOM 6234 C CA . ILE B 1 278 ? 15.812 22.953 22.344 1 91.38 278 ILE B CA 1
ATOM 6235 C C . ILE B 1 278 ? 16.625 23.922 23.219 1 91.38 278 ILE B C 1
ATOM 6237 O O . ILE B 1 278 ? 17.688 24.391 22.797 1 91.38 278 ILE B O 1
ATOM 6241 N N . ASP B 1 279 ? 16.125 24.125 24.375 1 90.62 279 ASP B N 1
ATOM 6242 C CA . ASP B 1 279 ? 16.781 25.062 25.281 1 90.62 279 ASP B CA 1
ATOM 6243 C C . ASP B 1 279 ? 17.922 24.375 26.031 1 90.62 279 ASP B C 1
ATOM 6245 O O . ASP B 1 279 ? 18.547 24.984 26.906 1 90.62 279 ASP B O 1
ATOM 6249 N N . GLY B 1 280 ? 18.203 23.047 25.797 1 91.06 280 GLY B N 1
ATOM 6250 C CA . GLY B 1 280 ? 19.359 22.344 26.359 1 91.06 280 GLY B CA 1
ATOM 6251 C C . GLY B 1 280 ? 19.031 21.609 27.641 1 91.06 280 GLY B C 1
ATOM 6252 O O . GLY B 1 280 ? 19.922 21.047 28.281 1 91.06 280 GLY B O 1
ATOM 6253 N N . SER B 1 281 ? 17.812 21.75 28.078 1 93.19 281 SER B N 1
ATOM 6254 C CA . SER B 1 281 ? 17.375 21 29.266 1 93.19 281 SER B CA 1
ATOM 6255 C C . SER B 1 281 ? 16.906 19.609 28.891 1 93.19 281 SER B C 1
ATOM 6257 O O . SER B 1 281 ? 15.75 19.25 29.156 1 93.19 281 SER B O 1
ATOM 6259 N N . GLU B 1 282 ? 17.734 18.797 28.406 1 93.75 282 GLU B N 1
ATOM 6260 C CA . GLU B 1 282 ? 17.391 17.484 27.859 1 93.75 282 GLU B CA 1
ATOM 6261 C C . GLU B 1 282 ? 16.938 16.531 28.969 1 93.75 282 GLU B C 1
ATOM 6263 O O . GLU B 1 282 ? 16.016 15.734 28.766 1 93.75 282 GLU B O 1
ATOM 6268 N N . GLU B 1 283 ? 17.625 16.625 30.062 1 94.5 283 GLU B N 1
ATOM 6269 C CA . GLU B 1 283 ? 17.297 15.719 31.156 1 94.5 283 GLU B CA 1
ATOM 6270 C C . GLU B 1 283 ? 15.891 15.977 31.688 1 94.5 283 GLU B C 1
ATOM 6272 O O . GLU B 1 283 ? 15.156 15.039 32 1 94.5 283 GLU B O 1
ATOM 6277 N N . GLU B 1 284 ? 15.57 17.219 31.812 1 94.69 284 GLU B N 1
ATOM 6278 C CA . GLU B 1 284 ? 14.219 17.562 32.25 1 94.69 284 GLU B CA 1
ATOM 6279 C C . GLU B 1 284 ? 13.18 17.109 31.219 1 94.69 284 GLU B C 1
ATOM 6281 O O . GLU B 1 284 ? 12.117 16.609 31.594 1 94.69 284 GLU B O 1
ATOM 6286 N N . SER B 1 285 ? 13.453 17.391 29.969 1 95.75 285 SER B N 1
ATOM 6287 C CA . SER B 1 285 ? 12.586 16.922 28.891 1 95.75 285 SER B CA 1
ATOM 6288 C C . SER B 1 285 ? 12.367 15.414 28.969 1 95.75 285 SER B C 1
ATOM 6290 O O . SER B 1 285 ? 11.227 14.945 28.969 1 95.75 285 SER B O 1
ATOM 6292 N N . ALA B 1 286 ? 13.477 14.641 29.141 1 95.69 286 ALA B N 1
ATOM 6293 C CA . ALA B 1 286 ? 13.406 13.188 29.203 1 95.69 286 ALA B CA 1
ATOM 6294 C C . ALA B 1 286 ? 12.57 12.727 30.391 1 95.69 286 ALA B C 1
ATOM 6296 O O . ALA B 1 286 ? 11.742 11.828 30.266 1 95.69 286 ALA B O 1
ATOM 6297 N N . SER B 1 287 ? 12.844 13.359 31.484 1 94.81 287 SER B N 1
ATOM 6298 C CA . SER B 1 287 ? 12.133 12.992 32.688 1 94.81 287 SER B CA 1
ATOM 6299 C C . SER B 1 287 ? 10.633 13.195 32.562 1 94.81 287 SER B C 1
ATOM 6301 O O . SER B 1 287 ? 9.836 12.367 33 1 94.81 287 SER B O 1
ATOM 6303 N N . LEU B 1 288 ? 10.25 14.273 31.984 1 93.56 288 LEU B N 1
ATOM 6304 C CA . LEU B 1 288 ? 8.844 14.578 31.734 1 93.56 288 LEU B CA 1
ATOM 6305 C C . LEU B 1 288 ? 8.203 13.492 30.891 1 93.56 288 LEU B C 1
ATOM 6307 O O . LEU B 1 288 ? 7.113 13.008 31.203 1 93.56 288 LEU B O 1
ATOM 6311 N N . LEU B 1 289 ? 8.82 13.078 29.844 1 95.5 289 LEU B N 1
ATOM 6312 C CA . LEU B 1 289 ? 8.305 12.094 28.906 1 95.5 289 LEU B CA 1
ATOM 6313 C C . LEU B 1 289 ? 8.281 10.703 29.516 1 95.5 289 LEU B C 1
ATOM 6315 O O . LEU B 1 289 ? 7.344 9.938 29.297 1 95.5 289 LEU B O 1
ATOM 6319 N N . GLU B 1 290 ? 9.305 10.383 30.281 1 95.31 290 GLU B N 1
ATOM 6320 C CA . GLU B 1 290 ? 9.367 9.078 30.922 1 95.31 290 GLU B CA 1
ATOM 6321 C C . GLU B 1 290 ? 8.242 8.922 31.953 1 95.31 290 GLU B C 1
ATOM 6323 O O . GLU B 1 290 ? 7.672 7.836 32.094 1 95.31 290 GLU B O 1
ATOM 6328 N N . LYS B 1 291 ? 7.996 9.977 32.656 1 92.81 291 LYS B N 1
ATOM 6329 C CA . LYS B 1 291 ? 6.879 9.953 33.594 1 92.81 291 LYS B CA 1
ATOM 6330 C C . LYS B 1 291 ? 5.562 9.68 32.875 1 92.81 291 LYS B C 1
ATOM 6332 O O . LYS B 1 291 ? 4.746 8.883 33.344 1 92.81 291 LYS B O 1
ATOM 6337 N N . TYR B 1 292 ? 5.336 10.352 31.844 1 93.44 292 TYR B N 1
ATOM 6338 C CA . TYR B 1 292 ? 4.141 10.133 31.031 1 93.44 292 TYR B CA 1
ATOM 6339 C C . TYR B 1 292 ? 4.07 8.695 30.547 1 93.44 292 TYR B C 1
ATOM 6341 O O . TYR B 1 292 ? 3.012 8.062 30.609 1 93.44 292 TYR B O 1
ATOM 6349 N N . LEU B 1 293 ? 5.211 8.109 30.094 1 93.88 293 LEU B N 1
ATOM 6350 C CA . LEU B 1 293 ? 5.273 6.762 29.531 1 93.88 293 LEU B CA 1
ATOM 6351 C C . LEU B 1 293 ? 4.973 5.719 30.609 1 93.88 293 LEU B C 1
ATOM 6353 O O . LEU B 1 293 ? 4.438 4.648 30.312 1 93.88 293 LEU B O 1
ATOM 6357 N N . ALA B 1 294 ? 5.328 6.004 31.797 1 93.25 294 ALA B N 1
ATOM 6358 C CA . ALA B 1 294 ? 5.027 5.09 32.906 1 93.25 294 ALA B CA 1
ATOM 6359 C C . ALA B 1 294 ? 3.527 4.836 33 1 93.25 294 ALA B C 1
ATOM 6361 O O . ALA B 1 294 ? 3.1 3.721 33.312 1 93.25 294 ALA B O 1
ATOM 6362 N N . GLU B 1 295 ? 2.748 5.852 32.75 1 91.44 295 GLU B N 1
ATOM 6363 C CA . GLU B 1 295 ? 1.293 5.754 32.812 1 91.44 295 GLU B CA 1
ATOM 6364 C C . GLU B 1 295 ? 0.706 5.289 31.484 1 91.44 295 GLU B C 1
ATOM 6366 O O . GLU B 1 295 ? -0.398 4.738 31.438 1 91.44 295 GLU B O 1
ATOM 6371 N N . HIS B 1 296 ? 1.512 5.562 30.438 1 92.88 296 HIS B N 1
ATOM 6372 C CA . HIS B 1 296 ? 1.069 5.207 29.094 1 92.88 296 HIS B CA 1
ATOM 6373 C C . HIS B 1 296 ? 2.145 4.422 28.344 1 92.88 296 HIS B C 1
ATOM 6375 O O . HIS B 1 296 ? 2.691 4.902 27.359 1 92.88 296 HIS B O 1
ATOM 6381 N N . PRO B 1 297 ? 2.303 3.23 28.672 1 93.56 297 PRO B N 1
ATOM 6382 C CA . PRO B 1 297 ? 3.467 2.473 28.203 1 93.56 297 PRO B CA 1
ATOM 6383 C C . PRO B 1 297 ? 3.418 2.172 26.719 1 93.56 297 PRO B C 1
ATOM 6385 O O . PRO B 1 297 ? 4.438 1.813 26.125 1 93.56 297 PRO B O 1
ATOM 6388 N N . ALA B 1 298 ? 2.326 2.346 26.078 1 92.88 298 ALA B N 1
ATOM 6389 C CA . ALA B 1 298 ? 2.207 1.994 24.656 1 92.88 298 ALA B CA 1
ATOM 6390 C C . ALA B 1 298 ? 2.283 3.236 23.781 1 92.88 298 ALA B C 1
ATOM 6392 O O . ALA B 1 298 ? 2.104 3.152 22.562 1 92.88 298 ALA B O 1
ATOM 6393 N N . GLU B 1 299 ? 2.566 4.379 24.328 1 92.62 299 GLU B N 1
ATOM 6394 C CA . GLU B 1 299 ? 2.555 5.625 23.578 1 92.62 299 GLU B CA 1
ATOM 6395 C C . GLU B 1 299 ? 3.84 5.789 22.766 1 92.62 299 GLU B C 1
ATOM 6397 O O . GLU B 1 299 ? 4.863 6.223 23.297 1 92.62 299 GLU B O 1
ATOM 6402 N N . ARG B 1 300 ? 3.777 5.562 21.531 1 94.25 300 ARG B N 1
ATOM 6403 C CA . ARG B 1 300 ? 4.949 5.57 20.656 1 94.25 300 ARG B CA 1
ATOM 6404 C C . ARG B 1 300 ? 5.508 6.984 20.516 1 94.25 300 ARG B C 1
ATOM 6406 O O . ARG B 1 300 ? 6.727 7.172 20.453 1 94.25 300 ARG B O 1
ATOM 6413 N N . GLU B 1 301 ? 4.613 7.953 20.328 1 93.62 301 GLU B N 1
ATOM 6414 C CA . GLU B 1 301 ? 5.047 9.328 20.094 1 93.62 301 GLU B CA 1
ATOM 6415 C C . GLU B 1 301 ? 5.945 9.82 21.234 1 93.62 301 GLU B C 1
ATOM 6417 O O . GLU B 1 301 ? 6.918 10.539 21 1 93.62 301 GLU B O 1
ATOM 6422 N N . ALA B 1 302 ? 5.613 9.461 22.422 1 94.62 302 ALA B N 1
ATOM 6423 C CA . ALA B 1 302 ? 6.453 9.82 23.562 1 94.62 302 ALA B CA 1
ATOM 6424 C C . ALA B 1 302 ? 7.836 9.18 23.453 1 94.62 302 ALA B C 1
ATOM 6426 O O . ALA B 1 302 ? 8.852 9.828 23.703 1 94.62 302 ALA B O 1
ATOM 6427 N N . VAL B 1 303 ? 7.883 7.953 23.047 1 96.88 303 VAL B N 1
ATOM 6428 C CA . VAL B 1 303 ? 9.141 7.242 22.844 1 96.88 303 VAL B CA 1
ATOM 6429 C C . VAL B 1 303 ? 9.977 7.969 21.781 1 96.88 303 VAL B C 1
ATOM 6431 O O . VAL B 1 303 ? 11.172 8.188 21.984 1 96.88 303 VAL B O 1
ATOM 6434 N N . GLU B 1 304 ? 9.32 8.391 20.703 1 96.06 304 GLU B N 1
ATOM 6435 C CA . GLU B 1 304 ? 10.016 9.047 19.594 1 96.06 304 GLU B CA 1
ATOM 6436 C C . GLU B 1 304 ? 10.633 10.367 20.047 1 96.06 304 GLU B C 1
ATOM 6438 O O . GLU B 1 304 ? 11.734 10.719 19.609 1 96.06 304 GLU B O 1
ATOM 6443 N N . HIS B 1 305 ? 9.93 11.039 20.875 1 94.81 305 HIS B N 1
ATOM 6444 C CA . HIS B 1 305 ? 10.492 12.273 21.406 1 94.81 305 HIS B CA 1
ATOM 6445 C C . HIS B 1 305 ? 11.734 11.992 22.25 1 94.81 305 HIS B C 1
ATOM 6447 O O . HIS B 1 305 ? 12.695 12.758 22.219 1 94.81 305 HIS B O 1
ATOM 6453 N N . ILE B 1 306 ? 11.742 10.945 23 1 96.19 306 ILE B N 1
ATOM 6454 C CA . ILE B 1 306 ? 12.891 10.586 23.828 1 96.19 306 ILE B CA 1
ATOM 6455 C C . ILE B 1 306 ? 14.062 10.188 22.922 1 96.19 306 ILE B C 1
ATOM 6457 O O . ILE B 1 306 ? 15.203 10.578 23.172 1 96.19 306 ILE B O 1
ATOM 6461 N N . LEU B 1 307 ? 13.75 9.445 21.891 1 95.88 307 LEU B N 1
ATOM 6462 C CA . LEU B 1 307 ? 14.789 8.992 20.969 1 95.88 307 LEU B CA 1
ATOM 6463 C C . LEU B 1 307 ? 15.523 10.172 20.344 1 95.88 307 LEU B C 1
ATOM 6465 O O . LEU B 1 307 ? 16.734 10.102 20.109 1 95.88 307 LEU B O 1
ATOM 6469 N N . LYS B 1 308 ? 14.812 11.266 20.156 1 91.94 308 LYS B N 1
ATOM 6470 C CA . LYS B 1 308 ? 15.375 12.438 19.484 1 91.94 308 LYS B CA 1
ATOM 6471 C C . LYS B 1 308 ? 16.328 13.195 20.422 1 91.94 308 LYS B C 1
ATOM 6473 O O . LYS B 1 308 ? 17.094 14.047 19.969 1 91.94 308 LYS B O 1
ATOM 6478 N N . LEU B 1 309 ? 16.328 12.891 21.703 1 91.94 309 LEU B N 1
ATOM 6479 C CA . LEU B 1 309 ? 17.219 13.555 22.656 1 91.94 309 LEU B CA 1
ATOM 6480 C C . LEU B 1 309 ? 18.656 13.062 22.484 1 91.94 309 LEU B C 1
ATOM 6482 O O . LEU B 1 309 ? 19.594 13.742 22.891 1 91.94 309 LEU B O 1
ATOM 6486 N N . GLY B 1 310 ? 18.922 11.867 21.922 1 85.69 310 GLY B N 1
ATOM 6487 C CA . GLY B 1 310 ? 20.234 11.492 21.438 1 85.69 310 GLY B CA 1
ATOM 6488 C C . GLY B 1 310 ? 21.031 10.672 22.438 1 85.69 310 GLY B C 1
ATOM 6489 O O . GLY B 1 310 ? 22.203 10.383 22.234 1 85.69 310 GLY B O 1
ATOM 6490 N N . ASP B 1 311 ? 20.391 10.258 23.594 1 91.25 311 ASP B N 1
ATOM 6491 C CA . ASP B 1 311 ? 21.078 9.398 24.562 1 91.25 311 ASP B CA 1
ATOM 6492 C C . ASP B 1 311 ? 20.781 7.926 24.297 1 91.25 311 ASP B C 1
ATOM 6494 O O . ASP B 1 311 ? 19.703 7.438 24.594 1 91.25 311 ASP B O 1
ATOM 6498 N N . SER B 1 312 ? 21.828 7.219 23.875 1 91.94 312 SER B N 1
ATOM 6499 C CA . SER B 1 312 ? 21.625 5.848 23.422 1 91.94 312 SER B CA 1
ATOM 6500 C C . SER B 1 312 ? 21.25 4.926 24.578 1 91.94 312 SER B C 1
ATOM 6502 O O . SER B 1 312 ? 20.422 4.027 24.422 1 91.94 312 SER B O 1
ATOM 6504 N N . LEU B 1 313 ? 21.922 5.105 25.672 1 93.25 313 LEU B N 1
ATOM 6505 C CA . LEU B 1 313 ? 21.625 4.254 26.812 1 93.25 313 LEU B CA 1
ATOM 6506 C C . LEU B 1 313 ? 20.172 4.418 27.25 1 93.25 313 LEU B C 1
ATOM 6508 O O . LEU B 1 313 ? 19.484 3.43 27.5 1 93.25 313 LEU B O 1
ATOM 6512 N N . ARG B 1 314 ? 19.75 5.625 27.312 1 94.56 314 ARG B N 1
ATOM 6513 C CA . ARG B 1 314 ? 18.359 5.898 27.641 1 94.56 314 ARG B CA 1
ATOM 6514 C C . ARG B 1 314 ? 17.422 5.34 26.562 1 94.56 314 ARG B C 1
ATOM 6516 O O . ARG B 1 314 ? 16.391 4.75 26.891 1 94.56 314 ARG B O 1
ATOM 6523 N N . ASN B 1 315 ? 17.828 5.555 25.328 1 96.06 315 ASN B N 1
ATOM 6524 C CA . ASN B 1 315 ? 17.031 5.031 24.219 1 96.06 315 ASN B CA 1
ATOM 6525 C C . ASN B 1 315 ? 16.766 3.533 24.359 1 96.06 315 ASN B C 1
ATOM 6527 O O . ASN B 1 315 ? 15.625 3.084 24.281 1 96.06 315 ASN B O 1
ATOM 6531 N N . LEU B 1 316 ? 17.844 2.814 24.656 1 96.06 316 LEU B N 1
ATOM 6532 C CA . LEU B 1 316 ? 17.734 1.361 24.75 1 96.06 316 LEU B CA 1
ATOM 6533 C C . LEU B 1 316 ? 16.828 0.954 25.906 1 96.06 316 LEU B C 1
ATOM 6535 O O . LEU B 1 316 ? 16.031 0.03 25.766 1 96.06 316 LEU B O 1
ATOM 6539 N N . ARG B 1 317 ? 16.969 1.65 26.984 1 95.25 317 ARG B N 1
ATOM 6540 C CA . ARG B 1 317 ? 16.141 1.35 28.141 1 95.25 317 ARG B CA 1
ATOM 6541 C C . ARG B 1 317 ? 14.664 1.575 27.844 1 95.25 317 ARG B C 1
ATOM 6543 O O . ARG B 1 317 ? 13.836 0.704 28.109 1 95.25 317 ARG B O 1
ATOM 6550 N N . VAL B 1 318 ? 14.375 2.701 27.312 1 96.56 318 VAL B N 1
ATOM 6551 C CA . VAL B 1 318 ? 12.992 3.086 27.016 1 96.56 318 VAL B CA 1
ATOM 6552 C C . VAL B 1 318 ? 12.406 2.152 25.969 1 96.56 318 VAL B C 1
ATOM 6554 O O . VAL B 1 318 ? 11.258 1.718 26.078 1 96.56 318 VAL B O 1
ATOM 6557 N N . LEU B 1 319 ? 13.164 1.812 24.984 1 97.44 319 LEU B N 1
ATOM 6558 C CA . LEU B 1 319 ? 12.703 0.939 23.922 1 97.44 319 LEU B CA 1
ATOM 6559 C C . LEU B 1 319 ? 12.438 -0.469 24.438 1 97.44 319 LEU B C 1
ATOM 6561 O O . LEU B 1 319 ? 11.484 -1.126 24 1 97.44 319 LEU B O 1
ATOM 6565 N N . ARG B 1 320 ? 13.297 -0.917 25.312 1 95.81 320 ARG B N 1
ATOM 6566 C CA . ARG B 1 320 ? 13.102 -2.234 25.906 1 95.81 320 ARG B CA 1
ATOM 6567 C C . ARG B 1 320 ? 11.773 -2.301 26.656 1 95.81 320 ARG B C 1
ATOM 6569 O O . ARG B 1 320 ? 11.094 -3.328 26.641 1 95.81 320 ARG B O 1
ATOM 6576 N N . GLN B 1 321 ? 11.414 -1.214 27.297 1 94.75 321 GLN B N 1
ATOM 6577 C CA . GLN B 1 321 ? 10.156 -1.135 28.031 1 94.75 321 GLN B CA 1
ATOM 6578 C C . GLN B 1 321 ? 8.969 -1.02 27.078 1 94.75 321 GLN B C 1
ATOM 6580 O O . GLN B 1 321 ? 7.895 -1.56 27.359 1 94.75 321 GLN B O 1
ATOM 6585 N N . TYR B 1 322 ? 9.148 -0.395 26 1 96.25 322 TYR B N 1
ATOM 6586 C CA . TYR B 1 322 ? 8.086 -0.112 25.047 1 96.25 322 TYR B CA 1
ATOM 6587 C C . TYR B 1 322 ? 7.75 -1.349 24.219 1 96.25 322 TYR B C 1
ATOM 6589 O O . TYR B 1 322 ? 6.586 -1.583 23.891 1 96.25 322 TYR B O 1
ATOM 6597 N N . LEU B 1 323 ? 8.734 -2.15 23.891 1 94.81 323 LEU B N 1
ATOM 6598 C CA . LEU B 1 323 ? 8.633 -3.227 22.922 1 94.81 323 LEU B CA 1
ATOM 6599 C C . LEU B 1 323 ? 7.5 -4.188 23.281 1 94.81 323 LEU B C 1
ATOM 6601 O O . LEU B 1 323 ? 6.629 -4.461 22.453 1 94.81 323 LEU B O 1
ATOM 6605 N N . PRO B 1 324 ? 7.406 -4.648 24.547 1 90.12 324 PRO B N 1
ATOM 6606 C CA . PRO B 1 324 ? 6.332 -5.59 24.859 1 90.12 324 PRO B CA 1
ATOM 6607 C C . PRO B 1 324 ? 4.945 -4.961 24.766 1 90.12 324 PRO B C 1
ATOM 6609 O O . PRO B 1 324 ? 3.955 -5.668 24.547 1 90.12 324 PRO B O 1
ATOM 6612 N N . ASN B 1 325 ? 4.859 -3.67 24.906 1 91.62 325 ASN B N 1
ATOM 6613 C CA . ASN B 1 325 ? 3.58 -2.965 24.906 1 91.62 325 ASN B CA 1
ATOM 6614 C C . ASN B 1 325 ? 3.225 -2.451 23.516 1 91.62 325 ASN B C 1
ATOM 6616 O O . ASN B 1 325 ? 2.1 -2.008 23.281 1 91.62 325 ASN B O 1
ATOM 6620 N N . SER B 1 326 ? 4.152 -2.512 22.609 1 89.88 326 SER B N 1
ATOM 6621 C CA . SER B 1 326 ? 3.965 -1.892 21.312 1 89.88 326 SER B CA 1
ATOM 6622 C C . SER B 1 326 ? 3.047 -2.73 20.422 1 89.88 326 SER B C 1
ATOM 6624 O O . SER B 1 326 ? 2.377 -2.199 19.531 1 89.88 326 SER B O 1
ATOM 6626 N N . GLY B 1 327 ? 3.045 -4.008 20.688 1 84.25 327 GLY B N 1
ATOM 6627 C CA . GLY B 1 327 ? 2.305 -4.918 19.828 1 84.25 327 GLY B CA 1
ATOM 6628 C C . GLY B 1 327 ? 2.896 -5.039 18.438 1 84.25 327 GLY B C 1
ATOM 6629 O O . GLY B 1 327 ? 2.309 -5.676 17.562 1 84.25 327 GLY B O 1
ATOM 6630 N N . MET B 1 328 ? 4.039 -4.469 18.109 1 87.19 328 MET B N 1
ATOM 6631 C CA . MET B 1 328 ? 4.645 -4.473 16.781 1 87.19 328 MET B CA 1
ATOM 6632 C C . MET B 1 328 ? 5.336 -5.805 16.5 1 87.19 328 MET B C 1
ATOM 6634 O O . MET B 1 328 ? 5.961 -6.379 17.391 1 87.19 328 MET B O 1
ATOM 6638 N N . ASN B 1 329 ? 5.102 -6.254 15.328 1 86.5 329 ASN B N 1
ATOM 6639 C CA . ASN B 1 329 ? 5.906 -7.379 14.867 1 86.5 329 ASN B CA 1
ATOM 6640 C C . ASN B 1 329 ? 7.246 -6.918 14.305 1 86.5 329 ASN B C 1
ATOM 6642 O O . ASN B 1 329 ? 7.562 -5.73 14.344 1 86.5 329 ASN B O 1
ATOM 6646 N N . SER B 1 330 ? 8.016 -7.812 13.812 1 88.75 330 SER B N 1
ATOM 6647 C CA . SER B 1 330 ? 9.375 -7.535 13.359 1 88.75 330 SER B CA 1
ATOM 6648 C C . SER B 1 330 ? 9.375 -6.555 12.188 1 88.75 330 SER B C 1
ATOM 6650 O O . SER B 1 330 ? 10.164 -5.609 12.164 1 88.75 330 SER B O 1
ATOM 6652 N N . ASP B 1 331 ? 8.414 -6.785 11.281 1 92.25 331 ASP B N 1
ATOM 6653 C CA . ASP B 1 331 ? 8.352 -5.934 10.102 1 92.25 331 ASP B CA 1
ATOM 6654 C C . ASP B 1 331 ? 7.992 -4.496 10.477 1 92.25 331 ASP B C 1
ATOM 6656 O O . ASP B 1 331 ? 8.586 -3.547 9.961 1 92.25 331 ASP B O 1
ATOM 6660 N N . GLU B 1 332 ? 7.051 -4.402 11.359 1 92.25 332 GLU B N 1
ATOM 6661 C CA . GLU B 1 332 ? 6.613 -3.088 11.812 1 92.25 332 GLU B CA 1
ATOM 6662 C C . GLU B 1 332 ? 7.723 -2.365 12.57 1 92.25 332 GLU B C 1
ATOM 6664 O O . GLU B 1 332 ? 7.93 -1.165 12.383 1 92.25 332 GLU B O 1
ATOM 6669 N N . TRP B 1 333 ? 8.445 -3.102 13.398 1 95.38 333 TRP B N 1
ATOM 6670 C CA . TRP B 1 333 ? 9.539 -2.547 14.188 1 95.38 333 TRP B CA 1
ATOM 6671 C C . TRP B 1 333 ? 10.664 -2.061 13.289 1 95.38 333 TRP B C 1
ATOM 6673 O O . TRP B 1 333 ? 11.18 -0.955 13.469 1 95.38 333 TRP B O 1
ATOM 6683 N N . THR B 1 334 ? 10.969 -2.848 12.273 1 95.62 334 THR B N 1
ATOM 6684 C CA . THR B 1 334 ? 12.023 -2.504 11.328 1 95.62 334 THR B CA 1
ATOM 6685 C C . THR B 1 334 ? 11.617 -1.314 10.461 1 95.62 334 THR B C 1
ATOM 6687 O O . THR B 1 334 ? 12.43 -0.439 10.172 1 95.62 334 THR B O 1
ATOM 6690 N N . ALA B 1 335 ? 10.359 -1.363 10.062 1 96.12 335 ALA B N 1
ATOM 6691 C CA . ALA B 1 335 ? 9.852 -0.229 9.297 1 96.12 335 ALA B CA 1
ATOM 6692 C C . ALA B 1 335 ? 9.938 1.063 10.102 1 96.12 335 ALA B C 1
ATOM 6694 O O . ALA B 1 335 ? 10.258 2.123 9.555 1 96.12 335 ALA B O 1
ATOM 6695 N N . TRP B 1 336 ? 9.641 0.945 11.359 1 95.94 336 TRP B N 1
ATOM 6696 C CA . TRP B 1 336 ? 9.742 2.092 12.258 1 95.94 336 TRP B CA 1
ATOM 6697 C C . TRP B 1 336 ? 11.164 2.627 12.312 1 95.94 336 TRP B C 1
ATOM 6699 O O . TRP B 1 336 ? 11.391 3.832 12.18 1 95.94 336 TRP B O 1
ATOM 6709 N N . ALA B 1 337 ? 12.18 1.757 12.406 1 97.31 337 ALA B N 1
ATOM 6710 C CA . ALA B 1 337 ? 13.594 2.137 12.414 1 97.31 337 ALA B CA 1
ATOM 6711 C C . ALA B 1 337 ? 13.992 2.762 11.078 1 97.31 337 ALA B C 1
ATOM 6713 O O . ALA B 1 337 ? 14.727 3.752 11.047 1 97.31 337 ALA B O 1
ATOM 6714 N N . ARG B 1 338 ? 13.484 2.176 10.039 1 96.38 338 ARG B N 1
ATOM 6715 C CA . ARG B 1 338 ? 13.781 2.686 8.703 1 96.38 338 ARG B CA 1
ATOM 6716 C C . ARG B 1 338 ? 13.305 4.125 8.555 1 96.38 338 ARG B C 1
ATOM 6718 O O . ARG B 1 338 ? 13.953 4.93 7.879 1 96.38 338 ARG B O 1
ATOM 6725 N N . GLY B 1 339 ? 12.164 4.395 9.117 1 95.12 339 GLY B N 1
ATOM 6726 C CA . GLY B 1 339 ? 11.688 5.766 9.102 1 95.12 339 GLY B CA 1
ATOM 6727 C C . GLY B 1 339 ? 12.688 6.75 9.68 1 95.12 339 GLY B C 1
ATOM 6728 O O . GLY B 1 339 ? 12.914 7.82 9.109 1 95.12 339 GLY B O 1
ATOM 6729 N N . PHE B 1 340 ? 13.32 6.395 10.727 1 96.12 340 PHE B N 1
ATOM 6730 C CA . PHE B 1 340 ? 14.344 7.238 11.344 1 96.12 340 PHE B CA 1
ATOM 6731 C C . PHE B 1 340 ? 15.586 7.309 10.469 1 96.12 340 PHE B C 1
ATOM 6733 O O . PHE B 1 340 ? 16.172 8.383 10.305 1 96.12 340 PHE B O 1
ATOM 6740 N N . TYR B 1 341 ? 15.906 6.211 9.883 1 95 341 TYR B N 1
ATOM 6741 C CA . TYR B 1 341 ? 17.062 6.125 8.992 1 95 341 TYR B CA 1
ATOM 6742 C C . TYR B 1 341 ? 16.906 7.066 7.805 1 95 341 TYR B C 1
ATOM 6744 O O . TYR B 1 341 ? 17.812 7.82 7.477 1 95 341 TYR B O 1
ATOM 6752 N N . GLU B 1 342 ? 15.75 7.094 7.219 1 93.56 342 GLU B N 1
ATOM 6753 C CA . GLU B 1 342 ? 15.484 7.898 6.031 1 93.56 342 GLU B CA 1
ATOM 6754 C C . GLU B 1 342 ? 15.5 9.391 6.359 1 93.56 342 GLU B C 1
ATOM 6756 O O . GLU B 1 342 ? 15.789 10.219 5.496 1 93.56 342 GLU B O 1
ATOM 6761 N N . ARG B 1 343 ? 15.273 9.695 7.621 1 92.56 343 ARG B N 1
ATOM 6762 C CA . ARG B 1 343 ? 15.289 11.086 8.039 1 92.56 343 ARG B CA 1
ATOM 6763 C C . ARG B 1 343 ? 16.656 11.492 8.555 1 92.56 343 ARG B C 1
ATOM 6765 O O . ARG B 1 343 ? 16.828 12.594 9.086 1 92.56 343 ARG B O 1
ATOM 6772 N N . GLY B 1 344 ? 17.594 10.602 8.469 1 91.81 344 GLY B N 1
ATOM 6773 C CA . GLY B 1 344 ? 18.969 10.891 8.883 1 91.81 344 GLY B CA 1
ATOM 6774 C C . GLY B 1 344 ? 19.172 10.758 10.375 1 91.81 344 GLY B C 1
ATOM 6775 O O . GLY B 1 344 ? 20.188 11.211 10.906 1 91.81 344 GLY B O 1
ATOM 6776 N N . GLN B 1 345 ? 18.219 10.281 11.055 1 94.19 345 GLN B N 1
ATOM 6777 C CA . GLN B 1 345 ? 18.328 10.047 12.492 1 94.19 345 GLN B CA 1
ATOM 6778 C C . GLN B 1 345 ? 18.891 8.656 12.773 1 94.19 345 GLN B C 1
ATOM 6780 O O . GLN B 1 345 ? 18.188 7.812 13.344 1 94.19 345 GLN B O 1
ATOM 6785 N N . TRP B 1 346 ? 20.141 8.547 12.609 1 94.62 346 TRP B N 1
ATOM 6786 C CA . TRP B 1 346 ? 20.797 7.246 12.555 1 94.62 346 TRP B CA 1
ATOM 6787 C C . TRP B 1 346 ? 20.891 6.633 13.945 1 94.62 346 TRP B C 1
ATOM 6789 O O . TRP B 1 346 ? 20.781 5.418 14.109 1 94.62 346 TRP B O 1
ATOM 6799 N N . GLN B 1 347 ? 21.125 7.461 14.914 1 95.75 347 GLN B N 1
ATOM 6800 C CA . GLN B 1 347 ? 21.234 6.934 16.266 1 95.75 347 GLN B CA 1
ATOM 6801 C C . GLN B 1 347 ? 19.953 6.23 16.688 1 95.75 347 GLN B C 1
ATOM 6803 O O . GLN B 1 347 ? 19.984 5.113 17.219 1 95.75 347 GLN B O 1
ATOM 6808 N N . SER B 1 348 ? 18.875 6.957 16.453 1 96.69 348 SER B N 1
ATOM 6809 C CA . SER B 1 348 ? 17.562 6.395 16.812 1 96.69 348 SER B CA 1
ATOM 6810 C C . SER B 1 348 ? 17.297 5.105 16.031 1 96.69 348 SER B C 1
ATOM 6812 O O . SER B 1 348 ? 16.844 4.117 16.609 1 96.69 348 SER B O 1
ATOM 6814 N N . ALA B 1 349 ? 17.609 5.145 14.75 1 96.94 349 ALA B N 1
ATOM 6815 C CA . ALA B 1 349 ? 17.406 3.963 13.914 1 96.94 349 ALA B CA 1
ATOM 6816 C C . ALA B 1 349 ? 18.203 2.773 14.453 1 96.94 349 ALA B C 1
ATOM 6818 O O . ALA B 1 349 ? 17.656 1.679 14.609 1 96.94 349 ALA B O 1
ATOM 6819 N N . ALA B 1 350 ? 19.453 3.014 14.812 1 97 350 ALA B N 1
ATOM 6820 C CA . ALA B 1 350 ? 20.312 1.961 15.328 1 97 350 ALA B CA 1
ATOM 6821 C C . ALA B 1 350 ? 19.781 1.418 16.656 1 97 350 ALA B C 1
ATOM 6823 O O . ALA B 1 350 ? 19.734 0.203 16.859 1 97 350 ALA B O 1
ATOM 6824 N N . ASP B 1 351 ? 19.391 2.297 17.5 1 97.56 351 ASP B N 1
ATOM 6825 C CA . ASP B 1 351 ? 18.953 1.889 18.844 1 97.56 351 ASP B CA 1
ATOM 6826 C C . ASP B 1 351 ? 17.672 1.076 18.766 1 97.56 351 ASP B C 1
ATOM 6828 O O . ASP B 1 351 ? 17.484 0.126 19.531 1 97.56 351 ASP B O 1
ATOM 6832 N N . ILE B 1 352 ? 16.781 1.44 17.875 1 97.94 352 ILE B N 1
ATOM 6833 C CA . ILE B 1 352 ? 15.562 0.681 17.672 1 97.94 352 ILE B CA 1
ATOM 6834 C C . ILE B 1 352 ? 15.898 -0.735 17.219 1 97.94 352 ILE B C 1
ATOM 6836 O O . ILE B 1 352 ? 15.422 -1.714 17.797 1 97.94 352 ILE B O 1
ATOM 6840 N N . LEU B 1 353 ? 16.766 -0.879 16.266 1 97.12 353 LEU B N 1
ATOM 6841 C CA . LEU B 1 353 ? 17.125 -2.18 15.703 1 97.12 353 LEU B CA 1
ATOM 6842 C C . LEU B 1 353 ? 17.906 -3.006 16.719 1 97.12 353 LEU B C 1
ATOM 6844 O O . LEU B 1 353 ? 17.719 -4.219 16.812 1 97.12 353 LEU B O 1
ATOM 6848 N N . LEU B 1 354 ? 18.797 -2.344 17.438 1 96.25 354 LEU B N 1
ATOM 6849 C CA . LEU B 1 354 ? 19.578 -3.033 18.453 1 96.25 354 LEU B CA 1
ATOM 6850 C C . LEU B 1 354 ? 18.656 -3.627 19.531 1 96.25 354 LEU B C 1
ATOM 6852 O O . LEU B 1 354 ? 18.906 -4.738 20 1 96.25 354 LEU B O 1
ATOM 6856 N N . THR B 1 355 ? 17.656 -2.844 19.938 1 97 355 THR B N 1
ATOM 6857 C CA . THR B 1 355 ? 16.734 -3.326 20.953 1 97 355 THR B CA 1
ATOM 6858 C C . THR B 1 355 ? 16.062 -4.621 20.5 1 97 355 THR B C 1
ATOM 6860 O O . THR B 1 355 ? 16 -5.59 21.266 1 97 355 THR B O 1
ATOM 6863 N N . TRP B 1 356 ? 15.578 -4.637 19.312 1 95.69 356 TRP B N 1
ATOM 6864 C CA . TRP B 1 356 ? 14.969 -5.852 18.781 1 95.69 356 TRP B CA 1
ATOM 6865 C C . TRP B 1 356 ? 15.961 -7.008 18.781 1 95.69 356 TRP B C 1
ATOM 6867 O O . TRP B 1 356 ? 15.633 -8.117 19.203 1 95.69 356 TRP B O 1
ATOM 6877 N N . LEU B 1 357 ? 17.172 -6.723 18.312 1 93.56 357 LEU B N 1
ATOM 6878 C CA . LEU B 1 357 ? 18.219 -7.734 18.25 1 93.56 357 LEU B CA 1
ATOM 6879 C C . LEU B 1 357 ? 18.5 -8.32 19.625 1 93.56 357 LEU B C 1
ATOM 6881 O O . LEU B 1 357 ? 18.562 -9.547 19.781 1 93.56 357 LEU B O 1
ATOM 6885 N N . TYR B 1 358 ? 18.562 -7.477 20.562 1 92.62 358 TYR B N 1
ATOM 6886 C CA . TYR B 1 358 ? 18.938 -7.914 21.906 1 92.62 358 TYR B CA 1
ATOM 6887 C C . TYR B 1 358 ? 17.797 -8.688 22.562 1 92.62 358 TYR B C 1
ATOM 6889 O O . TYR B 1 358 ? 18.047 -9.609 23.344 1 92.62 358 TYR B O 1
ATOM 6897 N N . VAL B 1 359 ? 16.641 -8.312 22.266 1 92.19 359 VAL B N 1
ATOM 6898 C CA . VAL B 1 359 ? 15.492 -8.922 22.922 1 92.19 359 VAL B CA 1
ATOM 6899 C C . VAL B 1 359 ? 15.078 -10.188 22.188 1 92.19 359 VAL B C 1
ATOM 6901 O O . VAL B 1 359 ? 14.758 -11.211 22.797 1 92.19 359 VAL B O 1
ATOM 6904 N N . LYS B 1 360 ? 15.086 -10.164 20.859 1 88.31 360 LYS B N 1
ATOM 6905 C CA . LYS B 1 360 ? 14.555 -11.266 20.062 1 88.31 360 LYS B CA 1
ATOM 6906 C C . LYS B 1 360 ? 15.68 -12.172 19.562 1 88.31 360 LYS B C 1
ATOM 6908 O O . LYS B 1 360 ? 15.43 -13.289 19.125 1 88.31 360 LYS B O 1
ATOM 6913 N N . GLY B 1 361 ? 16.859 -11.688 19.562 1 87 361 GLY B N 1
ATOM 6914 C CA . GLY B 1 361 ? 18.016 -12.5 19.203 1 87 361 GLY B CA 1
ATOM 6915 C C . GLY B 1 361 ? 18.297 -12.539 17.719 1 87 361 GLY B C 1
ATOM 6916 O O . GLY B 1 361 ? 19.156 -13.289 17.25 1 87 361 GLY B O 1
ATOM 6917 N N . MET B 1 362 ? 17.5 -11.789 16.984 1 84.38 362 MET B N 1
ATOM 6918 C CA . MET B 1 362 ? 17.719 -11.758 15.539 1 84.38 362 MET B CA 1
ATOM 6919 C C . MET B 1 362 ? 17.406 -10.383 14.969 1 84.38 362 MET B C 1
ATOM 6921 O O . MET B 1 362 ? 16.672 -9.602 15.578 1 84.38 362 MET B O 1
ATOM 6925 N N . SER B 1 363 ? 18.125 -10.125 13.836 1 85 363 SER B N 1
ATOM 6926 C CA . SER B 1 363 ? 17.875 -8.859 13.148 1 85 363 SER B CA 1
ATOM 6927 C C . SER B 1 363 ? 17.375 -9.094 11.727 1 85 363 SER B C 1
ATOM 6929 O O . SER B 1 363 ? 17.891 -9.961 11.016 1 85 363 SER B O 1
ATOM 6931 N N . ASP B 1 364 ? 16.391 -8.305 11.359 1 81.81 364 ASP B N 1
ATOM 6932 C CA . ASP B 1 364 ? 15.836 -8.406 10.008 1 81.81 364 ASP B CA 1
ATOM 6933 C C . ASP B 1 364 ? 16.516 -7.418 9.062 1 81.81 364 ASP B C 1
ATOM 6935 O O . ASP B 1 364 ? 16.359 -7.52 7.844 1 81.81 364 ASP B O 1
ATOM 6939 N N . ASP B 1 365 ? 17.312 -6.516 9.594 1 91.19 365 ASP B N 1
ATOM 6940 C CA . ASP B 1 365 ? 17.922 -5.52 8.711 1 91.19 365 ASP B CA 1
ATOM 6941 C C . ASP B 1 365 ? 19.312 -5.117 9.211 1 91.19 365 ASP B C 1
ATOM 6943 O O . ASP B 1 365 ? 19.469 -4.051 9.805 1 91.19 365 ASP B O 1
ATOM 6947 N N . TRP B 1 366 ? 20.281 -5.816 8.844 1 91.88 366 TRP B N 1
ATOM 6948 C CA . TRP B 1 366 ? 21.672 -5.574 9.227 1 91.88 366 TRP B CA 1
ATOM 6949 C C . TRP B 1 366 ? 22.234 -4.371 8.492 1 91.88 366 TRP B C 1
ATOM 6951 O O . TRP B 1 366 ? 23.125 -3.684 9 1 91.88 366 TRP B O 1
ATOM 6961 N N . ASN B 1 367 ? 21.703 -4.113 7.281 1 93.25 367 ASN B N 1
ATOM 6962 C CA . ASN B 1 367 ? 22.234 -3.031 6.457 1 93.25 367 ASN B CA 1
ATOM 6963 C C . ASN B 1 367 ? 22 -1.67 7.105 1 93.25 367 ASN B C 1
ATOM 6965 O O . ASN B 1 367 ? 22.938 -0.897 7.293 1 93.25 367 ASN B O 1
ATOM 6969 N N . ILE B 1 368 ? 20.781 -1.457 7.586 1 94.69 368 ILE B N 1
ATOM 6970 C CA . ILE B 1 368 ? 20.453 -0.185 8.219 1 94.69 368 ILE B CA 1
ATOM 6971 C C . ILE B 1 368 ? 21.141 -0.089 9.578 1 94.69 368 ILE B C 1
ATOM 6973 O O . ILE B 1 368 ? 21.625 0.975 9.961 1 94.69 368 ILE B O 1
ATOM 6977 N N . LEU B 1 369 ? 21.234 -1.207 10.258 1 96.12 369 LEU B N 1
ATOM 6978 C CA . LEU B 1 369 ? 21.828 -1.215 11.594 1 96.12 369 LEU B CA 1
ATOM 6979 C C . LEU B 1 369 ? 23.312 -0.854 11.523 1 96.12 369 LEU B C 1
ATOM 6981 O O . LEU B 1 369 ? 23.75 0.088 12.188 1 96.12 369 LEU B O 1
ATOM 6985 N N . VAL B 1 370 ? 24.078 -1.448 10.672 1 95 370 VAL B N 1
ATOM 6986 C CA . VAL B 1 370 ? 25.516 -1.256 10.586 1 95 370 VAL B CA 1
ATOM 6987 C C . VAL B 1 370 ? 25.812 0.137 10.039 1 95 370 VAL B C 1
ATOM 6989 O O . VAL B 1 370 ? 26.688 0.837 10.562 1 95 370 VAL B O 1
ATOM 6992 N N . GLU B 1 371 ? 25.062 0.481 9 1 95.12 371 GLU B N 1
ATOM 6993 C CA . GLU B 1 371 ? 25.266 1.817 8.453 1 95.12 371 GLU B CA 1
ATOM 6994 C C . GLU B 1 371 ? 24.984 2.893 9.5 1 95.12 371 GLU B C 1
ATOM 6996 O O . GLU B 1 371 ? 25.75 3.852 9.633 1 95.12 371 GLU B O 1
ATOM 7001 N N . SER B 1 372 ? 23.906 2.746 10.203 1 95.5 372 SER B N 1
ATOM 7002 C CA . SER B 1 372 ? 23.547 3.723 11.219 1 95.5 372 SER B CA 1
ATOM 7003 C C . SER B 1 372 ? 24.594 3.811 12.312 1 95.5 372 SER B C 1
ATOM 7005 O O . SER B 1 372 ? 24.984 4.906 12.727 1 95.5 372 SER B O 1
ATOM 7007 N N . LEU B 1 373 ? 25.125 2.721 12.75 1 96.06 373 LEU B N 1
ATOM 7008 C CA . LEU B 1 373 ? 26.172 2.693 13.773 1 96.06 373 LEU B CA 1
ATOM 7009 C C . LEU B 1 373 ? 27.453 3.32 13.25 1 96.06 373 LEU B C 1
ATOM 7011 O O . LEU B 1 373 ? 28.125 4.066 13.969 1 96.06 373 LEU B O 1
ATOM 7015 N N . TYR B 1 374 ? 27.75 3.006 12.039 1 95.44 374 TYR B N 1
ATOM 7016 C CA . TYR B 1 374 ? 28.984 3.527 11.461 1 95.44 374 TYR B CA 1
ATOM 7017 C C . TYR B 1 374 ? 28.922 5.043 11.336 1 95.44 374 TYR B C 1
ATOM 7019 O O . TYR B 1 374 ? 29.906 5.734 11.641 1 95.44 374 TYR B O 1
ATOM 7027 N N . ARG B 1 375 ? 27.797 5.535 10.898 1 92.69 375 ARG B N 1
ATOM 7028 C CA . ARG B 1 375 ? 27.625 6.977 10.758 1 92.69 375 ARG B CA 1
ATOM 7029 C C . ARG B 1 375 ? 27.734 7.672 12.117 1 92.69 375 ARG B C 1
ATOM 7031 O O . ARG B 1 375 ? 28.156 8.828 12.195 1 92.69 375 ARG B O 1
ATOM 7038 N N . GLN B 1 376 ? 27.422 6.887 13.164 1 92.12 376 GLN B N 1
ATOM 7039 C CA . GLN B 1 376 ? 27.531 7.402 14.523 1 92.12 376 GLN B CA 1
ATOM 7040 C C . GLN B 1 376 ? 28.906 7.121 15.109 1 92.12 376 GLN B C 1
ATOM 7042 O O . GLN B 1 376 ? 29.141 7.344 16.297 1 92.12 376 GLN B O 1
ATOM 7047 N N . LYS B 1 377 ? 29.797 6.547 14.336 1 92 377 LYS B N 1
ATOM 7048 C CA . LYS B 1 377 ? 31.172 6.238 14.703 1 92 377 LYS B CA 1
ATOM 7049 C C . LYS B 1 377 ? 31.234 5.25 15.859 1 92 377 LYS B C 1
ATOM 7051 O O . LYS B 1 377 ? 32.125 5.324 16.719 1 92 377 LYS B O 1
ATOM 7056 N N . ARG B 1 378 ? 30.188 4.496 15.922 1 94.19 378 ARG B N 1
ATOM 7057 C CA . ARG B 1 378 ? 30.141 3.441 16.938 1 94.19 378 ARG B CA 1
ATOM 7058 C C . ARG B 1 378 ? 30.734 2.145 16.391 1 94.19 378 ARG B C 1
ATOM 7060 O O . ARG B 1 378 ? 30.078 1.109 16.375 1 94.19 378 ARG B O 1
ATOM 7067 N N . VAL B 1 379 ? 31.984 2.133 16.078 1 94.88 379 VAL B N 1
ATOM 7068 C CA . VAL B 1 379 ? 32.656 1.063 15.352 1 94.88 379 VAL B CA 1
ATOM 7069 C C . VAL B 1 379 ? 32.906 -0.116 16.297 1 94.88 379 VAL B C 1
ATOM 7071 O O . VAL B 1 379 ? 32.906 -1.271 15.859 1 94.88 379 VAL B O 1
ATOM 7074 N N . GLY B 1 380 ? 33.094 0.199 17.578 1 94.5 380 GLY B N 1
ATOM 7075 C CA . GLY B 1 380 ? 33.25 -0.878 18.531 1 94.5 380 GLY B CA 1
ATOM 7076 C C . GLY B 1 380 ? 32.062 -1.792 18.609 1 94.5 380 GLY B C 1
ATOM 7077 O O . GLY B 1 380 ? 32.188 -3.016 18.688 1 94.5 380 GLY B O 1
ATOM 7078 N N . GLU B 1 381 ? 30.969 -1.189 18.625 1 94.62 381 GLU B N 1
ATOM 7079 C CA . GLU B 1 381 ? 29.719 -1.952 18.672 1 94.62 381 GLU B CA 1
ATOM 7080 C C . GLU B 1 381 ? 29.547 -2.795 17.422 1 94.62 381 GLU B C 1
ATOM 7082 O O . GLU B 1 381 ? 29.078 -3.932 17.484 1 94.62 381 GLU B O 1
ATOM 7087 N N . ILE B 1 382 ? 29.922 -2.26 16.297 1 95.75 382 ILE B N 1
ATOM 7088 C CA . ILE B 1 382 ? 29.828 -2.992 15.039 1 95.75 382 ILE B CA 1
ATOM 7089 C C . ILE B 1 382 ? 30.719 -4.238 15.117 1 95.75 382 ILE B C 1
ATOM 7091 O O . ILE B 1 382 ? 30.281 -5.332 14.734 1 95.75 382 ILE B O 1
ATOM 7095 N N . ALA B 1 383 ? 31.906 -4.027 15.633 1 93.88 383 ALA B N 1
ATOM 7096 C CA . ALA B 1 383 ? 32.844 -5.145 15.758 1 93.88 383 ALA B CA 1
ATOM 7097 C C . ALA B 1 383 ? 32.281 -6.227 16.672 1 93.88 383 ALA B C 1
ATOM 7099 O O . ALA B 1 383 ? 32.406 -7.418 16.391 1 93.88 383 ALA B O 1
ATOM 7100 N N . GLN B 1 384 ? 31.656 -5.809 17.703 1 93.19 384 GLN B N 1
ATOM 7101 C CA . GLN B 1 384 ? 31.047 -6.754 18.641 1 93.19 384 GLN B CA 1
ATOM 7102 C C . GLN B 1 384 ? 29.891 -7.508 17.984 1 93.19 384 GLN B C 1
ATOM 7104 O O . GLN B 1 384 ? 29.75 -8.719 18.156 1 93.19 384 GLN B O 1
ATOM 7109 N N . LEU B 1 385 ? 29.047 -6.801 17.281 1 92.44 385 LEU B N 1
ATOM 7110 C CA . LEU B 1 385 ? 27.922 -7.414 16.594 1 92.44 385 LEU B CA 1
ATOM 7111 C C . LEU B 1 385 ? 28.406 -8.43 15.57 1 92.44 385 LEU B C 1
ATOM 7113 O O . LEU B 1 385 ? 27.797 -9.5 15.414 1 92.44 385 LEU B O 1
ATOM 7117 N N . TYR B 1 386 ? 29.484 -8.023 14.867 1 90.81 386 TYR B N 1
ATOM 7118 C CA . TYR B 1 386 ? 30.062 -8.953 13.898 1 90.81 386 TYR B CA 1
ATOM 7119 C C . TYR B 1 386 ? 30.484 -10.258 14.57 1 90.81 386 TYR B C 1
ATOM 7121 O O . TYR B 1 386 ? 30.156 -11.344 14.094 1 90.81 386 TYR B O 1
ATOM 7129 N N . ARG B 1 387 ? 31.078 -10.188 15.633 1 87.75 387 ARG B N 1
ATOM 7130 C CA . ARG B 1 387 ? 31.609 -11.336 16.359 1 87.75 387 ARG B CA 1
ATOM 7131 C C . ARG B 1 387 ? 30.484 -12.203 16.906 1 87.75 387 ARG B C 1
ATOM 7133 O O . ARG B 1 387 ? 30.531 -13.43 16.828 1 87.75 387 ARG B O 1
ATOM 7140 N N . GLU B 1 388 ? 29.531 -11.648 17.328 1 88.44 388 GLU B N 1
ATOM 7141 C CA . GLU B 1 388 ? 28.5 -12.359 18.078 1 88.44 388 GLU B CA 1
ATOM 7142 C C . GLU B 1 388 ? 27.422 -12.898 17.141 1 88.44 388 GLU B C 1
ATOM 7144 O O . GLU B 1 388 ? 26.875 -13.977 17.375 1 88.44 388 GLU B O 1
ATOM 7149 N N . TYR B 1 389 ? 27.141 -12.219 16.094 1 85.19 389 TYR B N 1
ATOM 7150 C CA . TYR B 1 389 ? 25.938 -12.586 15.344 1 85.19 389 TYR B CA 1
ATOM 7151 C C . TYR B 1 389 ? 26.297 -12.938 13.906 1 85.19 389 TYR B C 1
ATOM 7153 O O . TYR B 1 389 ? 25.719 -13.867 13.328 1 85.19 389 TYR B O 1
ATOM 7161 N N . LEU B 1 390 ? 27.141 -12.188 13.234 1 78.62 390 LEU B N 1
ATOM 7162 C CA . LEU B 1 390 ? 27.312 -12.305 11.789 1 78.62 390 LEU B CA 1
ATOM 7163 C C . LEU B 1 390 ? 28.328 -13.391 11.445 1 78.62 390 LEU B C 1
ATOM 7165 O O . LEU B 1 390 ? 28.25 -14 10.375 1 78.62 390 LEU B O 1
ATOM 7169 N N . LEU B 1 391 ? 29.344 -13.531 12.289 1 69.56 391 LEU B N 1
ATOM 7170 C CA . LEU B 1 391 ? 30.312 -14.609 12.062 1 69.56 391 LEU B CA 1
ATOM 7171 C C . LEU B 1 391 ? 29.625 -15.969 12.195 1 69.56 391 LEU B C 1
ATOM 7173 O O . LEU B 1 391 ? 30.094 -16.953 11.625 1 69.56 391 LEU B O 1
ATOM 7177 N N . LYS B 1 392 ? 28.641 -15.883 12.875 1 64.88 392 LYS B N 1
ATOM 7178 C CA . LYS B 1 392 ? 27.953 -17.141 13.125 1 64.88 392 LYS B CA 1
ATOM 7179 C C . LYS B 1 392 ? 27.125 -17.562 11.914 1 64.88 392 LYS B C 1
ATOM 7181 O O . LYS B 1 392 ? 26.656 -18.703 11.844 1 64.88 392 LYS B O 1
ATOM 7186 N N . ILE B 1 393 ? 27.062 -16.656 10.992 1 58.5 393 ILE B N 1
ATOM 7187 C CA . ILE B 1 393 ? 26.266 -17 9.812 1 58.5 393 ILE B CA 1
ATOM 7188 C C . ILE B 1 393 ? 27.188 -17.562 8.727 1 58.5 393 ILE B C 1
ATOM 7190 O O . ILE B 1 393 ? 28.172 -16.938 8.352 1 58.5 393 ILE B O 1
ATOM 7194 N N . ASP B 1 394 ? 27.359 -18.797 8.477 1 54.28 394 ASP B N 1
ATOM 7195 C CA . ASP B 1 394 ? 28.25 -19.625 7.672 1 54.28 394 ASP B CA 1
ATOM 7196 C C . ASP B 1 394 ? 28.391 -19.062 6.262 1 54.28 394 ASP B C 1
ATOM 7198 O O . ASP B 1 394 ? 29.391 -19.297 5.586 1 54.28 394 ASP B O 1
ATOM 7202 N N . ASP B 1 395 ? 27.344 -18.422 5.629 1 54.75 395 ASP B N 1
ATOM 7203 C CA . ASP B 1 395 ? 27.391 -18.016 4.223 1 54.75 395 ASP B CA 1
ATOM 7204 C C . ASP B 1 395 ? 26.984 -16.562 4.051 1 54.75 395 ASP B C 1
ATOM 7206 O O . ASP B 1 395 ? 25.844 -16.188 4.352 1 54.75 395 ASP B O 1
ATOM 7210 N N . PRO B 1 396 ? 28.094 -15.695 3.814 1 53.78 396 PRO B N 1
ATOM 7211 C CA . PRO B 1 396 ? 27.75 -14.289 3.566 1 53.78 396 PRO B CA 1
ATOM 7212 C C . PRO B 1 396 ? 26.578 -14.141 2.594 1 53.78 396 PRO B C 1
ATOM 7214 O O . PRO B 1 396 ? 25.828 -13.164 2.678 1 53.78 396 PRO B O 1
ATOM 7217 N N . GLN B 1 397 ? 26.609 -15.023 1.648 1 57.94 397 GLN B N 1
ATOM 7218 C CA . GLN B 1 397 ? 25.531 -14.953 0.67 1 57.94 397 GLN B CA 1
ATOM 7219 C C . GLN B 1 397 ? 24.172 -15.227 1.321 1 57.94 397 GLN B C 1
ATOM 7221 O O . GLN B 1 397 ? 23.125 -14.828 0.794 1 57.94 397 GLN B O 1
ATOM 7226 N N . SER B 1 398 ? 24.359 -15.883 2.447 1 58.56 398 SER B N 1
ATOM 7227 C CA . SER B 1 398 ? 23.125 -16.266 3.152 1 58.56 398 SER B CA 1
ATOM 7228 C C . SER B 1 398 ? 22.547 -15.078 3.918 1 58.56 398 SER B C 1
ATOM 7230 O O . SER B 1 398 ? 21.391 -15.102 4.316 1 58.56 398 SER B O 1
ATOM 7232 N N . THR B 1 399 ? 23.484 -14.109 3.994 1 63.38 399 THR B N 1
ATOM 7233 C CA . THR B 1 399 ? 22.984 -12.945 4.727 1 63.38 399 THR B CA 1
ATOM 7234 C C . THR B 1 399 ? 22.547 -11.852 3.768 1 63.38 399 THR B C 1
ATOM 7236 O O . THR B 1 399 ? 23.062 -11.742 2.652 1 63.38 399 THR B O 1
ATOM 7239 N N . ASN B 1 400 ? 21.406 -11.406 3.908 1 77.12 400 ASN B N 1
ATOM 7240 C CA . ASN B 1 400 ? 20.906 -10.266 3.145 1 77.12 400 ASN B CA 1
ATOM 7241 C C . ASN B 1 400 ? 21.75 -9.016 3.398 1 77.12 400 ASN B C 1
ATOM 7243 O O . ASN B 1 400 ? 21.219 -7.938 3.66 1 77.12 400 ASN B O 1
ATOM 7247 N N . ILE B 1 401 ? 23.203 -9.234 3.418 1 86.62 401 ILE B N 1
ATOM 7248 C CA . ILE B 1 401 ? 24.109 -8.117 3.674 1 86.62 401 ILE B CA 1
ATOM 7249 C C . ILE B 1 401 ? 24.594 -7.543 2.35 1 86.62 401 ILE B C 1
ATOM 7251 O O . ILE B 1 401 ? 25.078 -8.281 1.481 1 86.62 401 ILE B O 1
ATOM 7255 N N . SER B 1 402 ? 24.5 -6.285 2.162 1 88.06 402 SER B N 1
ATOM 7256 C CA . SER B 1 402 ? 24.906 -5.605 0.94 1 88.06 402 SER B CA 1
ATOM 7257 C C . SER B 1 402 ? 26.422 -5.445 0.884 1 88.06 402 SER B C 1
ATOM 7259 O O . SER B 1 402 ? 27.109 -5.582 1.901 1 88.06 402 SER B O 1
ATOM 7261 N N . PHE B 1 403 ? 27.047 -5.125 -0.249 1 88.25 403 PHE B N 1
ATOM 7262 C CA . PHE B 1 403 ? 28.484 -4.895 -0.411 1 88.25 403 PHE B CA 1
ATOM 7263 C C . PHE B 1 403 ? 28.922 -3.662 0.366 1 88.25 403 PHE B C 1
ATOM 7265 O O . PHE B 1 403 ? 30.031 -3.617 0.895 1 88.25 403 PHE B O 1
ATOM 7272 N N . MET B 1 404 ? 28.047 -2.752 0.416 1 90.38 404 MET B N 1
ATOM 7273 C CA . MET B 1 404 ? 28.328 -1.559 1.206 1 90.38 404 MET B CA 1
ATOM 7274 C C . MET B 1 404 ? 28.484 -1.907 2.684 1 90.38 404 MET B C 1
ATOM 7276 O O . MET B 1 404 ? 29.438 -1.476 3.332 1 90.38 404 MET B O 1
ATOM 7280 N N . THR B 1 405 ? 27.547 -2.699 3.146 1 91.56 405 THR B N 1
ATOM 7281 C CA . THR B 1 405 ? 27.594 -3.102 4.547 1 91.56 405 THR B CA 1
ATOM 7282 C C . THR B 1 405 ? 28.859 -3.916 4.832 1 91.56 405 THR B C 1
ATOM 7284 O O . THR B 1 405 ? 29.484 -3.756 5.883 1 91.56 405 THR B O 1
ATOM 7287 N N . TYR B 1 406 ? 29.203 -4.723 3.906 1 90.69 406 TYR B N 1
ATOM 7288 C CA . TYR B 1 406 ? 30.438 -5.5 4.027 1 90.69 406 TYR B CA 1
ATOM 7289 C C . TYR B 1 406 ? 31.656 -4.586 4.148 1 90.69 406 TYR B C 1
ATOM 7291 O O . TYR B 1 406 ? 32.531 -4.805 5 1 90.69 406 TYR B O 1
ATOM 7299 N N . LEU B 1 407 ? 31.656 -3.617 3.312 1 92.31 407 LEU B N 1
ATOM 7300 C CA . LEU B 1 407 ? 32.75 -2.65 3.369 1 92.31 407 LEU B CA 1
ATOM 7301 C C . LEU B 1 407 ? 32.75 -1.904 4.699 1 92.31 407 LEU B C 1
ATOM 7303 O O . LEU B 1 407 ? 33.812 -1.684 5.293 1 92.31 407 LEU B O 1
ATOM 7307 N N . LEU B 1 408 ? 31.625 -1.552 5.148 1 93.44 408 LEU B N 1
ATOM 7308 C CA . LEU B 1 408 ? 31.516 -0.864 6.43 1 93.44 408 LEU B CA 1
ATOM 7309 C C . LEU B 1 408 ? 32.031 -1.748 7.562 1 93.44 408 LEU B C 1
ATOM 7311 O O . LEU B 1 408 ? 32.656 -1.26 8.5 1 93.44 408 LEU B O 1
ATOM 7315 N N . LEU B 1 409 ? 31.734 -3 7.508 1 92.56 409 LEU B N 1
ATOM 7316 C CA . LEU B 1 409 ? 32.25 -3.939 8.5 1 92.56 409 LEU B CA 1
ATOM 7317 C C . LEU B 1 409 ? 33.781 -3.967 8.492 1 92.56 409 LEU B C 1
ATOM 7319 O O . LEU B 1 409 ? 34.406 -3.918 9.547 1 92.56 409 LEU B O 1
ATOM 7323 N N . ILE B 1 410 ? 34.344 -4.02 7.328 1 92.06 410 ILE B N 1
ATOM 7324 C CA . ILE B 1 410 ? 35.781 -4.039 7.184 1 92.06 410 ILE B CA 1
ATOM 7325 C C . ILE B 1 410 ? 36.375 -2.787 7.816 1 92.06 410 ILE B C 1
ATOM 7327 O O . ILE B 1 410 ? 37.312 -2.875 8.625 1 92.06 410 ILE B O 1
ATOM 7331 N N . LEU B 1 411 ? 35.781 -1.682 7.414 1 93.06 411 LEU B N 1
ATOM 7332 C CA . LEU B 1 411 ? 36.281 -0.406 7.914 1 93.06 411 LEU B CA 1
ATOM 7333 C C . LEU B 1 411 ? 36.125 -0.321 9.43 1 93.06 411 LEU B C 1
ATOM 7335 O O . LEU B 1 411 ? 37.031 0.155 10.125 1 93.06 411 LEU B O 1
ATOM 7339 N N . ALA B 1 412 ? 35.031 -0.771 9.93 1 94 412 ALA B N 1
ATOM 7340 C CA . ALA B 1 412 ? 34.812 -0.751 11.367 1 94 412 ALA B CA 1
ATOM 7341 C C . ALA B 1 412 ? 35.781 -1.672 12.109 1 94 412 ALA B C 1
ATOM 7343 O O . ALA B 1 412 ? 36.281 -1.314 13.164 1 94 412 ALA B O 1
ATOM 7344 N N . LEU B 1 413 ? 36 -2.842 11.602 1 92.5 413 LEU B N 1
ATOM 7345 C CA . LEU B 1 413 ? 36.906 -3.801 12.203 1 92.5 413 LEU B CA 1
ATOM 7346 C C . LEU B 1 413 ? 38.344 -3.25 12.227 1 92.5 413 LEU B C 1
ATOM 7348 O O . LEU B 1 413 ? 39.062 -3.41 13.211 1 92.5 413 LEU B O 1
ATOM 7352 N N . LEU B 1 414 ? 38.688 -2.564 11.148 1 91.69 414 LEU B N 1
ATOM 7353 C CA . LEU B 1 414 ? 40 -1.921 11.094 1 91.69 414 LEU B CA 1
ATOM 7354 C C . LEU B 1 414 ? 40.125 -0.867 12.188 1 91.69 414 LEU B C 1
ATOM 7356 O O . LEU B 1 414 ? 41.156 -0.824 12.898 1 91.69 414 LEU B O 1
ATOM 7360 N N . ARG B 1 415 ? 39.094 -0.166 12.336 1 91.62 415 ARG B N 1
ATOM 7361 C CA . ARG B 1 415 ? 39.125 0.906 13.328 1 91.62 415 ARG B CA 1
ATOM 7362 C C . ARG B 1 415 ? 39.094 0.342 14.742 1 91.62 415 ARG B C 1
ATOM 7364 O O . ARG B 1 415 ? 39.594 0.967 15.672 1 91.62 415 ARG B O 1
ATOM 7371 N N . ALA B 1 416 ? 38.562 -0.808 14.836 1 92.06 416 ALA B N 1
ATOM 7372 C CA . ALA B 1 416 ? 38.469 -1.45 16.141 1 92.06 416 ALA B CA 1
ATOM 7373 C C . ALA B 1 416 ? 39.719 -2.268 16.438 1 92.06 416 ALA B C 1
ATOM 7375 O O . ALA B 1 416 ? 39.781 -2.971 17.453 1 92.06 416 ALA B O 1
ATOM 7376 N N . GLY B 1 417 ? 40.625 -2.256 15.539 1 88.06 417 GLY B N 1
ATOM 7377 C CA . GLY B 1 417 ? 41.906 -2.91 15.766 1 88.06 417 GLY B CA 1
ATOM 7378 C C . GLY B 1 417 ? 41.906 -4.387 15.414 1 88.06 417 GLY B C 1
ATOM 7379 O O . GLY B 1 417 ? 42.812 -5.129 15.805 1 88.06 417 GLY B O 1
ATOM 7380 N N . GLN B 1 418 ? 40.938 -4.781 14.734 1 90.12 418 GLN B N 1
ATOM 7381 C CA . GLN B 1 418 ? 40.844 -6.176 14.305 1 90.12 418 GLN B CA 1
ATOM 7382 C C . GLN B 1 418 ? 41.344 -6.332 12.867 1 90.12 418 GLN B C 1
ATOM 7384 O O . GLN B 1 418 ? 40.562 -6.754 11.992 1 90.12 418 GLN B O 1
ATOM 7389 N N . GLN B 1 419 ? 42.531 -6.203 12.664 1 90.31 419 GLN B N 1
ATOM 7390 C CA . GLN B 1 419 ? 43.156 -6.109 11.352 1 90.31 419 GLN B CA 1
ATOM 7391 C C . GLN B 1 419 ? 43.094 -7.449 10.617 1 90.31 419 GLN B C 1
ATOM 7393 O O . GLN B 1 419 ? 42.812 -7.492 9.422 1 90.31 419 GLN B O 1
ATOM 7398 N N . GLY B 1 420 ? 43.375 -8.469 11.336 1 89 420 GLY B N 1
ATOM 7399 C CA . GLY B 1 420 ? 43.375 -9.781 10.703 1 89 420 GLY B CA 1
ATOM 7400 C C . GLY B 1 420 ? 42.031 -10.141 10.078 1 89 420 GLY B C 1
ATOM 7401 O O . GLY B 1 420 ? 42 -10.562 8.922 1 89 420 GLY B O 1
ATOM 7402 N N . VAL B 1 421 ? 41.031 -9.93 10.82 1 89.88 421 VAL B N 1
ATOM 7403 C CA . VAL B 1 421 ? 39.719 -10.25 10.352 1 89.88 421 VAL B CA 1
ATOM 7404 C C . VAL B 1 421 ? 39.344 -9.344 9.18 1 89.88 421 VAL B C 1
ATOM 7406 O O . VAL B 1 421 ? 38.75 -9.797 8.188 1 89.88 421 VAL B O 1
ATOM 7409 N N . ALA B 1 422 ? 39.656 -8.102 9.281 1 92.19 422 ALA B N 1
ATOM 7410 C CA . ALA B 1 422 ? 39.375 -7.129 8.234 1 92.19 422 ALA B CA 1
ATOM 7411 C C . ALA B 1 422 ? 40.094 -7.516 6.93 1 92.19 422 ALA B C 1
ATOM 7413 O O . ALA B 1 422 ? 39.5 -7.414 5.852 1 92.19 422 ALA B O 1
ATOM 7414 N N . GLN B 1 423 ? 41.281 -7.957 7.07 1 92.12 423 GLN B N 1
ATOM 7415 C CA . GLN B 1 423 ? 42.062 -8.367 5.902 1 92.12 423 GLN B CA 1
ATOM 7416 C C . GLN B 1 423 ? 41.406 -9.555 5.203 1 92.12 423 GLN B C 1
ATOM 7418 O O . GLN B 1 423 ? 41.344 -9.602 3.971 1 92.12 423 GLN B O 1
ATOM 7423 N N . ASN B 1 424 ? 41 -10.43 6.012 1 89.69 424 ASN B N 1
ATOM 7424 C CA . ASN B 1 424 ? 40.312 -11.602 5.445 1 89.69 424 ASN B CA 1
ATOM 7425 C C . ASN B 1 424 ? 39.062 -11.219 4.695 1 89.69 424 ASN B C 1
ATOM 7427 O O . ASN B 1 424 ? 38.812 -11.695 3.586 1 89.69 424 ASN B O 1
ATOM 7431 N N . MET B 1 425 ? 38.312 -10.367 5.285 1 89.62 425 MET B N 1
ATOM 7432 C CA . MET B 1 425 ? 37.062 -9.922 4.664 1 89.62 425 MET B CA 1
ATOM 7433 C C . MET B 1 425 ? 37.344 -9.141 3.383 1 89.62 425 MET B C 1
ATOM 7435 O O . MET B 1 425 ? 36.656 -9.305 2.383 1 89.62 425 MET B O 1
ATOM 7439 N N . ALA B 1 426 ? 38.312 -8.281 3.455 1 92.31 426 ALA B N 1
ATOM 7440 C CA . ALA B 1 426 ? 38.719 -7.512 2.281 1 92.31 426 ALA B CA 1
ATOM 7441 C C . ALA B 1 426 ? 39.156 -8.43 1.146 1 92.31 426 ALA B C 1
ATOM 7443 O O . ALA B 1 426 ? 38.812 -8.203 -0.015 1 92.31 426 ALA B O 1
ATOM 7444 N N . GLY B 1 427 ? 39.969 -9.445 1.523 1 90.75 427 GLY B N 1
ATOM 7445 C CA . GLY B 1 427 ? 40.406 -10.414 0.528 1 90.75 427 GLY B CA 1
ATOM 7446 C C . GLY B 1 427 ? 39.25 -11.094 -0.177 1 90.75 427 GLY B C 1
ATOM 7447 O O . GLY B 1 427 ? 39.281 -11.289 -1.394 1 90.75 427 GLY B O 1
ATOM 7448 N N . TYR B 1 428 ? 38.344 -11.344 0.574 1 86.38 428 TYR B N 1
ATOM 7449 C CA . TYR B 1 428 ? 37.156 -11.977 0.003 1 86.38 428 TYR B CA 1
ATOM 7450 C C . TYR B 1 428 ? 36.469 -11.047 -0.994 1 86.38 428 TYR B C 1
ATOM 7452 O O . TYR B 1 428 ? 36.188 -11.445 -2.121 1 86.38 428 TYR B O 1
ATOM 7460 N N . LEU B 1 429 ? 36.188 -9.852 -0.627 1 89.06 429 LEU B N 1
ATOM 7461 C CA . LEU B 1 429 ? 35.469 -8.914 -1.489 1 89.06 429 LEU B CA 1
ATOM 7462 C C . LEU B 1 429 ? 36.25 -8.648 -2.77 1 89.06 429 LEU B C 1
ATOM 7464 O O . LEU B 1 429 ? 35.656 -8.469 -3.838 1 89.06 429 LEU B O 1
ATOM 7468 N N . LEU B 1 430 ? 37.594 -8.648 -2.643 1 91.25 430 LEU B N 1
ATOM 7469 C CA . LEU B 1 430 ? 38.438 -8.414 -3.797 1 91.25 430 LEU B CA 1
ATOM 7470 C C . LEU B 1 430 ? 38.406 -9.594 -4.754 1 91.25 430 LEU B C 1
ATOM 7472 O O . LEU B 1 430 ? 38.625 -9.438 -5.961 1 91.25 430 LEU B O 1
ATOM 7476 N N . SER B 1 431 ? 38.094 -10.727 -4.199 1 89.88 431 SER B N 1
ATOM 7477 C CA . SER B 1 431 ? 38.125 -11.938 -5.008 1 89.88 431 SER B CA 1
ATOM 7478 C C . SER B 1 431 ? 36.781 -12.133 -5.754 1 89.88 431 SER B C 1
ATOM 7480 O O . SER B 1 431 ? 36.719 -12.961 -6.664 1 89.88 431 SER B O 1
ATOM 7482 N N . VAL B 1 432 ? 35.844 -11.406 -5.391 1 88.19 432 VAL B N 1
ATOM 7483 C CA . VAL B 1 432 ? 34.531 -11.555 -6.031 1 88.19 432 VAL B CA 1
ATOM 7484 C C . VAL B 1 432 ? 34.594 -11.055 -7.469 1 88.19 432 VAL B C 1
ATOM 7486 O O . VAL B 1 432 ? 35.031 -9.93 -7.719 1 88.19 432 VAL B O 1
ATOM 7489 N N . ASN B 1 433 ? 34.156 -11.914 -8.359 1 87.5 433 ASN B N 1
ATOM 7490 C CA . ASN B 1 433 ? 34.062 -11.508 -9.758 1 87.5 433 ASN B CA 1
ATOM 7491 C C . ASN B 1 433 ? 32.844 -10.602 -10 1 87.5 433 ASN B C 1
ATOM 7493 O O . ASN B 1 433 ? 31.719 -11.008 -9.781 1 87.5 433 ASN B O 1
ATOM 7497 N N . VAL B 1 434 ? 33.062 -9.438 -10.492 1 86.56 434 VAL B N 1
ATOM 7498 C CA . VAL B 1 434 ? 32.031 -8.43 -10.648 1 86.56 434 VAL B CA 1
ATOM 7499 C C . VAL B 1 434 ? 30.969 -8.93 -11.633 1 86.56 434 VAL B C 1
ATOM 7501 O O . VAL B 1 434 ? 29.797 -8.555 -11.539 1 86.56 434 VAL B O 1
ATOM 7504 N N . ASN B 1 435 ? 31.297 -9.812 -12.523 1 84.75 435 ASN B N 1
ATOM 7505 C CA . ASN B 1 435 ? 30.391 -10.25 -13.586 1 84.75 435 ASN B CA 1
ATOM 7506 C C . ASN B 1 435 ? 29.312 -11.188 -13.047 1 84.75 435 ASN B C 1
ATOM 7508 O O . ASN B 1 435 ? 28.312 -11.445 -13.719 1 84.75 435 ASN B O 1
ATOM 7512 N N . ILE B 1 436 ? 29.578 -11.656 -11.844 1 82.81 436 ILE B N 1
ATOM 7513 C CA . ILE B 1 436 ? 28.609 -12.578 -11.258 1 82.81 436 ILE B CA 1
ATOM 7514 C C . ILE B 1 436 ? 27.422 -11.797 -10.703 1 82.81 436 ILE B C 1
ATOM 7516 O O . ILE B 1 436 ? 26.359 -12.367 -10.445 1 82.81 436 ILE B O 1
ATOM 7520 N N . VAL B 1 437 ? 27.625 -10.531 -10.57 1 85.06 437 VAL B N 1
ATOM 7521 C CA . VAL B 1 437 ? 26.562 -9.68 -10.016 1 85.06 437 VAL B CA 1
ATOM 7522 C C . VAL B 1 437 ? 25.656 -9.18 -11.141 1 85.06 437 VAL B C 1
ATOM 7524 O O . VAL B 1 437 ? 26.109 -8.445 -12.016 1 85.06 437 VAL B O 1
ATOM 7527 N N . ASP B 1 438 ? 24.406 -9.586 -11.094 1 81.5 438 ASP B N 1
ATOM 7528 C CA . ASP B 1 438 ? 23.484 -9.273 -12.18 1 81.5 438 ASP B CA 1
ATOM 7529 C C . ASP B 1 438 ? 23.031 -7.82 -12.109 1 81.5 438 ASP B C 1
ATOM 7531 O O . ASP B 1 438 ? 22.984 -7.129 -13.125 1 81.5 438 ASP B O 1
ATOM 7535 N N . SER B 1 439 ? 22.734 -7.406 -10.891 1 85.75 439 SER B N 1
ATOM 7536 C CA . SER B 1 439 ? 22.297 -6.031 -10.727 1 85.75 439 SER B CA 1
ATOM 7537 C C . SER B 1 439 ? 23.406 -5.043 -11.055 1 85.75 439 SER B C 1
ATOM 7539 O O . SER B 1 439 ? 24.469 -5.074 -10.438 1 85.75 439 SER B O 1
ATOM 7541 N N . LEU B 1 440 ? 23.156 -4.172 -12.016 1 86.81 440 LEU B N 1
ATOM 7542 C CA . LEU B 1 440 ? 24.188 -3.223 -12.422 1 86.81 440 LEU B CA 1
ATOM 7543 C C . LEU B 1 440 ? 24.531 -2.264 -11.289 1 86.81 440 LEU B C 1
ATOM 7545 O O . LEU B 1 440 ? 25.688 -1.864 -11.133 1 86.81 440 LEU B O 1
ATOM 7549 N N . GLU B 1 441 ? 23.5 -1.983 -10.539 1 83.75 441 GLU B N 1
ATOM 7550 C CA . GLU B 1 441 ? 23.734 -1.115 -9.391 1 83.75 441 GLU B CA 1
ATOM 7551 C C . GLU B 1 441 ? 24.656 -1.786 -8.367 1 83.75 441 GLU B C 1
ATOM 7553 O O . GLU B 1 441 ? 25.578 -1.161 -7.859 1 83.75 441 GLU B O 1
ATOM 7558 N N . GLN B 1 442 ? 24.375 -3.055 -8.109 1 85.5 442 GLN B N 1
ATOM 7559 C CA . GLN B 1 442 ? 25.203 -3.803 -7.172 1 85.5 442 GLN B CA 1
ATOM 7560 C C . GLN B 1 442 ? 26.625 -3.996 -7.715 1 85.5 442 GLN B C 1
ATOM 7562 O O . GLN B 1 442 ? 27.594 -3.992 -6.957 1 85.5 442 GLN B O 1
ATOM 7567 N N . ARG B 1 443 ? 26.688 -4.168 -8.969 1 87.69 443 ARG B N 1
ATOM 7568 C CA . ARG B 1 443 ? 27.984 -4.301 -9.617 1 87.69 443 ARG B CA 1
ATOM 7569 C C . ARG B 1 443 ? 28.828 -3.041 -9.414 1 87.69 443 ARG B C 1
ATOM 7571 O O . ARG B 1 443 ? 30.016 -3.121 -9.125 1 87.69 443 ARG B O 1
ATOM 7578 N N . MET B 1 444 ? 28.156 -1.979 -9.609 1 87.56 444 MET B N 1
ATOM 7579 C CA . MET B 1 444 ? 28.844 -0.706 -9.414 1 87.56 444 MET B CA 1
ATOM 7580 C C . MET B 1 444 ? 29.281 -0.542 -7.961 1 87.56 444 MET B C 1
ATOM 7582 O O . MET B 1 444 ? 30.359 -0.024 -7.688 1 87.56 444 MET B O 1
ATOM 7586 N N . GLN B 1 445 ? 28.484 -0.964 -7.094 1 87.19 445 GLN B N 1
ATOM 7587 C CA . GLN B 1 445 ? 28.828 -0.909 -5.68 1 87.19 445 GLN B CA 1
ATOM 7588 C C . GLN B 1 445 ? 30.031 -1.781 -5.371 1 87.19 445 GLN B C 1
ATOM 7590 O O . GLN B 1 445 ? 30.938 -1.369 -4.633 1 87.19 445 GLN B O 1
ATOM 7595 N N . LEU B 1 446 ? 30.016 -2.951 -5.945 1 90.44 446 LEU B N 1
ATOM 7596 C CA . LEU B 1 446 ? 31.125 -3.869 -5.738 1 90.44 446 LEU B CA 1
ATOM 7597 C C . LEU B 1 446 ? 32.438 -3.283 -6.285 1 90.44 446 LEU B C 1
ATOM 7599 O O . LEU B 1 446 ? 33.469 -3.316 -5.609 1 90.44 446 LEU B O 1
ATOM 7603 N N . ILE B 1 447 ? 32.312 -2.703 -7.457 1 91.06 447 ILE B N 1
ATOM 7604 C CA . ILE B 1 447 ? 33.5 -2.1 -8.07 1 91.06 447 ILE B CA 1
ATOM 7605 C C . ILE B 1 447 ? 34 -0.94 -7.211 1 91.06 447 ILE B C 1
ATOM 7607 O O . ILE B 1 447 ? 35.188 -0.792 -6.992 1 91.06 447 ILE B O 1
ATOM 7611 N N . GLY B 1 448 ? 33.031 -0.22 -6.773 1 89.31 448 GLY B N 1
ATOM 7612 C CA . GLY B 1 448 ? 33.406 0.857 -5.863 1 89.31 448 GLY B CA 1
ATOM 7613 C C . GLY B 1 448 ? 34.062 0.367 -4.59 1 89.31 448 GLY B C 1
ATOM 7614 O O . GLY B 1 448 ? 35.094 0.908 -4.168 1 89.31 448 GLY B O 1
ATOM 7615 N N . ALA B 1 449 ? 33.531 -0.622 -3.996 1 91.44 449 ALA B N 1
ATOM 7616 C CA . ALA B 1 449 ? 34.062 -1.196 -2.775 1 91.44 449 ALA B CA 1
ATOM 7617 C C . ALA B 1 449 ? 35.469 -1.736 -3.014 1 91.44 449 ALA B C 1
ATOM 7619 O O . ALA B 1 449 ? 36.375 -1.511 -2.205 1 91.44 449 ALA B O 1
ATOM 7620 N N . GLN B 1 450 ? 35.625 -2.432 -4.074 1 92.12 450 GLN B N 1
ATOM 7621 C CA . GLN B 1 450 ? 36.938 -2.994 -4.41 1 92.12 450 GLN B CA 1
ATOM 7622 C C . GLN B 1 450 ? 37.969 -1.896 -4.621 1 92.12 450 GLN B C 1
ATOM 7624 O O . GLN B 1 450 ? 39.125 -2.027 -4.191 1 92.12 450 GLN B O 1
ATOM 7629 N N . SER B 1 451 ? 37.562 -0.861 -5.277 1 90.25 451 SER B N 1
ATOM 7630 C CA . SER B 1 451 ? 38.438 0.274 -5.496 1 90.25 451 SER B CA 1
ATOM 7631 C C . SER B 1 451 ? 38.875 0.894 -4.176 1 90.25 451 SER B C 1
ATOM 7633 O O . SER B 1 451 ? 40.062 1.219 -4 1 90.25 451 SER B O 1
ATOM 7635 N N . ILE B 1 452 ? 38 1.004 -3.283 1 89.69 452 ILE B N 1
ATOM 7636 C CA . ILE B 1 452 ? 38.312 1.592 -1.985 1 89.69 452 ILE B CA 1
ATOM 7637 C C . ILE B 1 452 ? 39.281 0.681 -1.22 1 89.69 452 ILE B C 1
ATOM 7639 O O . ILE B 1 452 ? 40.25 1.15 -0.633 1 89.69 452 ILE B O 1
ATOM 7643 N N . ILE B 1 453 ? 39.031 -0.579 -1.253 1 92.19 453 ILE B N 1
ATOM 7644 C CA . ILE B 1 453 ? 39.875 -1.546 -0.555 1 92.19 453 ILE B CA 1
ATOM 7645 C C . ILE B 1 453 ? 41.281 -1.498 -1.119 1 92.19 453 ILE B C 1
ATOM 7647 O O . ILE B 1 453 ? 42.25 -1.538 -0.366 1 92.19 453 ILE B O 1
ATOM 7651 N N . ARG B 1 454 ? 41.406 -1.401 -2.412 1 90.25 454 ARG B N 1
ATOM 7652 C CA . ARG B 1 454 ? 42.719 -1.332 -3.045 1 90.25 454 ARG B CA 1
ATOM 7653 C C . ARG B 1 454 ? 43.469 -0.079 -2.607 1 90.25 454 ARG B C 1
ATOM 7655 O O . ARG B 1 454 ? 44.688 -0.102 -2.465 1 90.25 454 ARG B O 1
ATOM 7662 N N . SER B 1 455 ? 42.688 0.906 -2.363 1 86.31 455 SER B N 1
ATOM 7663 C CA . SER B 1 455 ? 43.312 2.156 -1.949 1 86.31 455 SER B CA 1
ATOM 7664 C C . SER B 1 455 ? 43.781 2.092 -0.495 1 86.31 455 SER B C 1
ATOM 7666 O O . SER B 1 455 ? 44.594 2.914 -0.053 1 86.31 455 SER B O 1
ATOM 7668 N N . MET B 1 456 ? 43.25 1.094 0.217 1 86.75 456 MET B N 1
ATOM 7669 C CA . MET B 1 456 ? 43.594 1.02 1.632 1 86.75 456 MET B CA 1
ATOM 7670 C C . MET B 1 456 ? 44.5 -0.196 1.912 1 86.75 456 MET B C 1
ATOM 7672 O O . MET B 1 456 ? 44.531 -0.68 3.045 1 86.75 456 MET B O 1
ATOM 7676 N N . GLN B 1 457 ? 45.125 -0.691 0.935 1 87 457 GLN B N 1
ATOM 7677 C CA . GLN B 1 457 ? 45.906 -1.896 1.081 1 87 457 GLN B CA 1
ATOM 7678 C C . GLN B 1 457 ? 47.031 -1.698 2.121 1 87 457 GLN B C 1
ATOM 7680 O O . GLN B 1 457 ? 47.312 -2.604 2.906 1 87 457 GLN B O 1
ATOM 7685 N N . ASP B 1 458 ? 47.531 -0.538 2.137 1 84.81 458 ASP B N 1
ATOM 7686 C CA . ASP B 1 458 ? 48.594 -0.255 3.092 1 84.81 458 ASP B CA 1
ATOM 7687 C C . ASP B 1 458 ? 48.062 -0.3 4.527 1 84.81 458 ASP B C 1
ATOM 7689 O O . ASP B 1 458 ? 48.75 -0.812 5.422 1 84.81 458 ASP B O 1
ATOM 7693 N N . VAL B 1 459 ? 46.938 0.199 4.695 1 85.75 459 VAL B N 1
ATOM 7694 C CA . VAL B 1 459 ? 46.344 0.199 6.023 1 85.75 459 VAL B CA 1
ATOM 7695 C C . VAL B 1 459 ? 45.969 -1.229 6.422 1 85.75 459 VAL B C 1
ATOM 7697 O O . VAL B 1 459 ? 46.156 -1.624 7.574 1 85.75 459 VAL B O 1
ATOM 7700 N N . LEU B 1 460 ? 45.562 -2.004 5.508 1 87.94 460 LEU B N 1
ATOM 7701 C CA . LEU B 1 460 ? 45.156 -3.387 5.746 1 87.94 460 LEU B CA 1
ATOM 7702 C C . LEU B 1 460 ? 46.344 -4.238 6.148 1 87.94 460 LEU B C 1
ATOM 7704 O O . LEU B 1 460 ? 46.219 -5.16 6.957 1 87.94 460 LEU B O 1
ATOM 7708 N N . LEU B 1 461 ? 47.5 -3.83 5.586 1 83.12 461 LEU B N 1
ATOM 7709 C CA . LEU B 1 461 ? 48.688 -4.598 5.867 1 83.12 461 LEU B CA 1
ATOM 7710 C C . LEU B 1 461 ? 49.375 -4.082 7.129 1 83.12 461 LEU B C 1
ATOM 7712 O O . LEU B 1 461 ? 50.438 -4.59 7.516 1 83.12 461 LEU B O 1
ATOM 7716 N N . GLY B 1 462 ? 48.844 -3.145 7.867 1 75.81 462 GLY B N 1
ATOM 7717 C CA . GLY B 1 462 ? 49.312 -2.74 9.18 1 75.81 462 GLY B CA 1
ATOM 7718 C C . GLY B 1 462 ? 50.219 -1.521 9.148 1 75.81 462 GLY B C 1
ATOM 7719 O O . GLY B 1 462 ? 50.938 -1.251 10.102 1 75.81 462 GLY B O 1
ATOM 7720 N N . ASP B 1 463 ? 50.188 -0.836 7.984 1 71.19 463 ASP B N 1
ATOM 7721 C CA . ASP B 1 463 ? 50.969 0.385 7.922 1 71.19 463 ASP B CA 1
ATOM 7722 C C . ASP B 1 463 ? 50.375 1.48 8.797 1 71.19 463 ASP B C 1
ATOM 7724 O O . ASP B 1 463 ? 49.281 1.96 8.531 1 71.19 463 ASP B O 1
ATOM 7728 N N . GLU B 1 464 ? 50.969 1.76 9.93 1 67.38 464 GLU B N 1
ATOM 7729 C CA . GLU B 1 464 ? 50.469 2.674 10.945 1 67.38 464 GLU B CA 1
ATOM 7730 C C . GLU B 1 464 ? 50.531 4.121 10.477 1 67.38 464 GLU B C 1
ATOM 7732 O O . GLU B 1 464 ? 49.938 5.012 11.086 1 67.38 464 GLU B O 1
ATOM 7737 N N . HIS B 1 465 ? 51.125 4.383 9.281 1 67.44 465 HIS B N 1
ATOM 7738 C CA . HIS B 1 465 ? 51.312 5.766 8.875 1 67.44 465 HIS B CA 1
ATOM 7739 C C . HIS B 1 465 ? 50.125 6.281 8.07 1 67.44 465 HIS B C 1
ATOM 7741 O O . HIS B 1 465 ? 50.031 7.48 7.816 1 67.44 465 HIS B O 1
ATOM 7747 N N . VAL B 1 466 ? 49.281 5.383 7.762 1 72.88 466 VAL B N 1
ATOM 7748 C CA . VAL B 1 466 ? 48.188 5.844 6.926 1 72.88 466 VAL B CA 1
ATOM 7749 C C . VAL B 1 466 ? 46.938 6.07 7.785 1 72.88 466 VAL B C 1
ATOM 7751 O O . VAL B 1 466 ? 46.531 5.188 8.539 1 72.88 466 VAL B O 1
ATOM 7754 N N . ASP B 1 467 ? 46.5 7.332 7.73 1 80.31 467 ASP B N 1
ATOM 7755 C CA . ASP B 1 467 ? 45.281 7.73 8.422 1 80.31 467 ASP B CA 1
ATOM 7756 C C . ASP B 1 467 ? 44.031 7.164 7.73 1 80.31 467 ASP B C 1
ATOM 7758 O O . ASP B 1 467 ? 43.75 7.523 6.59 1 80.31 467 ASP B O 1
ATOM 7762 N N . ILE B 1 468 ? 43.375 6.258 8.398 1 82.56 468 ILE B N 1
ATOM 7763 C CA . ILE B 1 468 ? 42.188 5.613 7.852 1 82.56 468 ILE B CA 1
ATOM 7764 C C . ILE B 1 468 ? 41.156 6.672 7.492 1 82.56 468 ILE B C 1
ATOM 7766 O O . ILE B 1 468 ? 40.375 6.496 6.551 1 82.56 468 ILE B O 1
ATOM 7770 N N . ASP B 1 469 ? 41.156 7.785 8.102 1 83.31 469 ASP B N 1
ATOM 7771 C CA . ASP B 1 469 ? 40.188 8.852 7.867 1 83.31 469 ASP B CA 1
ATOM 7772 C C . ASP B 1 469 ? 40.375 9.477 6.492 1 83.31 469 ASP B C 1
ATOM 7774 O O . ASP B 1 469 ? 39.438 9.977 5.891 1 83.31 469 ASP B O 1
ATOM 7778 N N . SER B 1 470 ? 41.531 9.422 6.051 1 79 470 SER B N 1
ATOM 7779 C CA . SER B 1 470 ? 41.844 10.031 4.758 1 79 470 SER B CA 1
ATOM 7780 C C . SER B 1 470 ? 41.375 9.141 3.609 1 79 470 SER B C 1
ATOM 7782 O O . SER B 1 470 ? 41.188 9.609 2.484 1 79 470 SER B O 1
ATOM 7784 N N . ILE B 1 471 ? 41.125 7.938 3.918 1 78.31 471 ILE B N 1
ATOM 7785 C CA . ILE B 1 471 ? 40.812 7 2.846 1 78.31 471 ILE B CA 1
ATOM 7786 C C . ILE B 1 471 ? 39.344 6.57 2.949 1 78.31 471 ILE B C 1
ATOM 7788 O O . ILE B 1 471 ? 38.75 6.098 1.973 1 78.31 471 ILE B O 1
ATOM 7792 N N . ASP B 1 472 ? 38.781 6.773 4.086 1 86.25 472 ASP B N 1
ATOM 7793 C CA . ASP B 1 472 ? 37.375 6.398 4.332 1 86.25 472 ASP B CA 1
ATOM 7794 C C . ASP B 1 472 ? 36.438 7.402 3.697 1 86.25 472 ASP B C 1
ATOM 7796 O O . ASP B 1 472 ? 36.312 8.539 4.16 1 86.25 472 ASP B O 1
ATOM 7800 N N . PRO B 1 473 ? 35.781 6.949 2.637 1 85.81 473 PRO B N 1
ATOM 7801 C CA . PRO B 1 473 ? 34.906 7.906 1.95 1 85.81 473 PRO B CA 1
ATOM 7802 C C . PRO B 1 473 ? 33.562 8.133 2.684 1 85.81 473 PRO B C 1
ATOM 7804 O O . PRO B 1 473 ? 32.781 8.984 2.275 1 85.81 473 PRO B O 1
ATOM 7807 N N . PHE B 1 474 ? 33.375 7.445 3.727 1 85.38 474 PHE B N 1
ATOM 7808 C CA . PHE B 1 474 ? 32.062 7.488 4.363 1 85.38 474 PHE B CA 1
ATOM 7809 C C . PHE B 1 474 ? 32.094 8.445 5.551 1 85.38 474 PHE B C 1
ATOM 7811 O O . PHE B 1 474 ? 31.016 8.82 6.059 1 85.38 474 PHE B O 1
ATOM 7818 N N . ILE B 1 475 ? 33.156 8.789 6.062 1 77.62 475 ILE B N 1
ATOM 7819 C CA . ILE B 1 475 ? 33.219 9.672 7.227 1 77.62 475 ILE B CA 1
ATOM 7820 C C . ILE B 1 475 ? 33.625 11.07 6.789 1 77.62 475 ILE B C 1
ATOM 7822 O O . ILE B 1 475 ? 34.625 11.227 6.051 1 77.62 475 ILE B O 1
ATOM 7826 N N . THR B 1 476 ? 32.75 11.922 6.367 1 59.12 476 THR B N 1
ATOM 7827 C CA . THR B 1 476 ? 33.094 13.273 5.938 1 59.12 476 THR B CA 1
ATOM 7828 C C . THR B 1 476 ? 34.062 13.93 6.906 1 59.12 476 THR B C 1
ATOM 7830 O O . THR B 1 476 ? 33.875 13.867 8.125 1 59.12 476 THR B O 1
ATOM 7833 N N . SER B 1 477 ? 35.312 14.062 6.5 1 48.34 477 SER B N 1
ATOM 7834 C CA . SER B 1 477 ? 36.125 15.016 7.242 1 48.34 477 SER B CA 1
ATOM 7835 C C . SER B 1 477 ? 35.469 16.391 7.297 1 48.34 477 SER B C 1
ATOM 7837 O O . SER B 1 477 ? 34.906 16.859 6.297 1 48.34 477 SER B O 1
ATOM 7839 N N . ALA B 1 478 ? 34.938 16.938 8.367 1 39.72 478 ALA B N 1
ATOM 7840 C CA . ALA B 1 478 ? 34.562 18.344 8.539 1 39.72 478 ALA B CA 1
ATOM 7841 C C . ALA B 1 478 ? 35.531 19.266 7.82 1 39.72 478 ALA B C 1
ATOM 7843 O O . ALA B 1 478 ? 36.688 19.422 8.25 1 39.72 478 ALA B O 1
ATOM 7844 N N . VAL B 1 479 ? 35.656 19.344 6.598 1 36.72 479 VAL B N 1
ATOM 7845 C CA . VAL B 1 479 ? 36.375 20.531 6.148 1 36.72 479 VAL B CA 1
ATOM 7846 C C . VAL B 1 479 ? 35.875 21.75 6.906 1 36.72 479 VAL B C 1
ATOM 7848 O O . VAL B 1 479 ? 34.656 22.016 6.965 1 36.72 479 VAL B O 1
ATOM 7851 N N . ASP B 1 480 ? 36.656 22.391 7.859 1 34.12 480 ASP B N 1
ATOM 7852 C CA . ASP B 1 480 ? 36.562 23.719 8.453 1 34.12 480 ASP B CA 1
ATOM 7853 C C . ASP B 1 480 ? 36.312 24.781 7.387 1 34.12 480 ASP B C 1
ATOM 7855 O O . ASP B 1 480 ? 37.125 25.031 6.52 1 34.12 480 ASP B O 1
ATOM 7859 N N . GLY B 1 481 ? 35.312 24.906 6.77 1 29.83 481 GLY B N 1
ATOM 7860 C CA . GLY B 1 481 ? 34.969 26.078 5.98 1 29.83 481 GLY B CA 1
ATOM 7861 C C . GLY B 1 481 ? 35.125 27.391 6.738 1 29.83 481 GLY B C 1
ATOM 7862 O O . GLY B 1 481 ? 34.156 27.891 7.312 1 29.83 481 GLY B O 1
ATOM 7863 N N . LYS B 1 482 ? 36.281 27.875 7.566 1 31.39 482 LYS B N 1
ATOM 7864 C CA . LYS B 1 482 ? 36.531 29.266 7.898 1 31.39 482 LYS B CA 1
ATOM 7865 C C . LYS B 1 482 ? 36.625 30.125 6.641 1 31.39 482 LYS B C 1
ATOM 7867 O O . LYS B 1 482 ? 37.531 29.922 5.832 1 31.39 482 LYS B O 1
ATOM 7872 N N . THR B 1 483 ? 35.594 30.719 6.027 1 29.17 483 THR B N 1
ATOM 7873 C CA . THR B 1 483 ? 35.562 31.953 5.242 1 29.17 483 THR B CA 1
ATOM 7874 C C . THR B 1 483 ? 36.406 33.031 5.926 1 29.17 483 THR B C 1
ATOM 7876 O O . THR B 1 483 ? 36.094 33.438 7.043 1 29.17 483 THR B O 1
ATOM 7879 N N . SER B 1 484 ? 37.719 33.188 5.797 1 25.36 484 SER B N 1
ATOM 7880 C CA . SER B 1 484 ? 38.531 34.375 6.012 1 25.36 484 SER B CA 1
ATOM 7881 C C . SER B 1 484 ? 37.969 35.594 5.309 1 25.36 484 SER B C 1
ATOM 7883 O O . SER B 1 484 ? 37.844 35.594 4.082 1 25.36 484 SER B O 1
ATOM 7885 N N . GLY B 1 485 ? 36.969 36.375 5.93 1 24.7 485 GLY B N 1
ATOM 7886 C CA . GLY B 1 485 ? 36.562 37.75 5.664 1 24.7 485 GLY B CA 1
ATOM 7887 C C . GLY B 1 485 ? 37.75 38.688 5.488 1 24.7 485 GLY B C 1
ATOM 7888 O O . GLY B 1 485 ? 38.594 38.812 6.387 1 24.7 485 GLY B O 1
ATOM 7889 N N . ASN B 1 486 ? 38.406 38.812 4.301 1 23.66 486 ASN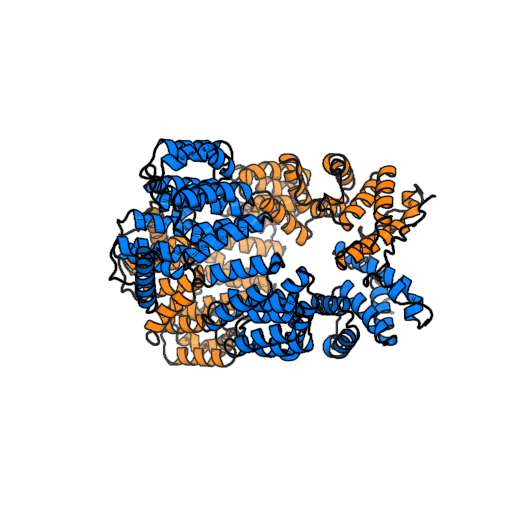 B N 1
ATOM 7890 C CA . ASN B 1 486 ? 39.312 39.906 3.887 1 23.66 486 ASN B CA 1
ATOM 7891 C C . ASN B 1 486 ? 38.688 41.25 4.223 1 23.66 486 ASN B C 1
ATOM 7893 O O . ASN B 1 486 ? 37.625 41.594 3.754 1 23.66 486 ASN B O 1
ATOM 7897 N N . ASP B 1 487 ? 39 41.938 5.371 1 23.73 487 ASP B N 1
ATOM 7898 C CA . ASP B 1 487 ? 38.875 43.25 5.961 1 23.73 487 ASP B CA 1
ATOM 7899 C C . ASP B 1 487 ? 39.438 44.312 5.023 1 23.73 487 ASP B C 1
ATOM 7901 O O . ASP B 1 487 ? 39.594 45.469 5.422 1 23.73 487 ASP B O 1
ATOM 7905 N N . THR B 1 488 ? 40 44.125 3.883 1 22.86 488 THR B N 1
ATOM 7906 C CA . THR B 1 488 ? 40.656 45.344 3.385 1 22.86 488 THR B CA 1
ATOM 7907 C C . THR B 1 488 ? 39.625 46.406 3.041 1 22.86 488 THR B C 1
ATOM 7909 O O . THR B 1 488 ? 38.844 46.25 2.107 1 22.86 488 THR B O 1
ATOM 7912 N N . VAL B 1 489 ? 39.156 47.188 4.105 1 21.73 489 VAL B N 1
ATOM 7913 C CA . VAL B 1 489 ? 38.562 48.5 3.939 1 21.73 489 VAL B CA 1
ATOM 7914 C C . VAL B 1 489 ? 39.562 49.406 3.172 1 21.73 489 VAL B C 1
ATOM 7916 O O . VAL B 1 489 ? 40.75 49.469 3.5 1 21.73 489 VAL B O 1
ATOM 7919 N N . PRO B 1 490 ? 39.188 49.625 1.909 1 25.28 490 PRO B N 1
ATOM 7920 C CA . PRO B 1 490 ? 39.938 50.719 1.354 1 25.28 490 PRO B CA 1
ATOM 7921 C C . PRO B 1 490 ? 39.875 52 2.221 1 25.28 490 PRO B C 1
ATOM 7923 O O . PRO B 1 490 ? 38.906 52.188 2.945 1 25.28 490 PRO B O 1
ATOM 7926 N N . GLU B 1 491 ? 40.969 52.719 2.496 1 21.61 491 GLU B N 1
ATOM 7927 C CA . GLU B 1 491 ? 41.031 54.156 2.719 1 21.61 491 GLU B CA 1
ATOM 7928 C C . GLU B 1 491 ? 40.406 54.906 1.556 1 21.61 491 GLU B C 1
ATOM 7930 O O . GLU B 1 491 ? 40.594 54.531 0.395 1 21.61 491 GLU B O 1
#

Solvent-accessible surface area (backbone atoms only — not comparable to full-atom values): 52743 Å² total; per-residue (Å²): 128,56,70,65,56,52,49,41,49,50,52,33,50,53,49,50,58,48,39,55,57,43,47,75,65,76,93,64,55,71,68,51,44,52,44,28,33,55,51,22,59,75,66,68,34,62,67,56,33,52,47,42,45,50,30,34,47,48,76,42,68,79,39,64,70,57,48,50,52,45,33,49,42,30,35,76,75,64,65,32,47,70,65,19,37,26,36,22,61,68,41,52,86,72,41,67,62,30,45,48,50,41,44,67,66,69,54,48,54,69,68,59,32,53,50,53,52,49,51,51,59,70,73,51,68,63,31,47,68,68,46,40,53,52,49,52,50,46,31,49,75,48,69,34,48,67,58,45,62,76,42,40,69,65,55,43,71,35,32,69,46,47,62,57,45,41,52,50,49,27,53,53,36,39,76,72,65,39,37,69,61,21,41,54,38,33,51,52,41,31,68,77,40,68,87,40,36,66,47,26,40,52,38,14,51,36,27,48,75,71,69,34,56,66,61,15,52,54,30,30,50,52,15,33,72,70,39,70,80,40,58,70,55,52,42,53,45,26,49,51,32,41,74,65,63,72,41,46,65,57,20,50,53,52,39,52,51,44,33,70,71,39,73,80,52,54,68,41,47,53,49,46,31,50,52,29,40,74,73,66,38,45,68,61,21,42,50,54,43,51,57,52,32,72,79,37,54,56,50,58,69,52,52,52,58,49,36,70,70,68,51,64,71,59,37,38,53,53,46,57,63,26,52,83,51,55,75,61,51,71,66,56,50,50,51,54,22,46,55,31,43,78,70,67,37,25,66,45,17,22,41,51,48,47,39,45,25,70,72,70,70,53,74,95,53,63,46,61,35,50,52,20,29,49,78,66,67,38,27,60,57,50,43,50,47,38,66,70,54,55,64,68,47,88,43,70,83,73,40,91,61,46,63,67,44,52,48,49,49,33,54,23,20,46,73,60,67,36,41,70,62,21,40,53,51,49,51,49,60,61,65,55,60,59,75,75,44,78,50,65,68,56,27,30,31,44,50,16,48,40,53,51,51,62,73,37,44,56,48,54,74,64,40,83,85,55,62,64,69,80,68,38,81,79,55,75,71,79,74,78,77,74,74,75,75,78,71,79,68,75,133,127,56,70,64,57,54,49,41,48,50,51,34,51,52,49,50,57,49,40,56,57,43,46,76,63,78,93,64,55,73,68,51,45,52,44,29,34,54,52,23,59,76,65,69,32,62,67,56,32,52,46,42,44,50,30,33,46,47,76,42,69,80,39,63,70,59,48,49,52,45,32,51,40,30,36,76,74,65,65,33,48,70,64,20,38,26,37,23,61,67,41,52,86,73,42,67,63,31,45,49,51,41,43,66,65,70,53,48,56,69,68,59,31,54,51,53,49,51,51,52,57,71,73,50,69,63,30,47,70,68,46,40,52,51,49,52,49,46,32,49,75,46,68,33,49,66,59,45,62,75,42,40,69,66,54,45,71,34,31,70,45,47,62,58,46,40,50,51,48,26,53,53,34,41,74,72,65,39,39,70,61,22,40,53,36,34,51,52,41,30,68,74,38,70,87,40,36,65,48,27,40,51,38,14,51,38,27,48,75,69,71,35,57,68,61,15,49,53,31,29,50,53,15,33,72,69,40,71,80,39,57,69,54,51,41,51,45,28,49,51,32,42,73,66,64,71,44,46,66,58,19,50,52,50,37,53,51,43,33,70,72,40,73,79,51,54,69,43,46,53,50,46,31,49,52,30,40,73,73,66,39,44,66,60,22,43,50,54,42,50,56,52,33,72,80,37,52,57,50,57,70,54,51,53,56,47,36,72,70,68,51,63,71,57,36,39,53,54,46,58,63,27,51,81,52,54,75,61,51,71,68,55,50,50,51,55,20,46,56,31,42,76,70,67,37,26,64,45,17,23,41,50,47,47,40,45,25,70,71,71,70,51,74,94,52,61,43,62,35,50,50,19,29,49,78,67,67,39,26,60,58,49,42,49,47,39,66,69,54,54,65,69,47,88,43,70,84,75,39,91,60,48,64,66,45,52,48,48,48,31,53,23,21,45,73,58,67,37,41,69,61,22,41,52,53,50,51,50,60,62,65,54,62,60,74,75,43,78,50,65,68,59,27,30,31,45,49,16,49,38,53,52,49,64,73,38,46,56,49,55,73,65,41,84,82,57,61,64,69,80,69,40,82,80,54,73,74,80,72,81,78,77,80,79,80,82,73,81,70,80,130

Organism: NCBI:txid1796646

pLDDT: mean 90.18, std 13.06, range [21.61, 98.62]